Protein 4MRS (pdb70)

B-factor: mean 63.1, std 22.58, range [21.54, 165.78]

Solvent-accessible surface area: 54648 Å² total

Nearest PDB structures (foldseek):
  4mrn-assembly1_A  TM=1.000E+00  e=7.784E-87  Novosphingobium aromaticivorans DSM 12444
  6pam-assembly4_H  TM=9.337E-01  e=2.165E-77  Novosphingobium aromaticivorans DSM 12444
  7pru-assembly1_B  TM=9.356E-01  e=3.139E-46  Thermochaetoides thermophila DSM 1495
  7t56-assembly1_B  TM=8.284E-01  e=5.927E-31  Acetivibrio thermocellus
  6tej-assembly1_A  TM=6.895E-01  e=1.324E-29  Mycolicibacterium thermoresistibile

Radius of gyration: 38.89 Å; Cα contacts (8 Å, |Δi|>4): 1777; chains: 2; bounding box: 125×56×85 Å

CATH classification: 1.20.1560.10 (+1 more: 3.40.50.300)

Secondary structure (DSSP, 8-state):
--SSS--SHHHHHHHHHHHHS-SS-SHHHHHHHHHH--HHHHHHHHHHHHHHHHHHH---TTSS-SHHHHHHHHHHHHHHHHHHHHHHHHHHHHHHHHHHHHHHHHHHHHHHHHHHHS-GGG-----HHHHHHHHHHHHHHHH--HHIIIIIHHHHHHHHHHHHHHHHHS-SHHHHHHHHHHHHHHHHHHHHHHHHHHHHH--HHHHHHHHHHHHHHHTHHHHHHTT-HHHHHHHHHHHHHHHHHHHHHHHHHHHHHHHHHHHHHHH-----HHHHHHHTTSS-SHHHHHHHHHHHHHHTTT----HHHHHHHHH----HHHHS--SS-PPTTPPPP--SS--EEEEEEEE-SBTTB--EEEEEEEE-TT-EEEEE--TTS-GGGHHHHHTTSS--SEEEEEETTEEGGGS-HHHHHHTEEEEESS----SSBHHHHHHTTSTT--HHHHHHHHHHTT-HHHHHTSTTGGG-BBSTTSBPPPHHHHHHHHHHHHHHH--SEEEEESTTTTS-HHHHHHHHH---TTTTSEEEEE-SSGGGGTT-SEEEEEETTEEEEEE-HHHHHHHTSTTT--HHHHHHHHHHHH--/--SS--SHHHHHHHHHHHHS-SS-HHHHHHHHHHH--HHHHHHHHHHHHHHHHHHH----SSSSTHHHHHHHHHHHHHHHHHHHHHHHHHHHHHHHHHHHHHHHHHHHHHHHHHHHS-GGGT----HHHHHHHHHHHHHHHH--HIIIIIIHHHHHHHHHHHHHHHHHS-SHHHHHHHHHHHHHHHHHHH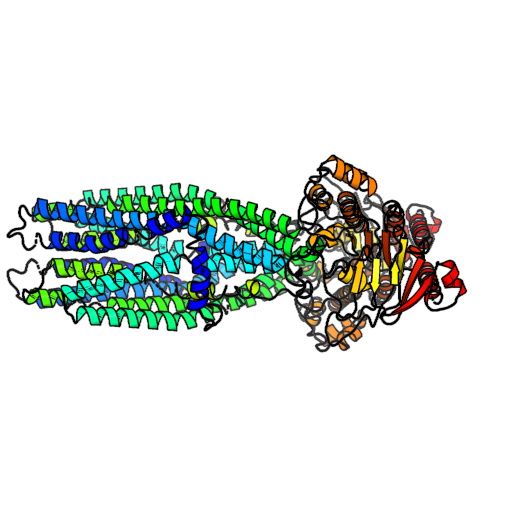HHHHHHHHHH--HHHHHHHHHHHHHHTTHHHHHHTT-HHHHHHHHHHHHHHHHHHHHHHHHHHHHHHHHHHHHHHH-----HHHHHHHTTSS-THHHHHHHHHHHHHHSTT----HHHHHHHHH----HHHHSPPSS-PPTTPPPP--SS--EEEEEEEE-SBTTB--EEEEEEEE-TT-EEEEE--TTS-GGGHHHHHTTSS--SEEEEEETTEEGGGS-HHHHHHTEEEEESS----SSBHHHHHHTTSTT--HHHHHHHHHHTT-HHHHHTSTTGGG-BBSTTSBPPPHHHHHHHHHHHHHHH--SEEEEESTTTTS-HHHHHHHHH--GGGTTSEEEEE-SSGGGGTTSSEEEEEETTEEEEEE-HHHHHHHTSTTT--HHHHHHHHHHHH-

InterPro domains:
  IPR003439 ABC transporter-like, ATP-binding domain [PF00005] (377-526)
  IPR003439 ABC transporter-like, ATP-binding domain [PS50893] (361-595)
  IPR003593 AAA+ ATPase domain [SM00382] (386-572)
  IPR011527 ABC transporter type 1, transmembrane domain [PF00664] (42-315)
  IPR011527 ABC transporter type 1, transmembrane domain [PS50929] (40-327)
  IPR017871 ABC transporter-like, conserved site [PS00211] (498-512)
  IPR027417 P-loop containing nucleoside triphosphate hydrolase [G3DSA:3.40.50.300] (351-608)
  IPR027417 P-loop containing nucleoside triphosphate hydrolase [SSF52540] (352-596)
  IPR036640 ABC transporter type 1, transmembrane domain superfamily [G3DSA:1.20.1560.10] (2-349)
  IPR036640 ABC transporter type 1, transmembrane domain superfamily [SSF90123] (21-344)
  IPR039421 Type 1 protein exporter [PTHR24221] (44-592)

Organism: Novosphingobium aromaticivorans (strain ATCC 700278 / DSM 12444 / CCUG 56034 / CIP 105152 / NBRC 16084 / F199) (NCBI:txid279238)

Sequence (1174 aa):
NPKDARHDGWQTLKRFLPYLWPADNAVLRRRVVGAILVLLGKATTLALPFAYKKAVDATLGGGAQPALTVALAFVLAYALGRFSGVLFDNLRNIVFERVGQDATRHLAENVFARLHKLSLRFHLARRTGEVTKVIERGTKSIDTLYFLLFNIAPTVIELTAVIVIFWLNFGLGLVTATILAVIAYVWTTRTITEWRTHLREKNRLDGQALARAVDSLLNYETVKYFGAESREEARYASAARAYADAAVKSENSLGLLNIAQALIVNLLAGAAWTVYGWSQGKLTVGDLVFVNTYLTQLFRPLDLGVYRTIRQGLIDAEFRLIDTHIEVADVPNAPALVVNRPSVTFDNVVFGYDRDREILHGLSFEVAAGSRVAIVGPSGAGKSTIARLLFRFYDPWEGRILIDGQDIAHVTQTSLRAALGIVPQDSVLFNDTIGYNIAYGRDGASRAEVDAAAKGAAIADFIARLPQGYDTEVGERGLKLSGGEKQRVAIARTLVKNPPILLFDEATSALDTRTEQDILSTRAVASHRTTISIAHRLSTIADSDTILVLDQGRLAEQGSHLDLLRRDGLYAEWARQAAESAEVSEAAPKDARHDGWQTLKRFLPYLWPADNAVLRRRVVGAILVLLGKATTLALPFAYKKAVDATLGGGAQPALTVALAFVLAYALGRFSGVLFDNLRNIVFERVGQDATRHLAENVFARLHKLSLRFHLARRTGEVTKVIERGTKSIDTLYFLLFNIAPTVIELTAVIVIFWLNFGLGLVTATILAVIAYVWTTRTITEWRTHLREKNRLDGQALARAVDSLLNYETVKYFGAESREEARYASAARAYADAAVKSENSLGLLNIAQALIVNLLAGAAWTVYGWSQGKLTVGDLVFVNTYLTQLFRPLDLGVYRTIRQGLIDAEFRLIDTHIEVADVPNAPALVVNRPSVTFDNVVFGYDRDREILHGLSFEVAAGSRVAIVGPSGAGKSTIARLLFRFYDPWEGRILIDGQDIAHVTQTSLRAALGIVPQDSVLFNDTIGYNIAYGRDGASRAEVDAAAKGAAIADFIARLPQGYDTEVGERGLKLSGGEKQRVAIARTLVKNPPILLFDEATSALDTRTEQDILSTRAVASHRTTISIAHRLSTIADSDTILVLDQGRLAEQGSHLDLLRRDGLYAEWARQAAESAEVSEA

Foldseek 3Di:
DLVPDDPDLVSLVVVLVCLLCVVVPVVSNVLLVLLVCLVQLLVLLLVLLVLLLQLQQCCCVPPVPPSVVSNVVSVVSNVVSVVVSVVSLVSSCVSNVVSLVRSVVVVVVLLVVLVVQAFCVVVPDDDPVVVVVVVVVLVVLLSLVCCVVRQVVSLVVLLVVCLVVCCVQHDPPLSVLVVVLVVQLQVLLVVLLVVLVVLVVLVVLVVVLVVLVVVCVVPVVVCVVVVCVVVSVVVSVVSVVSVVVSVVVNVVSVVVSLVSNCVSLVVSVVVVRQVVCVVVVNHDPSVVSSSVSSSCVSCVSVNPSSVVSSRVNSVSSCVVSSPDDRQAAADPPFAFDDAPFWKKWFAQFWDDPDPVDIQAGTATDIFGGQFAEEEEEDDRQCLLCVVCVQLPSDDTPDTAMDTPNHGPSHHHSVNSVLQEAEQAQFFAADQFFLLVLLLQLDDVDDPVLLCVLCVLLVVNVVQVPDPVRRRAGDGPVGDDDDLLNRSSSSSSSPSSSVHQEYEYHQNCVVDDDVSSVVSLVSVSSSRRHRYYYYHHQVVSCLPGQKYFYGDRNYTDDMGHNVVVCVVVDRSVCNVVNVVVVVVVVVPD/DVPDPPDLVVLVVVLVCLQVVVVDVLSVVLLVLLVCLVVLLVLLLVLLVLLLQLQLCVVPPDPPCSVVSNVVSVVSNVVSVVVSVVSLVVSCVSNVVSLVRSVVVVVVLLVVLVVLAFPVVVPDDDPVVVVVVVVVLVVLQSLVCCVVRQVPSLVVLLVVLLVVCCVQHDPPLSVLVVVLVVQLQVLLVVLLVVLVVLVVLVVLVVVLVVLVVVCVVPVVVCVVVVPVVVSVVVSVVSVVSVVVSVVVSVVSVVVSLVSNCVSLVVSVVNCVQVVCVVVVNHGPSVVSSSVSSSCVSCVSVNPSSVVRSNVNSVSSCVVSSPDDHQAAADPPFAFDDQPFFKKWFAQFWDDPDPVDIQAGTATDIFGFLFFEEEEEDDRFNLLCVVCVQLPSDDGPDGAMDTPRHGCSRHHSVNSVLQEAEQAQDFDADQFFLLVLLQLLDDPQDPVLLQVLCVLLVNQVVLVPDPVRRRFGDDPVGDDDDLLNRSSSSSSSNSSSVHQEYEYHQNCVVPDDVSLVVRLVSVSSSRRHRYYYYHHQVVSRQQGQKYFYGDRNYGDDMGHNVVVCVVVDDSVCNVVNVVVVVVVVVD

Structure (mmCIF, N/CA/C/O backbone):
data_4MRS
#
_entry.id   4MRS
#
_cell.length_a   322.173
_cell.length_b   95.401
_cell.length_c   79.398
_cell.angle_alpha   90.00
_cell.angle_beta   101.81
_cell.angle_gamma   90.00
#
_symmetry.space_group_name_H-M   'C 1 2 1'
#
loop_
_entity.id
_entity.type
_entity.pdbx_description
1 polymer 'ABC transporter related protein'
2 non-polymer 'LAURYL DIMETHYLAMINE-N-OXIDE'
3 non-polymer 'OXIDIZED GLUTATHIONE DISULFIDE'
4 non-polymer 'PHOSPHATE ION'
5 water water
#
loop_
_atom_site.group_PDB
_atom_site.id
_atom_site.type_symbol
_atom_site.label_atom_id
_atom_site.label_alt_id
_atom_site.label_comp_id
_atom_site.label_asym_id
_atom_site.label_entity_id
_atom_site.label_seq_id
_atom_site.pdbx_PDB_ins_code
_atom_site.Cartn_x
_atom_site.Cartn_y
_atom_site.Cartn_z
_atom_site.occupancy
_atom_site.B_iso_or_equiv
_atom_site.auth_seq_id
_atom_site.auth_comp_id
_atom_site.auth_asym_id
_atom_site.auth_atom_id
_atom_site.pdbx_PDB_model_num
ATOM 1 N N . ASN A 1 8 ? 35.785 6.256 107.448 1.00 86.77 8 ASN A N 1
ATOM 2 C CA . ASN A 1 8 ? 36.700 7.022 106.609 1.00 88.82 8 ASN A CA 1
ATOM 3 C C . ASN A 1 8 ? 36.112 7.151 105.208 1.00 92.52 8 ASN A C 1
ATOM 4 O O . ASN A 1 8 ? 35.740 6.147 104.593 1.00 94.30 8 ASN A O 1
ATOM 9 N N . PRO A 1 9 ? 35.982 8.393 104.718 1.00 92.75 9 PRO A N 1
ATOM 10 C CA . PRO A 1 9 ? 35.531 8.653 103.345 1.00 92.74 9 PRO A CA 1
ATOM 11 C C . PRO A 1 9 ? 36.553 8.175 102.310 1.00 92.83 9 PRO A C 1
ATOM 12 O O . PRO A 1 9 ? 36.150 7.726 101.231 1.00 91.53 9 PRO A O 1
ATOM 16 N N . LYS A 1 10 ? 37.844 8.243 102.653 1.00 90.38 10 LYS A N 1
ATOM 17 C CA . LYS A 1 10 ? 38.903 7.713 101.794 1.00 80.50 10 LYS A CA 1
ATOM 18 C C . LYS A 1 10 ? 38.790 6.198 101.621 1.00 80.72 10 LYS A C 1
ATOM 19 O O . LYS A 1 10 ? 39.199 5.655 100.597 1.00 78.57 10 LYS A O 1
ATOM 25 N N . ASP A 1 11 ? 38.204 5.520 102.603 1.00 84.17 11 ASP A N 1
ATOM 26 C CA . ASP A 1 11 ? 37.958 4.095 102.468 1.00 97.14 11 ASP A CA 1
ATOM 27 C C . ASP A 1 11 ? 36.665 3.886 101.687 1.00 97.06 11 ASP A C 1
ATOM 28 O O . ASP A 1 11 ? 35.636 3.503 102.250 1.00 99.44 11 ASP A O 1
ATOM 33 N N . ALA A 1 12 ? 36.726 4.122 100.382 1.00 93.78 12 ALA A N 1
ATOM 34 C CA . ALA A 1 12 ? 35.552 3.974 99.534 1.00 90.95 12 ALA A CA 1
ATOM 35 C C . ALA A 1 12 ? 35.958 3.762 98.084 1.00 88.29 12 ALA A C 1
ATOM 36 O O . ALA A 1 12 ? 37.140 3.867 97.736 1.00 89.82 12 ALA A O 1
ATOM 38 N N . ARG A 1 13 ? 34.967 3.501 97.238 1.00 83.88 13 ARG A N 1
ATOM 39 C CA . ARG A 1 13 ? 35.189 3.324 95.807 1.00 85.46 13 ARG A CA 1
ATOM 40 C C . ARG A 1 13 ? 35.683 4.656 95.224 1.00 85.49 13 ARG A C 1
ATOM 41 O O . ARG A 1 13 ? 35.169 5.727 95.582 1.00 74.44 13 ARG A O 1
ATOM 49 N N . HIS A 1 14 ? 36.688 4.596 94.349 1.00 90.88 14 HIS A N 1
ATOM 50 C CA . HIS A 1 14 ? 37.273 5.803 93.751 1.00 89.21 14 HIS A CA 1
ATOM 51 C C . HIS A 1 14 ? 36.435 6.297 92.561 1.00 83.23 14 HIS A C 1
ATOM 52 O O . HIS A 1 14 ? 36.763 6.035 91.403 1.00 85.24 14 HIS A O 1
ATOM 59 N N . ASP A 1 15 ? 35.355 7.013 92.841 1.00 74.64 15 ASP A N 1
ATOM 60 C CA . ASP A 1 15 ? 34.503 7.507 91.768 1.00 76.33 15 ASP A CA 1
ATOM 61 C C . ASP A 1 15 ? 34.170 8.983 91.935 1.00 64.32 15 ASP A C 1
ATOM 62 O O . ASP A 1 15 ? 34.723 9.662 92.803 1.00 57.96 15 ASP A O 1
ATOM 67 N N . GLY A 1 16 ? 33.299 9.482 91.066 1.00 64.82 16 GLY A N 1
ATOM 68 C CA . GLY A 1 16 ? 32.832 10.854 91.138 1.00 53.64 16 GLY A CA 1
ATOM 69 C C . GLY A 1 16 ? 32.181 11.220 92.459 1.00 67.62 16 GLY A C 1
ATOM 70 O O . GLY A 1 16 ? 32.370 12.344 92.947 1.00 68.81 16 GLY A O 1
ATOM 71 N N . TRP A 1 17 ? 31.409 10.284 93.027 1.00 64.25 17 TRP A N 1
ATOM 72 C CA . TRP A 1 17 ? 30.689 10.525 94.280 1.00 55.76 17 TRP A CA 1
ATOM 73 C C . TRP A 1 17 ? 31.656 10.796 95.406 1.00 63.05 17 TRP A C 1
ATOM 74 O O . TRP A 1 17 ? 31.472 11.724 96.195 1.00 65.88 17 TRP A O 1
ATOM 85 N N . GLN A 1 18 ? 32.708 9.992 95.469 1.00 62.29 18 GLN A N 1
ATOM 86 C CA . GLN A 1 18 ? 33.732 10.207 96.471 1.00 64.57 18 GLN A CA 1
ATOM 87 C C . GLN A 1 18 ? 34.406 11.560 96.302 1.00 60.02 18 GLN A C 1
ATOM 88 O O . GLN A 1 18 ? 34.655 12.257 97.291 1.00 63.92 18 GLN A O 1
ATOM 94 N N . THR A 1 19 ? 34.709 11.925 95.057 1.00 54.88 19 THR A N 1
ATOM 95 C CA . THR A 1 19 ? 35.394 13.192 94.796 1.00 49.28 19 THR A CA 1
ATOM 96 C C . THR A 1 19 ? 34.568 14.382 95.252 1.00 47.30 19 THR A C 1
ATOM 97 O O . THR A 1 19 ? 35.084 15.301 95.900 1.00 46.53 19 THR A O 1
ATOM 101 N N . LEU A 1 20 ? 33.281 14.348 94.907 1.00 49.32 20 LEU A N 1
ATOM 102 C CA . LEU A 1 20 ? 32.350 15.396 95.291 1.00 54.27 20 LEU A CA 1
ATOM 103 C C . LEU A 1 20 ? 32.206 15.463 96.798 1.00 54.65 20 LEU A C 1
ATOM 104 O O . LEU A 1 20 ? 32.165 16.555 97.374 1.00 53.02 20 LEU A O 1
ATOM 109 N N . LYS A 1 21 ? 32.137 14.292 97.427 1.00 49.70 21 LYS A N 1
ATOM 110 C CA . LYS A 1 21 ? 32.029 14.217 98.872 1.00 61.73 21 LYS A CA 1
ATOM 111 C C . LYS A 1 21 ? 33.250 14.866 99.505 1.00 60.45 21 LYS A C 1
ATOM 112 O O . LYS A 1 21 ? 33.121 15.556 100.515 1.00 68.07 21 LYS A O 1
ATOM 118 N N . ARG A 1 22 ? 34.431 14.665 98.912 1.00 54.12 22 ARG A N 1
ATOM 119 C CA . ARG A 1 22 ? 35.629 15.352 99.409 1.00 56.86 22 ARG A CA 1
ATOM 120 C C . ARG A 1 22 ? 35.554 16.847 99.202 1.00 53.82 22 ARG A C 1
ATOM 121 O O . ARG A 1 22 ? 36.061 17.614 100.015 1.00 58.64 22 ARG A O 1
ATOM 129 N N . PHE A 1 23 ? 34.936 17.266 98.105 1.00 47.77 23 PHE A N 1
ATOM 130 C CA . PHE A 1 23 ? 34.859 18.687 97.840 1.00 47.23 23 PHE A CA 1
ATOM 131 C C . PHE A 1 23 ? 33.836 19.406 98.724 1.00 51.10 23 PHE A C 1
ATOM 132 O O . PHE A 1 23 ? 33.909 20.633 98.884 1.00 49.65 23 PHE A O 1
ATOM 140 N N . LEU A 1 24 ? 32.889 18.659 99.294 1.00 55.64 24 LEU A N 1
ATOM 141 C CA . LEU A 1 24 ? 31.771 19.294 100.008 1.00 62.81 24 LEU A CA 1
ATOM 142 C C . LEU A 1 24 ? 32.177 20.207 101.183 1.00 64.54 24 LEU A C 1
ATOM 143 O O . LEU A 1 24 ? 31.664 21.329 101.294 1.00 64.74 24 LEU A O 1
ATOM 148 N N . PRO A 1 25 ? 33.128 19.764 102.024 1.00 62.23 25 PRO A N 1
ATOM 149 C CA . PRO A 1 25 ? 33.624 20.648 103.085 1.00 66.10 25 PRO A CA 1
ATOM 150 C C . PRO A 1 25 ? 34.164 22.003 102.599 1.00 65.00 25 PRO A C 1
ATOM 151 O O . PRO A 1 25 ? 34.136 22.951 103.386 1.00 71.02 25 PRO A O 1
ATOM 155 N N . TYR A 1 26 ? 34.676 22.086 101.369 1.00 52.23 26 TYR A N 1
ATOM 156 C CA . TYR A 1 26 ? 35.147 23.364 100.811 1.00 50.17 26 TYR A CA 1
ATOM 157 C C . TYR A 1 26 ? 33.981 24.308 100.565 1.00 51.72 26 TYR A C 1
ATOM 158 O O . TYR A 1 26 ? 34.097 25.507 100.777 1.00 56.84 26 TYR A O 1
ATOM 167 N N . LEU A 1 27 ? 32.859 23.748 100.124 1.00 57.56 27 LEU A N 1
ATOM 168 C CA . LEU A 1 27 ? 31.628 24.505 99.890 1.00 59.55 27 LEU A CA 1
ATOM 169 C C . LEU A 1 27 ? 30.881 24.874 101.169 1.00 59.74 27 LEU A C 1
ATOM 170 O O . LEU A 1 27 ? 30.123 25.838 101.193 1.00 61.18 27 LEU A O 1
ATOM 175 N N . TRP A 1 28 ? 31.079 24.098 102.223 1.00 66.30 28 TRP A N 1
ATOM 176 C CA . TRP A 1 28 ? 30.442 24.380 103.499 1.00 74.68 28 TRP A CA 1
ATOM 177 C C . TRP A 1 28 ? 31.552 24.486 104.534 1.00 84.63 28 TRP A C 1
ATOM 178 O O . TRP A 1 28 ? 31.779 23.546 105.302 1.00 90.64 28 TRP A O 1
ATOM 189 N N . PRO A 1 29 ? 32.231 25.642 104.577 1.00 87.03 29 PRO A N 1
ATOM 190 C CA . PRO A 1 29 ? 33.514 25.781 105.277 1.00 91.36 29 PRO A CA 1
ATOM 191 C C . PRO A 1 29 ? 33.487 25.377 106.744 1.00 105.82 29 PRO A C 1
ATOM 192 O O . PRO A 1 29 ? 34.377 24.634 107.162 1.00 117.28 29 PRO A O 1
ATOM 196 N N . ALA A 1 30 ? 32.513 25.868 107.507 1.00 107.75 30 ALA A N 1
ATOM 197 C CA . ALA A 1 30 ? 32.456 25.670 108.967 1.00 112.27 30 ALA A CA 1
ATOM 198 C C . ALA A 1 30 ? 33.637 26.350 109.662 1.00 105.35 30 ALA A C 1
ATOM 199 O O . ALA A 1 30 ? 33.870 26.170 110.849 1.00 98.19 30 ALA A O 1
ATOM 201 N N . ASP A 1 31 ? 34.355 27.150 108.884 1.00 108.61 31 ASP A N 1
ATOM 202 C CA . ASP A 1 31 ? 35.378 28.073 109.345 1.00 111.27 31 ASP A CA 1
ATOM 203 C C . ASP A 1 31 ? 34.874 29.512 109.231 1.00 109.12 31 ASP A C 1
ATOM 204 O O . ASP A 1 31 ? 35.264 30.380 110.014 1.00 107.44 31 ASP A O 1
ATOM 209 N N . ASN A 1 32 ? 33.998 29.751 108.252 1.00 105.97 32 ASN A N 1
ATOM 210 C CA . ASN A 1 32 ? 33.665 31.103 107.804 1.00 101.29 32 ASN A CA 1
ATOM 211 C C . ASN A 1 32 ? 32.348 31.693 108.320 1.00 110.02 32 ASN A C 1
ATOM 212 O O . ASN A 1 32 ? 32.359 32.756 108.954 1.00 120.26 32 ASN A O 1
ATOM 217 N N . ALA A 1 33 ? 31.231 31.031 108.033 1.00 105.27 33 ALA A N 1
ATOM 218 C CA . ALA A 1 33 ? 29.882 31.487 108.422 1.00 107.53 33 ALA A CA 1
ATOM 219 C C . ALA A 1 33 ? 29.334 32.704 107.664 1.00 108.01 33 ALA A C 1
ATOM 220 O O . ALA A 1 33 ? 28.141 32.997 107.738 1.00 111.60 33 ALA A O 1
ATOM 222 N N . VAL A 1 34 ? 30.182 33.400 106.921 1.00 101.81 34 VAL A N 1
ATOM 223 C CA . VAL A 1 34 ? 29.682 34.426 106.025 1.00 93.98 34 VAL A CA 1
ATOM 224 C C . VAL A 1 34 ? 29.367 33.696 104.736 1.00 88.32 34 VAL A C 1
ATOM 225 O O . VAL A 1 34 ? 28.394 33.995 104.050 1.00 91.02 34 VAL A O 1
ATOM 229 N N . LEU A 1 35 ? 30.231 32.746 104.403 1.00 80.85 35 LEU A N 1
ATOM 230 C CA . LEU A 1 35 ? 30.035 31.891 103.240 1.00 74.70 35 LEU A CA 1
ATOM 231 C C . LEU A 1 35 ? 28.909 30.863 103.384 1.00 73.09 35 LEU A C 1
ATOM 232 O O . LEU A 1 35 ? 28.229 30.539 102.403 1.00 77.55 35 LEU A O 1
ATOM 237 N N . ARG A 1 36 ? 28.723 30.336 104.592 1.00 74.00 36 ARG A N 1
ATOM 238 C CA . ARG A 1 36 ? 27.641 29.380 104.819 1.00 74.92 36 ARG A CA 1
ATOM 239 C C . ARG A 1 36 ? 26.291 30.070 104.593 1.00 70.34 36 ARG A C 1
ATOM 240 O O . ARG A 1 36 ? 25.401 29.510 103.938 1.00 72.51 36 ARG A O 1
ATOM 248 N N . ARG A 1 37 ? 26.172 31.305 105.080 1.00 69.37 37 ARG A N 1
ATOM 249 C CA . ARG A 1 37 ? 24.976 32.108 104.838 1.00 74.54 37 ARG A CA 1
ATOM 250 C C . ARG A 1 37 ? 24.732 32.270 103.344 1.00 73.08 37 ARG A C 1
ATOM 251 O O . ARG A 1 37 ? 23.604 32.125 102.875 1.00 78.78 37 ARG A O 1
ATOM 259 N N . ARG A 1 38 ? 25.794 32.537 102.594 1.00 66.19 38 ARG A N 1
ATOM 260 C CA . ARG A 1 38 ? 25.677 32.704 101.151 1.00 64.26 38 ARG A CA 1
ATOM 261 C C . ARG A 1 38 ? 25.163 31.427 100.511 1.00 63.99 38 ARG A C 1
ATOM 262 O O . ARG A 1 38 ? 24.379 31.473 99.565 1.00 71.29 38 ARG A O 1
ATOM 270 N N . VAL A 1 39 ? 25.620 30.284 101.012 1.00 59.51 39 VAL A N 1
ATOM 271 C CA . VAL A 1 39 ? 25.157 29.006 100.469 1.00 58.07 39 VAL A CA 1
ATOM 272 C C . VAL A 1 39 ? 23.643 28.809 100.741 1.00 70.66 39 VAL A C 1
ATOM 273 O O . VAL A 1 39 ? 22.875 28.415 99.847 1.00 68.18 39 VAL A O 1
ATOM 277 N N . VAL A 1 40 ? 23.205 29.110 101.962 1.00 64.99 40 VAL A N 1
ATOM 278 C CA . VAL A 1 40 ? 21.783 29.005 102.250 1.00 70.63 40 VAL A CA 1
ATOM 279 C C . VAL A 1 40 ? 20.973 29.947 101.351 1.00 71.02 40 VAL A C 1
ATOM 280 O O . VAL A 1 40 ? 19.985 29.535 100.738 1.00 68.59 40 VAL A O 1
ATOM 284 N N . GLY A 1 41 ? 21.430 31.191 101.232 1.00 65.86 41 GLY A N 1
ATOM 285 C CA . GLY A 1 41 ? 20.753 32.172 100.408 1.00 58.56 41 GLY A CA 1
ATOM 286 C C . GLY A 1 41 ? 20.640 31.696 98.979 1.00 61.87 41 GLY A C 1
ATOM 287 O O . GLY A 1 41 ? 19.596 31.859 98.336 1.00 72.46 41 GLY A O 1
ATOM 288 N N . ALA A 1 42 ? 21.705 31.073 98.491 1.00 54.01 42 ALA A N 1
ATOM 289 C CA . ALA A 1 42 ? 21.725 30.568 97.127 1.00 57.80 42 ALA A CA 1
ATOM 290 C C . ALA A 1 42 ? 20.697 29.448 96.940 1.00 57.94 42 ALA A C 1
ATOM 291 O O . ALA A 1 42 ? 19.958 29.420 95.940 1.00 61.53 42 ALA A O 1
ATOM 293 N N . ILE A 1 43 ? 20.635 28.549 97.920 1.00 52.64 43 ILE A N 1
ATOM 294 C CA . ILE A 1 43 ? 19.685 27.447 97.884 1.00 57.36 43 ILE A CA 1
ATOM 295 C C . ILE A 1 43 ? 18.234 27.982 97.869 1.00 69.29 43 ILE A C 1
ATOM 296 O O . ILE A 1 43 ? 17.382 27.502 97.096 1.00 66.58 43 ILE A O 1
ATOM 301 N N . LEU A 1 44 ? 17.979 28.998 98.697 1.00 69.15 44 LEU A N 1
ATOM 302 C CA . LEU A 1 44 ? 16.704 29.713 98.682 1.00 66.28 44 LEU A CA 1
ATOM 303 C C . LEU A 1 44 ? 16.381 30.359 97.342 1.00 67.73 44 LEU A C 1
ATOM 304 O O . LEU A 1 44 ? 15.225 30.402 96.944 1.00 78.55 44 LEU A O 1
ATOM 317 N N . VAL A 1 46 ? 17.347 29.161 94.512 1.00 57.27 46 VAL A N 1
ATOM 318 C CA . VAL A 1 46 ? 16.988 28.021 93.664 1.00 58.04 46 VAL A CA 1
ATOM 319 C C . VAL A 1 46 ? 15.524 27.649 93.893 1.00 69.25 46 VAL A C 1
ATOM 320 O O . VAL A 1 46 ? 14.750 27.432 92.950 1.00 71.81 46 VAL A O 1
ATOM 324 N N . LEU A 1 47 ? 15.139 27.606 95.158 1.00 69.98 47 LEU A N 1
ATOM 325 C CA . LEU A 1 47 ? 13.777 27.260 95.486 1.00 67.57 47 LEU A CA 1
ATOM 326 C C . LEU A 1 47 ? 12.775 28.300 94.964 1.00 73.46 47 LEU A C 1
ATOM 327 O O . LEU A 1 47 ? 11.765 27.934 94.358 1.00 73.66 47 LEU A O 1
ATOM 332 N N . LEU A 1 48 ? 13.060 29.585 95.178 1.00 77.64 48 LEU A N 1
ATOM 333 C CA . LEU A 1 48 ? 12.187 30.656 94.683 1.00 74.17 48 LEU A CA 1
ATOM 334 C C . LEU A 1 48 ? 12.048 30.636 93.178 1.00 73.01 48 LEU A C 1
ATOM 335 O O . LEU A 1 48 ? 10.948 30.802 92.650 1.00 81.12 48 LEU A O 1
ATOM 340 N N . GLY A 1 49 ? 13.173 30.444 92.501 1.00 66.86 49 GLY A N 1
ATOM 341 C CA . GLY A 1 49 ? 13.211 30.392 91.052 1.00 69.24 49 GLY A CA 1
ATOM 342 C C . GLY A 1 49 ? 12.405 29.237 90.497 1.00 72.03 49 GLY A C 1
ATOM 343 O O . GLY A 1 49 ? 11.708 29.390 89.489 1.00 75.08 49 GLY A O 1
ATOM 344 N N . LYS A 1 50 ? 12.505 28.078 91.144 1.00 71.43 50 LYS A N 1
ATOM 345 C CA . LYS A 1 50 ? 11.712 26.920 90.737 1.00 69.84 50 LYS A CA 1
ATOM 346 C C . LYS A 1 50 ? 10.226 27.111 90.994 1.00 75.17 50 LYS A C 1
ATOM 347 O O . LYS A 1 50 ? 9.393 26.777 90.146 1.00 78.18 50 LYS A O 1
ATOM 353 N N . ALA A 1 51 ? 9.898 27.651 92.164 1.00 71.22 51 ALA A N 1
ATOM 354 C CA . ALA A 1 51 ? 8.512 27.939 92.499 1.00 67.57 51 ALA A CA 1
ATOM 355 C C . ALA A 1 51 ? 7.945 28.871 91.435 1.00 69.79 51 ALA A C 1
ATOM 356 O O . ALA A 1 51 ? 6.848 28.671 90.933 1.00 71.30 51 ALA A O 1
ATOM 358 N N . THR A 1 52 ? 8.735 29.867 91.065 1.00 70.25 52 THR A N 1
ATOM 359 C CA . THR A 1 52 ? 8.327 30.836 90.069 1.00 69.53 52 THR A CA 1
ATOM 360 C C . THR A 1 52 ? 8.101 30.211 88.697 1.00 69.29 52 THR A C 1
ATOM 361 O O . THR A 1 52 ? 7.039 30.397 88.103 1.00 73.27 52 THR A O 1
ATOM 365 N N . THR A 1 53 ? 9.078 29.466 88.190 1.00 63.51 53 THR A N 1
ATOM 366 C CA . THR A 1 53 ? 8.923 28.910 86.847 1.00 61.75 53 THR A CA 1
ATOM 367 C C . THR A 1 53 ? 7.851 27.833 86.778 1.00 63.94 53 THR A C 1
ATOM 368 O O . THR A 1 53 ? 7.299 27.567 85.713 1.00 69.51 53 THR A O 1
ATOM 372 N N . LEU A 1 54 ? 7.572 27.198 87.909 1.00 63.82 54 LEU A N 1
ATOM 373 C CA . LEU A 1 54 ? 6.469 26.249 87.974 1.00 67.07 54 LEU A CA 1
ATOM 374 C C . LEU A 1 54 ? 5.100 26.960 88.034 1.00 70.37 54 LEU A C 1
ATOM 375 O O . LEU A 1 54 ? 4.096 26.463 87.511 1.00 67.42 54 LEU A O 1
ATOM 380 N N . ALA A 1 55 ? 5.075 28.100 88.716 1.00 67.51 55 ALA A N 1
ATOM 381 C CA . ALA A 1 55 ? 3.869 28.888 88.895 1.00 71.74 55 ALA A CA 1
ATOM 382 C C . ALA A 1 55 ? 3.446 29.592 87.612 1.00 76.96 55 ALA A C 1
ATOM 383 O O . ALA A 1 55 ? 2.255 29.690 87.320 1.00 81.27 55 ALA A O 1
ATOM 385 N N . LEU A 1 56 ? 4.411 30.096 86.853 1.00 69.83 56 LEU A N 1
ATOM 386 C CA . LEU A 1 56 ? 4.069 30.918 85.687 1.00 74.98 56 LEU A CA 1
ATOM 387 C C . LEU A 1 56 ? 3.202 30.242 84.599 1.00 77.07 56 LEU A C 1
ATOM 388 O O . LEU A 1 56 ? 2.350 30.899 84.004 1.00 82.13 56 LEU A O 1
ATOM 393 N N . PRO A 1 57 ? 3.398 28.936 84.337 1.00 72.58 57 PRO A N 1
ATOM 394 C CA . PRO A 1 57 ? 2.525 28.354 83.304 1.00 69.06 57 PRO A CA 1
ATOM 395 C C . PRO A 1 57 ? 1.055 28.196 83.744 1.00 74.51 57 PRO A C 1
ATOM 396 O O . PRO A 1 57 ? 0.145 28.153 82.903 1.00 56.66 57 PRO A O 1
ATOM 400 N N . PHE A 1 58 ? 0.832 28.093 85.051 1.00 70.70 58 PHE A N 1
ATOM 401 C CA . PHE A 1 58 ? -0.519 28.076 85.572 1.00 74.27 58 PHE A CA 1
ATOM 402 C C . PHE A 1 58 ? -1.172 29.430 85.274 1.00 73.58 58 PHE A C 1
ATOM 403 O O . PHE A 1 58 ? -2.366 29.493 84.977 1.00 72.55 58 PHE A O 1
ATOM 411 N N . ALA A 1 59 ? -0.391 30.510 85.348 1.00 66.65 59 ALA A N 1
ATOM 412 C CA . ALA A 1 59 ? -0.919 31.832 85.023 1.00 64.86 59 ALA A CA 1
ATOM 413 C C . ALA A 1 59 ? -1.318 31.915 83.553 1.00 71.08 59 ALA A C 1
ATOM 414 O O . ALA A 1 59 ? -2.385 32.440 83.206 1.00 82.55 59 ALA A O 1
ATOM 416 N N . TYR A 1 60 ? -0.476 31.358 82.696 1.00 59.44 60 TYR A N 1
ATOM 417 C CA . TYR A 1 60 ? -0.740 31.360 81.267 1.00 62.80 60 TYR A CA 1
ATOM 418 C C . TYR A 1 60 ? -1.972 30.501 80.982 1.00 66.79 60 TYR A C 1
ATOM 419 O O . TYR A 1 60 ? -2.826 30.871 80.177 1.00 69.42 60 TYR A O 1
ATOM 428 N N . LYS A 1 61 ? -2.066 29.369 81.674 1.00 63.54 61 LYS A N 1
ATOM 429 C CA . LYS A 1 61 ? -3.190 28.456 81.533 1.00 62.12 61 LYS A CA 1
ATOM 430 C C . LYS A 1 61 ? -4.531 29.106 81.908 1.00 70.63 61 LYS A C 1
ATOM 431 O O . LYS A 1 61 ? -5.504 28.968 81.181 1.00 66.23 61 LYS A O 1
ATOM 437 N N . LYS A 1 62 ? -4.549 29.826 83.028 1.00 64.65 62 LYS A N 1
ATOM 438 C CA . LYS A 1 62 ? -5.730 30.537 83.498 1.00 74.54 62 LYS A CA 1
ATOM 439 C C . LYS A 1 62 ? -6.162 31.616 82.510 1.00 75.49 62 LYS A C 1
ATOM 440 O O . LYS A 1 62 ? -7.352 31.839 82.310 1.00 85.50 62 LYS A O 1
ATOM 446 N N . ALA A 1 63 ? -5.191 32.288 81.904 1.00 75.50 63 ALA A N 1
ATOM 447 C CA . ALA A 1 63 ? -5.476 33.344 80.941 1.00 74.46 63 ALA A CA 1
ATOM 448 C C . ALA A 1 63 ? -6.218 32.798 79.726 1.00 76.28 63 ALA A C 1
ATOM 449 O O . ALA A 1 63 ? -7.164 33.412 79.239 1.00 81.07 63 ALA A O 1
ATOM 451 N N . VAL A 1 64 ? -5.785 31.635 79.245 1.00 71.79 64 VAL A N 1
ATOM 452 C CA . VAL A 1 64 ? -6.426 30.997 78.100 1.00 74.85 64 VAL A CA 1
ATOM 453 C C . VAL A 1 64 ? -7.813 30.480 78.503 1.00 83.15 64 VAL A C 1
ATOM 454 O O . VAL A 1 64 ? -8.767 30.545 77.726 1.00 86.34 64 VAL A O 1
ATOM 458 N N . ASP A 1 65 ? -7.902 29.970 79.728 1.00 70.47 65 ASP A N 1
ATOM 459 C CA . ASP A 1 65 ? -9.141 29.463 80.291 1.00 77.06 65 ASP A CA 1
ATOM 460 C C . ASP A 1 65 ? -10.196 30.563 80.406 1.00 80.32 65 ASP A C 1
ATOM 461 O O . ASP A 1 65 ? -11.345 30.370 80.035 1.00 77.88 65 ASP A O 1
ATOM 466 N N . ALA A 1 66 ? -9.762 31.727 80.885 1.00 81.25 66 ALA A N 1
ATOM 467 C CA . ALA A 1 66 ? -10.625 32.880 81.033 1.00 79.79 66 ALA A CA 1
ATOM 468 C C . ALA A 1 66 ? -11.180 33.299 79.680 1.00 81.30 66 ALA A C 1
ATOM 469 O O . ALA A 1 66 ? -12.317 33.767 79.577 1.00 91.95 66 ALA A O 1
ATOM 479 N N . THR A 1 68 ? -11.694 31.260 77.092 1.00 81.15 68 THR A N 1
ATOM 480 C CA . THR A 1 68 ? -12.504 30.242 76.425 1.00 89.89 68 THR A CA 1
ATOM 481 C C . THR A 1 68 ? -13.681 29.725 77.264 1.00 91.58 68 THR A C 1
ATOM 482 O O . THR A 1 68 ? -14.656 29.202 76.719 1.00 87.85 68 THR A O 1
ATOM 486 N N . LEU A 1 69 ? -13.547 29.835 78.585 1.00 98.14 69 LEU A N 1
ATOM 487 C CA . LEU A 1 69 ? -14.624 29.615 79.553 1.00 102.92 69 LEU A CA 1
ATOM 488 C C . LEU A 1 69 ? -14.906 30.929 80.277 1.00 106.31 69 LEU A C 1
ATOM 489 O O . LEU A 1 69 ? -14.639 31.048 81.471 1.00 104.70 69 LEU A O 1
ATOM 494 N N . GLY A 1 70 ? -15.370 31.936 79.548 1.00 110.69 70 GLY A N 1
ATOM 495 C CA . GLY A 1 70 ? -15.861 33.157 80.163 1.00 117.49 70 GLY A CA 1
ATOM 496 C C . GLY A 1 70 ? -17.091 33.100 81.046 1.00 126.18 70 GLY A C 1
ATOM 497 O O . GLY A 1 70 ? -17.651 34.142 81.373 1.00 134.78 70 GLY A O 1
ATOM 498 N N . GLY A 1 71 ? -17.507 31.901 81.442 1.00 124.57 71 GLY A N 1
ATOM 499 C CA . GLY A 1 71 ? -18.677 31.729 82.294 1.00 121.61 71 GLY A CA 1
ATOM 500 C C . GLY A 1 71 ? -18.652 32.310 83.699 1.00 118.80 71 GLY A C 1
ATOM 501 O O . GLY A 1 71 ? -19.595 32.996 84.113 1.00 120.69 71 GLY A O 1
ATOM 502 N N . GLY A 1 72 ? -17.557 32.102 84.417 1.00 117.06 72 GLY A N 1
ATOM 503 C CA . GLY A 1 72 ? -17.451 32.622 85.765 1.00 117.75 72 GLY A CA 1
ATOM 504 C C . GLY A 1 72 ? -16.145 33.350 85.964 1.00 110.22 72 GLY A C 1
ATOM 505 O O . GLY A 1 72 ? -15.793 33.717 87.082 1.00 111.90 72 GLY A O 1
ATOM 506 N N . ALA A 1 73 ? -15.404 33.516 84.876 1.00 104.00 73 ALA A N 1
ATOM 507 C CA . ALA A 1 73 ? -14.167 34.267 84.920 1.00 101.55 73 ALA A CA 1
ATOM 508 C C . ALA A 1 73 ? -14.328 35.701 84.397 1.00 106.98 73 ALA A C 1
ATOM 509 O O . ALA A 1 73 ? -13.472 36.185 83.641 1.00 108.87 73 ALA A O 1
ATOM 511 N N . GLN A 1 74 ? -15.382 36.392 84.832 1.00 111.58 74 GLN A N 1
ATOM 512 C CA . GLN A 1 74 ? -15.727 37.718 84.295 1.00 113.65 74 GLN A CA 1
ATOM 513 C C . GLN A 1 74 ? -15.304 38.878 85.223 1.00 94.23 74 GLN A C 1
ATOM 514 O O . GLN A 1 74 ? -15.148 38.684 86.429 1.00 104.75 74 GLN A O 1
ATOM 520 N N . PRO A 1 75 ? -15.051 40.072 84.657 1.00 94.02 75 PRO A N 1
ATOM 521 C CA . PRO A 1 75 ? -14.946 40.345 83.218 1.00 110.20 75 PRO A CA 1
ATOM 522 C C . PRO A 1 75 ? -13.741 39.583 82.674 1.00 105.26 75 PRO A C 1
ATOM 523 O O . PRO A 1 75 ? -12.678 39.565 83.310 1.00 101.37 75 PRO A O 1
ATOM 527 N N . ALA A 1 76 ? -13.906 38.963 81.509 1.00 102.74 76 ALA A N 1
ATOM 528 C CA . ALA A 1 76 ? -12.858 38.108 80.960 1.00 93.27 76 ALA A CA 1
ATOM 529 C C . ALA A 1 76 ? -11.628 38.921 80.579 1.00 86.18 76 ALA A C 1
ATOM 530 O O . ALA A 1 76 ? -10.510 38.451 80.722 1.00 82.66 76 ALA A O 1
ATOM 532 N N . LEU A 1 77 ? -11.851 40.139 80.104 1.00 87.33 77 LEU A N 1
ATOM 533 C CA . LEU A 1 77 ? -10.776 41.025 79.719 1.00 87.34 77 LEU A CA 1
ATOM 534 C C . LEU A 1 77 ? -9.848 41.278 80.913 1.00 87.08 77 LEU A C 1
ATOM 535 O O . LEU A 1 77 ? -8.634 41.119 80.802 1.00 89.22 77 LEU A O 1
ATOM 540 N N . THR A 1 78 ? -10.433 41.639 82.054 1.00 92.36 78 THR A N 1
ATOM 541 C CA . THR A 1 78 ? -9.680 41.941 83.276 1.00 92.10 78 THR A CA 1
ATOM 542 C C . THR A 1 78 ? -8.932 40.722 83.807 1.00 90.38 78 THR A C 1
ATOM 543 O O . THR A 1 78 ? -7.748 40.804 84.166 1.00 91.26 78 THR A O 1
ATOM 547 N N . VAL A 1 79 ? -9.620 39.585 83.829 1.00 86.83 79 VAL A N 1
ATOM 548 C CA . VAL A 1 79 ? -9.041 38.345 84.334 1.00 80.40 79 VAL A CA 1
ATOM 549 C C . VAL A 1 79 ? -7.856 37.874 83.463 1.00 73.90 79 VAL A C 1
ATOM 550 O O . VAL A 1 79 ? -6.786 37.531 83.975 1.00 76.60 79 VAL A O 1
ATOM 554 N N . ALA A 1 80 ? -8.066 37.878 82.150 1.00 83.52 80 ALA A N 1
ATOM 555 C CA . ALA A 1 80 ? -7.075 37.444 81.181 1.00 80.50 80 ALA A CA 1
ATOM 556 C C . ALA A 1 80 ? -5.856 38.368 81.196 1.00 81.60 80 ALA A C 1
ATOM 557 O O . ALA A 1 80 ? -4.710 37.898 81.178 1.00 79.27 80 ALA A O 1
ATOM 559 N N . LEU A 1 81 ? -6.110 39.678 81.245 1.00 83.58 81 LEU A N 1
ATOM 560 C CA . LEU A 1 81 ? -5.031 40.651 81.357 1.00 79.64 81 LEU A CA 1
ATOM 561 C C . LEU A 1 81 ? -4.218 40.371 82.600 1.00 76.64 81 LEU A C 1
ATOM 562 O O . LEU A 1 81 ? -2.989 40.248 82.533 1.00 76.01 81 LEU A O 1
ATOM 567 N N . ALA A 1 82 ? -4.910 40.219 83.725 1.00 79.00 82 ALA A N 1
ATOM 568 C CA . ALA A 1 82 ? -4.240 39.977 84.994 1.00 81.46 82 ALA A CA 1
ATOM 569 C C . ALA A 1 82 ? -3.318 38.762 84.889 1.00 77.60 82 ALA A C 1
ATOM 570 O O . ALA A 1 82 ? -2.152 38.828 85.278 1.00 81.78 82 ALA A O 1
ATOM 572 N N . PHE A 1 83 ? -3.821 37.663 84.332 1.00 74.00 83 PHE A N 1
ATOM 573 C CA . PHE A 1 83 ? -3.010 36.444 84.266 1.00 67.74 83 PHE A CA 1
ATOM 574 C C . PHE A 1 83 ? -1.829 36.539 83.300 1.00 68.68 83 PHE A C 1
ATOM 575 O O . PHE A 1 83 ? -0.749 35.991 83.569 1.00 61.11 83 PHE A O 1
ATOM 583 N N . VAL A 1 84 ? -2.035 37.241 82.188 1.00 70.52 84 VAL A N 1
ATOM 584 C CA . VAL A 1 84 ? -0.959 37.496 81.236 1.00 67.19 84 VAL A CA 1
ATOM 585 C C . VAL A 1 84 ? 0.185 38.326 81.876 1.00 69.74 84 VAL A C 1
ATOM 586 O O . VAL A 1 84 ? 1.379 38.009 81.698 1.00 60.47 84 VAL A O 1
ATOM 590 N N . LEU A 1 85 ? -0.174 39.357 82.648 1.00 74.43 85 LEU A N 1
ATOM 591 C CA . LEU A 1 85 ? 0.833 40.136 83.375 1.00 71.21 85 LEU A CA 1
ATOM 592 C C . LEU A 1 85 ? 1.514 39.286 84.435 1.00 75.62 85 LEU A C 1
ATOM 593 O O . LEU A 1 85 ? 2.711 39.431 84.673 1.00 75.90 85 LEU A O 1
ATOM 598 N N . ALA A 1 86 ? 0.752 38.404 85.078 1.00 77.63 86 ALA A N 1
ATOM 599 C CA . ALA A 1 86 ? 1.345 37.489 86.054 1.00 74.02 86 ALA A CA 1
ATOM 600 C C . ALA A 1 86 ? 2.382 36.572 85.406 1.00 63.60 86 ALA A C 1
ATOM 601 O O . ALA A 1 86 ? 3.406 36.256 86.001 1.00 61.70 86 ALA A O 1
ATOM 603 N N . TYR A 1 87 ? 2.076 36.119 84.197 1.00 62.44 87 TYR A N 1
ATOM 604 C CA . TYR A 1 87 ? 2.939 35.231 83.439 1.00 60.80 87 TYR A CA 1
ATOM 605 C C . TYR A 1 87 ? 4.252 35.935 83.039 1.00 68.03 87 TYR A C 1
ATOM 606 O O . TYR A 1 87 ? 5.352 35.411 83.255 1.00 62.49 87 TYR A O 1
ATOM 615 N N . ALA A 1 88 ? 4.121 37.130 82.462 1.00 70.95 88 ALA A N 1
ATOM 616 C CA . ALA A 1 88 ? 5.272 37.934 82.057 1.00 65.88 88 ALA A CA 1
ATOM 617 C C . ALA A 1 88 ? 6.161 38.303 83.265 1.00 67.92 88 ALA A C 1
ATOM 618 O O . ALA A 1 88 ? 7.412 38.190 83.225 1.00 60.90 88 ALA A O 1
ATOM 620 N N . LEU A 1 89 ? 5.511 38.726 84.347 1.00 66.22 89 LEU A N 1
ATOM 621 C CA . LEU A 1 89 ? 6.234 39.036 85.570 1.00 67.43 89 LEU A CA 1
ATOM 622 C C . LEU A 1 89 ? 6.924 37.784 86.107 1.00 72.44 89 LEU A C 1
ATOM 623 O O . LEU A 1 89 ? 8.012 37.861 86.675 1.00 68.98 89 LEU A O 1
ATOM 628 N N . GLY A 1 90 ? 6.278 36.634 85.925 1.00 72.50 90 GLY A N 1
ATOM 629 C CA . GLY A 1 90 ? 6.842 35.368 86.342 1.00 49.10 90 GLY A CA 1
ATOM 630 C C . GLY A 1 90 ? 8.107 35.034 85.575 1.00 56.36 90 GLY A C 1
ATOM 631 O O . GLY A 1 90 ? 9.095 34.592 86.169 1.00 55.20 90 GLY A O 1
ATOM 632 N N . ARG A 1 91 ? 8.095 35.245 84.260 1.00 50.20 91 ARG A N 1
ATOM 633 C CA . ARG A 1 91 ? 9.278 34.954 83.461 1.00 52.67 91 ARG A CA 1
ATOM 634 C C . ARG A 1 91 ? 10.452 35.819 83.927 1.00 60.40 91 ARG A C 1
ATOM 635 O O . ARG A 1 91 ? 11.578 35.311 84.238 1.00 64.57 91 ARG A O 1
ATOM 643 N N . PHE A 1 92 ? 10.181 37.119 84.027 1.00 52.69 92 PHE A N 1
ATOM 644 C CA . PHE A 1 92 ? 11.235 37.999 84.482 1.00 59.36 92 PHE A CA 1
ATOM 645 C C . PHE A 1 92 ? 11.747 37.575 85.864 1.00 66.75 92 PHE A C 1
ATOM 646 O O . PHE A 1 92 ? 12.963 37.587 86.118 1.00 73.24 92 PHE A O 1
ATOM 654 N N . SER A 1 93 ? 10.830 37.180 86.745 1.00 59.22 93 SER A N 1
ATOM 655 C CA . SER A 1 93 ? 11.207 36.817 88.111 1.00 60.50 93 SER A CA 1
ATOM 656 C C . SER A 1 93 ? 12.051 35.546 88.199 1.00 66.56 93 SER A C 1
ATOM 657 O O . SER A 1 93 ? 12.924 35.433 89.065 1.00 69.10 93 SER A O 1
ATOM 660 N N . GLY A 1 94 ? 11.776 34.592 87.314 1.00 54.55 94 GLY A N 1
ATOM 661 C CA . GLY A 1 94 ? 12.526 33.355 87.278 1.00 43.42 94 GLY A CA 1
ATOM 662 C C . GLY A 1 94 ? 13.969 33.672 86.911 1.00 52.92 94 GLY A C 1
ATOM 663 O O . GLY A 1 94 ? 14.930 33.171 87.538 1.00 49.51 94 GLY A O 1
ATOM 664 N N . VAL A 1 95 ? 14.122 34.515 85.890 1.00 50.34 95 VAL A N 1
ATOM 665 C CA . VAL A 1 95 ? 15.462 34.907 85.499 1.00 53.24 95 VAL A CA 1
ATOM 666 C C . VAL A 1 95 ? 16.180 35.641 86.644 1.00 54.65 95 VAL A C 1
ATOM 667 O O . VAL A 1 95 ? 17.372 35.380 86.929 1.00 55.14 95 VAL A O 1
ATOM 671 N N . LEU A 1 96 ? 15.446 36.519 87.327 1.00 53.45 96 LEU A N 1
ATOM 672 C CA . LEU A 1 96 ? 16.037 37.305 88.410 1.00 55.49 96 LEU A CA 1
ATOM 673 C C . LEU A 1 96 ? 16.538 36.425 89.540 1.00 62.10 96 LEU A C 1
ATOM 674 O O . LEU A 1 96 ? 17.672 36.577 90.024 1.00 64.64 96 LEU A O 1
ATOM 679 N N . PHE A 1 97 ? 15.713 35.462 89.924 1.00 60.35 97 PHE A N 1
ATOM 680 C CA . PHE A 1 97 ? 16.088 34.573 91.008 1.00 58.99 97 PHE A CA 1
ATOM 681 C C . PHE A 1 97 ? 17.293 33.718 90.626 1.00 54.83 97 PHE A C 1
ATOM 682 O O . PHE A 1 97 ? 18.176 33.504 91.455 1.00 49.80 97 PHE A O 1
ATOM 690 N N . ASP A 1 98 ? 17.324 33.237 89.382 1.00 52.72 98 ASP A N 1
ATOM 691 C CA . ASP A 1 98 ? 18.462 32.443 88.916 1.00 59.57 98 ASP A CA 1
ATOM 692 C C . ASP A 1 98 ? 19.794 33.210 88.950 1.00 59.62 98 ASP A C 1
ATOM 693 O O . ASP A 1 98 ? 20.836 32.723 89.448 1.00 53.56 98 ASP A O 1
ATOM 698 N N . ASN A 1 99 ? 19.766 34.419 88.416 1.00 55.04 99 ASN A N 1
ATOM 699 C CA . ASN A 1 99 ? 20.986 35.193 88.419 1.00 49.59 99 ASN A CA 1
ATOM 700 C C . ASN A 1 99 ? 21.396 35.625 89.817 1.00 53.34 99 ASN A C 1
ATOM 701 O O . ASN A 1 99 ? 22.577 35.660 90.135 1.00 64.09 99 ASN A O 1
ATOM 706 N N . LEU A 1 100 ? 20.421 35.886 90.675 1.00 52.86 100 LEU A N 1
ATOM 707 C CA . LEU A 1 100 ? 20.732 36.224 92.053 1.00 49.32 100 LEU A CA 1
ATOM 708 C C . LEU A 1 100 ? 21.353 35.025 92.763 1.00 51.79 100 LEU A C 1
ATOM 709 O O . LEU A 1 100 ? 22.236 35.220 93.599 1.00 57.32 100 LEU A O 1
ATOM 714 N N . ARG A 1 101 ? 20.938 33.794 92.433 1.00 44.45 101 ARG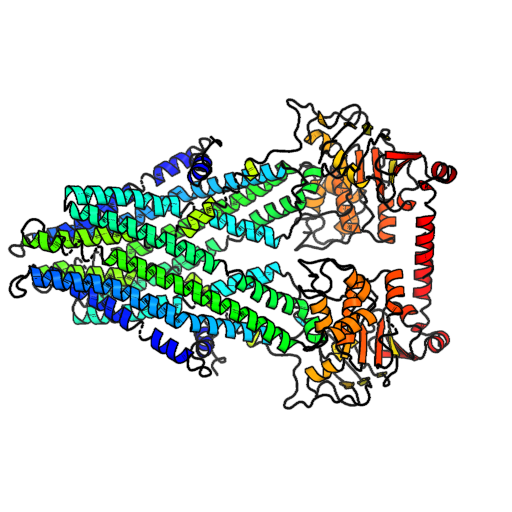 A N 1
ATOM 715 C CA . ARG A 1 101 ? 21.563 32.646 93.098 1.00 44.66 101 ARG A CA 1
ATOM 716 C C . ARG A 1 101 ? 23.011 32.578 92.619 1.00 46.39 101 ARG A C 1
ATOM 717 O O . ARG A 1 101 ? 23.905 32.352 93.428 1.00 58.57 101 ARG A O 1
ATOM 725 N N . ASN A 1 102 ? 23.245 32.796 91.321 1.00 43.70 102 ASN A N 1
ATOM 726 C CA . ASN A 1 102 ? 24.625 32.749 90.806 1.00 56.79 102 ASN A CA 1
ATOM 727 C C . ASN A 1 102 ? 25.532 33.789 91.472 1.00 52.61 102 ASN A C 1
ATOM 728 O O . ASN A 1 102 ? 26.593 33.467 91.989 1.00 54.77 102 ASN A O 1
ATOM 733 N N . ILE A 1 103 ? 25.044 35.019 91.515 1.00 49.53 103 ILE A N 1
ATOM 734 C CA . ILE A 1 103 ? 25.747 36.132 92.109 1.00 54.18 103 ILE A CA 1
ATOM 735 C C . ILE A 1 103 ? 26.047 35.889 93.589 1.00 56.99 103 ILE A C 1
ATOM 736 O O . ILE A 1 103 ? 27.162 36.128 94.049 1.00 60.10 103 ILE A O 1
ATOM 741 N N . VAL A 1 104 ? 25.063 35.385 94.324 1.00 59.17 104 VAL A N 1
ATOM 742 C CA . VAL A 1 104 ? 25.236 35.127 95.751 1.00 62.72 104 VAL A CA 1
ATOM 743 C C . VAL A 1 104 ? 26.234 34.006 95.984 1.00 66.55 104 VAL A C 1
ATOM 744 O O . VAL A 1 104 ? 27.022 34.061 96.928 1.00 74.65 104 VAL A O 1
ATOM 748 N N . PHE A 1 105 ? 26.203 32.995 95.119 1.00 59.84 105 PHE A N 1
ATOM 749 C CA . PHE A 1 105 ? 27.071 31.835 95.289 1.00 58.41 105 PHE A CA 1
ATOM 750 C C . PHE A 1 105 ? 28.532 32.013 94.836 1.00 58.37 105 PHE A C 1
ATOM 751 O O . PHE A 1 105 ? 29.437 31.322 95.337 1.00 61.37 105 PHE A O 1
ATOM 759 N N . GLU A 1 106 ? 28.756 32.932 93.898 1.00 57.49 106 GLU A N 1
ATOM 760 C CA . GLU A 1 106 ? 30.021 33.017 93.158 1.00 51.88 106 GLU A CA 1
ATOM 761 C C . GLU A 1 106 ? 31.240 33.078 94.070 1.00 51.63 106 GLU A C 1
ATOM 762 O O . GLU A 1 106 ? 32.243 32.382 93.855 1.00 51.27 106 GLU A O 1
ATOM 768 N N . ARG A 1 107 ? 31.127 33.899 95.106 1.00 52.74 107 ARG A N 1
ATOM 769 C CA . ARG A 1 107 ? 32.182 34.068 96.089 1.00 52.60 107 ARG A CA 1
ATOM 770 C C . ARG A 1 107 ? 32.500 32.733 96.766 1.00 56.49 107 ARG A C 1
ATOM 771 O O . ARG A 1 107 ? 33.659 32.412 97.014 1.00 67.35 107 ARG A O 1
ATOM 779 N N . VAL A 1 108 ? 31.466 31.952 97.044 1.00 55.18 108 VAL A N 1
ATOM 780 C CA . VAL A 1 108 ? 31.625 30.647 97.668 1.00 53.14 108 VAL A CA 1
ATOM 781 C C . VAL A 1 108 ? 32.411 29.720 96.756 1.00 46.15 108 VAL A C 1
ATOM 782 O O . VAL A 1 108 ? 33.327 29.006 97.208 1.00 48.35 108 VAL A O 1
ATOM 786 N N . GLY A 1 109 ? 32.024 29.692 95.482 1.00 42.75 109 GLY A N 1
ATOM 787 C CA . GLY A 1 109 ? 32.708 28.826 94.528 1.00 41.71 109 GLY A CA 1
ATOM 788 C C . GLY A 1 109 ? 34.197 29.175 94.383 1.00 42.33 109 GLY A C 1
ATOM 789 O O . GLY A 1 109 ? 35.086 28.319 94.486 1.00 48.35 109 GLY A O 1
ATOM 790 N N . GLN A 1 110 ? 34.456 30.460 94.195 1.00 41.57 110 GLN A N 1
ATOM 791 C CA . GLN A 1 110 ? 35.805 30.975 94.040 1.00 48.93 110 GLN A CA 1
ATOM 792 C C . GLN A 1 110 ? 36.638 30.689 95.282 1.00 51.75 110 GLN A C 1
ATOM 793 O O . GLN A 1 110 ? 37.825 30.354 95.180 1.00 53.61 110 GLN A O 1
ATOM 799 N N . ASP A 1 111 ? 36.028 30.803 96.458 1.00 44.56 111 ASP A N 1
ATOM 800 C CA . ASP A 1 111 ? 36.779 30.505 97.668 1.00 43.56 111 ASP A CA 1
ATOM 801 C C . ASP A 1 111 ? 37.086 29.011 97.794 1.00 46.84 111 ASP A C 1
ATOM 802 O O . ASP A 1 111 ? 38.191 28.628 98.203 1.00 46.48 111 ASP A O 1
ATOM 807 N N . ALA A 1 112 ? 36.127 28.167 97.422 1.00 42.71 112 ALA A N 1
ATOM 808 C CA . ALA A 1 112 ? 36.321 26.733 97.567 1.00 37.92 112 ALA A CA 1
ATOM 809 C C . ALA A 1 112 ? 37.451 26.289 96.656 1.00 45.28 112 ALA A C 1
ATOM 810 O O . ALA A 1 112 ? 38.345 25.534 97.079 1.00 39.77 112 ALA A O 1
ATOM 812 N N . THR A 1 113 ? 37.421 26.759 95.406 1.00 41.44 113 THR A N 1
ATOM 813 C CA . THR A 1 113 ? 38.458 26.344 94.468 1.00 44.36 113 THR A CA 1
ATOM 814 C C . THR A 1 113 ? 39.828 26.969 94.790 1.00 51.67 113 THR A C 1
ATOM 815 O O . THR A 1 113 ? 40.887 26.342 94.588 1.00 50.35 113 THR A O 1
ATOM 819 N N . ARG A 1 114 ? 39.807 28.173 95.355 1.00 52.14 114 ARG A N 1
ATOM 820 C CA . ARG A 1 114 ? 41.053 28.773 95.800 1.00 47.08 114 ARG A CA 1
ATOM 821 C C . ARG A 1 114 ? 41.664 27.919 96.922 1.00 52.41 114 ARG A C 1
ATOM 822 O O . ARG A 1 114 ? 42.862 27.615 96.898 1.00 58.38 114 ARG A O 1
ATOM 830 N N . HIS A 1 115 ? 40.847 27.507 97.888 1.00 44.98 115 HIS A N 1
ATOM 831 C CA . HIS A 1 115 ? 41.358 26.668 98.982 1.00 48.81 115 HIS A CA 1
ATOM 832 C C . HIS A 1 115 ? 41.835 25.274 98.532 1.00 51.24 115 HIS A C 1
ATOM 833 O O . HIS A 1 115 ? 42.813 24.720 99.080 1.00 50.81 115 HIS A O 1
ATOM 840 N N . LEU A 1 116 ? 41.157 24.708 97.535 1.00 39.41 116 LEU A N 1
ATOM 841 C CA . LEU A 1 116 ? 41.631 23.457 96.987 1.00 45.87 116 LEU A CA 1
ATOM 842 C C . LEU A 1 116 ? 43.050 23.638 96.391 1.00 41.22 116 LEU A C 1
ATOM 843 O O . LEU A 1 116 ? 43.997 22.897 96.738 1.00 45.30 116 LEU A O 1
ATOM 848 N N . ALA A 1 117 ? 43.193 24.671 95.563 1.00 39.31 117 ALA A N 1
ATOM 849 C CA . ALA A 1 117 ? 44.463 25.001 94.938 1.00 42.29 117 ALA A CA 1
ATOM 850 C C . ALA A 1 117 ? 45.573 25.270 95.970 1.00 44.38 117 ALA A C 1
ATOM 851 O O . ALA A 1 117 ? 46.699 24.771 95.838 1.00 46.74 117 ALA A O 1
ATOM 853 N N . GLU A 1 118 ? 45.254 26.032 97.010 1.00 41.25 118 GLU A N 1
ATOM 854 C CA . GLU A 1 118 ? 46.234 26.316 98.061 1.00 43.38 118 GLU A CA 1
ATOM 855 C C . GLU A 1 118 ? 46.673 25.044 98.802 1.00 44.11 118 GLU A C 1
ATOM 856 O O . GLU A 1 118 ? 47.858 24.866 99.096 1.00 52.04 118 GLU A O 1
ATOM 862 N N . ASN A 1 119 ? 45.727 24.152 99.093 1.00 44.27 119 ASN A N 1
ATOM 863 C CA . ASN A 1 119 ? 46.089 22.898 99.745 1.00 44.43 119 ASN A CA 1
ATOM 864 C C . ASN A 1 119 ? 47.025 22.066 98.865 1.00 48.64 119 ASN A C 1
ATOM 865 O O . ASN A 1 119 ? 47.990 21.455 99.360 1.00 50.07 119 ASN A O 1
ATOM 870 N N . VAL A 1 120 ? 46.737 22.035 97.565 1.00 47.97 120 VAL A N 1
ATOM 871 C CA . VAL A 1 120 ? 47.586 21.273 96.656 1.00 51.16 120 VAL A CA 1
ATOM 872 C C . VAL A 1 120 ? 48.997 21.873 96.594 1.00 54.23 120 VAL A C 1
ATOM 873 O O . VAL A 1 120 ? 49.988 21.144 96.683 1.00 46.67 120 VAL A O 1
ATOM 877 N N . PHE A 1 121 ? 49.065 23.203 96.491 1.00 47.03 121 PHE A N 1
ATOM 878 C CA . PHE A 1 121 ? 50.329 23.957 96.402 1.00 46.44 121 PHE A CA 1
ATOM 879 C C . PHE A 1 121 ? 51.220 23.710 97.624 1.00 49.04 121 PHE A C 1
ATOM 880 O O . PHE A 1 121 ? 52.426 23.370 97.498 1.00 50.99 121 PHE A O 1
ATOM 888 N N . ALA A 1 122 ? 50.614 23.815 98.806 1.00 50.25 122 ALA A N 1
ATOM 889 C CA . ALA A 1 122 ? 51.335 23.514 100.042 1.00 57.09 122 ALA A CA 1
ATOM 890 C C . ALA A 1 122 ? 51.835 22.071 100.026 1.00 61.33 122 ALA A C 1
ATOM 891 O O . ALA A 1 122 ? 53.011 21.803 100.339 1.00 66.87 122 ALA A O 1
ATOM 893 N N . ARG A 1 123 ? 50.966 21.139 99.640 1.00 49.01 123 ARG A N 1
ATOM 894 C CA . ARG A 1 123 ? 51.419 19.750 99.648 1.00 74.17 123 ARG A CA 1
ATOM 895 C C . ARG A 1 123 ? 52.579 19.534 98.638 1.00 57.87 123 ARG A C 1
ATOM 896 O O . ARG A 1 123 ? 53.550 18.836 98.951 1.00 60.79 123 ARG A O 1
ATOM 904 N N . LEU A 1 124 ? 52.509 20.175 97.470 1.00 50.17 124 LEU A N 1
ATOM 905 C CA . LEU A 1 124 ? 53.552 20.051 96.461 1.00 51.30 124 LEU A CA 1
ATOM 906 C C . LEU A 1 124 ? 54.898 20.521 96.984 1.00 54.63 124 LEU A C 1
ATOM 907 O O . LEU A 1 124 ? 55.939 19.966 96.621 1.00 54.45 124 LEU A O 1
ATOM 912 N N . HIS A 1 125 ? 54.880 21.565 97.807 1.00 62.03 125 HIS A N 1
ATOM 913 C CA . HIS A 1 125 ? 56.121 21.998 98.453 1.00 61.19 125 HIS A CA 1
ATOM 914 C C . HIS A 1 125 ? 56.572 21.038 99.549 1.00 67.20 125 HIS A C 1
ATOM 915 O O . HIS A 1 125 ? 57.767 20.914 99.799 1.00 70.59 125 HIS A O 1
ATOM 922 N N . LYS A 1 126 ? 55.635 20.347 100.200 1.00 65.37 126 LYS A N 1
ATOM 923 C CA . LYS A 1 126 ? 56.044 19.354 101.204 1.00 60.35 126 LYS A CA 1
ATOM 924 C C . LYS A 1 126 ? 56.611 18.048 100.632 1.00 65.47 126 LYS A C 1
ATOM 925 O O . LYS A 1 126 ? 57.387 17.369 101.307 1.00 60.10 126 LYS A O 1
ATOM 931 N N . LEU A 1 127 ? 56.250 17.708 99.394 1.00 57.35 127 LEU A N 1
ATOM 932 C CA . LEU A 1 127 ? 56.625 16.405 98.838 1.00 63.25 127 LEU A CA 1
ATOM 933 C C . LEU A 1 127 ? 58.127 16.345 98.465 1.00 72.63 127 LEU A C 1
ATOM 934 O O . LEU A 1 127 ? 58.803 17.375 98.420 1.00 77.40 127 LEU A O 1
ATOM 939 N N . SER A 1 128 ? 58.644 15.146 98.201 1.00 70.31 128 SER A N 1
ATOM 940 C CA . SER A 1 128 ? 60.088 14.947 98.046 1.00 65.64 128 SER A CA 1
ATOM 941 C C . SER A 1 128 ? 60.684 15.555 96.768 1.00 71.48 128 SER A C 1
ATOM 942 O O . SER A 1 128 ? 59.994 15.735 95.767 1.00 72.69 128 SER A O 1
ATOM 945 N N . LEU A 1 129 ? 61.982 15.836 96.812 1.00 75.01 129 LEU A N 1
ATOM 946 C CA . LEU A 1 129 ? 62.712 16.377 95.674 1.00 84.54 129 LEU A CA 1
ATOM 947 C C . LEU A 1 129 ? 62.764 15.415 94.487 1.00 96.38 129 LEU A C 1
ATOM 948 O O . LEU A 1 129 ? 62.919 15.840 93.336 1.00 97.93 129 LEU A O 1
ATOM 953 N N . ARG A 1 130 ? 62.572 14.127 94.748 1.00 99.97 130 ARG A N 1
ATOM 954 C CA . ARG A 1 130 ? 62.814 13.118 93.725 1.00 99.11 130 ARG A CA 1
ATOM 955 C C . ARG A 1 130 ? 61.745 13.058 92.664 1.00 94.25 130 ARG A C 1
ATOM 956 O O . ARG A 1 130 ? 61.864 12.309 91.691 1.00 94.01 130 ARG A O 1
ATOM 964 N N . PHE A 1 131 ? 60.716 13.869 92.831 1.00 94.39 131 PHE A N 1
ATOM 965 C CA . PHE A 1 131 ? 59.732 14.025 91.787 1.00 100.86 131 PHE A CA 1
ATOM 966 C C . PHE A 1 131 ? 60.235 15.073 90.801 1.00 105.94 131 PHE A C 1
ATOM 967 O O . PHE A 1 131 ? 59.634 15.276 89.741 1.00 106.97 131 PHE A O 1
ATOM 975 N N . HIS A 1 132 ? 61.364 15.698 91.149 1.00 103.96 132 HIS A N 1
ATOM 976 C CA . HIS A 1 132 ? 62.080 16.613 90.262 1.00 103.16 132 HIS A CA 1
ATOM 977 C C . HIS A 1 132 ? 61.229 17.659 89.559 1.00 112.43 132 HIS A C 1
ATOM 978 O O . HIS A 1 132 ? 61.266 17.759 88.332 1.00 117.84 132 HIS A O 1
ATOM 985 N N . LEU A 1 133 ? 60.482 18.443 90.339 1.00 114.62 133 LEU A N 1
ATOM 986 C CA . LEU A 1 133 ? 59.598 19.451 89.767 1.00 113.98 133 LEU A CA 1
ATOM 987 C C . LEU A 1 133 ? 60.498 20.557 89.242 1.00 125.77 133 LEU A C 1
ATOM 988 O O . LEU A 1 133 ? 60.812 21.534 89.926 1.00 130.22 133 LEU A O 1
ATOM 993 N N . ALA A 1 134 ? 60.916 20.355 88.001 1.00 131.00 134 ALA A N 1
ATOM 994 C CA . ALA A 1 134 ? 61.600 21.337 87.189 1.00 128.60 134 ALA A CA 1
ATOM 995 C C . ALA A 1 134 ? 61.431 20.727 85.811 1.00 133.17 134 ALA A C 1
ATOM 996 O O . ALA A 1 134 ? 62.088 19.753 85.435 1.00 132.33 134 ALA A O 1
ATOM 998 N N . ARG A 1 135 ? 60.535 21.350 85.065 1.00 139.25 135 ARG A N 1
ATOM 999 C CA . ARG A 1 135 ? 59.947 20.809 83.856 1.00 141.66 135 ARG A CA 1
ATOM 1000 C C . ARG A 1 135 ? 59.621 22.061 83.058 1.00 141.06 135 ARG A C 1
ATOM 1001 O O . ARG A 1 135 ? 60.087 23.146 83.409 1.00 140.08 135 ARG A O 1
ATOM 1009 N N . ARG A 1 136 ? 58.871 21.945 81.972 1.00 141.14 136 ARG A N 1
ATOM 1010 C CA . ARG A 1 136 ? 58.577 23.147 81.201 1.00 137.34 136 ARG A CA 1
ATOM 1011 C C . ARG A 1 136 ? 57.437 24.003 81.766 1.00 128.77 136 ARG A C 1
ATOM 1012 O O . ARG A 1 136 ? 56.388 23.492 82.166 1.00 118.44 136 ARG A O 1
ATOM 1020 N N . THR A 1 137 ? 57.682 25.314 81.798 1.00 130.75 137 THR A N 1
ATOM 1021 C CA . THR A 1 137 ? 56.747 26.312 82.324 1.00 124.85 137 THR A CA 1
ATOM 1022 C C . THR A 1 137 ? 55.448 26.377 81.522 1.00 117.89 137 THR A C 1
ATOM 1023 O O . THR A 1 137 ? 54.355 26.402 82.098 1.00 107.15 137 THR A O 1
ATOM 1027 N N . GLY A 1 138 ? 55.581 26.411 80.195 1.00 120.63 138 GLY A N 1
ATOM 1028 C CA . GLY A 1 138 ? 54.443 26.498 79.291 1.00 118.74 138 GLY A CA 1
ATOM 1029 C C . GLY A 1 138 ? 53.499 25.303 79.317 1.00 112.90 138 GLY A C 1
ATOM 1030 O O . GLY A 1 138 ? 52.272 25.463 79.218 1.00 106.22 138 GLY A O 1
ATOM 1031 N N . GLU A 1 139 ? 54.076 24.108 79.445 1.00 109.34 139 GLU A N 1
ATOM 1032 C CA . GLU A 1 139 ? 53.316 22.867 79.489 1.00 101.09 139 GLU A CA 1
ATOM 1033 C C . GLU A 1 139 ? 52.474 22.860 80.756 1.00 94.15 139 GLU A C 1
ATOM 1034 O O . GLU A 1 139 ? 51.239 22.687 80.720 1.00 90.39 139 GLU A O 1
ATOM 1040 N N . VAL A 1 140 ? 53.154 23.079 81.879 1.00 83.51 140 VAL A N 1
ATOM 1041 C CA . VAL A 1 140 ? 52.510 23.076 83.180 1.00 70.93 140 VAL A CA 1
ATOM 1042 C C . VAL A 1 140 ? 51.417 24.136 83.227 1.00 69.66 140 VAL A C 1
ATOM 1043 O O . VAL A 1 140 ? 50.297 23.848 83.618 1.00 64.07 140 VAL A O 1
ATOM 1047 N N . THR A 1 141 ? 51.731 25.330 82.734 1.00 76.06 141 THR A N 1
ATOM 1048 C CA . THR A 1 141 ? 50.792 26.445 82.727 1.00 73.17 141 THR A CA 1
ATOM 1049 C C . THR A 1 141 ? 49.560 26.128 81.889 1.00 72.82 141 THR A C 1
ATOM 1050 O O . THR A 1 141 ? 48.435 26.426 82.297 1.00 68.28 141 THR A O 1
ATOM 1054 N N . LYS A 1 142 ? 49.769 25.533 80.715 1.00 78.17 142 LYS A N 1
ATOM 1055 C CA . LYS A 1 142 ? 48.651 25.184 79.837 1.00 78.35 142 LYS A CA 1
ATOM 1056 C C . LYS A 1 142 ? 47.748 24.139 80.515 1.00 73.35 142 LYS A C 1
ATOM 1057 O O . LYS A 1 142 ? 46.515 24.270 80.517 1.00 74.53 142 LYS A O 1
ATOM 1063 N N . VAL A 1 143 ? 48.379 23.139 81.136 1.00 69.01 143 VAL A N 1
ATOM 1064 C CA . VAL A 1 143 ? 47.668 22.084 81.850 1.00 60.27 143 VAL A CA 1
ATOM 1065 C C . VAL A 1 143 ? 46.831 22.644 83.008 1.00 64.05 143 VAL A C 1
ATOM 1066 O O . VAL A 1 143 ? 45.649 22.325 83.134 1.00 64.84 143 VAL A O 1
ATOM 1070 N N . ILE A 1 144 ? 47.438 23.494 83.832 1.00 64.33 144 ILE A N 1
ATOM 1071 C CA . ILE A 1 144 ? 46.758 24.105 84.982 1.00 60.48 144 ILE A CA 1
ATOM 1072 C C . ILE A 1 144 ? 45.646 25.078 84.559 1.00 58.05 144 ILE A C 1
ATOM 1073 O O . ILE A 1 144 ? 44.589 25.150 85.191 1.00 54.72 144 ILE A O 1
ATOM 1078 N N . GLU A 1 145 ? 45.866 25.808 83.475 1.00 61.32 145 GLU A N 1
ATOM 1079 C CA . GLU A 1 145 ? 44.806 26.660 82.941 1.00 69.00 145 GLU A CA 1
ATOM 1080 C C . GLU A 1 145 ? 43.612 25.789 82.541 1.00 70.26 145 GLU A C 1
ATOM 1081 O O . GLU A 1 145 ? 42.440 26.087 82.871 1.00 68.12 145 GLU A O 1
ATOM 1087 N N . ARG A 1 146 ? 43.934 24.703 81.837 1.00 73.01 146 ARG A N 1
ATOM 1088 C CA . ARG A 1 146 ? 42.936 23.763 81.343 1.00 64.70 146 ARG A CA 1
ATOM 1089 C C . ARG A 1 146 ? 42.146 23.130 82.502 1.00 53.28 146 ARG A C 1
ATOM 1090 O O . ARG A 1 146 ? 40.913 23.104 82.487 1.00 53.38 146 ARG A O 1
ATOM 1098 N N . GLY A 1 147 ? 42.861 22.688 83.532 1.00 51.66 147 GLY A N 1
ATOM 1099 C CA . GLY A 1 147 ? 42.247 22.095 84.707 1.00 47.57 147 GLY A CA 1
ATOM 1100 C C . GLY A 1 147 ? 41.382 23.059 85.501 1.00 53.36 147 GLY A C 1
ATOM 1101 O O . GLY A 1 147 ? 40.332 22.680 86.027 1.00 58.49 147 GLY A O 1
ATOM 1102 N N . THR A 1 148 ? 41.842 24.300 85.625 1.00 57.58 148 THR A N 1
ATOM 1103 C CA . THR A 1 148 ? 41.106 25.332 86.360 1.00 64.15 148 THR A CA 1
ATOM 1104 C C . THR A 1 148 ? 39.767 25.631 85.698 1.00 57.74 148 THR A C 1
ATOM 1105 O O . THR A 1 148 ? 38.701 25.659 86.363 1.00 52.16 148 THR A O 1
ATOM 1109 N N . LYS A 1 149 ? 39.836 25.825 84.382 1.00 53.32 149 LYS A N 1
ATOM 1110 C CA . LYS A 1 149 ? 38.641 26.069 83.600 1.00 55.30 149 LYS A CA 1
ATOM 1111 C C . LYS A 1 149 ? 37.720 24.863 83.768 1.00 57.55 149 LYS A C 1
ATOM 1112 O O . LYS A 1 149 ? 36.517 25.004 83.991 1.00 59.38 149 LYS A O 1
ATOM 1118 N N . SER A 1 150 ? 38.319 23.673 83.714 1.00 59.61 150 SER A N 1
ATOM 1119 C CA . SER A 1 150 ? 37.580 22.424 83.832 1.00 52.33 150 SER A CA 1
ATOM 1120 C C . SER A 1 150 ? 36.798 22.263 85.130 1.00 47.85 150 SER A C 1
ATOM 1121 O O . SER A 1 150 ? 35.605 21.947 85.116 1.00 44.71 150 SER A O 1
ATOM 1124 N N . ILE A 1 151 ? 37.477 22.467 86.248 1.00 45.67 151 ILE A N 1
ATOM 1125 C CA . ILE A 1 151 ? 36.849 22.341 87.553 1.00 37.59 151 ILE A CA 1
ATOM 1126 C C . ILE A 1 151 ? 35.797 23.413 87.778 1.00 46.56 151 ILE A C 1
ATOM 1127 O O . ILE A 1 151 ? 34.741 23.131 88.354 1.00 49.66 151 ILE A O 1
ATOM 1132 N N . ASP A 1 152 ? 36.058 24.633 87.304 1.00 47.27 152 ASP A N 1
ATOM 1133 C CA . ASP A 1 152 ? 35.052 25.690 87.431 1.00 50.89 152 ASP A CA 1
ATOM 1134 C C . ASP A 1 152 ? 33.773 25.333 86.648 1.00 42.67 152 ASP A C 1
ATOM 1135 O O . ASP A 1 152 ? 32.662 25.393 87.188 1.00 44.74 152 ASP A O 1
ATOM 1140 N N . THR A 1 153 ? 33.931 24.956 85.379 1.00 40.64 153 THR A N 1
ATOM 1141 C CA . THR A 1 153 ? 32.782 24.588 84.567 1.00 46.19 153 THR A CA 1
ATOM 1142 C C . THR A 1 153 ? 32.035 23.419 85.190 1.00 52.29 153 THR A C 1
ATOM 1143 O O . THR A 1 153 ? 30.799 23.459 85.308 1.00 52.85 153 THR A O 1
ATOM 1155 N N . LEU A 1 155 ? 31.872 22.579 88.342 1.00 39.56 155 LEU A N 1
ATOM 1156 C CA . LEU A 1 155 ? 31.175 23.048 89.536 1.00 45.39 155 LEU A CA 1
ATOM 1157 C C . LEU A 1 155 ? 29.898 23.826 89.186 1.00 53.91 155 LEU A C 1
ATOM 1158 O O . LEU A 1 155 ? 28.821 23.593 89.772 1.00 49.63 155 LEU A O 1
ATOM 1163 N N . TYR A 1 156 ? 30.011 24.708 88.194 1.00 59.49 156 TYR A N 1
ATOM 1164 C CA . TYR A 1 156 ? 28.869 25.507 87.775 1.00 61.20 156 TYR A CA 1
ATOM 1165 C C . TYR A 1 156 ? 27.733 24.646 87.245 1.00 58.49 156 TYR A C 1
ATOM 1166 O O . TYR A 1 156 ? 26.578 24.859 87.587 1.00 57.55 156 TYR A O 1
ATOM 1175 N N . PHE A 1 157 ? 28.059 23.698 86.376 1.00 59.58 157 PHE A N 1
ATOM 1176 C CA . PHE A 1 157 ? 27.039 22.814 85.825 1.00 49.53 157 PHE A CA 1
ATOM 1177 C C . PHE A 1 157 ? 26.393 21.903 86.870 1.00 55.45 157 PHE A C 1
ATOM 1178 O O . PHE A 1 157 ? 25.174 21.693 86.842 1.00 62.12 157 PHE A O 1
ATOM 1186 N N . LEU A 1 158 ? 27.175 21.389 87.813 1.00 52.36 158 LEU A N 1
ATOM 1187 C CA . LEU A 1 158 ? 26.563 20.574 88.858 1.00 57.22 158 LEU A CA 1
ATOM 1188 C C . LEU A 1 158 ? 25.600 21.382 89.717 1.00 61.89 158 LEU A C 1
ATOM 1189 O O . LEU A 1 158 ? 24.465 20.971 89.954 1.00 63.82 158 LEU A O 1
ATOM 1194 N N . LEU A 1 159 ? 26.068 22.522 90.209 1.00 65.74 159 LEU A N 1
ATOM 1195 C CA . LEU A 1 159 ? 25.261 23.286 91.146 1.00 70.88 159 LEU A CA 1
ATOM 1196 C C . LEU A 1 159 ? 24.076 24.009 90.489 1.00 68.78 159 LEU A C 1
ATOM 1197 O O . LEU A 1 159 ? 22.993 24.111 91.066 1.00 59.64 159 LEU A O 1
ATOM 1202 N N . PHE A 1 160 ? 24.300 24.529 89.291 1.00 65.19 160 PHE A N 1
ATOM 1203 C CA . PHE A 1 160 ? 23.341 25.419 88.661 1.00 66.89 160 PHE A CA 1
ATOM 1204 C C . PHE A 1 160 ? 22.569 24.843 87.468 1.00 69.69 160 PHE A C 1
ATOM 1205 O O . PHE A 1 160 ? 21.549 25.411 87.078 1.00 82.49 160 PHE A O 1
ATOM 1213 N N . ASN A 1 161 ? 23.070 23.774 86.845 1.00 56.06 161 ASN A N 1
ATOM 1214 C CA . ASN A 1 161 ? 22.298 23.090 85.794 1.00 46.34 161 ASN A CA 1
ATOM 1215 C C . ASN A 1 161 ? 21.685 21.720 86.169 1.00 57.19 161 ASN A C 1
ATOM 1216 O O . ASN A 1 161 ? 20.487 21.499 85.994 1.00 63.96 161 ASN A O 1
ATOM 1221 N N . ILE A 1 162 ? 22.506 20.808 86.686 1.00 57.71 162 ILE A N 1
ATOM 1222 C CA . ILE A 1 162 ? 22.041 19.472 87.071 1.00 54.57 162 ILE A CA 1
ATOM 1223 C C . ILE A 1 162 ? 21.112 19.483 88.283 1.00 58.66 162 ILE A C 1
ATOM 1224 O O . ILE A 1 162 ? 20.067 18.827 88.261 1.00 61.34 162 ILE A O 1
ATOM 1229 N N . ALA A 1 163 ? 21.489 20.191 89.344 1.00 53.37 163 ALA A N 1
ATOM 1230 C CA . ALA A 1 163 ? 20.670 20.162 90.563 1.00 57.67 163 ALA A CA 1
ATOM 1231 C C . ALA A 1 163 ? 19.267 20.782 90.391 1.00 64.36 163 ALA A C 1
ATOM 1232 O O . ALA A 1 163 ? 18.271 20.158 90.776 1.00 64.22 163 ALA A O 1
ATOM 1234 N N . PRO A 1 164 ? 19.175 21.986 89.788 1.00 62.53 164 PRO A N 1
ATOM 1235 C CA . PRO A 1 164 ? 17.830 22.529 89.562 1.00 61.72 164 PRO A CA 1
ATOM 1236 C C . PRO A 1 164 ? 16.973 21.653 88.649 1.00 64.73 164 PRO A C 1
ATOM 1237 O O . PRO A 1 164 ? 15.779 21.504 88.914 1.00 65.39 164 PRO A O 1
ATOM 1241 N N . THR A 1 165 ? 17.576 21.063 87.620 1.00 58.40 165 THR A N 1
ATOM 1242 C CA . THR A 1 165 ? 16.849 20.188 86.702 1.00 54.48 165 THR A CA 1
ATOM 1243 C C . THR A 1 165 ? 16.292 18.953 87.424 1.00 57.19 165 THR A C 1
ATOM 1244 O O . THR A 1 165 ? 15.217 18.457 87.084 1.00 61.34 165 THR A O 1
ATOM 1248 N N . VAL A 1 166 ? 17.015 18.466 88.428 1.00 59.23 166 VAL A N 1
ATOM 1249 C CA . VAL A 1 166 ? 16.534 17.337 89.217 1.00 60.32 166 VAL A CA 1
ATOM 1250 C C . VAL A 1 166 ? 15.314 17.774 90.041 1.00 64.59 166 VAL A C 1
ATOM 1251 O O . VAL A 1 166 ? 14.310 17.064 90.114 1.00 71.11 166 VAL A O 1
ATOM 1255 N N . ILE A 1 167 ? 15.417 18.948 90.660 1.00 63.85 167 ILE A N 1
ATOM 1256 C CA . ILE A 1 167 ? 14.329 19.542 91.432 1.00 65.56 167 ILE A CA 1
ATOM 1257 C C . ILE A 1 167 ? 13.098 19.762 90.551 1.00 67.65 167 ILE A C 1
ATOM 1258 O O . ILE A 1 167 ? 11.993 19.329 90.884 1.00 72.80 167 ILE A O 1
ATOM 1263 N N . GLU A 1 168 ? 13.309 20.415 89.412 1.00 60.96 168 GLU A N 1
ATOM 1264 C CA . GLU A 1 168 ? 12.247 20.648 88.455 1.00 62.57 168 GLU A CA 1
ATOM 1265 C C . GLU A 1 168 ? 11.652 19.346 87.926 1.00 73.96 168 GLU A C 1
ATOM 1266 O O . GLU A 1 168 ? 10.426 19.228 87.798 1.00 78.85 168 GLU A O 1
ATOM 1272 N N . LEU A 1 169 ? 12.505 18.362 87.639 1.00 69.82 169 LEU A N 1
ATOM 1273 C CA . LEU A 1 169 ? 12.021 17.087 87.104 1.00 68.85 169 LEU A CA 1
ATOM 1274 C C . LEU A 1 169 ? 11.098 16.381 88.100 1.00 70.60 169 LEU A C 1
ATOM 1275 O O . LEU A 1 169 ? 10.071 15.831 87.701 1.00 76.66 169 LEU A O 1
ATOM 1280 N N . THR A 1 170 ? 11.476 16.367 89.382 1.00 69.45 170 THR A N 1
ATOM 1281 C CA . THR A 1 170 ? 10.629 15.750 90.413 1.00 76.13 170 THR A CA 1
ATOM 1282 C C . THR A 1 170 ? 9.319 16.519 90.581 1.00 77.87 170 THR A C 1
ATOM 1283 O O . THR A 1 170 ? 8.257 15.915 90.724 1.00 87.53 170 THR A O 1
ATOM 1287 N N . ALA A 1 171 ? 9.395 17.848 90.546 1.00 70.10 171 ALA A N 1
ATOM 1288 C CA . ALA A 1 171 ? 8.198 18.680 90.639 1.00 70.35 171 ALA A CA 1
ATOM 1289 C C . ALA A 1 171 ? 7.232 18.389 89.494 1.00 73.66 171 ALA A C 1
ATOM 1290 O O . ALA A 1 171 ? 6.027 18.171 89.716 1.00 75.64 171 ALA A O 1
ATOM 1292 N N . VAL A 1 172 ? 7.761 18.356 88.275 1.00 63.43 172 VAL A N 1
ATOM 1293 C CA . VAL A 1 172 ? 6.921 18.101 87.115 1.00 63.76 172 VAL A CA 1
ATOM 1294 C C . VAL A 1 172 ? 6.257 16.740 87.237 1.00 72.49 172 VAL A C 1
ATOM 1295 O O . VAL A 1 172 ? 5.075 16.581 86.927 1.00 77.57 172 VAL A O 1
ATOM 1299 N N . ILE A 1 173 ? 7.003 15.767 87.744 1.00 72.92 173 ILE A N 1
ATOM 1300 C CA . ILE A 1 173 ? 6.445 14.439 87.950 1.00 74.23 173 ILE A CA 1
ATOM 1301 C C . ILE A 1 173 ? 5.261 14.468 88.931 1.00 77.66 173 ILE A C 1
ATOM 1302 O O . ILE A 1 173 ? 4.227 13.870 88.662 1.00 75.35 173 ILE A O 1
ATOM 1307 N N . VAL A 1 174 ? 5.417 15.164 90.057 1.00 80.74 174 VAL A N 1
ATOM 1308 C CA . VAL A 1 174 ? 4.353 15.258 91.056 1.00 85.65 174 VAL A CA 1
ATOM 1309 C C . VAL A 1 174 ? 3.128 15.986 90.495 1.00 86.69 174 VAL A C 1
ATOM 1310 O O . VAL A 1 174 ? 1.999 15.519 90.635 1.00 75.22 174 VAL A O 1
ATOM 1314 N N . ILE A 1 175 ? 3.373 17.133 89.864 1.00 88.60 175 ILE A N 1
ATOM 1315 C CA . ILE A 1 175 ? 2.320 17.974 89.303 1.00 68.24 175 ILE A CA 1
ATOM 1316 C C . ILE A 1 175 ? 1.585 17.270 88.166 1.00 85.65 175 ILE A C 1
ATOM 1317 O O . ILE A 1 175 ? 0.347 17.296 88.108 1.00 90.03 175 ILE A O 1
ATOM 1322 N N . PHE A 1 176 ? 2.332 16.632 87.268 1.00 80.33 176 PHE A N 1
ATOM 1323 C CA . PHE A 1 176 ? 1.695 15.841 86.217 1.00 80.60 176 PHE A CA 1
ATOM 1324 C C . PHE A 1 176 ? 0.889 14.699 86.834 1.00 82.12 176 PHE A C 1
ATOM 1325 O O . PHE A 1 176 ? -0.163 14.338 86.332 1.00 88.50 176 PHE A O 1
ATOM 1333 N N . TRP A 1 177 ? 1.405 14.132 87.919 1.00 87.27 177 TRP A N 1
ATOM 1334 C CA . TRP A 1 177 ? 0.774 13.004 88.597 1.00 95.51 177 TRP A CA 1
ATOM 1335 C C . TRP A 1 177 ? -0.594 13.387 89.159 1.00 98.36 177 TRP A C 1
ATOM 1336 O O . TRP A 1 177 ? -1.594 12.718 88.911 1.00 87.65 177 TRP A O 1
ATOM 1347 N N . LEU A 1 178 ? -0.611 14.480 89.913 1.00 95.56 178 LEU A N 1
ATOM 1348 C CA . LEU A 1 178 ? -1.806 15.003 90.562 1.00 90.40 178 LEU A CA 1
ATOM 1349 C C . LEU A 1 178 ? -2.853 15.517 89.585 1.00 88.94 178 LEU A C 1
ATOM 1350 O O . LEU A 1 178 ? -4.024 15.601 89.933 1.00 96.08 178 LEU A O 1
ATOM 1355 N N . ASN A 1 179 ? -2.447 15.897 88.380 1.00 81.36 179 ASN A N 1
ATOM 1356 C CA . ASN A 1 179 ? -3.395 16.553 87.492 1.00 86.41 179 ASN A CA 1
ATOM 1357 C C . ASN A 1 179 ? -3.690 15.906 86.137 1.00 89.82 179 ASN A C 1
ATOM 1358 O O . ASN A 1 179 ? -4.619 16.330 85.445 1.00 86.71 179 ASN A O 1
ATOM 1363 N N . PHE A 1 180 ? -2.952 14.860 85.768 1.00 91.64 180 PHE A N 1
ATOM 1364 C CA . PHE A 1 180 ? -3.154 14.245 84.458 1.00 92.41 180 PHE A CA 1
ATOM 1365 C C . PHE A 1 180 ? -2.860 12.749 84.482 1.00 96.19 180 PHE A C 1
ATOM 1366 O O . PHE A 1 180 ? -2.499 12.185 85.517 1.00 94.99 180 PHE A O 1
ATOM 1374 N N . GLY A 1 181 ? -2.963 12.131 83.306 1.00 100.26 181 GLY A N 1
ATOM 1375 C CA . GLY A 1 181 ? -2.443 10.794 83.065 1.00 110.68 181 GLY A CA 1
ATOM 1376 C C . GLY A 1 181 ? -2.995 9.631 83.876 1.00 126.63 181 GLY A C 1
ATOM 1377 O O . GLY A 1 181 ? -4.218 9.436 83.927 1.00 132.84 181 GLY A O 1
ATOM 1378 N N . LEU A 1 182 ? -2.120 8.817 84.476 1.00 128.32 182 LEU A N 1
ATOM 1379 C CA . LEU A 1 182 ? -0.720 9.134 84.767 1.00 114.68 182 LEU A CA 1
ATOM 1380 C C . LEU A 1 182 ? 0.177 8.800 83.591 1.00 110.06 182 LEU A C 1
ATOM 1381 O O . LEU A 1 182 ? 1.401 8.838 83.715 1.00 112.02 182 LEU A O 1
ATOM 1386 N N . GLY A 1 183 ? -0.434 8.431 82.471 1.00 69.14 183 GLY A N 1
ATOM 1387 C CA . GLY A 1 183 ? 0.294 8.120 81.260 1.00 74.36 183 GLY A CA 1
ATOM 1388 C C . GLY A 1 183 ? 1.267 9.228 80.883 1.00 77.55 183 GLY A C 1
ATOM 1389 O O . GLY A 1 183 ? 2.324 8.968 80.306 1.00 76.18 183 GLY A O 1
ATOM 1390 N N . LEU A 1 184 ? 0.910 10.463 81.231 1.00 72.90 184 LEU A N 1
ATOM 1391 C CA . LEU A 1 184 ? 1.747 11.620 80.983 1.00 74.56 184 LEU A CA 1
ATOM 1392 C C . LEU A 1 184 ? 3.055 11.479 81.759 1.00 75.74 184 LEU A C 1
ATOM 1393 O O . LEU A 1 184 ? 4.141 11.659 81.204 1.00 75.36 184 LEU A O 1
ATOM 1398 N N . VAL A 1 185 ? 2.944 11.114 83.033 1.00 74.79 185 VAL A N 1
ATOM 1399 C CA . VAL A 1 185 ? 4.110 10.934 83.891 1.00 75.17 185 VAL A CA 1
ATOM 1400 C C . VAL A 1 185 ? 5.080 9.899 83.314 1.00 75.83 185 VAL A C 1
ATOM 1401 O O . VAL A 1 185 ? 6.293 10.167 83.212 1.00 75.33 185 VAL A O 1
ATOM 1405 N N . THR A 1 186 ? 4.555 8.734 82.924 1.00 63.45 186 THR A N 1
ATOM 1406 C CA . THR A 1 186 ? 5.408 7.693 82.347 1.00 72.86 186 THR A CA 1
ATOM 1407 C C . THR A 1 186 ? 5.985 8.094 80.997 1.00 73.72 186 THR A C 1
ATOM 1408 O O . THR A 1 186 ? 7.128 7.757 80.689 1.00 82.96 186 THR A O 1
ATOM 1412 N N . ALA A 1 187 ? 5.210 8.821 80.199 1.00 60.76 187 ALA A N 1
ATOM 1413 C CA . ALA A 1 187 ? 5.708 9.277 78.907 1.00 58.34 187 ALA A CA 1
ATOM 1414 C C . ALA A 1 187 ? 6.900 10.220 79.090 1.00 66.47 187 ALA A C 1
ATOM 1415 O O . ALA A 1 187 ? 7.922 10.063 78.429 1.00 70.55 187 ALA A O 1
ATOM 1417 N N . THR A 1 188 ? 6.779 11.189 79.995 1.00 66.87 188 THR A N 1
ATOM 1418 C CA . THR A 1 188 ? 7.869 12.132 80.198 1.00 66.62 188 THR A CA 1
ATOM 1419 C C . THR A 1 188 ? 9.078 11.490 80.879 1.00 72.15 188 THR A C 1
ATOM 1420 O O . THR A 1 188 ? 10.210 11.828 80.547 1.00 70.88 188 THR A O 1
ATOM 1424 N N . ILE A 1 189 ? 8.852 10.591 81.838 1.00 71.56 189 ILE A N 1
ATOM 1425 C CA . ILE A 1 189 ? 9.979 9.906 82.481 1.00 66.72 189 ILE A CA 1
ATOM 1426 C C . ILE A 1 189 ? 10.735 9.030 81.474 1.00 65.71 189 ILE A C 1
ATOM 1427 O O . ILE A 1 189 ? 11.976 9.055 81.418 1.00 61.28 189 ILE A O 1
ATOM 1432 N N . LEU A 1 190 ? 9.992 8.284 80.655 1.00 63.00 190 LEU A N 1
ATOM 1433 C CA . LEU A 1 190 ? 10.622 7.497 79.597 1.00 66.01 190 LEU A CA 1
ATOM 1434 C C . LEU A 1 190 ? 11.394 8.428 78.670 1.00 70.16 190 LEU A C 1
ATOM 1435 O O . LEU A 1 190 ? 12.491 8.099 78.218 1.00 69.10 190 LEU A O 1
ATOM 1440 N N . ALA A 1 191 ? 10.814 9.598 78.406 1.00 62.66 191 ALA A N 1
ATOM 1441 C CA . ALA A 1 191 ? 11.427 10.573 77.522 1.00 56.69 191 ALA A CA 1
ATOM 1442 C C . ALA A 1 191 ? 12.769 11.043 78.084 1.00 57.43 191 ALA A C 1
ATOM 1443 O O . ALA A 1 191 ? 13.753 11.113 77.360 1.00 56.65 191 ALA A O 1
ATOM 1445 N N . VAL A 1 192 ? 12.791 11.369 79.375 1.00 55.35 192 VAL A N 1
ATOM 1446 C CA . VAL A 1 192 ? 13.988 11.860 80.039 1.00 56.35 192 VAL A CA 1
ATOM 1447 C C . VAL A 1 192 ? 15.084 10.785 80.066 1.00 62.52 192 VAL A C 1
ATOM 1448 O O . VAL A 1 192 ? 16.265 11.080 79.855 1.00 61.29 192 VAL A O 1
ATOM 1452 N N . ILE A 1 193 ? 14.679 9.544 80.324 1.00 60.62 193 ILE A N 1
ATOM 1453 C CA . ILE A 1 193 ? 15.599 8.409 80.334 1.00 60.35 193 ILE A CA 1
ATOM 1454 C C . ILE A 1 193 ? 16.216 8.174 78.953 1.00 56.14 193 ILE A C 1
ATOM 1455 O O . ILE A 1 193 ? 17.440 7.992 78.822 1.00 56.84 193 ILE A O 1
ATOM 1460 N N . ALA A 1 194 ? 15.377 8.192 77.924 1.00 48.33 194 ALA A N 1
ATOM 1461 C CA . ALA A 1 194 ? 15.856 8.053 76.554 1.00 58.64 194 ALA A CA 1
ATOM 1462 C C . ALA A 1 194 ? 16.818 9.183 76.201 1.00 56.27 194 ALA A C 1
ATOM 1463 O O . ALA A 1 194 ? 17.843 8.958 75.562 1.00 55.63 194 ALA A O 1
ATOM 1465 N N . TYR A 1 195 ? 16.470 10.392 76.631 1.00 55.13 195 TYR A N 1
ATOM 1466 C CA . TYR A 1 195 ? 17.232 11.583 76.314 1.00 53.84 195 TYR A CA 1
ATOM 1467 C C . TYR A 1 195 ? 18.621 11.494 76.940 1.00 56.43 195 TYR A C 1
ATOM 1468 O O . TYR A 1 195 ? 19.643 11.721 76.274 1.00 53.41 195 TYR A O 1
ATOM 1477 N N . VAL A 1 196 ? 18.652 11.142 78.222 1.00 55.90 196 VAL A N 1
ATOM 1478 C CA . VAL A 1 196 ? 19.911 11.061 78.943 1.00 55.48 196 VAL A CA 1
ATOM 1479 C C . VAL A 1 196 ? 20.794 9.973 78.358 1.00 57.18 196 VAL A C 1
ATOM 1480 O O . VAL A 1 196 ? 21.975 10.220 78.073 1.00 59.39 196 VAL A O 1
ATOM 1484 N N . TRP A 1 197 ? 20.217 8.794 78.136 1.00 50.30 197 TRP A N 1
ATOM 1485 C CA . TRP A 1 197 ? 20.990 7.674 77.613 1.00 54.57 197 TRP A CA 1
ATOM 1486 C C . TRP A 1 197 ? 21.546 7.990 76.209 1.00 57.49 197 TRP A C 1
ATOM 1487 O O . TRP A 1 197 ? 22.737 7.778 75.939 1.00 51.68 197 TRP A O 1
ATOM 1498 N N . THR A 1 198 ? 20.696 8.531 75.338 1.00 54.33 198 THR A N 1
ATOM 1499 C CA . THR A 1 198 ? 21.108 8.897 73.985 1.00 56.88 198 THR A CA 1
ATOM 1500 C C . THR A 1 198 ? 22.247 9.909 74.012 1.00 60.33 198 THR A C 1
ATOM 1501 O O . THR A 1 198 ? 23.254 9.754 73.305 1.00 57.72 198 THR A O 1
ATOM 1505 N N . THR A 1 199 ? 22.085 10.937 74.849 1.00 62.68 199 THR A N 1
ATOM 1506 C CA . THR A 1 199 ? 23.062 12.014 74.950 1.00 56.28 199 THR A CA 1
ATOM 1507 C C . THR A 1 199 ? 24.394 11.481 75.435 1.00 59.63 199 THR A C 1
ATOM 1508 O O . THR A 1 199 ? 25.444 11.885 74.954 1.00 58.15 199 THR A O 1
ATOM 1512 N N . ARG A 1 200 ? 24.336 10.574 76.402 1.00 58.81 200 ARG A N 1
ATOM 1513 C CA . ARG A 1 200 ? 25.536 10.013 76.997 1.00 52.63 200 ARG A CA 1
ATOM 1514 C C . ARG A 1 200 ? 26.305 9.150 75.993 1.00 50.49 200 ARG A C 1
ATOM 1515 O O . ARG A 1 200 ? 27.529 9.301 75.826 1.00 54.50 200 ARG A O 1
ATOM 1523 N N . THR A 1 201 ? 25.593 8.255 75.313 1.00 47.35 201 THR A N 1
ATOM 1524 C CA . THR A 1 201 ? 26.283 7.368 74.394 1.00 55.36 201 THR A CA 1
ATOM 1525 C C . THR A 1 201 ? 26.860 8.155 73.225 1.00 56.07 201 THR A C 1
ATOM 1526 O O . THR A 1 201 ? 27.994 7.904 72.817 1.00 57.02 201 THR A O 1
ATOM 1530 N N . ILE A 1 202 ? 26.097 9.102 72.689 1.00 51.15 202 ILE A N 1
ATOM 1531 C CA . ILE A 1 202 ? 26.638 9.952 71.632 1.00 53.62 202 ILE A CA 1
ATOM 1532 C C . ILE A 1 202 ? 27.832 10.806 72.116 1.00 56.56 202 ILE A C 1
ATOM 1533 O O . ILE A 1 202 ? 28.815 10.995 71.394 1.00 55.42 202 ILE A O 1
ATOM 1538 N N . THR A 1 203 ? 27.757 11.293 73.352 1.00 54.54 203 THR A N 1
ATOM 1539 C CA . THR A 1 203 ? 28.804 12.153 73.900 1.00 51.61 203 THR A CA 1
ATOM 1540 C C . THR A 1 203 ? 30.142 11.413 74.076 1.00 50.71 203 THR A C 1
ATOM 1541 O O . THR A 1 203 ? 31.214 12.005 73.907 1.00 47.20 203 THR A O 1
ATOM 1545 N N . GLU A 1 204 ? 30.091 10.128 74.417 1.00 51.52 204 GLU A N 1
ATOM 1546 C CA . GLU A 1 204 ? 31.335 9.363 74.503 1.00 59.57 204 GLU A CA 1
ATOM 1547 C C . GLU A 1 204 ? 32.074 9.344 73.145 1.00 63.01 204 GLU A C 1
ATOM 1548 O O . GLU A 1 204 ? 33.292 9.625 73.047 1.00 66.43 204 GLU A O 1
ATOM 1554 N N . TRP A 1 205 ? 31.302 9.073 72.097 1.00 59.38 205 TRP A N 1
ATOM 1555 C CA . TRP A 1 205 ? 31.793 9.082 70.727 1.00 56.85 205 TRP A CA 1
ATOM 1556 C C . TRP A 1 205 ? 32.344 10.464 70.325 1.00 55.56 205 TRP A C 1
ATOM 1557 O O . TRP A 1 205 ? 33.455 10.595 69.782 1.00 59.87 205 TRP A O 1
ATOM 1568 N N . ARG A 1 206 ? 31.580 11.505 70.625 1.00 56.02 206 ARG A N 1
ATOM 1569 C CA . ARG A 1 206 ? 31.995 12.862 70.296 1.00 52.73 206 ARG A CA 1
ATOM 1570 C C . ARG A 1 206 ? 33.276 13.310 71.019 1.00 65.98 206 ARG A C 1
ATOM 1571 O O . ARG A 1 206 ? 34.075 14.102 70.484 1.00 62.79 206 ARG A O 1
ATOM 1579 N N . THR A 1 207 ? 33.437 12.848 72.254 1.00 66.49 207 THR A N 1
ATOM 1580 C CA . THR A 1 207 ? 34.598 13.205 73.055 1.00 62.70 207 THR A CA 1
ATOM 1581 C C . THR A 1 207 ? 35.855 12.539 72.480 1.00 68.78 207 THR A C 1
ATOM 1582 O O . THR A 1 207 ? 36.956 13.142 72.436 1.00 59.61 207 THR A O 1
ATOM 1586 N N . HIS A 1 208 ? 35.684 11.309 72.000 1.00 67.09 208 HIS A N 1
ATOM 1587 C CA . HIS A 1 208 ? 36.782 10.673 71.280 1.00 65.10 208 HIS A CA 1
ATOM 1588 C C . HIS A 1 208 ? 37.177 11.485 70.022 1.00 56.45 208 HIS A C 1
ATOM 1589 O O . HIS A 1 208 ? 38.368 11.814 69.805 1.00 56.48 208 HIS A O 1
ATOM 1596 N N . LEU A 1 209 ? 36.181 11.847 69.213 1.00 55.72 209 LEU A N 1
ATOM 1597 C CA . LEU A 1 209 ? 36.459 12.633 68.001 1.00 50.76 209 LEU A CA 1
ATOM 1598 C C . LEU A 1 209 ? 37.121 13.983 68.309 1.00 48.72 209 LEU A C 1
ATOM 1599 O O . LEU A 1 209 ? 37.951 14.487 67.544 1.00 47.88 209 LEU A O 1
ATOM 1604 N N . ARG A 1 210 ? 36.728 14.571 69.435 1.00 46.73 210 ARG A N 1
ATOM 1605 C CA . ARG A 1 210 ? 37.271 15.846 69.861 1.00 48.31 210 ARG A CA 1
ATOM 1606 C C . ARG A 1 210 ? 38.750 15.692 70.209 1.00 57.61 210 ARG A C 1
ATOM 1607 O O . ARG A 1 210 ? 39.568 16.553 69.874 1.00 58.24 210 ARG A O 1
ATOM 1615 N N . GLU A 1 211 ? 39.087 14.590 70.881 1.00 60.24 211 GLU A N 1
ATOM 1616 C CA . GLU A 1 211 ? 40.478 14.323 71.237 1.00 51.55 211 GLU A CA 1
ATOM 1617 C C . GLU A 1 211 ? 41.370 14.132 70.000 1.00 50.42 211 GLU A C 1
ATOM 1618 O O . GLU A 1 211 ? 42.487 14.686 69.922 1.00 49.05 211 GLU A O 1
ATOM 1624 N N . LYS A 1 212 ? 40.866 13.392 69.018 1.00 43.65 212 LYS A N 1
ATOM 1625 C CA . LYS A 1 212 ? 41.625 13.254 67.778 1.00 51.27 212 LYS A CA 1
ATOM 1626 C C . LYS A 1 212 ? 41.820 14.615 67.071 1.00 55.35 212 LYS A C 1
ATOM 1627 O O . LYS A 1 212 ? 42.934 14.952 66.604 1.00 51.85 212 LYS A O 1
ATOM 1641 N N . ASN A 1 214 ? 41.851 17.654 68.441 1.00 48.15 214 ASN A N 1
ATOM 1642 C CA . ASN A 1 214 ? 42.785 18.491 69.188 1.00 43.59 214 ASN A CA 1
ATOM 1643 C C . ASN A 1 214 ? 44.248 18.060 69.004 1.00 48.88 214 ASN A C 1
ATOM 1644 O O . ASN A 1 214 ? 45.148 18.891 68.840 1.00 53.44 214 ASN A O 1
ATOM 1649 N N . ARG A 1 215 ? 44.470 16.753 68.990 1.00 51.03 215 ARG A N 1
ATOM 1650 C CA . ARG A 1 215 ? 45.797 16.219 68.737 1.00 42.48 215 ARG A CA 1
ATOM 1651 C C . ARG A 1 215 ? 46.342 16.665 67.351 1.00 52.78 215 ARG A C 1
ATOM 1652 O O . ARG A 1 215 ? 47.524 17.097 67.222 1.00 56.62 215 ARG A O 1
ATOM 1660 N N . LEU A 1 216 ? 45.494 16.561 66.323 1.00 42.23 216 LEU A N 1
ATOM 1661 C CA . LEU A 1 216 ? 45.890 16.987 64.971 1.00 43.31 216 LEU A CA 1
ATOM 1662 C C . LEU A 1 216 ? 46.128 18.514 64.875 1.00 47.52 216 LEU A C 1
ATOM 1663 O O . LEU A 1 216 ? 47.051 18.995 64.191 1.00 49.74 216 LEU A O 1
ATOM 1668 N N . ASP A 1 217 ? 45.310 19.271 65.591 1.00 51.74 217 ASP A N 1
ATOM 1669 C CA . ASP A 1 217 ? 45.489 20.707 65.633 1.00 52.68 217 ASP A CA 1
ATOM 1670 C C . ASP A 1 217 ? 46.861 21.057 66.212 1.00 48.65 217 ASP A C 1
ATOM 1671 O O . ASP A 1 217 ? 47.578 21.909 65.671 1.00 43.58 217 ASP A O 1
ATOM 1676 N N . GLY A 1 218 ? 47.213 20.396 67.312 1.00 42.68 218 GLY A N 1
ATOM 1677 C CA . GLY A 1 218 ? 48.495 20.633 67.949 1.00 38.73 218 GLY A CA 1
ATOM 1678 C C . GLY A 1 218 ? 49.636 20.334 66.991 1.00 45.18 218 GLY A C 1
ATOM 1679 O O . GLY A 1 218 ? 50.587 21.106 66.889 1.00 48.69 218 GLY A O 1
ATOM 1680 N N . GLN A 1 219 ? 49.524 19.233 66.257 1.00 44.83 219 GLN A N 1
ATOM 1681 C CA . GLN A 1 219 ? 50.567 18.880 65.296 1.00 41.59 219 GLN A CA 1
ATOM 1682 C C . GLN A 1 219 ? 50.736 19.912 64.155 1.00 47.02 219 GLN A C 1
ATOM 1683 O O . GLN A 1 219 ? 51.884 20.239 63.763 1.00 49.81 219 GLN A O 1
ATOM 1689 N N . ALA A 1 220 ? 49.611 20.408 63.615 1.00 38.16 220 ALA A N 1
ATOM 1690 C CA . ALA A 1 220 ? 49.668 21.408 62.533 1.00 43.86 220 ALA A CA 1
ATOM 1691 C C . ALA A 1 220 ? 50.301 22.717 63.024 1.00 46.37 220 ALA A C 1
ATOM 1692 O O . ALA A 1 220 ? 51.168 23.327 62.361 1.00 55.52 220 ALA A O 1
ATOM 1694 N N . LEU A 1 221 ? 49.873 23.118 64.215 1.00 38.70 221 LEU A N 1
ATOM 1695 C CA . LEU A 1 221 ? 50.373 24.320 64.844 1.00 40.12 221 LEU A CA 1
ATOM 1696 C C . LEU A 1 221 ? 51.877 24.228 65.127 1.00 47.75 221 LEU A C 1
ATOM 1697 O O . LEU A 1 221 ? 52.607 25.193 64.930 1.00 47.70 221 LEU A O 1
ATOM 1702 N N . ALA A 1 222 ? 52.319 23.068 65.608 1.00 46.50 222 ALA A N 1
ATOM 1703 C CA . ALA A 1 222 ? 53.718 22.843 65.928 1.00 40.56 222 ALA A CA 1
ATOM 1704 C C . ALA A 1 222 ? 54.570 22.895 64.670 1.00 41.80 222 ALA A C 1
ATOM 1705 O O . ALA A 1 222 ? 55.651 23.456 64.684 1.00 48.35 222 ALA A O 1
ATOM 1707 N N . ARG A 1 223 ? 54.067 22.348 63.570 1.00 47.05 223 ARG A N 1
ATOM 1708 C CA . ARG A 1 223 ? 54.812 22.478 62.327 1.00 42.80 223 ARG A CA 1
ATOM 1709 C C . ARG A 1 223 ? 54.984 23.952 61.938 1.00 46.94 223 ARG A C 1
ATOM 1710 O O . ARG A 1 223 ? 56.114 24.404 61.651 1.00 46.71 223 ARG A O 1
ATOM 1718 N N . ALA A 1 224 ? 53.880 24.704 61.980 1.00 48.00 224 ALA A N 1
ATOM 1719 C CA . ALA A 1 224 ? 53.929 26.139 61.660 1.00 46.65 224 ALA A CA 1
ATOM 1720 C C . ALA A 1 224 ? 54.892 26.926 62.553 1.00 43.73 224 ALA A C 1
ATOM 1721 O O . ALA A 1 224 ? 55.667 27.765 62.082 1.00 37.83 224 ALA A O 1
ATOM 1723 N N . VAL A 1 225 ? 54.819 26.674 63.851 1.00 48.33 225 VAL A N 1
ATOM 1724 C CA . VAL A 1 225 ? 55.646 27.393 64.812 1.00 47.04 225 VAL A CA 1
ATOM 1725 C C . VAL A 1 225 ? 57.125 27.046 64.660 1.00 46.69 225 VAL A C 1
ATOM 1726 O O . VAL A 1 225 ? 57.986 27.914 64.800 1.00 48.27 225 VAL A O 1
ATOM 1730 N N . ASP A 1 226 ? 57.414 25.773 64.386 1.00 50.79 226 ASP A N 1
ATOM 1731 C CA . ASP A 1 226 ? 58.794 25.346 64.217 1.00 51.83 226 ASP A CA 1
ATOM 1732 C C . ASP A 1 226 ? 59.377 26.042 62.989 1.00 53.07 226 ASP A C 1
ATOM 1733 O O . ASP A 1 226 ? 60.489 26.590 63.024 1.00 54.20 226 ASP A O 1
ATOM 1738 N N . SER A 1 227 ? 58.566 26.124 61.944 1.00 56.12 227 SER A N 1
ATOM 1739 C CA . SER A 1 227 ? 58.974 26.835 60.739 1.00 54.45 227 SER A CA 1
ATOM 1740 C C . SER A 1 227 ? 59.228 28.352 60.953 1.00 50.49 227 SER A C 1
ATOM 1741 O O . SER A 1 227 ? 60.294 28.892 60.570 1.00 47.34 227 SER A O 1
ATOM 1744 N N . LEU A 1 228 ? 58.266 29.027 61.579 1.00 43.88 228 LEU A N 1
ATOM 1745 C CA . LEU A 1 228 ? 58.367 30.473 61.808 1.00 40.62 228 LEU A CA 1
ATOM 1746 C C . LEU A 1 228 ? 59.511 30.834 62.730 1.00 41.70 228 LEU A C 1
ATOM 1747 O O . LEU A 1 228 ? 60.188 31.824 62.502 1.00 50.45 228 LEU A O 1
ATOM 1752 N N . LEU A 1 229 ? 59.732 30.051 63.780 1.00 49.22 229 LEU A N 1
ATOM 1753 C CA . LEU A 1 229 ? 60.865 30.345 64.646 1.00 51.03 229 LEU A CA 1
ATOM 1754 C C . LEU A 1 229 ? 62.178 29.952 63.962 1.00 54.70 229 LEU A C 1
ATOM 1755 O O . LEU A 1 229 ? 63.243 30.386 64.376 1.00 60.51 229 LEU A O 1
ATOM 1760 N N . ASN A 1 230 ? 62.097 29.179 62.880 1.00 57.98 230 ASN A N 1
ATOM 1761 C CA . ASN A 1 230 ? 63.305 28.825 62.129 1.00 49.44 230 ASN A CA 1
ATOM 1762 C C . ASN A 1 230 ? 63.374 29.442 60.734 1.00 46.83 230 ASN A C 1
ATOM 1763 O O . ASN A 1 230 ? 63.891 28.845 59.767 1.00 46.92 230 ASN A O 1
ATOM 1768 N N . TYR A 1 231 ? 62.839 30.652 60.655 1.00 36.60 231 TYR A N 1
ATOM 1769 C CA . TYR A 1 231 ? 62.846 31.442 59.436 1.00 39.52 231 TYR A CA 1
ATOM 1770 C C . TYR A 1 231 ? 64.220 31.531 58.730 1.00 42.54 231 TYR A C 1
ATOM 1771 O O . TYR A 1 231 ? 64.296 31.346 57.510 1.00 46.61 231 TYR A O 1
ATOM 1780 N N . GLU A 1 232 ? 65.298 31.786 59.471 1.00 44.39 232 GLU A N 1
ATOM 1781 C CA . GLU A 1 232 ? 66.635 31.900 58.848 1.00 48.75 232 GLU A CA 1
ATOM 1782 C C . GLU A 1 232 ? 67.046 30.617 58.126 1.00 43.85 232 GLU A C 1
ATOM 1783 O O . GLU A 1 232 ? 67.503 30.637 56.986 1.00 40.73 232 GLU A O 1
ATOM 1789 N N . THR A 1 233 ? 66.897 29.502 58.823 1.00 39.48 233 THR A N 1
ATOM 1790 C CA . THR A 1 233 ? 67.264 28.201 58.300 1.00 37.47 233 THR A CA 1
ATOM 1791 C C . THR A 1 233 ? 66.411 27.856 57.097 1.00 40.83 233 THR A C 1
ATOM 1792 O O . THR A 1 233 ? 66.910 27.281 56.117 1.00 41.94 233 THR A O 1
ATOM 1796 N N . VAL A 1 234 ? 65.120 28.179 57.180 1.00 35.92 234 VAL A N 1
ATOM 1797 C CA . VAL A 1 234 ? 64.232 27.977 56.041 1.00 38.77 234 VAL A CA 1
ATOM 1798 C C . VAL A 1 234 ? 64.720 28.785 54.821 1.00 42.79 234 VAL A C 1
ATOM 1799 O O . VAL A 1 234 ? 64.748 28.265 53.699 1.00 44.66 234 VAL A O 1
ATOM 1803 N N . LYS A 1 235 ? 65.123 30.036 55.043 1.00 38.81 235 LYS A N 1
ATOM 1804 C CA . LYS A 1 235 ? 65.736 30.832 53.973 1.00 46.84 235 LYS A CA 1
ATOM 1805 C C . LYS A 1 235 ? 67.028 30.226 53.414 1.00 41.01 235 LYS A C 1
ATOM 1806 O O . LYS A 1 235 ? 67.166 30.072 52.202 1.00 38.10 235 LYS A O 1
ATOM 1812 N N . TYR A 1 236 ? 67.939 29.860 54.309 1.00 34.44 236 TYR A N 1
ATOM 1813 C CA . TYR A 1 236 ? 69.267 29.352 53.956 1.00 47.45 236 TYR A CA 1
ATOM 1814 C C . TYR A 1 236 ? 69.183 28.197 52.978 1.00 50.60 236 TYR A C 1
ATOM 1815 O O . TYR A 1 236 ? 70.048 28.033 52.124 1.00 51.74 236 TYR A O 1
ATOM 1824 N N . PHE A 1 237 ? 68.128 27.399 53.099 1.00 40.74 237 PHE A N 1
ATOM 1825 C CA . PHE A 1 237 ? 67.999 26.239 52.243 1.00 37.17 237 PHE A CA 1
ATOM 1826 C C . PHE A 1 237 ? 66.888 26.353 51.213 1.00 34.64 237 PHE A C 1
ATOM 1827 O O . PHE A 1 237 ? 66.576 25.388 50.528 1.00 44.75 237 PHE A O 1
ATOM 1835 N N . GLY A 1 238 ? 66.361 27.567 51.047 1.00 43.91 238 GLY A N 1
ATOM 1836 C CA . GLY A 1 238 ? 65.258 27.822 50.138 1.00 41.81 238 GLY A CA 1
ATOM 1837 C C . GLY A 1 238 ? 64.088 26.868 50.392 1.00 44.47 238 GLY A C 1
ATOM 1838 O O . GLY A 1 238 ? 63.476 26.335 49.464 1.00 39.36 238 GLY A O 1
ATOM 1839 N N . ALA A 1 239 ? 63.755 26.651 51.656 1.00 40.90 239 ALA A N 1
ATOM 1840 C CA . ALA A 1 239 ? 62.813 25.573 51.974 1.00 50.95 239 ALA A CA 1
ATOM 1841 C C . ALA A 1 239 ? 61.351 26.049 52.169 1.00 52.89 239 ALA A C 1
ATOM 1842 O O . ALA A 1 239 ? 60.538 25.330 52.763 1.00 44.84 239 ALA A O 1
ATOM 1844 N N . GLU A 1 240 ? 61.027 27.229 51.632 1.00 35.36 240 GLU A N 1
ATOM 1845 C CA . GLU A 1 240 ? 59.724 27.846 51.820 1.00 39.21 240 GLU A CA 1
ATOM 1846 C C . GLU A 1 240 ? 58.575 26.977 51.342 1.00 44.90 240 GLU A C 1
ATOM 1847 O O . GLU A 1 240 ? 57.652 26.685 52.109 1.00 43.09 240 GLU A O 1
ATOM 1853 N N . SER A 1 241 ? 58.655 26.546 50.088 1.00 46.91 241 SER A N 1
ATOM 1854 C CA . SER A 1 241 ? 57.640 25.680 49.502 1.00 43.12 241 SER A CA 1
ATOM 1855 C C . SER A 1 241 ? 57.525 24.378 50.264 1.00 48.24 241 SER A C 1
ATOM 1856 O O . SER A 1 241 ? 56.418 23.877 50.488 1.00 53.44 241 SER A O 1
ATOM 1859 N N . ARG A 1 242 ? 58.670 23.846 50.680 1.00 47.00 242 ARG A N 1
ATOM 1860 C CA . ARG A 1 242 ? 58.694 22.590 51.413 1.00 44.11 242 ARG A CA 1
ATOM 1861 C C . ARG A 1 242 ? 57.896 22.753 52.711 1.00 42.86 242 ARG A C 1
ATOM 1862 O O . ARG A 1 242 ? 57.091 21.889 53.063 1.00 34.86 242 ARG A O 1
ATOM 1870 N N . GLU A 1 243 ? 58.130 23.867 53.408 1.00 40.00 243 GLU A N 1
ATOM 1871 C CA . GLU A 1 243 ? 57.464 24.175 54.673 1.00 35.63 243 GLU A CA 1
ATOM 1872 C C . GLU A 1 243 ? 55.985 24.445 54.510 1.00 40.97 243 GLU A C 1
ATOM 1873 O O . GLU A 1 243 ? 55.182 24.071 55.362 1.00 40.09 243 GLU A O 1
ATOM 1879 N N . GLU A 1 244 ? 55.628 25.100 53.412 1.00 38.69 244 GLU A N 1
ATOM 1880 C CA . GLU A 1 244 ? 54.233 25.363 53.116 1.00 35.89 244 GLU A CA 1
ATOM 1881 C C . GLU A 1 244 ? 53.486 24.052 52.875 1.00 49.93 244 GLU A C 1
ATOM 1882 O O . GLU A 1 244 ? 52.406 23.842 53.407 1.00 36.03 244 GLU A O 1
ATOM 1888 N N . ALA A 1 245 ? 54.080 23.170 52.077 1.00 47.24 245 ALA A N 1
ATOM 1889 C CA . ALA A 1 245 ? 53.449 21.912 51.752 1.00 46.39 245 ALA A CA 1
ATOM 1890 C C . ALA A 1 245 ? 53.315 21.093 53.029 1.00 46.09 245 ALA A C 1
ATOM 1891 O O . ALA A 1 245 ? 52.276 20.450 53.305 1.00 38.70 245 ALA A O 1
ATOM 1893 N N . ARG A 1 246 ? 54.370 21.146 53.826 1.00 40.79 246 ARG A N 1
ATOM 1894 C CA . ARG A 1 246 ? 54.380 20.409 55.072 1.00 36.57 246 ARG A CA 1
ATOM 1895 C C . ARG A 1 246 ? 53.304 20.954 56.073 1.00 47.50 246 ARG A C 1
ATOM 1896 O O . ARG A 1 246 ? 52.648 20.178 56.764 1.00 46.62 246 ARG A O 1
ATOM 1904 N N . TYR A 1 247 ? 53.103 22.269 56.137 1.00 44.45 247 TYR A N 1
ATOM 1905 C CA . TYR A 1 247 ? 52.010 22.797 56.947 1.00 46.28 247 TYR A CA 1
ATOM 1906 C C . TYR A 1 247 ? 50.649 22.421 56.353 1.00 44.51 247 TYR A C 1
ATOM 1907 O O . TYR A 1 247 ? 49.720 22.074 57.060 1.00 41.96 247 TYR A O 1
ATOM 1916 N N . ALA A 1 248 ? 50.557 22.476 55.039 1.00 41.95 248 ALA A N 1
ATOM 1917 C CA . ALA A 1 248 ? 49.319 22.228 54.331 1.00 39.78 248 ALA A CA 1
ATOM 1918 C C . ALA A 1 248 ? 48.769 20.835 54.578 1.00 46.09 248 ALA A C 1
ATOM 1919 O O . ALA A 1 248 ? 47.561 20.670 54.784 1.00 53.36 248 ALA A O 1
ATOM 1921 N N . SER A 1 249 ? 49.632 19.828 54.562 1.00 45.67 249 SER A N 1
ATOM 1922 C CA . SER A 1 249 ? 49.129 18.465 54.767 1.00 51.80 249 SER A CA 1
ATOM 1923 C C . SER A 1 249 ? 48.586 18.267 56.189 1.00 40.61 249 SER A C 1
ATOM 1924 O O . SER A 1 249 ? 47.550 17.627 56.399 1.00 43.23 249 SER A O 1
ATOM 1927 N N . ALA A 1 250 ? 49.312 18.798 57.168 1.00 39.98 250 ALA A N 1
ATOM 1928 C CA . ALA A 1 250 ? 48.875 18.721 58.554 1.00 35.25 250 ALA A CA 1
ATOM 1929 C C . ALA A 1 250 ? 47.558 19.499 58.754 1.00 46.74 250 ALA A C 1
ATOM 1930 O O . ALA A 1 250 ? 46.649 19.058 59.470 1.00 46.87 250 ALA A O 1
ATOM 1932 N N . ALA A 1 251 ? 47.465 20.653 58.102 1.00 44.14 251 ALA A N 1
ATOM 1933 C CA . ALA A 1 251 ? 46.289 21.490 58.210 1.00 49.07 251 ALA A CA 1
ATOM 1934 C C . ALA A 1 251 ? 45.080 20.785 57.588 1.00 45.98 251 ALA A C 1
ATOM 1935 O O . ALA A 1 251 ? 43.949 20.919 58.069 1.00 48.76 251 ALA A O 1
ATOM 1937 N N . ARG A 1 252 ? 45.312 20.025 56.527 1.00 43.48 252 ARG A N 1
ATOM 1938 C CA . ARG A 1 252 ? 44.238 19.208 55.946 1.00 41.89 252 ARG A CA 1
ATOM 1939 C C . ARG A 1 252 ? 43.816 18.067 56.870 1.00 41.01 252 ARG A C 1
ATOM 1940 O O . ARG A 1 252 ? 42.631 17.771 56.984 1.00 47.34 252 ARG A O 1
ATOM 1948 N N . ALA A 1 253 ? 44.779 17.397 57.499 1.00 41.16 253 ALA A N 1
ATOM 1949 C CA . ALA A 1 253 ? 44.424 16.317 58.432 1.00 43.61 253 ALA A CA 1
ATOM 1950 C C . ALA A 1 253 ? 43.552 16.864 59.572 1.00 41.67 253 ALA A C 1
ATOM 1951 O O . ALA A 1 253 ? 42.549 16.244 59.986 1.00 46.62 253 ALA A O 1
ATOM 1953 N N . TYR A 1 254 ? 43.936 18.043 60.060 1.00 39.59 254 TYR A N 1
ATOM 1954 C CA . TYR A 1 254 ? 43.154 18.728 61.083 1.00 40.15 254 TYR A CA 1
ATOM 1955 C C . TYR A 1 254 ? 41.753 19.101 60.577 1.00 46.69 254 TYR A C 1
ATOM 1956 O O . TYR A 1 254 ? 40.756 18.858 61.264 1.00 44.35 254 TYR A O 1
ATOM 1965 N N . ALA A 1 255 ? 41.671 19.662 59.371 1.00 45.32 255 ALA A N 1
ATOM 1966 C CA . ALA A 1 255 ? 40.367 20.039 58.822 1.00 46.62 255 ALA A CA 1
ATOM 1967 C C . ALA A 1 255 ? 39.433 18.832 58.695 1.00 53.27 255 ALA A C 1
ATOM 1968 O O . ALA A 1 255 ? 38.226 18.948 58.954 1.00 57.19 255 ALA A O 1
ATOM 1970 N N . ASP A 1 256 ? 39.982 17.681 58.300 1.00 49.75 256 ASP A N 1
ATOM 1971 C CA . ASP A 1 256 ? 39.169 16.471 58.184 1.00 46.99 256 ASP A CA 1
ATOM 1972 C C . ASP A 1 256 ? 38.617 16.070 59.557 1.00 46.95 256 ASP A C 1
ATOM 1973 O O . ASP A 1 256 ? 37.386 15.865 59.740 1.00 58.73 256 ASP A O 1
ATOM 1978 N N . ALA A 1 257 ? 39.515 16.030 60.539 1.00 41.40 257 ALA A N 1
ATOM 1979 C CA . ALA A 1 257 ? 39.080 15.669 61.888 1.00 42.62 257 ALA A CA 1
ATOM 1980 C C . ALA A 1 257 ? 38.057 16.659 62.496 1.00 49.11 257 ALA A C 1
ATOM 1981 O O . ALA A 1 257 ? 37.136 16.250 63.209 1.00 53.13 257 ALA A O 1
ATOM 1983 N N . ALA A 1 258 ? 38.225 17.949 62.191 1.00 52.30 258 ALA A N 1
ATOM 1984 C CA . ALA A 1 258 ? 37.338 19.015 62.658 1.00 49.00 258 ALA A CA 1
ATOM 1985 C C . ALA A 1 258 ? 35.957 18.881 62.028 1.00 53.55 258 ALA A C 1
ATOM 1986 O O . ALA A 1 258 ? 34.941 19.130 62.678 1.00 55.10 258 ALA A O 1
ATOM 1988 N N . VAL A 1 259 ? 35.922 18.524 60.748 1.00 52.64 259 VAL A N 1
ATOM 1989 C CA . VAL A 1 259 ? 34.644 18.342 60.082 1.00 54.28 259 VAL A CA 1
ATOM 1990 C C . VAL A 1 259 ? 33.877 17.184 60.727 1.00 51.91 259 VAL A C 1
ATOM 1991 O O . VAL A 1 259 ? 32.685 17.324 61.021 1.00 55.69 259 VAL A O 1
ATOM 1995 N N . LYS A 1 260 ? 34.558 16.063 60.974 1.00 46.07 260 LYS A N 1
ATOM 1996 C CA . LYS A 1 260 ? 33.895 14.932 61.642 1.00 46.17 260 LYS A CA 1
ATOM 1997 C C . LYS A 1 260 ? 33.390 15.316 63.043 1.00 50.70 260 LYS A C 1
ATOM 1998 O O . LYS A 1 260 ? 32.239 14.990 63.432 1.00 48.96 260 LYS A O 1
ATOM 2004 N N . SER A 1 261 ? 34.246 16.014 63.794 1.00 44.85 261 SER A N 1
ATOM 2005 C CA . SER A 1 261 ? 33.884 16.412 65.148 1.00 47.08 261 SER A CA 1
ATOM 2006 C C . SER A 1 261 ? 32.655 17.339 65.177 1.00 55.38 261 SER A C 1
ATOM 2007 O O . SER A 1 261 ? 31.730 17.125 65.962 1.00 64.37 261 SER A O 1
ATOM 2010 N N . GLU A 1 262 ? 32.645 18.365 64.333 1.00 50.65 262 GLU A N 1
ATOM 2011 C CA . GLU A 1 262 ? 31.507 19.288 64.287 1.00 54.00 262 GLU A CA 1
ATOM 2012 C C . GLU A 1 262 ? 30.231 18.633 63.771 1.00 59.74 262 GLU A C 1
ATOM 2013 O O . GLU A 1 262 ? 29.133 18.936 64.252 1.00 68.48 262 GLU A O 1
ATOM 2019 N N . ASN A 1 263 ? 30.373 17.736 62.797 1.00 52.93 263 ASN A N 1
ATOM 2020 C CA . ASN A 1 263 ? 29.218 17.050 62.239 1.00 52.67 263 ASN A CA 1
ATOM 2021 C C . ASN A 1 263 ? 28.498 16.213 63.299 1.00 54.18 263 ASN A C 1
ATOM 2022 O O . ASN A 1 263 ? 27.245 16.198 63.386 1.00 59.12 263 ASN A O 1
ATOM 2027 N N . SER A 1 264 ? 29.293 15.544 64.132 1.00 53.30 264 SER A N 1
ATOM 2028 C CA . SER A 1 264 ? 28.720 14.703 65.177 1.00 55.17 264 SER A CA 1
ATOM 2029 C C . SER A 1 264 ? 27.832 15.497 66.161 1.00 58.15 264 SER A C 1
ATOM 2030 O O . SER A 1 264 ? 26.880 14.948 66.731 1.00 59.81 264 SER A O 1
ATOM 2033 N N . LEU A 1 265 ? 28.131 16.785 66.339 1.00 51.08 265 LEU A N 1
ATOM 2034 C CA . LEU A 1 265 ? 27.270 17.670 67.124 1.00 49.40 265 LEU A CA 1
ATOM 2035 C C . LEU A 1 265 ? 25.870 17.761 66.508 1.00 58.43 265 LEU A C 1
ATOM 2036 O O . LEU A 1 265 ? 24.858 17.767 67.226 1.00 68.08 265 LEU A O 1
ATOM 2041 N N . GLY A 1 266 ? 25.818 17.833 65.178 1.00 54.87 266 GLY A N 1
ATOM 2042 C CA . GLY A 1 266 ? 24.556 17.847 64.455 1.00 49.47 266 GLY A CA 1
ATOM 2043 C C . GLY A 1 266 ? 23.792 16.557 64.713 1.00 55.10 266 GLY A C 1
ATOM 2044 O O . GLY A 1 266 ? 22.585 16.575 64.971 1.00 54.01 266 GLY A O 1
ATOM 2045 N N . LEU A 1 267 ? 24.499 15.430 64.690 1.00 56.34 267 LEU A N 1
ATOM 2046 C CA . LEU A 1 267 ? 23.822 14.175 65.036 1.00 55.80 267 LEU A CA 1
ATOM 2047 C C . LEU A 1 267 ? 23.239 14.176 66.455 1.00 57.99 267 LEU A C 1
ATOM 2048 O O . LEU A 1 267 ? 22.113 13.708 66.670 1.00 60.54 267 LEU A O 1
ATOM 2053 N N . LEU A 1 268 ? 23.982 14.710 67.421 1.00 60.32 268 LEU A N 1
ATOM 2054 C CA . LEU A 1 268 ? 23.452 14.777 68.782 1.00 60.57 268 LEU A CA 1
ATOM 2055 C C . LEU A 1 268 ? 22.205 15.673 68.877 1.00 61.08 268 LEU A C 1
ATOM 2056 O O . LEU A 1 268 ? 21.216 15.301 69.525 1.00 59.07 268 LEU A O 1
ATOM 2061 N N . ASN A 1 269 ? 22.246 16.833 68.217 1.00 55.49 269 ASN A N 1
ATOM 2062 C CA . ASN A 1 269 ? 21.125 17.771 68.266 1.00 52.44 269 ASN A CA 1
ATOM 2063 C C . ASN A 1 269 ? 19.860 17.175 67.650 1.00 59.09 269 ASN A C 1
ATOM 2064 O O . ASN A 1 269 ? 18.740 17.340 68.178 1.00 55.80 269 ASN A O 1
ATOM 2069 N N . ILE A 1 270 ? 20.045 16.499 66.518 1.00 55.61 270 ILE A N 1
ATOM 2070 C CA . ILE A 1 270 ? 18.939 15.822 65.861 1.00 52.96 270 ILE A CA 1
ATOM 2071 C C . ILE A 1 270 ? 18.343 14.706 66.723 1.00 54.06 270 ILE A C 1
ATOM 2072 O O . ILE A 1 270 ? 17.111 14.614 66.856 1.00 57.19 270 ILE A O 1
ATOM 2077 N N . ALA A 1 271 ? 19.195 13.882 67.334 1.00 48.94 271 ALA A N 1
ATOM 2078 C CA . ALA A 1 271 ? 18.688 12.830 68.223 1.00 48.95 271 ALA A CA 1
ATOM 2079 C C . ALA A 1 271 ? 17.876 13.421 69.389 1.00 54.11 271 ALA A C 1
ATOM 2080 O O . ALA A 1 271 ? 16.758 12.964 69.705 1.00 63.83 271 ALA A O 1
ATOM 2082 N N . GLN A 1 272 ? 18.430 14.468 70.001 1.00 51.49 272 GLN A N 1
ATOM 2083 C CA . GLN A 1 272 ? 17.780 15.102 71.136 1.00 50.93 272 GLN A CA 1
ATOM 2084 C C . GLN A 1 272 ? 16.398 15.663 70.742 1.00 55.51 272 GLN A C 1
ATOM 2085 O O . GLN A 1 272 ? 15.397 15.501 71.472 1.00 51.12 272 GLN A O 1
ATOM 2091 N N . ALA A 1 273 ? 16.349 16.295 69.573 1.00 52.93 273 ALA A N 1
ATOM 2092 C CA . ALA A 1 273 ? 15.132 16.924 69.101 1.00 51.24 273 ALA A CA 1
ATOM 2093 C C . ALA A 1 273 ? 14.073 15.885 68.741 1.00 59.56 273 ALA A C 1
ATOM 2094 O O . ALA A 1 273 ? 12.868 16.128 68.888 1.00 62.58 273 ALA A O 1
ATOM 2096 N N . LEU A 1 274 ? 14.528 14.738 68.245 1.00 61.81 274 LEU A N 1
ATOM 2097 C CA . LEU A 1 274 ? 13.630 13.640 67.929 1.00 56.38 274 LEU A CA 1
ATOM 2098 C C . LEU A 1 274 ? 12.938 13.158 69.196 1.00 63.93 274 LEU A C 1
ATOM 2099 O O . LEU A 1 274 ? 11.702 13.030 69.235 1.00 65.85 274 LEU A O 1
ATOM 2104 N N . ILE A 1 275 ? 13.725 12.906 70.244 1.00 62.14 275 ILE A N 1
ATOM 2105 C CA . ILE A 1 275 ? 13.116 12.437 71.494 1.00 58.35 275 ILE A CA 1
ATOM 2106 C C . ILE A 1 275 ? 12.137 13.473 72.081 1.00 61.20 275 ILE A C 1
ATOM 2107 O O . ILE A 1 275 ? 10.951 13.163 72.364 1.00 56.24 275 ILE A O 1
ATOM 2112 N N . VAL A 1 276 ? 12.630 14.704 72.222 1.00 58.48 276 VAL A N 1
ATOM 2113 C CA . VAL A 1 276 ? 11.838 15.783 72.792 1.00 56.12 276 VAL A CA 1
ATOM 2114 C C . VAL A 1 276 ? 10.514 15.958 72.037 1.00 64.59 276 VAL A C 1
ATOM 2115 O O . VAL A 1 276 ? 9.444 16.013 72.637 1.00 57.20 276 VAL A O 1
ATOM 2119 N N . ASN A 1 277 ? 10.589 16.020 70.715 1.00 66.09 277 ASN A N 1
ATOM 2120 C CA . ASN A 1 277 ? 9.401 16.277 69.918 1.00 57.92 277 ASN A CA 1
ATOM 2121 C C . ASN A 1 277 ? 8.431 15.108 69.784 1.00 60.96 277 ASN A C 1
ATOM 2122 O O . ASN A 1 277 ? 7.230 15.320 69.595 1.00 59.63 277 ASN A O 1
ATOM 2127 N N . LEU A 1 278 ? 8.931 13.882 69.905 1.00 66.45 278 LEU A N 1
ATOM 2128 C CA . LEU A 1 278 ? 8.018 12.759 70.053 1.00 65.15 278 LEU A CA 1
ATOM 2129 C C . LEU A 1 278 ? 7.211 12.951 71.336 1.00 61.46 278 LEU A C 1
ATOM 2130 O O . LEU A 1 278 ? 5.973 12.853 71.319 1.00 65.32 278 LEU A O 1
ATOM 2135 N N . LEU A 1 279 ? 7.903 13.256 72.439 1.00 58.41 279 LEU A N 1
ATOM 2136 C CA . LEU A 1 279 ? 7.191 13.474 73.699 1.00 57.10 279 LEU A CA 1
ATOM 2137 C C . LEU A 1 279 ? 6.182 14.630 73.599 1.00 62.26 279 LEU A C 1
ATOM 2138 O O . LEU A 1 279 ? 5.044 14.522 74.078 1.00 62.63 279 LEU A O 1
ATOM 2151 N N . ALA A 1 281 ? 4.612 15.760 70.858 1.00 70.22 281 ALA A N 1
ATOM 2152 C CA . ALA A 1 281 ? 3.492 15.312 70.045 1.00 66.87 281 ALA A CA 1
ATOM 2153 C C . ALA A 1 281 ? 2.527 14.473 70.877 1.00 67.63 281 ALA A C 1
ATOM 2154 O O . ALA A 1 281 ? 1.320 14.716 70.881 1.00 64.02 281 ALA A O 1
ATOM 2156 N N . GLY A 1 282 ? 3.072 13.501 71.603 1.00 73.79 282 GLY A N 1
ATOM 2157 C CA . GLY A 1 282 ? 2.242 12.619 72.402 1.00 67.77 282 GLY A CA 1
ATOM 2158 C C . GLY A 1 282 ? 1.485 13.344 73.497 1.00 67.27 282 GLY A C 1
ATOM 2159 O O . GLY A 1 282 ? 0.273 13.190 73.613 1.00 65.04 282 GLY A O 1
ATOM 2160 N N . ALA A 1 283 ? 2.189 14.170 74.266 1.00 67.35 283 ALA A N 1
ATOM 2161 C CA . ALA A 1 283 ? 1.586 14.867 75.404 1.00 67.97 283 ALA A CA 1
ATOM 2162 C C . ALA A 1 283 ? 0.505 15.838 74.962 1.00 73.58 283 ALA A C 1
ATOM 2163 O O . ALA A 1 283 ? -0.563 15.915 75.581 1.00 73.64 283 ALA A O 1
ATOM 2173 N N . ALA A 1 285 ? -1.207 15.782 72.039 1.00 72.14 285 ALA A N 1
ATOM 2174 C CA . ALA A 1 285 ? -2.320 14.994 71.506 1.00 73.82 285 ALA A CA 1
ATOM 2175 C C . ALA A 1 285 ? -3.187 14.455 72.654 1.00 71.95 285 ALA A C 1
ATOM 2176 O O . ALA A 1 285 ? -4.412 14.552 72.635 1.00 71.20 285 ALA A O 1
ATOM 2178 N N . TRP A 1 286 ? -2.526 13.925 73.674 1.00 74.61 286 TRP A N 1
ATOM 2179 C CA . TRP A 1 286 ? -3.205 13.372 74.831 1.00 72.94 286 TRP A CA 1
ATOM 2180 C C . TRP A 1 286 ? -4.005 14.434 75.582 1.00 73.57 286 TRP A C 1
ATOM 2181 O O . TRP A 1 286 ? -5.106 14.170 76.071 1.00 78.19 286 TRP A O 1
ATOM 2192 N N . THR A 1 287 ? -3.449 15.635 75.663 1.00 74.52 287 THR A N 1
ATOM 2193 C CA . THR A 1 287 ? -4.106 16.738 76.355 1.00 75.23 287 THR A CA 1
ATOM 2194 C C . THR A 1 287 ? -5.358 17.231 75.624 1.00 76.38 287 THR A C 1
ATOM 2195 O O . THR A 1 287 ? -6.387 17.489 76.253 1.00 77.37 287 THR A O 1
ATOM 2199 N N . VAL A 1 288 ? -5.270 17.369 74.302 1.00 73.78 288 VAL A N 1
ATOM 2200 C CA . VAL A 1 288 ? -6.431 17.787 73.524 1.00 71.15 288 VAL A CA 1
ATOM 2201 C C . VAL A 1 288 ? -7.503 16.700 73.537 1.00 77.93 288 VAL A C 1
ATOM 2202 O O . VAL A 1 288 ? -8.707 16.987 73.589 1.00 80.14 288 VAL A O 1
ATOM 2206 N N . TYR A 1 289 ? -7.066 15.447 73.496 1.00 79.77 289 TYR A N 1
ATOM 2207 C CA . TYR A 1 289 ? -8.012 14.344 73.577 1.00 77.66 289 TYR A CA 1
ATOM 2208 C C . TYR A 1 289 ? -8.736 14.399 74.923 1.00 80.47 289 TYR A C 1
ATOM 2209 O O . TYR A 1 289 ? -9.950 14.195 74.988 1.00 86.49 289 TYR A O 1
ATOM 2218 N N . GLY A 1 290 ? -7.991 14.701 75.986 1.00 78.42 290 GLY A N 1
ATOM 2219 C CA . GLY A 1 290 ? -8.569 14.880 77.310 1.00 75.11 290 GLY A CA 1
ATOM 2220 C C . GLY A 1 290 ? -9.529 16.055 77.354 1.00 81.95 290 GLY A C 1
ATOM 2221 O O . GLY A 1 290 ? -10.526 16.049 78.091 1.00 84.68 290 GLY A O 1
ATOM 2222 N N . TRP A 1 291 ? -9.249 17.066 76.542 1.00 79.30 291 TRP A N 1
ATOM 2223 C CA . TRP A 1 291 ? -10.156 18.196 76.432 1.00 71.74 291 TRP A CA 1
ATOM 2224 C C . TRP A 1 291 ? -11.469 17.756 75.771 1.00 78.10 291 TRP A C 1
ATOM 2225 O O . TRP A 1 291 ? -12.558 18.212 76.153 1.00 80.52 291 TRP A O 1
ATOM 2236 N N . SER A 1 292 ? -11.354 16.870 74.782 1.00 78.14 292 SER A N 1
ATOM 2237 C CA . SER A 1 292 ? -12.505 16.407 74.000 1.00 78.08 292 SER A CA 1
ATOM 2238 C C . SER A 1 292 ? -13.565 15.746 74.856 1.00 77.91 292 SER A C 1
ATOM 2239 O O . SER A 1 292 ? -14.741 15.795 74.545 1.00 76.11 292 SER A O 1
ATOM 2242 N N . GLN A 1 293 ? -13.131 15.135 75.944 1.00 83.66 293 GLN A N 1
ATOM 2243 C CA . GLN A 1 293 ? -14.016 14.392 76.813 1.00 85.08 293 GLN A CA 1
ATOM 2244 C C . GLN A 1 293 ? -14.494 15.223 78.004 1.00 86.13 293 GLN A C 1
ATOM 2245 O O . GLN A 1 293 ? -15.171 14.715 78.902 1.00 89.03 293 GLN A O 1
ATOM 2251 N N . GLY A 1 294 ? -14.160 16.509 77.989 1.00 81.49 294 GLY A N 1
ATOM 2252 C CA . GLY A 1 294 ? -14.579 17.414 79.038 1.00 79.99 294 GLY A CA 1
ATOM 2253 C C . GLY A 1 294 ? -13.752 17.317 80.297 1.00 88.60 294 GLY A C 1
ATOM 2254 O O . GLY A 1 294 ? -14.042 17.985 81.271 1.00 94.71 294 GLY A O 1
ATOM 2255 N N . LYS A 1 295 ? -12.725 16.476 80.280 1.00 92.74 295 LYS A N 1
ATOM 2256 C CA . LYS A 1 295 ? -11.807 16.337 81.407 1.00 86.12 295 LYS A CA 1
ATOM 2257 C C . LYS A 1 295 ? -10.828 17.504 81.578 1.00 77.64 295 LYS A C 1
ATOM 2258 O O . LYS A 1 295 ? -10.441 17.852 82.695 1.00 71.64 295 LYS A O 1
ATOM 2264 N N . LEU A 1 296 ? -10.384 18.073 80.465 1.00 78.10 296 LEU A N 1
ATOM 2265 C CA . LEU A 1 296 ? -9.333 19.091 80.514 1.00 73.74 296 LEU A CA 1
ATOM 2266 C C . LEU A 1 296 ? -9.707 20.392 79.817 1.00 72.78 296 LEU A C 1
ATOM 2267 O O . LEU A 1 296 ? -10.515 20.400 78.886 1.00 70.86 296 LEU A O 1
ATOM 2272 N N . THR A 1 297 ? -9.150 21.501 80.299 1.00 72.55 297 THR A N 1
ATOM 2273 C CA . THR A 1 297 ? -9.378 22.790 79.653 1.00 75.19 297 THR A CA 1
ATOM 2274 C C . THR A 1 297 ? -8.413 23.021 78.481 1.00 71.26 297 THR A C 1
ATOM 2275 O O . THR A 1 297 ? -7.420 22.305 78.331 1.00 80.39 297 THR A O 1
ATOM 2279 N N . VAL A 1 298 ? -8.707 24.015 77.649 1.00 69.11 298 VAL A N 1
ATOM 2280 C CA . VAL A 1 298 ? -7.815 24.384 76.553 1.00 77.03 298 VAL A CA 1
ATOM 2281 C C . VAL A 1 298 ? -6.534 25.022 77.102 1.00 75.89 298 VAL A C 1
ATOM 2282 O O . VAL A 1 298 ? -5.482 24.933 76.487 1.00 66.86 298 VAL A O 1
ATOM 2286 N N . GLY A 1 299 ? -6.643 25.662 78.264 1.00 78.73 299 GLY A N 1
ATOM 2287 C CA . GLY A 1 299 ? -5.503 26.247 78.942 1.00 68.64 299 GLY A CA 1
ATOM 2288 C C . GLY A 1 299 ? -4.505 25.172 79.331 1.00 73.45 299 GLY A C 1
ATOM 2289 O O . GLY A 1 299 ? -3.295 25.414 79.435 1.00 74.79 299 GLY A O 1
ATOM 2290 N N . ASP A 1 300 ? -5.029 23.973 79.550 1.00 72.03 300 ASP A N 1
ATOM 2291 C CA . ASP A 1 300 ? -4.217 22.824 79.915 1.00 72.90 300 ASP A CA 1
ATOM 2292 C C . ASP A 1 300 ? -3.235 22.447 78.815 1.00 70.50 300 ASP A C 1
ATOM 2293 O O . ASP A 1 300 ? -2.165 21.922 79.098 1.00 68.44 300 ASP A O 1
ATOM 2298 N N . LEU A 1 301 ? -3.601 22.703 77.563 1.00 60.68 301 LEU A N 1
ATOM 2299 C CA . LEU A 1 301 ? -2.714 22.422 76.435 1.00 70.68 301 LEU A CA 1
ATOM 2300 C C . LEU A 1 301 ? -1.451 23.291 76.528 1.00 69.21 301 LEU A C 1
ATOM 2301 O O . LEU A 1 301 ? -0.316 22.800 76.472 1.00 71.24 301 LEU A O 1
ATOM 2306 N N . VAL A 1 302 ? -1.686 24.585 76.712 1.00 68.74 302 VAL A N 1
ATOM 2307 C CA . VAL A 1 302 ? -0.635 25.572 76.894 1.00 73.50 302 VAL A CA 1
ATOM 2308 C C . VAL A 1 302 ? 0.206 25.256 78.135 1.00 74.10 302 VAL A C 1
ATOM 2309 O O . VAL A 1 302 ? 1.438 25.398 78.126 1.00 75.49 302 VAL A O 1
ATOM 2313 N N . PHE A 1 303 ? -0.462 24.798 79.188 1.00 58.04 303 PHE A N 1
ATOM 2314 C CA . PHE A 1 303 ? 0.202 24.425 80.421 1.00 57.43 303 PHE A CA 1
ATOM 2315 C C . PHE A 1 303 ? 1.170 23.259 80.183 1.00 66.70 303 PHE A C 1
ATOM 2316 O O . PHE A 1 303 ? 2.347 23.326 80.558 1.00 62.94 303 PHE A O 1
ATOM 2324 N N . VAL A 1 304 ? 0.679 22.192 79.555 1.00 63.99 304 VAL A N 1
ATOM 2325 C CA . VAL A 1 304 ? 1.522 21.022 79.329 1.00 59.96 304 VAL A CA 1
ATOM 2326 C C . VAL A 1 304 ? 2.708 21.332 78.404 1.00 57.18 304 VAL A C 1
ATOM 2327 O O . VAL A 1 304 ? 3.834 20.938 78.693 1.00 57.02 304 VAL A O 1
ATOM 2331 N N . ASN A 1 305 ? 2.439 22.051 77.314 1.00 58.92 305 ASN A N 1
ATOM 2332 C CA . ASN A 1 305 ? 3.471 22.428 76.365 1.00 59.96 305 ASN A CA 1
ATOM 2333 C C . ASN A 1 305 ? 4.565 23.267 77.046 1.00 67.86 305 ASN A C 1
ATOM 2334 O O . ASN A 1 305 ? 5.781 23.003 76.906 1.00 67.38 305 ASN A O 1
ATOM 2339 N N . THR A 1 306 ? 4.122 24.251 77.820 1.00 64.13 306 THR A N 1
ATOM 2340 C CA . THR A 1 306 ? 5.052 25.098 78.546 1.00 61.72 306 THR A CA 1
ATOM 2341 C C . THR A 1 306 ? 5.889 24.308 79.559 1.00 57.82 306 THR A C 1
ATOM 2342 O O . THR A 1 306 ? 7.115 24.481 79.619 1.00 57.98 306 THR A O 1
ATOM 2346 N N . TYR A 1 307 ? 5.249 23.430 80.330 1.00 58.08 307 TYR A N 1
ATOM 2347 C CA . TYR A 1 307 ? 5.982 22.637 81.317 1.00 60.43 307 TYR A CA 1
ATOM 2348 C C . TYR A 1 307 ? 7.070 21.795 80.641 1.00 65.05 307 TYR A C 1
ATOM 2349 O O . TYR A 1 307 ? 8.229 21.746 81.102 1.00 59.08 307 TYR A O 1
ATOM 2358 N N . LEU A 1 308 ? 6.709 21.178 79.518 1.00 64.51 308 LEU A N 1
ATOM 2359 C CA . LEU A 1 308 ? 7.660 20.337 78.807 1.00 58.15 308 LEU A CA 1
ATOM 2360 C C . LEU A 1 308 ? 8.860 21.117 78.224 1.00 61.51 308 LEU A C 1
ATOM 2361 O O . LEU A 1 308 ? 10.014 20.661 78.333 1.00 56.18 308 LEU A O 1
ATOM 2366 N N . THR A 1 309 ? 8.607 22.286 77.627 1.00 61.49 309 THR A N 1
ATOM 2367 C CA . THR A 1 309 ? 9.714 23.067 77.060 1.00 57.70 309 THR A CA 1
ATOM 2368 C C . THR A 1 309 ? 10.614 23.669 78.142 1.00 59.85 309 THR A C 1
ATOM 2369 O O . THR A 1 309 ? 11.842 23.759 77.973 1.00 60.65 309 THR A O 1
ATOM 2373 N N . GLN A 1 310 ? 10.013 24.077 79.257 1.00 59.80 310 GLN A N 1
ATOM 2374 C CA . GLN A 1 310 ? 10.825 24.526 80.383 1.00 58.25 310 GLN A CA 1
ATOM 2375 C C . GLN A 1 310 ? 11.700 23.399 80.926 1.00 57.06 310 GLN A C 1
ATOM 2376 O O . GLN A 1 310 ? 12.865 23.626 81.289 1.00 54.47 310 GLN A O 1
ATOM 2382 N N . LEU A 1 311 ? 11.141 22.191 80.980 1.00 52.90 311 LEU A N 1
ATOM 2383 C CA . LEU A 1 311 ? 11.876 21.036 81.486 1.00 52.27 311 LEU A CA 1
ATOM 2384 C C . LEU A 1 311 ? 13.063 20.694 80.588 1.00 61.94 311 LEU A C 1
ATOM 2385 O O . LEU A 1 311 ? 14.158 20.398 81.073 1.00 61.38 311 LEU A O 1
ATOM 2390 N N . PHE A 1 312 ? 12.852 20.736 79.276 1.00 61.87 312 PHE A N 1
ATOM 2391 C CA . PHE A 1 312 ? 13.909 20.301 78.384 1.00 54.09 312 PHE A CA 1
ATOM 2392 C C . PHE A 1 312 ? 14.872 21.426 77.998 1.00 60.36 312 PHE A C 1
ATOM 2393 O O . PHE A 1 312 ? 15.866 21.165 77.310 1.00 60.35 312 PHE A O 1
ATOM 2401 N N . ARG A 1 313 ? 14.621 22.656 78.464 1.00 58.17 313 ARG A N 1
ATOM 2402 C CA . ARG A 1 313 ? 15.566 23.736 78.141 1.00 62.26 313 ARG A CA 1
ATOM 2403 C C . ARG A 1 313 ? 16.996 23.563 78.697 1.00 60.88 313 ARG A C 1
ATOM 2404 O O . ARG A 1 313 ? 17.936 23.595 77.922 1.00 50.80 313 ARG A O 1
ATOM 2412 N N . PRO A 1 314 ? 17.161 23.347 80.021 1.00 63.09 314 PRO A N 1
ATOM 2413 C CA . PRO A 1 314 ? 18.539 23.124 80.494 1.00 55.92 314 PRO A CA 1
ATOM 2414 C C . PRO A 1 314 ? 19.156 21.834 79.941 1.00 56.96 314 PRO A C 1
ATOM 2415 O O . PRO A 1 314 ? 20.383 21.747 79.812 1.00 63.21 314 PRO A O 1
ATOM 2419 N N . LEU A 1 315 ? 18.319 20.853 79.614 1.00 58.33 315 LEU A N 1
ATOM 2420 C CA . LEU A 1 315 ? 18.805 19.597 79.053 1.00 58.95 315 LEU A CA 1
ATOM 2421 C C . LEU A 1 315 ? 19.296 19.753 77.612 1.00 58.65 315 LEU A C 1
ATOM 2422 O O . LEU A 1 315 ? 19.811 18.809 77.025 1.00 56.51 315 LEU A O 1
ATOM 2427 N N . ASP A 1 316 ? 19.132 20.934 77.029 1.00 45.18 316 ASP A N 1
ATOM 2428 C CA . ASP A 1 316 ? 19.629 21.130 75.682 1.00 61.47 316 ASP A CA 1
ATOM 2429 C C . ASP A 1 316 ? 21.161 21.186 75.659 1.00 60.80 316 ASP A C 1
ATOM 2430 O O . ASP A 1 316 ? 21.785 21.083 74.600 1.00 53.00 316 ASP A O 1
ATOM 2443 N N . LEU A 1 318 ? 22.962 19.125 77.645 1.00 48.65 318 LEU A N 1
ATOM 2444 C CA . LEU A 1 318 ? 23.357 17.963 78.429 1.00 50.47 318 LEU A CA 1
ATOM 2445 C C . LEU A 1 318 ? 24.655 17.310 77.930 1.00 51.59 318 LEU A C 1
ATOM 2446 O O . LEU A 1 318 ? 25.421 16.753 78.720 1.00 46.04 318 LEU A O 1
ATOM 2451 N N . GLY A 1 319 ? 24.897 17.390 76.623 1.00 47.40 319 GLY A N 1
ATOM 2452 C CA . GLY A 1 319 ? 26.091 16.816 76.036 1.00 44.87 319 GLY A CA 1
ATOM 2453 C C . GLY A 1 319 ? 27.324 17.479 76.612 1.00 47.65 319 GLY A C 1
ATOM 2454 O O . GLY A 1 319 ? 28.202 16.825 77.171 1.00 46.55 319 GLY A O 1
ATOM 2463 N N . VAL A 1 321 ? 27.450 19.558 79.174 1.00 40.63 321 VAL A N 1
ATOM 2464 C CA . VAL A 1 321 ? 27.409 19.386 80.620 1.00 49.96 321 VAL A CA 1
ATOM 2465 C C . VAL A 1 321 ? 28.040 18.051 81.023 1.00 49.23 321 VAL A C 1
ATOM 2466 O O . VAL A 1 321 ? 28.885 17.998 81.921 1.00 53.08 321 VAL A O 1
ATOM 2470 N N . TYR A 1 322 ? 27.656 16.986 80.326 1.00 44.99 322 TYR A N 1
ATOM 2471 C CA . TYR A 1 322 ? 28.167 15.660 80.627 1.00 40.91 322 TYR A CA 1
ATOM 2472 C C . TYR A 1 322 ? 29.692 15.630 80.416 1.00 48.48 322 TYR A C 1
ATOM 2473 O O . TYR A 1 322 ? 30.443 15.230 81.305 1.00 43.51 322 TYR A O 1
ATOM 2482 N N . ARG A 1 323 ? 30.154 16.127 79.274 1.00 49.82 323 ARG A N 1
ATOM 2483 C CA . ARG A 1 323 ? 31.580 16.101 78.981 1.00 44.51 323 ARG A CA 1
ATOM 2484 C C . ARG A 1 323 ? 32.375 16.868 80.022 1.00 46.42 323 ARG A C 1
ATOM 2485 O O . ARG A 1 323 ? 33.447 16.435 80.438 1.00 46.24 323 ARG A O 1
ATOM 2493 N N . THR A 1 324 ? 31.869 18.025 80.420 1.00 46.94 324 THR A N 1
ATOM 2494 C CA . THR A 1 324 ? 32.635 18.878 81.308 1.00 41.76 324 THR A CA 1
ATOM 2495 C C . THR A 1 324 ? 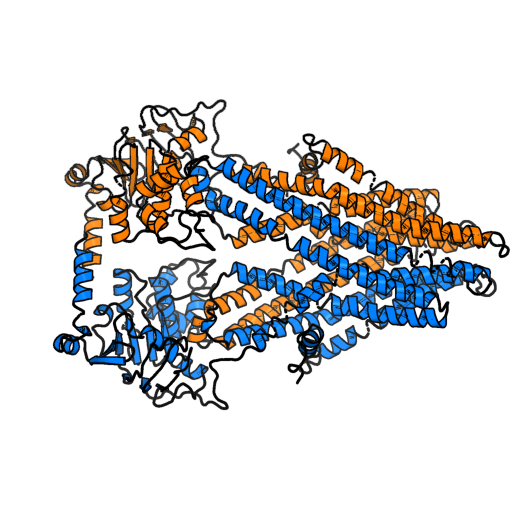32.618 18.394 82.759 1.00 42.78 324 THR A C 1
ATOM 2496 O O . THR A 1 324 ? 33.640 18.442 83.444 1.00 45.96 324 THR A O 1
ATOM 2500 N N . ILE A 1 325 ? 31.465 17.944 83.238 1.00 50.43 325 ILE A N 1
ATOM 2501 C CA . ILE A 1 325 ? 31.396 17.442 84.608 1.00 53.71 325 ILE A CA 1
ATOM 2502 C C . ILE A 1 325 ? 32.314 16.225 84.774 1.00 50.70 325 ILE A C 1
ATOM 2503 O O . ILE A 1 325 ? 32.963 16.051 85.807 1.00 51.59 325 ILE A O 1
ATOM 2508 N N . ARG A 1 326 ? 32.373 15.405 83.734 1.00 41.11 326 ARG A N 1
ATOM 2509 C CA . ARG A 1 326 ? 33.202 14.227 83.751 1.00 45.05 326 ARG A CA 1
ATOM 2510 C C . ARG A 1 326 ? 34.691 14.597 83.824 1.00 48.11 326 ARG A C 1
ATOM 2511 O O . ARG A 1 326 ? 35.415 14.102 84.686 1.00 43.04 326 ARG A O 1
ATOM 2519 N N . GLN A 1 327 ? 35.127 15.493 82.939 1.00 50.28 327 GLN A N 1
ATOM 2520 C CA . GLN A 1 327 ? 36.520 15.917 82.894 1.00 40.87 327 GLN A CA 1
ATOM 2521 C C . GLN A 1 327 ? 36.864 16.657 84.164 1.00 43.45 327 GLN A C 1
ATOM 2522 O O . GLN A 1 327 ? 37.984 16.554 84.675 1.00 49.54 327 GLN A O 1
ATOM 2528 N N . GLY A 1 328 ? 35.894 17.405 84.669 1.00 41.29 328 GLY A N 1
ATOM 2529 C CA . GLY A 1 328 ? 36.084 18.149 85.888 1.00 36.59 328 GLY A CA 1
ATOM 2530 C C . GLY A 1 328 ? 36.335 17.225 87.052 1.00 44.67 328 GLY A C 1
ATOM 2531 O O . GLY A 1 328 ? 37.224 17.482 87.856 1.00 41.58 328 GLY A O 1
ATOM 2532 N N . LEU A 1 329 ? 35.562 16.142 87.142 1.00 45.26 329 LEU A N 1
ATOM 2533 C CA . LEU A 1 329 ? 35.731 15.164 88.234 1.00 45.76 329 LEU A CA 1
ATOM 2534 C C . LEU A 1 329 ? 37.056 14.427 88.170 1.00 48.56 329 LEU A C 1
ATOM 2535 O O . LEU A 1 329 ? 37.668 14.123 89.195 1.00 56.40 329 LEU A O 1
ATOM 2540 N N . ILE A 1 330 ? 37.484 14.127 86.954 1.00 45.08 330 ILE A N 1
ATOM 2541 C CA . ILE A 1 330 ? 38.765 13.516 86.750 1.00 45.25 330 ILE A CA 1
ATOM 2542 C C . ILE A 1 330 ? 39.862 14.476 87.220 1.00 52.42 330 ILE A C 1
ATOM 2543 O O . ILE A 1 330 ? 40.741 14.072 87.981 1.00 49.54 330 ILE A O 1
ATOM 2548 N N . ASP A 1 331 ? 39.800 15.742 86.786 1.00 52.39 331 ASP A N 1
ATOM 2549 C CA . ASP A 1 331 ? 40.847 16.712 87.132 1.00 42.95 331 ASP A CA 1
ATOM 2550 C C . ASP A 1 331 ? 40.930 16.950 88.628 1.00 45.20 331 ASP A C 1
ATOM 2551 O O . ASP A 1 331 ? 42.031 17.151 89.170 1.00 40.12 331 ASP A O 1
ATOM 2564 N N . ALA A 1 333 ? 39.941 14.770 91.022 1.00 50.15 333 ALA A N 1
ATOM 2565 C CA . ALA A 1 333 ? 40.419 13.559 91.692 1.00 52.45 333 ALA A CA 1
ATOM 2566 C C . ALA A 1 333 ? 41.954 13.523 91.674 1.00 51.57 333 ALA A C 1
ATOM 2567 O O . ALA A 1 333 ? 42.591 13.057 92.616 1.00 46.70 333 ALA A O 1
ATOM 2569 N N . GLU A 1 334 ? 42.528 14.038 90.593 1.00 48.55 334 GLU A N 1
ATOM 2570 C CA . GLU A 1 334 ? 43.971 14.211 90.467 1.00 43.16 334 GLU A CA 1
ATOM 2571 C C . GLU A 1 334 ? 44.519 15.182 91.544 1.00 48.02 334 GLU A C 1
ATOM 2572 O O . GLU A 1 334 ? 45.554 14.916 92.146 1.00 52.65 334 GLU A O 1
ATOM 2586 N N . PHE A 1 336 ? 43.230 15.595 94.474 1.00 48.22 336 PHE A N 1
ATOM 2587 C CA . PHE A 1 336 ? 43.101 14.911 95.762 1.00 45.95 336 PHE A CA 1
ATOM 2588 C C . PHE A 1 336 ? 44.124 13.793 95.899 1.00 42.17 336 PHE A C 1
ATOM 2589 O O . PHE A 1 336 ? 44.556 13.479 97.009 1.00 40.58 336 PHE A O 1
ATOM 2597 N N . ARG A 1 337 ? 44.494 13.186 94.774 1.00 36.36 337 ARG A N 1
ATOM 2598 C CA . ARG A 1 337 ? 45.572 12.206 94.767 1.00 42.10 337 ARG A CA 1
ATOM 2599 C C . ARG A 1 337 ? 46.904 12.877 95.223 1.00 57.32 337 ARG A C 1
ATOM 2600 O O . ARG A 1 337 ? 47.633 12.293 96.016 1.00 61.38 337 ARG A O 1
ATOM 2608 N N . LEU A 1 338 ? 47.196 14.105 94.771 1.00 43.18 338 LEU A N 1
ATOM 2609 C CA . LEU A 1 338 ? 48.406 14.807 95.223 1.00 39.44 338 LEU A CA 1
ATOM 2610 C C . LEU A 1 338 ? 48.371 15.128 96.714 1.00 45.16 338 LEU A C 1
ATOM 2611 O O . LEU A 1 338 ? 49.351 14.941 97.432 1.00 50.40 338 LEU A O 1
ATOM 2616 N N . ILE A 1 339 ? 47.240 15.636 97.173 1.00 44.95 339 ILE A N 1
ATOM 2617 C CA . ILE A 1 339 ? 47.070 15.978 98.574 1.00 49.87 339 ILE A CA 1
ATOM 2618 C C . ILE A 1 339 ? 47.222 14.716 99.434 1.00 60.18 339 ILE A C 1
ATOM 2619 O O . ILE A 1 339 ? 47.666 14.768 100.584 1.00 67.47 339 ILE A O 1
ATOM 2624 N N . ASP A 1 340 ? 46.852 13.573 98.871 1.00 56.72 340 ASP A N 1
ATOM 2625 C CA . ASP A 1 340 ? 46.946 12.332 99.621 1.00 54.62 340 ASP A CA 1
ATOM 2626 C C . ASP A 1 340 ? 48.331 11.721 99.640 1.00 56.87 340 ASP A C 1
ATOM 2627 O O . ASP A 1 340 ? 48.648 10.979 100.567 1.00 60.63 340 ASP A O 1
ATOM 2632 N N . THR A 1 341 ? 49.134 12.007 98.613 1.00 49.59 341 THR A N 1
ATOM 2633 C CA . THR A 1 341 ? 50.466 11.430 98.489 1.00 44.04 341 THR A CA 1
ATOM 2634 C C . THR A 1 341 ? 51.267 11.685 99.756 1.00 46.36 341 THR A C 1
ATOM 2635 O O . THR A 1 341 ? 51.244 12.792 100.294 1.00 40.05 341 THR A O 1
ATOM 2639 N N . HIS A 1 342 ? 51.940 10.658 100.256 1.00 32.79 342 HIS A N 1
ATOM 2640 C CA . HIS A 1 342 ? 52.565 10.776 101.568 1.00 39.34 342 HIS A CA 1
ATOM 2641 C C . HIS A 1 342 ? 53.928 11.452 101.505 1.00 36.04 342 HIS A C 1
ATOM 2642 O O . HIS A 1 342 ? 54.593 11.457 100.455 1.00 35.87 342 HIS A O 1
ATOM 2649 N N . ILE A 1 343 ? 54.291 12.081 102.621 1.00 41.29 343 ILE A N 1
ATOM 2650 C CA . ILE A 1 343 ? 55.483 12.932 102.729 1.00 38.48 343 ILE A CA 1
ATOM 2651 C C . ILE A 1 343 ? 56.692 12.115 103.190 1.00 37.11 343 ILE A C 1
ATOM 2652 O O . ILE A 1 343 ? 56.745 11.641 104.321 1.00 35.23 343 ILE A O 1
ATOM 2657 N N . GLU A 1 344 ? 57.682 11.979 102.322 1.00 36.27 344 GLU A N 1
ATOM 2658 C CA . GLU A 1 344 ? 58.860 11.212 102.674 1.00 34.07 344 GLU A CA 1
ATOM 2659 C C . GLU A 1 344 ? 59.609 11.785 103.908 1.00 37.52 344 GLU A C 1
ATOM 2660 O O . GLU A 1 344 ? 59.978 11.050 104.829 1.00 38.66 344 GLU A O 1
ATOM 2666 N N . VAL A 1 345 ? 59.814 13.094 103.933 1.00 39.36 345 VAL A N 1
ATOM 2667 C CA . VAL A 1 345 ? 60.592 13.712 105.004 1.00 37.81 345 VAL A CA 1
ATOM 2668 C C . VAL A 1 345 ? 59.748 14.633 105.855 1.00 37.36 345 VAL A C 1
ATOM 2669 O O . VAL A 1 345 ? 59.417 15.729 105.427 1.00 40.62 345 VAL A O 1
ATOM 2673 N N . ALA A 1 346 ? 59.455 14.231 107.083 1.00 39.22 346 ALA A N 1
ATOM 2674 C CA . ALA A 1 346 ? 58.606 15.050 107.945 1.00 40.22 346 ALA A CA 1
ATOM 2675 C C . ALA A 1 346 ? 59.280 15.336 109.267 1.00 44.29 346 ALA A C 1
ATOM 2676 O O . ALA A 1 346 ? 60.171 14.584 109.706 1.00 32.57 346 ALA A O 1
ATOM 2678 N N . ASP A 1 347 ? 58.824 16.406 109.918 1.00 40.27 347 ASP A N 1
ATOM 2679 C CA . ASP A 1 347 ? 59.227 16.644 111.290 1.00 42.18 347 ASP A CA 1
ATOM 2680 C C . ASP A 1 347 ? 58.626 15.524 112.103 1.00 42.36 347 ASP A C 1
ATOM 2681 O O . ASP A 1 347 ? 57.539 15.051 111.797 1.00 45.86 347 ASP A O 1
ATOM 2686 N N . VAL A 1 348 ? 59.337 15.074 113.121 1.00 39.59 348 VAL A N 1
ATOM 2687 C CA . VAL A 1 348 ? 58.742 14.148 114.071 1.00 43.90 348 VAL A CA 1
ATOM 2688 C C . VAL A 1 348 ? 57.664 14.916 114.877 1.00 51.06 348 VAL A C 1
ATOM 2689 O O . VAL A 1 348 ? 57.665 16.153 114.907 1.00 49.81 348 VAL A O 1
ATOM 2693 N N . PRO A 1 349 ? 56.734 14.194 115.515 1.00 46.61 349 PRO A N 1
ATOM 2694 C CA . PRO A 1 349 ? 55.749 14.903 116.349 1.00 46.94 349 PRO A CA 1
ATOM 2695 C C . PRO A 1 349 ? 56.439 15.743 117.448 1.00 45.01 349 PRO A C 1
ATOM 2696 O O . PRO A 1 349 ? 57.368 15.253 118.083 1.00 49.94 349 PRO A O 1
ATOM 2700 N N . ASN A 1 350 ? 56.000 16.987 117.639 1.00 47.69 350 ASN A N 1
ATOM 2701 C CA . ASN A 1 350 ? 56.514 17.872 118.688 1.00 49.02 350 ASN A CA 1
ATOM 2702 C C . ASN A 1 350 ? 58.029 18.136 118.594 1.00 55.63 350 ASN A C 1
ATOM 2703 O O . ASN A 1 350 ? 58.728 18.222 119.615 1.00 51.84 350 ASN A O 1
ATOM 2708 N N . ALA A 1 351 ? 58.528 18.252 117.365 1.00 49.17 351 ALA A N 1
ATOM 2709 C CA . ALA A 1 351 ? 59.954 18.407 117.135 1.00 46.03 351 ALA A CA 1
ATOM 2710 C C . ALA A 1 351 ? 60.453 19.723 117.705 1.00 48.83 351 ALA A C 1
ATOM 2711 O O . ALA A 1 351 ? 59.884 20.784 117.429 1.00 51.78 351 ALA A O 1
ATOM 2713 N N . PRO A 1 352 ? 61.529 19.660 118.495 1.00 38.76 352 PRO A N 1
ATOM 2714 C CA . PRO A 1 352 ? 62.125 20.901 118.987 1.00 44.66 352 PRO A CA 1
ATOM 2715 C C . PRO A 1 352 ? 62.857 21.615 117.851 1.00 44.76 352 PRO A C 1
ATOM 2716 O O . PRO A 1 352 ? 63.223 20.998 116.836 1.00 38.85 352 PRO A O 1
ATOM 2720 N N . ALA A 1 353 ? 63.097 22.906 118.050 1.00 37.26 353 ALA A N 1
ATOM 2721 C CA . ALA A 1 353 ? 63.921 23.665 117.128 1.00 42.81 353 ALA A CA 1
ATOM 2722 C C . ALA A 1 353 ? 65.348 23.198 117.315 1.00 41.18 353 ALA A C 1
ATOM 2723 O O . ALA A 1 353 ? 65.760 22.888 118.436 1.00 45.93 353 ALA A O 1
ATOM 2725 N N . LEU A 1 354 ? 66.105 23.157 116.222 1.00 40.01 354 LEU A N 1
ATOM 2726 C CA . LEU A 1 354 ? 67.553 22.951 116.313 1.00 40.21 354 LEU A CA 1
ATOM 2727 C C . LEU A 1 354 ? 68.147 24.188 117.001 1.00 44.52 354 LEU A C 1
ATOM 2728 O O . LEU A 1 354 ? 67.769 25.315 116.677 1.00 43.51 354 LEU A O 1
ATOM 2733 N N . VAL A 1 355 ? 69.018 23.984 117.986 1.00 39.68 355 VAL A N 1
ATOM 2734 C CA . VAL A 1 355 ? 69.663 25.102 118.653 1.00 35.80 355 VAL A CA 1
ATOM 2735 C C . VAL A 1 355 ? 71.187 25.142 118.466 1.00 38.28 355 VAL A C 1
ATOM 2736 O O . VAL A 1 355 ? 71.932 24.457 119.159 1.00 45.30 355 VAL A O 1
ATOM 2740 N N . VAL A 1 356 ? 71.641 26.023 117.581 1.00 41.93 356 VAL A N 1
ATOM 2741 C CA . VAL A 1 356 ? 73.050 26.104 117.216 1.00 45.60 356 VAL A CA 1
ATOM 2742 C C . VAL A 1 356 ? 73.824 27.121 118.052 1.00 54.37 356 VAL A C 1
ATOM 2743 O O . VAL A 1 356 ? 73.774 28.309 117.786 1.00 49.83 356 VAL A O 1
ATOM 2747 N N . ASN A 1 357 ? 74.516 26.650 119.081 1.00 58.85 357 ASN A N 1
ATOM 2748 C CA . ASN A 1 357 ? 75.397 27.508 119.852 1.00 58.64 357 ASN A CA 1
ATOM 2749 C C . ASN A 1 357 ? 76.857 27.392 119.390 1.00 61.38 357 ASN A C 1
ATOM 2750 O O . ASN A 1 357 ? 77.595 28.383 119.335 1.00 68.26 357 ASN A O 1
ATOM 2755 N N . ARG A 1 358 ? 77.259 26.175 119.043 1.00 52.38 358 ARG A N 1
ATOM 2756 C CA . ARG A 1 358 ? 78.561 25.936 118.440 1.00 55.77 358 ARG A CA 1
ATOM 2757 C C . ARG A 1 358 ? 78.361 25.109 117.156 1.00 52.67 358 ARG A C 1
ATOM 2758 O O . ARG A 1 358 ? 78.042 23.915 117.204 1.00 55.92 358 ARG A O 1
ATOM 2766 N N . PRO A 1 359 ? 78.546 25.750 115.991 1.00 48.81 359 PRO A N 1
ATOM 2767 C CA . PRO A 1 359 ? 78.083 25.157 114.727 1.00 45.58 359 PRO A CA 1
ATOM 2768 C C . PRO A 1 359 ? 78.973 24.046 114.167 1.00 49.08 359 PRO A C 1
ATOM 2769 O O . PRO A 1 359 ? 79.519 24.190 113.071 1.00 44.57 359 PRO A O 1
ATOM 2773 N N . SER A 1 360 ? 79.070 22.933 114.888 1.00 42.38 360 SER A N 1
ATOM 2774 C CA . SER A 1 360 ? 79.769 21.770 114.369 1.00 43.98 360 SER A CA 1
ATOM 2775 C C . SER A 1 360 ? 78.839 20.917 113.520 1.00 45.00 360 SER A C 1
ATOM 2776 O O . SER A 1 360 ? 77.620 20.974 113.680 1.00 49.10 360 SER A O 1
ATOM 2779 N N . VAL A 1 361 ? 79.423 20.143 112.609 1.00 38.17 361 VAL A N 1
ATOM 2780 C CA . VAL A 1 361 ? 78.686 19.218 111.756 1.00 37.91 361 VAL A CA 1
ATOM 2781 C C . VAL A 1 361 ? 79.274 17.794 111.824 1.00 46.11 361 VAL A C 1
ATOM 2782 O O . VAL A 1 361 ? 80.467 17.593 111.589 1.00 50.30 361 VAL A O 1
ATOM 2786 N N . THR A 1 362 ? 78.439 16.810 112.134 1.00 45.77 362 THR A N 1
ATOM 2787 C CA . THR A 1 362 ? 78.886 15.422 112.251 1.00 45.67 362 THR A CA 1
ATOM 2788 C C . THR A 1 362 ? 78.124 14.498 111.332 1.00 41.45 362 THR A C 1
ATOM 2789 O O . THR A 1 362 ? 76.907 14.459 111.385 1.00 40.31 362 THR A O 1
ATOM 2793 N N . PHE A 1 363 ? 78.840 13.744 110.509 1.00 34.63 363 PHE A N 1
ATOM 2794 C CA . PHE A 1 363 ? 78.264 12.608 109.824 1.00 34.83 363 PHE A CA 1
ATOM 2795 C C . PHE A 1 363 ? 78.633 11.378 110.652 1.00 41.31 363 PHE A C 1
ATOM 2796 O O . PHE A 1 363 ? 79.807 11.060 110.851 1.00 54.44 363 PHE A O 1
ATOM 2804 N N . ASP A 1 364 ? 77.615 10.717 111.165 1.00 37.72 364 ASP A N 1
ATOM 2805 C CA . ASP A 1 364 ? 77.797 9.559 112.007 1.00 39.80 364 ASP A CA 1
ATOM 2806 C C . ASP A 1 364 ? 77.319 8.289 111.269 1.00 42.44 364 ASP A C 1
ATOM 2807 O O . ASP A 1 364 ? 76.133 7.942 111.249 1.00 44.25 364 ASP A O 1
ATOM 2812 N N . ASN A 1 365 ? 78.279 7.625 110.645 1.00 39.44 365 ASN A N 1
ATOM 2813 C CA . ASN A 1 365 ? 78.097 6.330 109.991 1.00 42.75 365 ASN A CA 1
ATOM 2814 C C . ASN A 1 365 ? 76.958 6.279 108.960 1.00 40.93 365 ASN A C 1
ATOM 2815 O O . ASN A 1 365 ? 76.094 5.399 108.991 1.00 39.12 365 ASN A O 1
ATOM 2820 N N . VAL A 1 366 ? 76.990 7.213 108.022 1.00 39.80 366 VAL A N 1
ATOM 2821 C CA . VAL A 1 366 ? 75.852 7.430 107.145 1.00 32.89 366 VAL A CA 1
ATOM 2822 C C . VAL A 1 366 ? 75.822 6.478 105.950 1.00 37.94 366 VAL A C 1
ATOM 2823 O O . VAL A 1 366 ? 76.786 6.406 105.157 1.00 35.13 366 VAL A O 1
ATOM 2827 N N . VAL A 1 367 ? 74.704 5.749 105.844 1.00 33.32 367 VAL A N 1
ATOM 2828 C CA . VAL A 1 367 ? 74.419 4.890 104.696 1.00 35.63 367 VAL A CA 1
ATOM 2829 C C . VAL A 1 367 ? 73.259 5.517 103.942 1.00 36.94 367 VAL A C 1
ATOM 2830 O O . VAL A 1 367 ? 72.218 5.805 104.524 1.00 42.46 367 VAL A O 1
ATOM 2834 N N . PHE A 1 368 ? 73.436 5.739 102.648 1.00 34.85 368 PHE A N 1
ATOM 2835 C CA . PHE A 1 368 ? 72.408 6.426 101.899 1.00 30.54 368 PHE A CA 1
ATOM 2836 C C . PHE A 1 368 ? 72.492 6.158 100.401 1.00 38.27 368 PHE A C 1
ATOM 2837 O O . PHE A 1 368 ? 73.568 5.904 99.877 1.00 36.91 368 PHE A O 1
ATOM 2845 N N . GLY A 1 369 ? 71.352 6.242 99.723 1.00 33.44 369 GLY A N 1
ATOM 2846 C CA . GLY A 1 369 ? 71.312 6.259 98.270 1.00 33.17 369 GLY A CA 1
ATOM 2847 C C . GLY A 1 369 ? 70.009 6.927 97.839 1.00 40.39 369 GLY A C 1
ATOM 2848 O O . GLY A 1 369 ? 69.070 7.007 98.635 1.00 39.66 369 GLY A O 1
ATOM 2849 N N . TYR A 1 370 ? 69.941 7.432 96.609 1.00 39.30 370 TYR A N 1
ATOM 2850 C CA . TYR A 1 370 ? 68.685 7.995 96.133 1.00 37.48 370 TYR A CA 1
ATOM 2851 C C . TYR A 1 370 ? 67.657 6.911 95.974 1.00 44.87 370 TYR A C 1
ATOM 2852 O O . TYR A 1 370 ? 66.493 7.128 96.276 1.00 47.26 370 TYR A O 1
ATOM 2861 N N . ASP A 1 371 ? 68.091 5.744 95.511 1.00 49.47 371 ASP A N 1
ATOM 2862 C CA . ASP A 1 371 ? 67.192 4.609 95.339 1.00 48.71 371 ASP A CA 1
ATOM 2863 C C . ASP A 1 371 ? 67.718 3.370 96.035 1.00 46.91 371 ASP A C 1
ATOM 2864 O O . ASP A 1 371 ? 68.934 3.160 96.094 1.00 41.92 371 ASP A O 1
ATOM 2869 N N . ARG A 1 372 ? 66.807 2.568 96.588 1.00 44.57 372 ARG A N 1
ATOM 2870 C CA . ARG A 1 372 ? 67.201 1.423 97.418 1.00 45.86 372 ARG A CA 1
ATOM 2871 C C . ARG A 1 372 ? 68.013 0.350 96.728 1.00 42.44 372 ARG A C 1
ATOM 2872 O O . ARG A 1 372 ? 68.627 -0.465 97.402 1.00 41.24 372 ARG A O 1
ATOM 2880 N N . ASP A 1 373 ? 68.042 0.356 95.403 1.00 30.66 373 ASP A N 1
ATOM 2881 C CA . ASP A 1 373 ? 68.894 -0.591 94.684 1.00 42.00 373 ASP A CA 1
ATOM 2882 C C . ASP A 1 373 ? 70.307 -0.048 94.357 1.00 46.91 373 ASP A C 1
ATOM 2883 O O . ASP A 1 373 ? 71.077 -0.700 93.664 1.00 57.79 373 ASP A O 1
ATOM 2888 N N . ARG A 1 374 ? 70.629 1.150 94.826 1.00 44.72 374 ARG A N 1
ATOM 2889 C CA . ARG A 1 374 ? 71.941 1.726 94.569 1.00 42.62 374 ARG A CA 1
ATOM 2890 C C . ARG A 1 374 ? 72.457 2.584 95.741 1.00 42.87 374 ARG A C 1
ATOM 2891 O O . ARG A 1 374 ? 72.236 3.801 95.818 1.00 41.22 374 ARG A O 1
ATOM 2899 N N . GLU A 1 375 ? 73.153 1.927 96.652 1.00 30.23 375 GLU A N 1
ATOM 2900 C CA . GLU A 1 375 ? 73.721 2.576 97.805 1.00 30.28 375 GLU A CA 1
ATOM 2901 C C . GLU A 1 375 ? 74.927 3.382 97.350 1.00 39.18 375 GLU A C 1
ATOM 2902 O O . GLU A 1 375 ? 75.752 2.861 96.623 1.00 42.09 375 GLU A O 1
ATOM 2908 N N . ILE A 1 376 ? 75.007 4.646 97.774 1.00 35.78 376 ILE A N 1
ATOM 2909 C CA . ILE A 1 376 ? 76.097 5.554 97.438 1.00 32.56 376 ILE A CA 1
ATOM 2910 C C . ILE A 1 376 ? 77.072 5.767 98.597 1.00 37.28 376 ILE A C 1
ATOM 2911 O O . ILE A 1 376 ? 78.275 5.568 98.448 1.00 34.67 376 ILE A O 1
ATOM 2916 N N . LEU A 1 377 ? 76.554 6.154 99.754 1.00 35.42 377 LEU A N 1
ATOM 2917 C CA . LEU A 1 377 ? 77.373 6.244 100.959 1.00 39.34 377 LEU A CA 1
ATOM 2918 C C . LEU A 1 377 ? 77.288 4.923 101.716 1.00 44.80 377 LEU A C 1
ATOM 2919 O O . LEU A 1 377 ? 76.204 4.380 101.927 1.00 45.97 377 LEU A O 1
ATOM 2924 N N . HIS A 1 378 ? 78.442 4.400 102.102 1.00 46.98 378 HIS A N 1
ATOM 2925 C CA . HIS A 1 378 ? 78.499 3.073 102.674 1.00 42.09 378 HIS A CA 1
ATOM 2926 C C . HIS A 1 378 ? 78.842 3.067 104.163 1.00 38.01 378 HIS A C 1
ATOM 2927 O O . HIS A 1 378 ? 79.314 2.068 104.688 1.00 66.31 378 HIS A O 1
ATOM 2934 N N . GLY A 1 379 ? 78.610 4.175 104.845 1.00 37.83 379 GLY A N 1
ATOM 2935 C CA . GLY A 1 379 ? 79.013 4.306 106.237 1.00 39.43 379 GLY A CA 1
ATOM 2936 C C . GLY A 1 379 ? 79.997 5.458 106.396 1.00 48.57 379 GLY A C 1
ATOM 2937 O O . GLY A 1 379 ? 81.108 5.283 106.914 1.00 48.93 379 GLY A O 1
ATOM 2938 N N . LEU A 1 380 ? 79.590 6.632 105.919 1.00 42.67 380 LEU A N 1
ATOM 2939 C CA . LEU A 1 380 ? 80.435 7.817 105.919 1.00 37.55 380 LEU A CA 1
ATOM 2940 C C . LEU A 1 380 ? 80.415 8.501 107.273 1.00 35.43 380 LEU A C 1
ATOM 2941 O O . LEU A 1 380 ? 79.359 8.882 107.779 1.00 43.62 380 LEU A O 1
ATOM 2946 N N . SER A 1 381 ? 81.585 8.636 107.873 1.00 43.07 381 SER A N 1
ATOM 2947 C CA . SER A 1 381 ? 81.699 9.336 109.142 1.00 43.88 381 SER A CA 1
ATOM 2948 C C . SER A 1 381 ? 82.744 10.426 109.029 1.00 44.63 381 SER A C 1
ATOM 2949 O O . SER A 1 381 ? 83.849 10.175 108.533 1.00 43.11 381 SER A O 1
ATOM 2952 N N . PHE A 1 382 ? 82.387 11.630 109.477 1.00 43.18 382 PHE A N 1
ATOM 2953 C CA . PHE A 1 382 ? 83.367 12.713 109.603 1.00 43.64 382 PHE A CA 1
ATOM 2954 C C . PHE A 1 382 ? 82.884 13.817 110.533 1.00 42.78 382 PHE A C 1
ATOM 2955 O O . PHE A 1 382 ? 81.691 13.996 110.740 1.00 51.53 382 PHE A O 1
ATOM 2963 N N . GLU A 1 383 ? 83.830 14.579 111.052 1.00 42.84 383 GLU A N 1
ATOM 2964 C CA . GLU A 1 383 ? 83.545 15.648 111.988 1.00 50.18 383 GLU A CA 1
ATOM 2965 C C . GLU A 1 383 ? 84.063 16.985 111.451 1.00 49.09 383 GLU A C 1
ATOM 2966 O O . GLU A 1 383 ? 85.250 17.138 111.170 1.00 56.01 383 GLU A O 1
ATOM 2972 N N . VAL A 1 384 ? 83.176 17.960 111.333 1.00 48.69 384 VAL A N 1
ATOM 2973 C CA . VAL A 1 384 ? 83.583 19.299 110.915 1.00 48.65 384 VAL A CA 1
ATOM 2974 C C . VAL A 1 384 ? 83.581 20.234 112.126 1.00 47.05 384 VAL A C 1
ATOM 2975 O O . VAL A 1 384 ? 82.564 20.434 112.774 1.00 46.24 384 VAL A O 1
ATOM 2979 N N . ALA A 1 385 ? 84.740 20.784 112.441 1.00 46.17 385 ALA A N 1
ATOM 2980 C CA . ALA A 1 385 ? 84.891 21.640 113.617 1.00 46.61 385 ALA A CA 1
ATOM 2981 C C . ALA A 1 385 ? 84.167 22.967 113.444 1.00 52.40 385 ALA A C 1
ATOM 2982 O O . ALA A 1 385 ? 84.047 23.489 112.334 1.00 57.66 385 ALA A O 1
ATOM 2984 N N . ALA A 1 386 ? 83.679 23.504 114.553 1.00 53.60 386 ALA A N 1
ATOM 2985 C CA . ALA A 1 386 ? 82.982 24.774 114.512 1.00 56.44 386 ALA A CA 1
ATOM 2986 C C . ALA A 1 386 ? 83.955 25.882 114.101 1.00 57.10 386 ALA A C 1
ATOM 2987 O O . ALA A 1 386 ? 84.991 26.081 114.722 1.00 58.93 386 ALA A O 1
ATOM 2989 N N . GLY A 1 387 ? 83.596 26.593 113.041 1.00 61.07 387 GLY A N 1
ATOM 2990 C CA . GLY A 1 387 ? 84.360 27.720 112.568 1.00 58.58 387 GLY A CA 1
ATOM 2991 C C . GLY A 1 387 ? 85.488 27.381 111.618 1.00 63.32 387 GLY A C 1
ATOM 2992 O O . GLY A 1 387 ? 86.162 28.291 111.125 1.00 65.21 387 GLY A O 1
ATOM 2993 N N . SER A 1 388 ? 85.710 26.096 111.350 1.00 60.08 388 SER A N 1
ATOM 2994 C CA . SER A 1 388 ? 86.768 25.734 110.410 1.00 58.77 388 SER A CA 1
ATOM 2995 C C . SER A 1 388 ? 86.255 25.791 108.977 1.00 55.07 388 SER A C 1
ATOM 2996 O O . SER A 1 388 ? 85.049 25.698 108.730 1.00 56.18 388 SER A O 1
ATOM 2999 N N . ARG A 1 389 ? 87.182 25.955 108.042 1.00 62.36 389 ARG A N 1
ATOM 3000 C CA . ARG A 1 389 ? 86.880 25.869 106.624 1.00 59.64 389 ARG A CA 1
ATOM 3001 C C . ARG A 1 389 ? 87.372 24.524 106.118 1.00 58.91 389 ARG A C 1
ATOM 3002 O O . ARG A 1 389 ? 88.580 24.259 106.128 1.00 65.69 389 ARG A O 1
ATOM 3010 N N . VAL A 1 390 ? 86.455 23.660 105.709 1.00 51.75 390 VAL A N 1
ATOM 3011 C CA . VAL A 1 390 ? 86.839 22.326 105.281 1.00 56.10 390 VAL A CA 1
ATOM 3012 C C . VAL A 1 390 ? 86.357 22.067 103.869 1.00 53.65 390 VAL A C 1
ATOM 3013 O O . VAL A 1 390 ? 85.385 22.667 103.416 1.00 48.67 390 VAL A O 1
ATOM 3017 N N . ALA A 1 391 ? 87.069 21.212 103.148 1.00 53.71 391 ALA A N 1
ATOM 3018 C CA . ALA A 1 391 ? 86.624 20.819 101.816 1.00 43.28 391 ALA A CA 1
ATOM 3019 C C . ALA A 1 391 ? 86.353 19.334 101.734 1.00 44.43 391 ALA A C 1
ATOM 3020 O O . ALA A 1 391 ? 86.931 18.531 102.473 1.00 54.36 391 ALA A O 1
ATOM 3022 N N . ILE A 1 392 ? 85.451 18.969 100.837 1.00 40.06 392 ILE A N 1
ATOM 3023 C CA . ILE A 1 392 ? 85.156 17.583 100.594 1.00 39.16 392 ILE A CA 1
ATOM 3024 C C . ILE A 1 392 ? 85.379 17.308 99.126 1.00 54.28 392 ILE A C 1
ATOM 3025 O O . ILE A 1 392 ? 84.769 17.934 98.267 1.00 46.73 392 ILE A O 1
ATOM 3030 N N . VAL A 1 393 ? 86.281 16.370 98.850 1.00 41.31 393 VAL A N 1
ATOM 3031 C CA . VAL A 1 393 ? 86.661 16.040 97.488 1.00 42.58 393 VAL A CA 1
ATOM 3032 C C . VAL A 1 393 ? 86.721 14.531 97.347 1.00 49.09 393 VAL A C 1
ATOM 3033 O O . VAL A 1 393 ? 86.810 13.813 98.347 1.00 45.94 393 VAL A O 1
ATOM 3037 N N . GLY A 1 394 ? 86.604 14.050 96.116 1.00 47.17 394 GLY A N 1
ATOM 3038 C CA . GLY A 1 394 ? 86.801 12.643 95.848 1.00 51.32 394 GLY A CA 1
ATOM 3039 C C . GLY A 1 394 ? 86.687 12.357 94.370 1.00 51.61 394 GLY A C 1
ATOM 3040 O O . GLY A 1 394 ? 86.255 13.225 93.612 1.00 48.59 394 GLY A O 1
ATOM 3041 N N . PRO A 1 395 ? 87.007 11.121 93.959 1.00 47.02 395 PRO A N 1
ATOM 3042 C CA . PRO A 1 395 ? 86.783 10.791 92.547 1.00 51.90 395 PRO A CA 1
ATOM 3043 C C . PRO A 1 395 ? 85.323 10.410 92.250 1.00 49.17 395 PRO A C 1
ATOM 3044 O O . PRO A 1 395 ? 84.465 10.564 93.115 1.00 49.31 395 PRO A O 1
ATOM 3048 N N . SER A 1 396 ? 85.063 9.921 91.044 1.00 63.55 396 SER A N 1
ATOM 3049 C CA . SER A 1 396 ? 83.714 9.823 90.477 1.00 72.01 396 SER A CA 1
ATOM 3050 C C . SER A 1 396 ? 82.628 9.091 91.279 1.00 80.36 396 SER A C 1
ATOM 3051 O O . SER A 1 396 ? 81.451 9.444 91.182 1.00 83.70 396 SER A O 1
ATOM 3054 N N . GLY A 1 397 ? 82.991 8.074 92.055 1.00 77.32 397 GLY A N 1
ATOM 3055 C CA . GLY A 1 397 ? 81.974 7.341 92.801 1.00 64.80 397 GLY A CA 1
ATOM 3056 C C . GLY A 1 397 ? 81.894 7.628 94.292 1.00 59.65 397 GLY A C 1
ATOM 3057 O O . GLY A 1 397 ? 81.296 6.871 95.050 1.00 63.84 397 GLY A O 1
ATOM 3058 N N . ALA A 1 398 ? 82.518 8.716 94.720 1.00 41.89 398 ALA A N 1
ATOM 3059 C CA . ALA A 1 398 ? 82.728 8.983 96.138 1.00 46.17 398 ALA A CA 1
ATOM 3060 C C . ALA A 1 398 ? 81.432 9.310 96.899 1.00 49.17 398 ALA A C 1
ATOM 3061 O O . ALA A 1 398 ? 81.340 9.085 98.101 1.00 54.89 398 ALA A O 1
ATOM 3063 N N . GLY A 1 399 ? 80.454 9.878 96.198 1.00 37.89 399 GLY A N 1
ATOM 3064 C CA . GLY A 1 399 ? 79.210 10.297 96.813 1.00 47.35 399 GLY A CA 1
ATOM 3065 C C . GLY A 1 399 ? 79.183 11.700 97.411 1.00 50.99 399 GLY A C 1
ATOM 3066 O O . GLY A 1 399 ? 78.243 12.027 98.149 1.00 36.31 399 GLY A O 1
ATOM 3067 N N . LYS A 1 400 ? 80.171 12.541 97.093 1.00 51.86 400 LYS A N 1
ATOM 3068 C CA . LYS A 1 400 ? 80.206 13.882 97.685 1.00 52.08 400 LYS A CA 1
ATOM 3069 C C . LYS A 1 400 ? 78.990 14.742 97.294 1.00 37.75 400 LYS A C 1
ATOM 3070 O O . LYS A 1 400 ? 78.534 15.586 98.057 1.00 38.48 400 LYS A O 1
ATOM 3076 N N . SER A 1 401 ? 78.441 14.480 96.118 1.00 34.81 401 SER A N 1
ATOM 3077 C CA . SER A 1 401 ? 77.271 15.202 95.647 1.00 36.17 401 SER A CA 1
ATOM 3078 C C . SER A 1 401 ? 75.988 14.969 96.477 1.00 45.26 401 SER A C 1
ATOM 3079 O O . SER A 1 401 ? 74.957 15.559 96.179 1.00 54.50 401 SER A O 1
ATOM 3082 N N . THR A 1 402 ? 76.043 14.081 97.472 1.00 35.94 402 THR A N 1
ATOM 3083 C CA . THR A 1 402 ? 74.906 13.817 98.345 1.00 37.67 402 THR A CA 1
ATOM 3084 C C . THR A 1 402 ? 74.969 14.680 99.587 1.00 40.68 402 THR A C 1
ATOM 3085 O O . THR A 1 402 ? 73.925 14.937 100.223 1.00 38.57 402 THR A O 1
ATOM 3089 N N . ILE A 1 403 ? 76.172 15.161 99.916 1.00 33.52 403 ILE A N 1
ATOM 3090 C CA . ILE A 1 403 ? 76.375 15.793 101.232 1.00 33.36 403 ILE A CA 1
ATOM 3091 C C . ILE A 1 403 ? 75.383 16.936 101.524 1.00 43.91 403 ILE A C 1
ATOM 3092 O O . ILE A 1 403 ? 74.632 16.891 102.511 1.00 45.43 403 ILE A O 1
ATOM 3097 N N . ALA A 1 404 ? 75.330 17.907 100.618 1.00 42.47 404 ALA A N 1
ATOM 3098 C CA . ALA A 1 404 ? 74.465 19.061 100.774 1.00 36.59 404 ALA A CA 1
ATOM 3099 C C . ALA A 1 404 ? 72.990 18.627 100.915 1.00 43.41 404 ALA A C 1
ATOM 3100 O O . ALA A 1 404 ? 72.279 19.082 101.822 1.00 40.02 404 ALA A O 1
ATOM 3102 N N . ARG A 1 405 ? 72.565 17.693 100.061 1.00 40.96 405 ARG A N 1
ATOM 3103 C CA . ARG A 1 405 ? 71.165 17.279 100.033 1.00 42.91 405 ARG A CA 1
ATOM 3104 C C . ARG A 1 405 ? 70.817 16.569 101.325 1.00 43.15 405 ARG A C 1
ATOM 3105 O O . ARG A 1 405 ? 69.695 16.687 101.810 1.00 38.01 405 ARG A O 1
ATOM 3113 N N . LEU A 1 406 ? 71.785 15.866 101.910 1.00 42.05 406 LEU A N 1
ATOM 3114 C CA . LEU A 1 406 ? 71.501 15.211 103.170 1.00 38.59 406 LEU A CA 1
ATOM 3115 C C . LEU A 1 406 ? 71.428 16.257 104.265 1.00 36.03 406 LEU A C 1
ATOM 3116 O O . LEU A 1 406 ? 70.556 16.208 105.131 1.00 39.35 406 LEU A O 1
ATOM 3121 N N . LEU A 1 407 ? 72.313 17.233 104.181 1.00 29.38 407 LEU A N 1
ATOM 3122 C CA . LEU A 1 407 ? 72.491 18.205 105.256 1.00 34.89 407 LEU A CA 1
ATOM 3123 C C . LEU A 1 407 ? 71.263 19.129 105.401 1.00 37.14 407 LEU A C 1
ATOM 3124 O O . LEU A 1 407 ? 70.878 19.510 106.499 1.00 41.03 407 LEU A O 1
ATOM 3129 N N . PHE A 1 408 ? 70.641 19.442 104.274 1.00 33.10 408 PHE A N 1
ATOM 3130 C CA . PHE A 1 408 ? 69.447 20.256 104.212 1.00 33.60 408 PHE A CA 1
ATOM 3131 C C . PHE A 1 408 ? 68.216 19.364 104.399 1.00 43.38 408 PHE A C 1
ATOM 3132 O O . PHE A 1 408 ? 67.069 19.814 104.296 1.00 34.08 408 PHE A O 1
ATOM 3140 N N . ARG A 1 409 ? 68.487 18.081 104.612 1.00 43.54 409 ARG A N 1
ATOM 3141 C CA . ARG A 1 409 ? 67.465 17.070 104.799 1.00 39.10 409 ARG A CA 1
ATOM 3142 C C . ARG A 1 409 ? 66.443 17.032 103.656 1.00 36.45 409 ARG A C 1
ATOM 3143 O O . ARG A 1 409 ? 65.245 16.948 103.879 1.00 41.92 409 ARG A O 1
ATOM 3151 N N . PHE A 1 410 ? 66.929 17.123 102.426 1.00 36.95 410 PHE A N 1
ATOM 3152 C CA . PHE A 1 410 ? 66.125 16.778 101.264 1.00 35.85 410 PHE A CA 1
ATOM 3153 C C . PHE A 1 410 ? 65.845 15.269 101.336 1.00 36.36 410 PHE A C 1
ATOM 3154 O O . PHE A 1 410 ? 64.874 14.784 100.778 1.00 33.40 410 PHE A O 1
ATOM 3162 N N . TYR A 1 411 ? 66.742 14.519 101.969 1.00 41.13 411 TYR A N 1
ATOM 3163 C CA . TYR A 1 411 ? 66.532 13.086 102.175 1.00 38.31 411 TYR A CA 1
ATOM 3164 C C . TYR A 1 411 ? 67.051 12.722 103.538 1.00 39.55 411 TYR A C 1
ATOM 3165 O O . TYR A 1 411 ? 67.855 13.470 104.123 1.00 41.23 411 TYR A O 1
ATOM 3174 N N . ASP A 1 412 ? 66.612 11.570 104.036 1.00 32.65 412 ASP A N 1
ATOM 3175 C CA . ASP A 1 412 ? 67.164 11.032 105.278 1.00 38.86 412 ASP A CA 1
ATOM 3176 C C . ASP A 1 412 ? 68.135 9.884 104.992 1.00 38.13 412 ASP A C 1
ATOM 3177 O O . ASP A 1 412 ? 67.949 9.116 104.031 1.00 35.97 412 ASP A O 1
ATOM 3182 N N . PRO A 1 413 ? 69.145 9.715 105.856 1.00 34.69 413 PRO A N 1
ATOM 3183 C CA . PRO A 1 413 ? 69.970 8.500 105.751 1.00 31.06 413 PRO A CA 1
ATOM 3184 C C . PRO A 1 413 ? 69.127 7.235 105.903 1.00 40.16 413 PRO A C 1
ATOM 3185 O O . PRO A 1 413 ? 68.113 7.250 106.616 1.00 35.43 413 PRO A O 1
ATOM 3189 N N . TRP A 1 414 ? 69.507 6.187 105.167 1.00 38.71 414 TRP A N 1
ATOM 3190 C CA . TRP A 1 414 ? 68.984 4.845 105.371 1.00 34.00 414 TRP A CA 1
ATOM 3191 C C . TRP A 1 414 ? 69.472 4.351 106.727 1.00 34.41 414 TRP A C 1
ATOM 3192 O O . TRP A 1 414 ? 68.771 3.665 107.433 1.00 44.50 414 TRP A O 1
ATOM 3203 N N . GLU A 1 415 ? 70.718 4.658 107.053 1.00 37.05 415 GLU A N 1
ATOM 3204 C CA . GLU A 1 415 ? 71.298 4.273 108.329 1.00 40.89 415 GLU A CA 1
ATOM 3205 C C . GLU A 1 415 ? 72.218 5.369 108.795 1.00 38.98 415 GLU A C 1
ATOM 3206 O O . GLU A 1 415 ? 72.719 6.141 107.977 1.00 41.81 415 GLU A O 1
ATOM 3212 N N . GLY A 1 416 ? 72.440 5.449 110.101 1.00 37.84 416 GLY A N 1
ATOM 3213 C CA . GLY A 1 416 ? 73.311 6.478 110.637 1.00 35.32 416 GLY A CA 1
ATOM 3214 C C . GLY A 1 416 ? 72.588 7.812 110.782 1.00 39.19 416 GLY A C 1
ATOM 3215 O O . GLY A 1 416 ? 71.375 7.909 110.644 1.00 35.84 416 GLY A O 1
ATOM 3216 N N . ARG A 1 417 ? 73.336 8.866 111.065 1.00 42.40 417 ARG A N 1
ATOM 3217 C CA . ARG A 1 417 ? 72.704 10.143 111.290 1.00 42.51 417 ARG A CA 1
ATOM 3218 C C . ARG A 1 417 ? 73.652 11.298 111.068 1.00 38.95 417 ARG A C 1
ATOM 3219 O O . ARG A 1 417 ? 74.874 11.133 111.022 1.00 40.56 417 ARG A O 1
ATOM 3227 N N . ILE A 1 418 ? 73.055 12.470 110.925 1.00 39.05 418 ILE A N 1
ATOM 3228 C CA . ILE A 1 418 ? 73.778 13.713 110.798 1.00 34.71 418 ILE A CA 1
ATOM 3229 C C . ILE A 1 418 ? 73.422 14.607 111.990 1.00 36.11 418 ILE A C 1
ATOM 3230 O O . ILE A 1 418 ? 72.245 14.799 112.329 1.00 42.27 418 ILE A O 1
ATOM 3235 N N . LEU A 1 419 ? 74.440 15.165 112.625 1.00 37.28 419 LEU A N 1
ATOM 3236 C CA . LEU A 1 419 ? 74.232 16.059 113.756 1.00 41.68 419 LEU A CA 1
ATOM 3237 C C . LEU A 1 419 ? 74.738 17.466 113.450 1.00 43.41 419 LEU A C 1
ATOM 3238 O O . LEU A 1 419 ? 75.780 17.645 112.829 1.00 45.69 419 LEU A O 1
ATOM 3243 N N . ILE A 1 420 ? 74.006 18.470 113.908 1.00 43.03 420 ILE A N 1
ATOM 3244 C CA . ILE A 1 420 ? 74.562 19.816 113.954 1.00 41.47 420 ILE A CA 1
ATOM 3245 C C . ILE A 1 420 ? 74.540 20.259 115.414 1.00 43.57 420 ILE A C 1
ATOM 3246 O O . ILE A 1 420 ? 73.508 20.150 116.076 1.00 49.31 420 ILE A O 1
ATOM 3251 N N . ASP A 1 421 ? 75.675 20.735 115.918 1.00 45.48 421 ASP A N 1
ATOM 3252 C CA . ASP A 1 421 ? 75.822 21.015 117.352 1.00 40.56 421 ASP A CA 1
ATOM 3253 C C . ASP A 1 421 ? 75.328 19.867 118.247 1.00 44.50 421 ASP A C 1
ATOM 3254 O O . ASP A 1 421 ? 74.574 20.102 119.197 1.00 43.77 421 ASP A O 1
ATOM 3259 N N . GLY A 1 422 ? 75.718 18.636 117.926 1.00 40.25 422 GLY A N 1
ATOM 3260 C CA . GLY A 1 422 ? 75.355 17.488 118.739 1.00 40.86 422 GLY A CA 1
ATOM 3261 C C . GLY A 1 422 ? 73.882 17.095 118.685 1.00 54.40 422 GLY A C 1
ATOM 3262 O O . GLY A 1 422 ? 73.410 16.312 119.511 1.00 51.82 422 GLY A O 1
ATOM 3263 N N . GLN A 1 423 ? 73.140 17.678 117.746 1.00 44.40 423 GLN A N 1
ATOM 3264 C CA . GLN A 1 423 ? 71.716 17.434 117.644 1.00 37.99 423 GLN A CA 1
ATOM 3265 C C . GLN A 1 423 ? 71.414 16.754 116.332 1.00 36.10 423 GLN A C 1
ATOM 3266 O O . GLN A 1 423 ? 71.789 17.268 115.277 1.00 41.32 423 GLN A O 1
ATOM 3272 N N . ASP A 1 424 ? 70.722 15.615 116.399 1.00 44.45 424 ASP A N 1
ATOM 3273 C CA . ASP A 1 424 ? 70.356 14.830 115.215 1.00 35.85 424 ASP A CA 1
ATOM 3274 C C . ASP A 1 424 ? 69.406 15.636 114.346 1.00 33.67 424 ASP A C 1
ATOM 3275 O O . ASP A 1 424 ? 68.318 15.988 114.779 1.00 38.08 424 ASP A O 1
ATOM 3280 N N . ILE A 1 425 ? 69.795 15.924 113.113 1.00 37.55 425 ILE A N 1
ATOM 3281 C CA . ILE A 1 425 ? 68.967 16.823 112.307 1.00 42.10 425 ILE A CA 1
ATOM 3282 C C . ILE A 1 425 ? 67.647 16.197 111.899 1.00 42.63 425 ILE A C 1
ATOM 3283 O O . ILE A 1 425 ? 66.767 16.897 111.420 1.00 44.46 425 ILE A O 1
ATOM 3288 N N . ALA A 1 426 ? 67.527 14.881 112.050 1.00 45.04 426 ALA A N 1
ATOM 3289 C CA . ALA A 1 426 ? 66.275 14.186 111.737 1.00 39.27 426 ALA A CA 1
ATOM 3290 C C . ALA A 1 426 ? 65.200 14.386 112.789 1.00 43.95 426 ALA A C 1
ATOM 3291 O O . ALA A 1 426 ? 64.033 14.101 112.535 1.00 43.00 426 ALA A O 1
ATOM 3293 N N . HIS A 1 427 ? 65.597 14.862 113.968 1.00 47.09 427 HIS A N 1
ATOM 3294 C CA . HIS A 1 427 ? 64.671 15.001 115.101 1.00 44.92 427 HIS A CA 1
ATOM 3295 C C . HIS A 1 427 ? 64.298 16.457 115.402 1.00 44.18 427 HIS A C 1
ATOM 3296 O O . HIS A 1 427 ? 63.681 16.744 116.423 1.00 49.22 427 HIS A O 1
ATOM 3303 N N . VAL A 1 428 ? 64.700 17.378 114.539 1.00 41.97 428 VAL A N 1
ATOM 3304 C CA . VAL A 1 428 ? 64.368 18.789 114.739 1.00 42.22 428 VAL A CA 1
ATOM 3305 C C . VAL A 1 428 ? 63.411 19.301 113.672 1.00 38.42 428 VAL A C 1
ATOM 3306 O O . VAL A 1 428 ? 63.150 18.631 112.672 1.00 39.36 428 VAL A O 1
ATOM 3310 N N . THR A 1 429 ? 62.883 20.493 113.876 1.00 36.19 429 THR A N 1
ATOM 3311 C CA . THR A 1 429 ? 62.077 21.083 112.827 1.00 40.51 429 THR A CA 1
ATOM 3312 C C . THR A 1 429 ? 62.948 21.388 111.629 1.00 40.55 429 THR A C 1
ATOM 3313 O O . THR A 1 429 ? 64.069 21.897 111.751 1.00 45.28 429 THR A O 1
ATOM 3317 N N . GLN A 1 430 ? 62.399 21.100 110.464 1.00 36.27 430 GLN A N 1
ATOM 3318 C CA . GLN A 1 430 ? 63.072 21.361 109.221 1.00 37.82 430 GLN A CA 1
ATOM 3319 C C . GLN A 1 430 ? 63.375 22.860 109.045 1.00 41.38 430 GLN A C 1
ATOM 3320 O O . GLN A 1 430 ? 64.447 23.214 108.539 1.00 46.82 430 GLN A O 1
ATOM 3326 N N . THR A 1 431 ? 62.472 23.747 109.481 1.00 38.89 431 THR A N 1
ATOM 3327 C CA . THR A 1 431 ? 62.719 25.168 109.266 1.00 41.76 431 THR A CA 1
ATOM 3328 C C . THR A 1 431 ? 63.922 25.724 110.037 1.00 43.85 431 THR A C 1
ATOM 3329 O O . THR A 1 431 ? 64.615 26.623 109.543 1.00 42.87 431 THR A O 1
ATOM 3333 N N . SER A 1 432 ? 64.121 25.257 111.265 1.00 35.39 432 SER A N 1
ATOM 3334 C CA . SER A 1 432 ? 65.255 25.722 112.051 1.00 35.94 432 SER A CA 1
ATOM 3335 C C . SER A 1 432 ? 66.574 25.151 111.492 1.00 44.02 432 SER A C 1
ATOM 3336 O O . SER A 1 432 ? 67.603 25.851 111.396 1.00 43.87 432 SER A O 1
ATOM 3339 N N . LEU A 1 433 ? 66.514 23.879 111.105 1.00 38.44 433 LEU A N 1
ATOM 3340 C CA . LEU A 1 433 ? 67.641 23.220 110.488 1.00 40.26 433 LEU A CA 1
ATOM 3341 C C . LEU A 1 433 ? 68.083 24.043 109.299 1.00 40.83 433 LEU A C 1
ATOM 3342 O O . LEU A 1 433 ? 69.252 24.382 109.189 1.00 41.76 433 LEU A O 1
ATOM 3347 N N . ARG A 1 434 ? 67.145 24.401 108.432 1.00 33.77 434 ARG A N 1
ATOM 3348 C CA . ARG A 1 434 ? 67.531 25.127 107.237 1.00 34.84 434 ARG A CA 1
ATOM 3349 C C . ARG A 1 434 ? 67.915 26.570 107.546 1.00 43.77 434 ARG A C 1
ATOM 3350 O O . ARG A 1 434 ? 68.759 27.146 106.849 1.00 39.43 434 ARG A O 1
ATOM 3358 N N . ALA A 1 435 ? 67.362 27.126 108.627 1.00 33.81 435 ALA A N 1
ATOM 3359 C CA . ALA A 1 435 ? 67.798 28.447 109.064 1.00 35.14 435 ALA A CA 1
ATOM 3360 C C . ALA A 1 435 ? 69.278 28.428 109.393 1.00 41.45 435 ALA A C 1
ATOM 3361 O O . ALA A 1 435 ? 69.948 29.454 109.268 1.00 49.14 435 ALA A O 1
ATOM 3363 N N . ALA A 1 436 ? 69.799 27.274 109.814 1.00 38.52 436 ALA A N 1
ATOM 3364 C CA . ALA A 1 436 ? 71.215 27.225 110.189 1.00 35.13 436 ALA A CA 1
ATOM 3365 C C . ALA A 1 436 ? 72.183 27.093 108.996 1.00 49.29 436 ALA A C 1
ATOM 3366 O O . ALA A 1 436 ? 73.389 27.259 109.152 1.00 42.33 436 ALA A O 1
ATOM 3368 N N . LEU A 1 437 ? 71.645 26.866 107.802 1.00 33.35 437 LEU A N 1
ATOM 3369 C CA . LEU A 1 437 ? 72.465 26.537 106.661 1.00 35.42 437 LEU A CA 1
ATOM 3370 C C . LEU A 1 437 ? 72.407 27.498 105.477 1.00 42.38 437 LEU A C 1
ATOM 3371 O O . LEU A 1 437 ? 71.334 27.826 104.944 1.00 41.23 437 LEU A O 1
ATOM 3376 N N . GLY A 1 438 ? 73.587 27.865 105.003 1.00 36.46 438 GLY A N 1
ATOM 3377 C CA . GLY A 1 438 ? 73.680 28.617 103.773 1.00 41.48 438 GLY A CA 1
ATOM 3378 C C . GLY A 1 438 ? 74.192 27.705 102.680 1.00 42.66 438 GLY A C 1
ATOM 3379 O O . GLY A 1 438 ? 74.860 26.712 102.955 1.00 45.68 438 GLY A O 1
ATOM 3380 N N . ILE A 1 439 ? 73.837 28.010 101.442 1.00 42.29 439 ILE A N 1
ATOM 3381 C CA . ILE A 1 439 ? 74.364 27.263 100.324 1.00 44.47 439 ILE A CA 1
ATOM 3382 C C . ILE A 1 439 ? 74.560 28.144 99.089 1.00 44.86 439 ILE A C 1
ATOM 3383 O O . ILE A 1 439 ? 73.740 29.000 98.779 1.00 36.72 439 ILE A O 1
ATOM 3388 N N . VAL A 1 440 ? 75.686 27.947 98.418 1.00 46.43 440 VAL A N 1
ATOM 3389 C CA . VAL A 1 440 ? 75.878 28.432 97.068 1.00 40.87 440 VAL A CA 1
ATOM 3390 C C . VAL A 1 440 ? 76.022 27.187 96.201 1.00 46.83 440 VAL A C 1
ATOM 3391 O O . VAL A 1 440 ? 77.063 26.511 96.226 1.00 44.79 440 VAL A O 1
ATOM 3395 N N . PRO A 1 441 ? 74.951 26.837 95.482 1.00 45.32 441 PRO A N 1
ATOM 3396 C CA . PRO A 1 441 ? 74.963 25.646 94.619 1.00 40.33 441 PRO A CA 1
ATOM 3397 C C . PRO A 1 441 ? 75.654 25.904 93.293 1.00 40.45 441 PRO A C 1
ATOM 3398 O O . PRO A 1 441 ? 75.951 27.046 92.952 1.00 49.46 441 PRO A O 1
ATOM 3402 N N . GLN A 1 442 ? 75.863 24.845 92.527 1.00 48.06 442 GLN A N 1
ATOM 3403 C CA . GLN A 1 442 ? 76.506 24.971 91.228 1.00 58.79 442 GLN A CA 1
ATOM 3404 C C . GLN A 1 442 ? 75.698 25.839 90.249 1.00 58.02 442 GLN A C 1
ATOM 3405 O O . GLN A 1 442 ? 76.253 26.730 89.609 1.00 60.80 442 GLN A O 1
ATOM 3411 N N . ASP A 1 443 ? 74.410 25.540 90.099 1.00 53.11 443 ASP A N 1
ATOM 3412 C CA . ASP A 1 443 ? 73.551 26.286 89.183 1.00 60.48 443 ASP A CA 1
ATOM 3413 C C . ASP A 1 443 ? 72.577 27.125 89.977 1.00 59.41 443 ASP A C 1
ATOM 3414 O O . ASP A 1 443 ? 71.626 26.599 90.542 1.00 68.88 443 ASP A O 1
ATOM 3419 N N . SER A 1 444 ? 72.769 28.427 90.032 1.00 62.76 444 SER A N 1
ATOM 3420 C CA . SER A 1 444 ? 71.822 29.178 90.822 1.00 63.73 444 SER A CA 1
ATOM 3421 C C . SER A 1 444 ? 70.670 29.624 89.937 1.00 61.08 444 SER A C 1
ATOM 3422 O O . SER A 1 444 ? 70.852 29.992 88.776 1.00 60.13 444 SER A O 1
ATOM 3425 N N . VAL A 1 445 ? 69.474 29.566 90.500 1.00 61.08 445 VAL A N 1
ATOM 3426 C CA . VAL A 1 445 ? 68.276 29.880 89.754 1.00 64.18 445 VAL A CA 1
ATOM 3427 C C . VAL A 1 445 ? 67.687 31.130 90.357 1.00 60.26 445 VAL A C 1
ATOM 3428 O O . VAL A 1 445 ? 67.660 31.279 91.583 1.00 60.21 445 VAL A O 1
ATOM 3432 N N . LEU A 1 446 ? 67.210 32.018 89.491 1.00 53.19 446 LEU A N 1
ATOM 3433 C CA . LEU A 1 446 ? 66.592 33.258 89.930 1.00 52.25 446 LEU A CA 1
ATOM 3434 C C . LEU A 1 446 ? 65.074 33.194 89.763 1.00 51.06 446 LEU A C 1
ATOM 3435 O O . LEU A 1 446 ? 64.549 32.607 88.805 1.00 45.31 446 LEU A O 1
ATOM 3440 N N . PHE A 1 447 ? 64.350 33.777 90.706 1.00 51.99 447 PHE A N 1
ATOM 3441 C CA . PHE A 1 447 ? 62.921 33.943 90.486 1.00 45.35 447 PHE A CA 1
ATOM 3442 C C . PHE A 1 447 ? 62.677 34.953 89.375 1.00 57.09 447 PHE A C 1
ATOM 3443 O O . PHE A 1 447 ? 63.516 35.814 89.102 1.00 48.55 447 PHE A O 1
ATOM 3451 N N . ASN A 1 448 ? 61.514 34.856 88.747 1.00 49.09 448 ASN A N 1
ATOM 3452 C CA . ASN A 1 448 ? 61.122 35.836 87.751 1.00 63.09 448 ASN A CA 1
ATOM 3453 C C . ASN A 1 448 ? 60.604 37.085 88.442 1.00 60.25 448 ASN A C 1
ATOM 3454 O O . ASN A 1 448 ? 59.408 37.293 88.558 1.00 55.16 448 ASN A O 1
ATOM 3459 N N . ASP A 1 449 ? 61.542 37.871 88.956 1.00 63.02 449 ASP A N 1
ATOM 3460 C CA . ASP A 1 449 ? 61.253 39.067 89.725 1.00 61.78 449 ASP A CA 1
ATOM 3461 C C . ASP A 1 449 ? 62.485 39.952 89.660 1.00 59.35 449 ASP A C 1
ATOM 3462 O O . ASP A 1 449 ? 63.434 39.641 88.939 1.00 59.65 449 ASP A O 1
ATOM 3467 N N . THR A 1 450 ? 62.490 41.037 90.421 1.00 56.79 450 THR A N 1
ATOM 3468 C CA . THR A 1 450 ? 63.600 41.975 90.345 1.00 63.61 450 THR A CA 1
ATOM 3469 C C . THR A 1 450 ? 64.836 41.347 90.980 1.00 67.43 450 THR A C 1
ATOM 3470 O O . THR A 1 450 ? 64.727 40.399 91.780 1.00 51.32 450 THR A O 1
ATOM 3474 N N . ILE A 1 451 ? 66.003 41.891 90.637 1.00 60.49 451 ILE A N 1
ATOM 3475 C CA . ILE A 1 451 ? 67.256 41.438 91.231 1.00 52.93 451 ILE A CA 1
ATOM 3476 C C . ILE A 1 451 ? 67.248 41.691 92.746 1.00 52.94 451 ILE A C 1
ATOM 3477 O O . ILE A 1 451 ? 67.707 40.844 93.527 1.00 52.08 451 ILE A O 1
ATOM 3482 N N . GLY A 1 452 ? 66.675 42.824 93.162 1.00 53.77 452 GLY A N 1
ATOM 3483 C CA . GLY A 1 452 ? 66.542 43.121 94.576 1.00 53.45 452 GLY A CA 1
ATOM 3484 C C . GLY A 1 452 ? 65.672 42.092 95.297 1.00 64.08 452 GLY A C 1
ATOM 3485 O O . GLY A 1 452 ? 65.991 41.640 96.396 1.00 50.19 452 GLY A O 1
ATOM 3486 N N . TYR A 1 453 ? 64.570 41.697 94.676 1.00 51.39 453 TYR A N 1
ATOM 3487 C CA . TYR A 1 453 ? 63.721 40.685 95.283 1.00 58.69 453 TYR A CA 1
ATOM 3488 C C . TYR A 1 453 ? 64.530 39.401 95.492 1.00 54.35 453 TYR A C 1
ATOM 3489 O O . TYR A 1 453 ? 64.461 38.748 96.543 1.00 48.79 453 TYR A O 1
ATOM 3498 N N . ASN A 1 454 ? 65.315 39.062 94.478 1.00 53.48 454 ASN A N 1
ATOM 3499 C CA . ASN A 1 454 ? 66.152 37.871 94.509 1.00 45.40 454 ASN A CA 1
ATOM 3500 C C . ASN A 1 454 ? 67.216 37.891 95.600 1.00 48.27 454 ASN A C 1
ATOM 3501 O O . ASN A 1 454 ? 67.527 36.857 96.190 1.00 47.86 454 ASN A O 1
ATOM 3506 N N . ILE A 1 455 ? 67.807 39.051 95.857 1.00 46.18 455 ILE A N 1
ATOM 3507 C CA . ILE A 1 455 ? 68.757 39.132 96.962 1.00 49.30 455 ILE A CA 1
ATOM 3508 C C . ILE A 1 455 ? 68.041 39.125 98.327 1.00 45.46 455 ILE A C 1
ATOM 3509 O O . ILE A 1 455 ? 68.476 38.450 99.250 1.00 44.30 455 ILE A O 1
ATOM 3514 N N . ALA A 1 456 ? 66.921 39.840 98.436 1.00 49.05 456 ALA A N 1
ATOM 3515 C CA . ALA A 1 456 ? 66.176 39.922 99.695 1.00 51.34 456 ALA A CA 1
ATOM 3516 C C . ALA A 1 456 ? 65.629 38.557 100.087 1.00 54.94 456 ALA A C 1
ATOM 3517 O O . ALA A 1 456 ? 65.466 38.268 101.270 1.00 44.24 456 ALA A O 1
ATOM 3519 N N . TYR A 1 457 ? 65.451 37.690 99.092 1.00 43.53 457 TYR A N 1
ATOM 3520 C CA . TYR A 1 457 ? 64.918 36.357 99.317 1.00 41.83 457 TYR A CA 1
ATOM 3521 C C . TYR A 1 457 ? 65.652 35.560 100.402 1.00 49.52 457 TYR A C 1
ATOM 3522 O O . TYR A 1 457 ? 65.075 34.655 101.007 1.00 41.72 457 TYR A O 1
ATOM 3531 N N . GLY A 1 458 ? 66.904 35.919 100.675 1.00 50.44 458 GLY A N 1
ATOM 3532 C CA . GLY A 1 458 ? 67.682 35.260 101.712 1.00 41.75 458 GLY A CA 1
ATOM 3533 C C . GLY A 1 458 ? 67.064 35.368 103.099 1.00 44.45 458 GLY A C 1
ATOM 3534 O O . GLY A 1 458 ? 67.337 34.543 103.960 1.00 57.71 458 GLY A O 1
ATOM 3535 N N . ARG A 1 459 ? 66.262 36.404 103.342 1.00 44.57 459 ARG A N 1
ATOM 3536 C CA . ARG A 1 459 ? 65.607 36.542 104.640 1.00 53.15 459 ARG A CA 1
ATOM 3537 C C . ARG A 1 459 ? 64.260 37.247 104.478 1.00 64.81 459 ARG A C 1
ATOM 3538 O O . ARG A 1 459 ? 64.161 38.265 103.794 1.00 75.65 459 ARG A O 1
ATOM 3546 N N . ASP A 1 460 ? 63.245 36.738 105.165 1.00 64.57 460 ASP A N 1
ATOM 3547 C CA . ASP A 1 460 ? 61.860 37.140 104.955 1.00 72.43 460 ASP A CA 1
ATOM 3548 C C . ASP A 1 460 ? 61.625 38.652 105.100 1.00 72.19 460 ASP A C 1
ATOM 3549 O O . ASP A 1 460 ? 61.004 39.280 104.234 1.00 82.60 460 ASP A O 1
ATOM 3554 N N . GLY A 1 461 ? 62.115 39.256 106.174 1.00 56.53 461 GLY A N 1
ATOM 3555 C CA . GLY A 1 461 ? 61.880 40.684 106.343 1.00 51.05 461 GLY A CA 1
ATOM 3556 C C . GLY A 1 461 ? 63.000 41.618 105.906 1.00 61.33 461 GLY A C 1
ATOM 3557 O O . GLY A 1 461 ? 63.123 42.710 106.453 1.00 65.01 461 GLY A O 1
ATOM 3558 N N . ALA A 1 462 ? 63.807 41.204 104.924 1.00 61.09 462 ALA A N 1
ATOM 3559 C CA . ALA A 1 462 ? 65.041 41.921 104.567 1.00 51.11 462 ALA A CA 1
ATOM 3560 C C . ALA A 1 462 ? 64.818 43.353 104.119 1.00 53.61 462 ALA A C 1
ATOM 3561 O O . ALA A 1 462 ? 64.068 43.610 103.183 1.00 57.25 462 ALA A O 1
ATOM 3563 N N . SER A 1 463 ? 65.517 44.272 104.779 1.00 55.55 463 SER A N 1
ATOM 3564 C CA . SER A 1 463 ? 65.452 45.690 104.490 1.00 58.29 463 SER A CA 1
ATOM 3565 C C . SER A 1 463 ? 66.368 46.078 103.332 1.00 70.45 463 SER A C 1
ATOM 3566 O O . SER A 1 463 ? 67.198 45.283 102.887 1.00 65.15 463 SER A O 1
ATOM 3569 N N . ARG A 1 464 ? 66.217 47.313 102.859 1.00 60.98 464 ARG A N 1
ATOM 3570 C CA . ARG A 1 464 ? 67.055 47.853 101.793 1.00 71.93 464 ARG A CA 1
ATOM 3571 C C . ARG A 1 464 ? 68.533 47.897 102.175 1.00 73.76 464 ARG A C 1
ATOM 3572 O O . ARG A 1 464 ? 69.399 47.616 101.342 1.00 70.93 464 ARG A O 1
ATOM 3580 N N . ALA A 1 465 ? 68.812 48.224 103.436 1.00 63.37 465 ALA A N 1
ATOM 3581 C CA . ALA A 1 465 ? 70.184 48.277 103.931 1.00 69.91 465 ALA A CA 1
ATOM 3582 C C . ALA A 1 465 ? 70.861 46.900 103.923 1.00 68.03 465 ALA A C 1
ATOM 3583 O O . ALA A 1 465 ? 72.028 46.790 103.561 1.00 74.16 465 ALA A O 1
ATOM 3585 N N . GLU A 1 466 ? 70.126 45.866 104.324 1.00 58.88 466 GLU A N 1
ATOM 3586 C CA . GLU A 1 466 ? 70.638 44.495 104.341 1.00 59.39 466 GLU A CA 1
ATOM 3587 C C . GLU A 1 466 ? 70.973 43.999 102.930 1.00 56.52 466 GLU A C 1
ATOM 3588 O O . GLU A 1 466 ? 72.017 43.377 102.698 1.00 53.86 466 GLU A O 1
ATOM 3594 N N . VAL A 1 467 ? 70.071 44.291 101.998 1.00 55.52 467 VAL A N 1
ATOM 3595 C CA . VAL A 1 467 ? 70.236 43.959 100.586 1.00 59.29 467 VAL A CA 1
ATOM 3596 C C . VAL A 1 467 ? 71.431 44.691 99.979 1.00 64.01 467 VAL A C 1
ATOM 3597 O O . VAL A 1 467 ? 72.221 44.105 99.239 1.00 62.50 467 VAL A O 1
ATOM 3601 N N . ASP A 1 468 ? 71.548 45.981 100.298 1.00 63.77 468 ASP A N 1
ATOM 3602 C CA . ASP A 1 468 ? 72.651 46.804 99.816 1.00 60.68 468 ASP A CA 1
ATOM 3603 C C . ASP A 1 468 ? 73.982 46.258 100.343 1.00 65.23 468 ASP A C 1
ATOM 3604 O O . ASP A 1 468 ? 74.957 46.125 99.598 1.00 63.84 468 ASP A O 1
ATOM 3609 N N . ALA A 1 469 ? 73.994 45.928 101.633 1.00 61.06 469 ALA A N 1
ATOM 3610 C CA . ALA A 1 469 ? 75.161 45.384 102.317 1.00 61.81 469 ALA A CA 1
ATOM 3611 C C . ALA A 1 469 ? 75.595 44.040 101.739 1.00 66.12 469 ALA A C 1
ATOM 3612 O O . ALA A 1 469 ? 76.786 43.779 101.556 1.00 75.77 469 ALA A O 1
ATOM 3614 N N . ALA A 1 470 ? 74.634 43.173 101.478 1.00 59.11 470 ALA A N 1
ATOM 3615 C CA . ALA A 1 470 ? 74.958 41.889 100.868 1.00 63.94 470 ALA A CA 1
ATOM 3616 C C . ALA A 1 470 ? 75.449 42.049 99.433 1.00 52.94 470 ALA A C 1
ATOM 3617 O O . ALA A 1 470 ? 76.405 41.397 99.027 1.00 52.52 470 ALA A O 1
ATOM 3619 N N . ALA A 1 471 ? 74.789 42.915 98.667 1.00 54.39 471 ALA A N 1
ATOM 3620 C CA . ALA A 1 471 ? 75.189 43.142 97.288 1.00 55.07 471 ALA A CA 1
ATOM 3621 C C . ALA A 1 471 ? 76.635 43.631 97.266 1.00 64.60 471 ALA A C 1
ATOM 3622 O O . ALA A 1 471 ? 77.424 43.208 96.425 1.00 63.37 471 ALA A O 1
ATOM 3624 N N . LYS A 1 472 ? 76.979 44.475 98.238 1.00 66.51 472 LYS A N 1
ATOM 3625 C CA . LYS A 1 472 ? 78.342 44.986 98.408 1.00 69.60 472 LYS A CA 1
ATOM 3626 C C . LYS A 1 472 ? 79.314 43.853 98.772 1.00 71.36 472 LYS A C 1
ATOM 3627 O O . LYS A 1 472 ? 80.387 43.738 98.186 1.00 61.00 472 LYS A O 1
ATOM 3633 N N . GLY A 1 473 ? 78.922 43.015 99.730 1.00 66.74 473 GLY A N 1
ATOM 3634 C CA . GLY A 1 473 ? 79.742 41.893 100.161 1.00 56.61 473 GLY A CA 1
ATOM 3635 C C . GLY A 1 473 ? 79.970 40.860 99.073 1.00 62.47 473 GLY A C 1
ATOM 3636 O O . GLY A 1 473 ? 80.966 40.139 99.065 1.00 66.83 473 GLY A O 1
ATOM 3637 N N . ALA A 1 474 ? 79.024 40.777 98.153 1.00 57.30 474 ALA A N 1
ATOM 3638 C CA . ALA A 1 474 ? 79.103 39.825 97.064 1.00 57.15 474 ALA A CA 1
ATOM 3639 C C . ALA A 1 474 ? 79.735 40.498 95.858 1.00 69.23 474 ALA A C 1
ATOM 3640 O O . ALA A 1 474 ? 79.955 39.854 94.829 1.00 54.55 474 ALA A O 1
ATOM 3642 N N . ALA A 1 475 ? 80.009 41.798 95.996 1.00 57.44 475 ALA A N 1
ATOM 3643 C CA . ALA A 1 475 ? 80.634 42.579 94.933 1.00 68.71 475 ALA A CA 1
ATOM 3644 C C . ALA A 1 475 ? 79.811 42.568 93.658 1.00 70.32 475 ALA A C 1
ATOM 3645 O O . ALA A 1 475 ? 80.341 42.390 92.562 1.00 74.66 475 ALA A O 1
ATOM 3647 N N . ILE A 1 476 ? 78.505 42.725 93.818 1.00 70.22 476 ILE A N 1
ATOM 3648 C CA . ILE A 1 476 ? 77.621 42.886 92.677 1.00 66.15 476 ILE A CA 1
ATOM 3649 C C . ILE A 1 476 ? 76.949 44.270 92.714 1.00 63.42 476 ILE A C 1
ATOM 3650 O O . ILE A 1 476 ? 76.208 44.643 91.806 1.00 64.35 476 ILE A O 1
ATOM 3655 N N . ALA A 1 477 ? 77.270 45.047 93.748 1.00 62.41 477 ALA A N 1
ATOM 3656 C CA . ALA A 1 477 ? 76.652 46.352 93.983 1.00 63.80 477 ALA A CA 1
ATOM 3657 C C . ALA A 1 477 ? 76.918 47.337 92.851 1.00 66.75 477 ALA A C 1
ATOM 3658 O O . ALA A 1 477 ? 76.030 48.107 92.459 1.00 67.89 477 ALA A O 1
ATOM 3660 N N . ASP A 1 478 ? 78.141 47.314 92.333 1.00 72.36 478 ASP A N 1
ATOM 3661 C CA . ASP A 1 478 ? 78.501 48.181 91.217 1.00 79.37 478 ASP A CA 1
ATOM 3662 C C . ASP A 1 478 ? 77.805 47.757 89.928 1.00 74.69 478 ASP A C 1
ATOM 3663 O O . ASP A 1 478 ? 77.379 48.600 89.138 1.00 72.79 478 ASP A O 1
ATOM 3668 N N . PHE A 1 479 ? 77.699 46.448 89.719 1.00 69.07 479 PHE A N 1
ATOM 3669 C CA . PHE A 1 479 ? 77.034 45.931 88.531 1.00 72.83 479 PHE A CA 1
ATOM 3670 C C . PHE A 1 479 ? 75.574 46.362 88.534 1.00 71.30 479 PHE A C 1
ATOM 3671 O O . PHE A 1 479 ? 75.036 46.757 87.499 1.00 73.52 479 PHE A O 1
ATOM 3679 N N . ILE A 1 480 ? 74.948 46.292 89.704 1.00 65.45 480 ILE A N 1
ATOM 3680 C CA . ILE A 1 480 ? 73.564 46.737 89.868 1.00 75.89 480 ILE A CA 1
ATOM 3681 C C . ILE A 1 480 ? 73.408 48.256 89.680 1.00 75.02 480 ILE A C 1
ATOM 3682 O O . ILE A 1 480 ? 72.437 48.713 89.064 1.00 72.91 480 ILE A O 1
ATOM 3687 N N . ALA A 1 481 ? 74.360 49.028 90.207 1.00 74.01 481 ALA A N 1
ATOM 3688 C CA . ALA A 1 481 ? 74.301 50.492 90.104 1.00 84.21 481 ALA A CA 1
ATOM 3689 C C . ALA A 1 481 ? 74.303 50.940 88.643 1.00 90.08 481 ALA A C 1
ATOM 3690 O O . ALA A 1 481 ? 73.678 51.944 88.293 1.00 94.91 481 ALA A O 1
ATOM 3692 N N . ARG A 1 482 ? 75.027 50.199 87.804 1.00 84.62 482 ARG A N 1
ATOM 3693 C CA . ARG A 1 482 ? 75.071 50.455 86.362 1.00 85.33 482 ARG A CA 1
ATOM 3694 C C . ARG A 1 482 ? 73.843 49.956 85.576 1.00 82.84 482 ARG A C 1
ATOM 3695 O O . ARG A 1 482 ? 73.727 50.208 84.376 1.00 79.08 482 ARG A O 1
ATOM 3703 N N . LEU A 1 483 ? 72.927 49.252 86.234 1.00 79.65 483 LEU A N 1
ATOM 3704 C CA . LEU A 1 483 ? 71.685 48.880 85.568 1.00 78.99 483 LEU A CA 1
ATOM 3705 C C . LEU A 1 483 ? 70.747 50.082 85.572 1.00 84.79 483 LEU A C 1
ATOM 3706 O O . LEU A 1 483 ? 70.669 50.804 86.568 1.00 83.97 483 LEU A O 1
ATOM 3711 N N . PRO A 1 484 ? 70.054 50.318 84.445 1.00 94.88 484 PRO A N 1
ATOM 3712 C CA . PRO A 1 484 ? 69.138 51.457 84.312 1.00 97.61 484 PRO A CA 1
ATOM 3713 C C . PRO A 1 484 ? 68.078 51.474 85.406 1.00 95.55 484 PRO A C 1
ATOM 3714 O O . PRO A 1 484 ? 67.822 52.521 86.003 1.00 103.98 484 PRO A O 1
ATOM 3718 N N . GLN A 1 485 ? 67.469 50.326 85.667 1.00 80.86 485 GLN A N 1
ATOM 3719 C CA . GLN A 1 485 ? 66.452 50.245 86.704 1.00 76.39 485 GLN A CA 1
ATOM 3720 C C . GLN A 1 485 ? 66.964 49.741 88.059 1.00 71.52 485 GLN A C 1
ATOM 3721 O O . GLN A 1 485 ? 66.172 49.477 88.963 1.00 70.06 485 GLN A O 1
ATOM 3727 N N . GLY A 1 486 ? 68.280 49.593 88.182 1.00 71.13 486 GLY A N 1
ATOM 3728 C CA . GLY A 1 486 ? 68.898 49.213 89.441 1.00 69.15 486 GLY A CA 1
ATOM 3729 C C . GLY A 1 486 ? 68.360 47.948 90.084 1.00 65.83 486 GLY A C 1
ATOM 3730 O O . GLY A 1 486 ? 68.295 46.888 89.460 1.00 64.26 486 GLY A O 1
ATOM 3731 N N . TYR A 1 487 ? 67.971 48.058 91.347 1.00 64.97 487 TYR A N 1
ATOM 3732 C CA . TYR A 1 487 ? 67.426 46.916 92.063 1.00 62.09 487 TYR A CA 1
ATOM 3733 C C . TYR A 1 487 ? 66.076 46.415 91.549 1.00 68.34 487 TYR A C 1
ATOM 3734 O O . TYR A 1 487 ? 65.711 45.271 91.795 1.00 59.24 487 TYR A O 1
ATOM 3743 N N . ASP A 1 488 ? 65.358 47.260 90.815 1.00 69.81 488 ASP A N 1
ATOM 3744 C CA . ASP A 1 488 ? 64.056 46.888 90.268 1.00 71.95 488 ASP A CA 1
ATOM 3745 C C . ASP A 1 488 ? 64.177 46.290 88.867 1.00 73.03 488 ASP A C 1
ATOM 3746 O O . ASP A 1 488 ? 63.175 46.097 88.171 1.00 72.88 488 ASP A O 1
ATOM 3751 N N . THR A 1 489 ? 65.407 46.019 88.449 1.00 63.79 489 THR A N 1
ATOM 3752 C CA . THR A 1 489 ? 65.643 45.337 87.187 1.00 63.94 489 THR A CA 1
ATOM 3753 C C . THR A 1 489 ? 65.124 43.902 87.251 1.00 61.48 489 THR A C 1
ATOM 3754 O O . THR A 1 489 ? 65.524 43.115 88.116 1.00 59.04 489 THR A O 1
ATOM 3758 N N . GLU A 1 490 ? 64.236 43.565 86.323 1.00 71.12 490 GLU A N 1
ATOM 3759 C CA . GLU A 1 490 ? 63.655 42.235 86.305 1.00 66.72 490 GLU A CA 1
ATOM 3760 C C . GLU A 1 490 ? 64.719 41.316 85.756 1.00 59.49 490 GLU A C 1
ATOM 3761 O O . GLU A 1 490 ? 65.366 41.647 84.763 1.00 64.81 490 GLU A O 1
ATOM 3767 N N . VAL A 1 491 ? 64.896 40.172 86.406 1.00 56.89 491 VAL A N 1
ATOM 3768 C CA . VAL A 1 491 ? 65.848 39.168 85.967 1.00 65.33 491 VAL A CA 1
ATOM 3769 C C . VAL A 1 491 ? 65.197 37.794 85.862 1.00 74.98 491 VAL A C 1
ATOM 3770 O O . VAL A 1 491 ? 64.021 37.622 86.188 1.00 73.96 491 VAL A O 1
ATOM 3774 N N . GLY A 1 492 ? 65.985 36.824 85.404 1.00 87.07 492 GLY A N 1
ATOM 3775 C CA . GLY A 1 492 ? 65.519 35.477 85.115 1.00 89.27 492 GLY A CA 1
ATOM 3776 C C . GLY A 1 492 ? 64.964 35.343 83.708 1.00 94.52 492 GLY A C 1
ATOM 3777 O O . GLY A 1 492 ? 65.281 36.146 82.827 1.00 98.08 492 GLY A O 1
ATOM 3778 N N . GLU A 1 493 ? 64.128 34.330 83.498 1.00 99.17 493 GLU A N 1
ATOM 3779 C CA . GLU A 1 493 ? 63.352 34.219 82.271 1.00 107.35 493 GLU A CA 1
ATOM 3780 C C . GLU A 1 493 ? 62.464 35.435 82.196 1.00 112.36 493 GLU A C 1
ATOM 3781 O O . GLU A 1 493 ? 62.082 35.986 83.227 1.00 116.01 493 GLU A O 1
ATOM 3787 N N . ARG A 1 494 ? 62.185 35.886 80.980 1.00 115.03 494 ARG A N 1
ATOM 3788 C CA . ARG A 1 494 ? 61.257 36.986 80.756 1.00 116.84 494 ARG A CA 1
ATOM 3789 C C . ARG A 1 494 ? 61.914 38.257 81.275 1.00 107.99 494 ARG A C 1
ATOM 3790 O O . ARG A 1 494 ? 61.264 39.295 81.414 1.00 108.94 494 ARG A O 1
ATOM 3798 N N . GLY A 1 495 ? 63.217 38.172 81.530 1.00 100.10 495 GLY A N 1
ATOM 3799 C CA . GLY A 1 495 ? 63.966 39.271 82.105 1.00 95.41 495 GLY A CA 1
ATOM 3800 C C . GLY A 1 495 ? 65.402 39.322 81.623 1.00 92.40 495 GLY A C 1
ATOM 3801 O O . GLY A 1 495 ? 65.820 38.520 80.789 1.00 95.30 495 GLY A O 1
ATOM 3802 N N . LEU A 1 496 ? 66.151 40.284 82.154 1.00 88.40 496 LEU A N 1
ATOM 3803 C CA . LEU A 1 496 ? 67.550 40.489 81.802 1.00 80.01 496 LEU A CA 1
ATOM 3804 C C . LEU A 1 496 ? 68.335 39.209 82.076 1.00 76.06 496 LEU A C 1
ATOM 3805 O O . LEU A 1 496 ? 68.074 38.503 83.060 1.00 63.95 496 LEU A O 1
ATOM 3810 N N . LYS A 1 497 ? 69.264 38.885 81.179 1.00 86.10 497 LYS A N 1
ATOM 3811 C CA . LYS A 1 497 ? 70.073 37.684 81.337 1.00 85.06 497 LYS A CA 1
ATOM 3812 C C . LYS A 1 497 ? 71.363 38.011 82.073 1.00 82.72 497 LYS A C 1
ATOM 3813 O O . LYS A 1 497 ? 72.121 38.903 81.668 1.00 87.85 497 LYS A O 1
ATOM 3819 N N . LEU A 1 498 ? 71.606 37.281 83.157 1.00 72.74 498 LEU A N 1
ATOM 3820 C CA . LEU A 1 498 ? 72.829 37.449 83.921 1.00 68.75 498 LEU A CA 1
ATOM 3821 C C . LEU A 1 498 ? 73.849 36.395 83.518 1.00 73.22 498 LEU A C 1
ATOM 3822 O O . LEU A 1 498 ? 73.491 35.251 83.213 1.00 72.51 498 LEU A O 1
ATOM 3827 N N . SER A 1 499 ? 75.125 36.771 83.564 1.00 71.33 499 SER A N 1
ATOM 3828 C CA . SER A 1 499 ? 76.201 35.817 83.339 1.00 68.39 499 SER A CA 1
ATOM 3829 C C . SER A 1 499 ? 76.227 34.827 84.502 1.00 72.02 499 SER A C 1
ATOM 3830 O O . SER A 1 499 ? 75.497 35.003 85.500 1.00 67.35 499 SER A O 1
ATOM 3833 N N . GLY A 1 500 ? 77.036 33.775 84.362 1.00 68.80 500 GLY A N 1
ATOM 3834 C CA . GLY A 1 500 ? 77.157 32.763 85.401 1.00 59.16 500 GLY A CA 1
ATOM 3835 C C . GLY A 1 500 ? 77.722 33.372 86.672 1.00 60.56 500 GLY A C 1
ATOM 3836 O O . GLY A 1 500 ? 77.221 33.118 87.780 1.00 61.76 500 GLY A O 1
ATOM 3837 N N . GLY A 1 501 ? 78.757 34.201 86.503 1.00 60.32 501 GLY A N 1
ATOM 3838 C CA . GLY A 1 501 ? 79.373 34.885 87.624 1.00 56.40 501 GLY A CA 1
ATOM 3839 C C . GLY A 1 501 ? 78.387 35.779 88.358 1.00 59.24 501 GLY A C 1
ATOM 3840 O O . GLY A 1 501 ? 78.297 35.714 89.582 1.00 55.69 501 GLY A O 1
ATOM 3841 N N . GLU A 1 502 ? 77.622 36.570 87.609 1.00 53.95 502 GLU A N 1
ATOM 3842 C CA . GLU A 1 502 ? 76.606 37.460 88.180 1.00 74.09 502 GLU A CA 1
ATOM 3843 C C . GLU A 1 502 ? 75.503 36.714 88.975 1.00 60.36 502 GLU A C 1
ATOM 3844 O O . GLU A 1 502 ? 75.108 37.147 90.068 1.00 55.15 502 GLU A O 1
ATOM 3850 N N . LYS A 1 503 ? 75.012 35.603 88.434 1.00 49.86 503 LYS A N 1
ATOM 3851 C CA . LYS A 1 503 ? 74.046 34.775 89.161 1.00 53.87 503 LYS A CA 1
ATOM 3852 C C . LYS A 1 503 ? 74.635 34.225 90.451 1.00 50.36 503 LYS A C 1
ATOM 3853 O O . LYS A 1 503 ? 73.950 34.189 91.496 1.00 44.36 503 LYS A O 1
ATOM 3859 N N . GLN A 1 504 ? 75.894 33.773 90.378 1.00 47.48 504 GLN A N 1
ATOM 3860 C CA . GLN A 1 504 ? 76.529 33.177 91.561 1.00 52.00 504 GLN A CA 1
ATOM 3861 C C . GLN A 1 504 ? 76.770 34.239 92.633 1.00 53.46 504 GLN A C 1
ATOM 3862 O O . GLN A 1 504 ? 76.735 33.953 93.842 1.00 53.53 504 GLN A O 1
ATOM 3868 N N . ARG A 1 505 ? 77.013 35.464 92.178 1.00 47.22 505 ARG A N 1
ATOM 3869 C CA . ARG A 1 505 ? 77.151 36.596 93.082 1.00 49.24 505 ARG A CA 1
ATOM 3870 C C . ARG A 1 505 ? 75.813 36.980 93.731 1.00 51.49 505 ARG A C 1
ATOM 3871 O O . ARG A 1 505 ? 75.774 37.332 94.909 1.00 48.90 505 ARG A O 1
ATOM 3879 N N . VAL A 1 506 ? 74.720 36.885 92.974 1.00 52.83 506 VAL A N 1
ATOM 3880 C CA . VAL A 1 506 ? 73.395 37.073 93.563 1.00 50.62 506 VAL A CA 1
ATOM 3881 C C . VAL A 1 506 ? 73.160 36.013 94.658 1.00 56.31 506 VAL A C 1
ATOM 3882 O O . VAL A 1 506 ? 72.652 36.348 95.739 1.00 51.04 506 VAL A O 1
ATOM 3886 N N . ALA A 1 507 ? 73.552 34.755 94.391 1.00 51.22 507 ALA A N 1
ATOM 3887 C CA . ALA A 1 507 ? 73.453 33.663 95.395 1.00 49.39 507 ALA A CA 1
ATOM 3888 C C . ALA A 1 507 ? 74.273 33.903 96.677 1.00 55.82 507 ALA A C 1
ATOM 3889 O O . ALA A 1 507 ? 73.795 33.698 97.820 1.00 57.96 507 ALA A O 1
ATOM 3891 N N . ILE A 1 508 ? 75.517 34.331 96.479 1.00 51.13 508 ILE A N 1
ATOM 3892 C CA . ILE A 1 508 ? 76.348 34.724 97.597 1.00 44.52 508 ILE A CA 1
ATOM 3893 C C . ILE A 1 508 ? 75.633 35.832 98.381 1.00 47.05 508 ILE A C 1
ATOM 3894 O O . ILE A 1 508 ? 75.585 35.798 99.611 1.00 47.52 508 ILE A O 1
ATOM 3899 N N . ALA A 1 509 ? 75.075 36.808 97.666 1.00 44.50 509 ALA A N 1
ATOM 3900 C CA . ALA A 1 509 ? 74.386 37.928 98.319 1.00 51.72 509 ALA A CA 1
ATOM 3901 C C . ALA A 1 509 ? 73.170 37.439 99.128 1.00 53.40 509 ALA A C 1
ATOM 3902 O O . ALA A 1 509 ? 72.905 37.958 100.220 1.00 44.58 509 ALA A O 1
ATOM 3904 N N . ARG A 1 510 ? 72.438 36.456 98.589 1.00 42.42 510 ARG A N 1
ATOM 3905 C CA . ARG A 1 510 ? 71.311 35.839 99.314 1.00 47.98 510 ARG A CA 1
ATOM 3906 C C . ARG A 1 510 ? 71.749 35.264 100.639 1.00 51.22 510 ARG A C 1
ATOM 3907 O O . ARG A 1 510 ? 71.095 35.472 101.670 1.00 53.89 510 ARG A O 1
ATOM 3915 N N . THR A 1 511 ? 72.827 34.483 100.604 1.00 53.12 511 THR A N 1
ATOM 3916 C CA . THR A 1 511 ? 73.287 33.877 101.844 1.00 52.59 511 THR A CA 1
ATOM 3917 C C . THR A 1 511 ? 73.810 34.943 102.806 1.00 53.02 511 THR A C 1
ATOM 3918 O O . THR A 1 511 ? 73.665 34.810 104.018 1.00 59.37 511 THR A O 1
ATOM 3922 N N . LEU A 1 512 ? 74.394 36.010 102.271 1.00 48.11 512 LEU A N 1
ATOM 3923 C CA . LEU A 1 512 ? 74.805 37.125 103.112 1.00 50.89 512 LEU A CA 1
ATOM 3924 C C . LEU A 1 512 ? 73.612 37.766 103.805 1.00 55.56 512 LEU A C 1
ATOM 3925 O O . LEU A 1 512 ? 73.711 38.211 104.950 1.00 61.30 512 LEU A O 1
ATOM 3930 N N . VAL A 1 513 ? 72.495 37.844 103.102 1.00 50.72 513 VAL A N 1
ATOM 3931 C CA . VAL A 1 513 ? 71.279 38.351 103.717 1.00 58.31 513 VAL A CA 1
ATOM 3932 C C . VAL A 1 513 ? 70.779 37.421 104.827 1.00 57.38 513 VAL A C 1
ATOM 3933 O O . VAL A 1 513 ? 70.413 37.869 105.918 1.00 59.52 513 VAL A O 1
ATOM 3937 N N . LYS A 1 514 ? 70.797 36.124 104.549 1.00 45.21 514 LYS A N 1
ATOM 3938 C CA . LYS A 1 514 ? 70.400 35.118 105.534 1.00 45.22 514 LYS A CA 1
ATOM 3939 C C . LYS A 1 514 ? 71.306 35.097 106.770 1.00 52.36 514 LYS A C 1
ATOM 3940 O O . LYS A 1 514 ? 70.849 34.850 107.884 1.00 51.83 514 LYS A O 1
ATOM 3946 N N . ASN A 1 515 ? 72.594 35.349 106.553 1.00 51.94 515 ASN A N 1
ATOM 3947 C CA . ASN A 1 515 ? 73.602 35.261 107.603 1.00 56.96 515 ASN A CA 1
ATOM 3948 C C . ASN A 1 515 ? 73.618 33.949 108.435 1.00 53.55 515 ASN A C 1
ATOM 3949 O O . ASN A 1 515 ? 73.578 33.982 109.667 1.00 54.48 515 ASN A O 1
ATOM 3954 N N . PRO A 1 516 ? 73.735 32.795 107.764 1.00 40.13 516 PRO A N 1
ATOM 3955 C CA . PRO A 1 516 ? 73.766 31.505 108.466 1.00 47.73 516 PRO A CA 1
ATOM 3956 C C . PRO A 1 516 ? 75.110 31.231 109.149 1.00 57.75 516 PRO A C 1
ATOM 3957 O O . PRO A 1 516 ? 76.150 31.720 108.687 1.00 40.89 516 PRO A O 1
ATOM 3961 N N . PRO A 1 517 ? 75.090 30.460 110.252 1.00 55.99 517 PRO A N 1
ATOM 3962 C CA . PRO A 1 517 ? 76.325 30.055 110.940 1.00 40.92 517 PRO A CA 1
ATOM 3963 C C . PRO A 1 517 ? 77.157 29.000 110.165 1.00 47.68 517 PRO A C 1
ATOM 3964 O O . PRO A 1 517 ? 78.379 28.930 110.338 1.00 51.46 517 PRO A O 1
ATOM 3968 N N . ILE A 1 518 ? 76.506 28.193 109.339 1.00 45.64 518 ILE A N 1
ATOM 3969 C CA . ILE A 1 518 ? 77.186 27.168 108.536 1.00 42.04 518 ILE A CA 1
ATOM 3970 C C . ILE A 1 518 ? 76.900 27.415 107.059 1.00 48.21 518 ILE A C 1
ATOM 3971 O O . ILE A 1 518 ? 75.737 27.591 106.653 1.00 51.21 518 ILE A O 1
ATOM 3976 N N . LEU A 1 519 ? 77.951 27.419 106.250 1.00 40.59 519 LEU A N 1
ATOM 3977 C CA . LEU A 1 519 ? 77.815 27.772 104.842 1.00 40.71 519 LEU A CA 1
ATOM 3978 C C . LEU A 1 519 ? 78.356 26.662 103.945 1.00 40.39 519 LEU A C 1
ATOM 3979 O O . LEU A 1 519 ? 79.416 26.103 104.203 1.00 40.52 519 LEU A O 1
ATOM 3984 N N . LEU A 1 520 ? 77.610 26.320 102.907 1.00 35.41 520 LEU A N 1
ATOM 3985 C CA . LEU A 1 520 ? 78.029 25.256 102.006 1.00 37.41 520 LEU A CA 1
ATOM 3986 C C . LEU A 1 520 ? 78.271 25.779 100.611 1.00 43.46 520 LEU A C 1
ATOM 3987 O O . LEU A 1 520 ? 77.356 26.310 99.976 1.00 46.60 520 LEU A O 1
ATOM 3992 N N . PHE A 1 521 ? 79.474 25.567 100.100 1.00 39.77 521 PHE A N 1
ATOM 3993 C CA . PHE A 1 521 ? 79.716 25.832 98.700 1.00 38.89 521 PHE A CA 1
ATOM 3994 C C . PHE A 1 521 ? 79.639 24.471 98.003 1.00 40.11 521 PHE A C 1
ATOM 3995 O O . PHE A 1 521 ? 80.444 23.576 98.246 1.00 41.93 521 PHE A O 1
ATOM 4003 N N . ASP A 1 522 ? 78.609 24.296 97.194 1.00 39.77 522 ASP A N 1
ATOM 4004 C CA . ASP A 1 522 ? 78.342 23.011 96.574 1.00 42.89 522 ASP A CA 1
ATOM 4005 C C . ASP A 1 522 ? 78.666 23.031 95.078 1.00 46.12 522 ASP A C 1
ATOM 4006 O O . ASP A 1 522 ? 77.787 23.282 94.249 1.00 43.23 522 ASP A O 1
ATOM 4011 N N . GLU A 1 523 ? 79.929 22.756 94.744 1.00 51.83 523 GLU A N 1
ATOM 4012 C CA . GLU A 1 523 ? 80.425 22.904 93.377 1.00 49.22 523 GLU A CA 1
ATOM 4013 C C . GLU A 1 523 ? 80.131 24.323 92.876 1.00 48.52 523 GLU A C 1
ATOM 4014 O O . GLU A 1 523 ? 79.768 24.529 91.720 1.00 47.82 523 GLU A O 1
ATOM 4020 N N . ALA A 1 524 ? 80.320 25.302 93.750 1.00 39.72 524 ALA A N 1
ATOM 4021 C CA . ALA A 1 524 ? 79.906 26.672 93.454 1.00 47.17 524 ALA A CA 1
ATOM 4022 C C . ALA A 1 524 ? 80.579 27.259 92.206 1.00 50.09 524 ALA A C 1
ATOM 4023 O O . ALA A 1 524 ? 79.978 28.040 91.472 1.00 46.18 524 ALA A O 1
ATOM 4025 N N . THR A 1 525 ? 81.812 26.869 91.923 1.00 50.46 525 THR A N 1
ATOM 4026 C CA . THR A 1 525 ? 82.491 27.520 90.819 1.00 57.91 525 THR A CA 1
ATOM 4027 C C . THR A 1 525 ? 82.599 26.648 89.575 1.00 64.08 525 THR A C 1
ATOM 4028 O O . THR A 1 525 ? 83.222 27.034 88.581 1.00 69.08 525 THR A O 1
ATOM 4032 N N . SER A 1 526 ? 81.987 25.473 89.634 1.00 57.78 526 SER A N 1
ATOM 4033 C CA . SER A 1 526 ? 82.196 24.466 88.606 1.00 56.14 526 SER A CA 1
ATOM 4034 C C . SER A 1 526 ? 81.598 24.788 87.242 1.00 60.59 526 SER A C 1
ATOM 4035 O O . SER A 1 526 ? 82.025 24.229 86.233 1.00 67.75 526 SER A O 1
ATOM 4038 N N . ALA A 1 527 ? 80.604 25.671 87.206 1.00 60.05 527 ALA A N 1
ATOM 4039 C CA . ALA A 1 527 ? 79.995 26.056 85.932 1.00 60.54 527 ALA A CA 1
ATOM 4040 C C . ALA A 1 527 ? 80.613 27.312 85.328 1.00 66.92 527 ALA A C 1
ATOM 4041 O O . ALA A 1 527 ? 80.214 27.736 84.252 1.00 76.70 527 ALA A O 1
ATOM 4043 N N . LEU A 1 528 ? 81.593 27.890 86.019 1.00 62.76 528 LEU A N 1
ATOM 4044 C CA . LEU A 1 528 ? 82.219 29.143 85.607 1.00 58.07 528 LEU A CA 1
ATOM 4045 C C . LEU A 1 528 ? 83.498 28.944 84.788 1.00 64.90 528 LEU A C 1
ATOM 4046 O O . LEU A 1 528 ? 84.168 27.922 84.913 1.00 70.09 528 LEU A O 1
ATOM 4051 N N . ASP A 1 529 ? 83.845 29.936 83.971 1.00 64.48 529 ASP A N 1
ATOM 4052 C CA . ASP A 1 529 ? 85.133 29.944 83.291 1.00 73.02 529 ASP A CA 1
ATOM 4053 C C . ASP A 1 529 ? 86.248 30.230 84.297 1.00 75.41 529 ASP A C 1
ATOM 4054 O O . ASP A 1 529 ? 85.994 30.682 85.413 1.00 74.82 529 ASP A O 1
ATOM 4059 N N . THR A 1 530 ? 87.486 30.012 83.871 1.00 80.01 530 THR A N 1
ATOM 4060 C CA . THR A 1 530 ? 88.648 30.114 84.749 1.00 84.62 530 THR A CA 1
ATOM 4061 C C . THR A 1 530 ? 88.806 31.464 85.450 1.00 82.07 530 THR A C 1
ATOM 4062 O O . THR A 1 530 ? 88.916 31.514 86.681 1.00 82.09 530 THR A O 1
ATOM 4066 N N . ARG A 1 531 ? 88.792 32.554 84.686 1.00 84.19 531 ARG A N 1
ATOM 4067 C CA . ARG A 1 531 ? 88.963 33.879 85.283 1.00 85.54 531 ARG A CA 1
ATOM 4068 C C . ARG A 1 531 ? 87.805 34.249 86.220 1.00 79.02 531 ARG A C 1
ATOM 4069 O O . ARG A 1 531 ? 88.026 34.826 87.287 1.00 73.08 531 ARG A O 1
ATOM 4077 N N . THR A 1 532 ? 86.576 33.937 85.809 1.00 73.34 532 THR A N 1
ATOM 4078 C CA . THR A 1 532 ? 85.408 34.186 86.650 1.00 70.12 532 THR A CA 1
ATOM 4079 C C . THR A 1 532 ? 85.545 33.414 87.957 1.00 67.27 532 THR A C 1
ATOM 4080 O O . THR A 1 532 ? 85.212 33.929 89.031 1.00 64.27 532 THR A O 1
ATOM 4084 N N . GLU A 1 533 ? 86.048 32.184 87.854 1.00 63.30 533 GLU A N 1
ATOM 4085 C CA . GLU A 1 533 ? 86.207 31.306 89.005 1.00 67.34 533 GLU A CA 1
ATOM 4086 C C . GLU A 1 533 ? 87.188 31.924 89.985 1.00 69.78 533 GLU A C 1
ATOM 4087 O O . GLU A 1 533 ? 86.915 31.999 91.194 1.00 63.33 533 GLU A O 1
ATOM 4093 N N . GLN A 1 534 ? 88.325 32.378 89.451 1.00 76.07 534 GLN A N 1
ATOM 4094 C CA . GLN A 1 534 ? 89.362 33.004 90.266 1.00 78.13 534 GLN A CA 1
ATOM 4095 C C . GLN A 1 534 ? 88.876 34.307 90.899 1.00 77.75 534 GLN A C 1
ATOM 4096 O O . GLN A 1 534 ? 89.172 34.589 92.060 1.00 82.32 534 GLN A O 1
ATOM 4102 N N . ASP A 1 535 ? 88.103 35.085 90.149 1.00 73.42 535 ASP A N 1
ATOM 4103 C CA . ASP A 1 535 ? 87.539 36.316 90.682 1.00 78.10 535 ASP A CA 1
ATOM 4104 C C . ASP A 1 535 ? 86.623 36.010 91.857 1.00 79.21 535 ASP A C 1
ATOM 4105 O O . ASP A 1 535 ? 86.770 36.579 92.942 1.00 86.40 535 ASP A O 1
ATOM 4110 N N . ILE A 1 536 ? 85.689 35.092 91.642 1.00 64.32 536 ILE A N 1
ATOM 4111 C CA . ILE A 1 536 ? 84.677 34.799 92.645 1.00 62.89 536 ILE A CA 1
ATOM 4112 C C . ILE A 1 536 ? 85.253 34.104 93.888 1.00 64.76 536 ILE A C 1
ATOM 4113 O O . ILE A 1 536 ? 84.691 34.205 94.978 1.00 52.41 536 ILE A O 1
ATOM 4118 N N . LEU A 1 537 ? 86.397 33.438 93.743 1.00 71.65 537 LEU A N 1
ATOM 4119 C CA . LEU A 1 537 ? 86.990 32.769 94.904 1.00 68.37 537 LEU A CA 1
ATOM 4120 C C . LEU A 1 537 ? 87.418 33.706 96.057 1.00 65.03 537 LEU A C 1
ATOM 4121 O O . LEU A 1 537 ? 87.288 33.341 97.227 1.00 70.01 537 LEU A O 1
ATOM 4126 N N . SER A 1 538 ? 87.881 34.914 95.747 1.00 65.18 538 SER A N 1
ATOM 4127 C CA . SER A 1 538 ? 88.219 35.882 96.807 1.00 69.57 538 SER A CA 1
ATOM 4128 C C . SER A 1 538 ? 86.976 36.350 97.590 1.00 68.28 538 SER A C 1
ATOM 4129 O O . SER A 1 538 ? 87.001 36.481 98.827 1.00 66.88 538 SER A O 1
ATOM 4132 N N . THR A 1 539 ? 85.893 36.585 96.853 1.00 63.90 539 THR A N 1
ATOM 4133 C CA . THR A 1 539 ? 84.598 36.904 97.433 1.00 62.77 539 THR A CA 1
ATOM 4134 C C . THR A 1 539 ? 84.137 35.767 98.348 1.00 61.98 539 THR A C 1
ATOM 4135 O O . THR A 1 539 ? 83.790 35.988 99.519 1.00 58.80 539 THR A O 1
ATOM 4147 N N . ARG A 1 541 ? 85.855 33.432 99.753 1.00 66.13 541 ARG A N 1
ATOM 4148 C CA . ARG A 1 541 ? 86.729 33.351 100.915 1.00 70.68 541 ARG A CA 1
ATOM 4149 C C . ARG A 1 541 ? 86.395 34.408 101.961 1.00 70.72 541 ARG A C 1
ATOM 4150 O O . ARG A 1 541 ? 86.368 34.107 103.157 1.00 71.53 541 ARG A O 1
ATOM 4158 N N . ALA A 1 542 ? 86.131 35.636 101.521 1.00 69.42 542 ALA A N 1
ATOM 4159 C CA . ALA A 1 542 ? 85.725 36.683 102.465 1.00 72.56 542 ALA A CA 1
ATOM 4160 C C . ALA A 1 542 ? 84.383 36.366 103.178 1.00 74.33 542 ALA A C 1
ATOM 4161 O O . ALA A 1 542 ? 84.243 36.607 104.379 1.00 71.24 542 ALA A O 1
ATOM 4163 N N . VAL A 1 543 ? 83.404 35.828 102.453 1.00 71.40 543 VAL A N 1
ATOM 4164 C CA . VAL A 1 543 ? 82.108 35.536 103.084 1.00 79.01 543 VAL A CA 1
ATOM 4165 C C . VAL A 1 543 ? 82.149 34.309 104.019 1.00 81.78 543 VAL A C 1
ATOM 4166 O O . VAL A 1 543 ? 81.254 34.109 104.843 1.00 76.80 543 VAL A O 1
ATOM 4170 N N . ALA A 1 544 ? 83.196 33.499 103.887 1.00 81.37 544 ALA A N 1
ATOM 4171 C CA . ALA A 1 544 ? 83.384 32.311 104.721 1.00 75.96 544 ALA A CA 1
ATOM 4172 C C . ALA A 1 544 ? 84.058 32.649 106.052 1.00 82.67 544 ALA A C 1
ATOM 4173 O O . ALA A 1 544 ? 84.499 31.751 106.772 1.00 82.89 544 ALA A O 1
ATOM 4175 N N . SER A 1 545 ? 84.114 33.941 106.368 1.00 88.45 545 SER A N 1
ATOM 4176 C CA . SER A 1 545 ? 85.011 34.485 107.388 1.00 97.95 545 SER A CA 1
ATOM 4177 C C . SER A 1 545 ? 84.934 33.853 108.777 1.00 95.65 545 SER A C 1
ATOM 4178 O O . SER A 1 545 ? 85.899 33.243 109.242 1.00 101.05 545 SER A O 1
ATOM 4181 N N . HIS A 1 546 ? 83.785 33.974 109.427 1.00 86.33 546 HIS A N 1
ATOM 4182 C CA . HIS A 1 546 ? 83.642 33.481 110.790 1.00 84.65 546 HIS A CA 1
ATOM 4183 C C . HIS A 1 546 ? 82.552 32.428 110.850 1.00 79.02 546 HIS A C 1
ATOM 4184 O O . HIS A 1 546 ? 81.901 32.250 111.876 1.00 94.85 546 HIS A O 1
ATOM 4191 N N . ARG A 1 547 ? 82.386 31.708 109.749 1.00 51.31 547 ARG A N 1
ATOM 4192 C CA . ARG A 1 547 ? 81.409 30.643 109.671 1.00 54.77 547 ARG A CA 1
ATOM 4193 C C . ARG A 1 547 ? 82.081 29.280 109.560 1.00 58.86 547 ARG A C 1
ATOM 4194 O O . ARG A 1 547 ? 83.262 29.168 109.208 1.00 59.32 547 ARG A O 1
ATOM 4202 N N . THR A 1 548 ? 81.312 28.248 109.883 1.00 47.01 548 THR A N 1
ATOM 4203 C CA . THR A 1 548 ? 81.681 26.908 109.514 1.00 46.97 548 THR A CA 1
ATOM 4204 C C . THR A 1 548 ? 81.404 26.813 108.033 1.00 48.95 548 THR A C 1
ATOM 4205 O O . THR A 1 548 ? 80.277 27.039 107.594 1.00 44.75 548 THR A O 1
ATOM 4209 N N . THR A 1 549 ? 82.452 26.524 107.267 1.00 46.86 549 THR A N 1
ATOM 4210 C CA . THR A 1 549 ? 82.352 26.474 105.819 1.00 51.34 549 THR A CA 1
ATOM 4211 C C . THR A 1 549 ? 82.725 25.093 105.323 1.00 55.30 549 THR A C 1
ATOM 4212 O O . THR A 1 549 ? 83.726 24.516 105.753 1.00 62.84 549 THR A O 1
ATOM 4216 N N . ILE A 1 550 ? 81.897 24.554 104.442 1.00 47.32 550 ILE A N 1
ATOM 4217 C CA . ILE A 1 550 ? 82.155 23.261 103.840 1.00 45.78 550 ILE A CA 1
ATOM 4218 C C . ILE A 1 550 ? 82.044 23.442 102.340 1.00 47.07 550 ILE A C 1
ATOM 4219 O O . ILE A 1 550 ? 80.949 23.715 101.826 1.00 40.37 550 ILE A O 1
ATOM 4224 N N . SER A 1 551 ? 83.156 23.242 101.637 1.00 46.75 551 SER A N 1
ATOM 4225 C CA . SER A 1 551 ? 83.199 23.437 100.192 1.00 49.41 551 SER A CA 1
ATOM 4226 C C . SER A 1 551 ? 83.355 22.076 99.506 1.00 44.48 551 SER A C 1
ATOM 4227 O O . SER A 1 551 ? 84.290 21.355 99.784 1.00 51.69 551 SER A O 1
ATOM 4230 N N . ILE A 1 552 ? 82.421 21.734 98.630 1.00 41.22 552 ILE A N 1
ATOM 4231 C CA . ILE A 1 552 ? 82.464 20.508 97.848 1.00 39.91 552 ILE A CA 1
ATOM 4232 C C . ILE A 1 552 ? 82.849 20.876 96.417 1.00 40.38 552 ILE A C 1
ATOM 4233 O O . ILE A 1 552 ? 82.105 21.566 95.732 1.00 54.76 552 ILE A O 1
ATOM 4238 N N . ALA A 1 553 ? 84.016 20.430 95.966 1.00 40.34 553 ALA A N 1
ATOM 4239 C CA . ALA A 1 553 ? 84.562 20.868 94.678 1.00 45.48 553 ALA A CA 1
ATOM 4240 C C . ALA A 1 553 ? 85.228 19.740 93.880 1.00 48.86 553 ALA A C 1
ATOM 4241 O O . ALA A 1 553 ? 85.795 18.811 94.458 1.00 44.76 553 ALA A O 1
ATOM 4243 N N . HIS A 1 554 ? 85.138 19.842 92.553 1.00 44.62 554 HIS A N 1
ATOM 4244 C CA . HIS A 1 554 ? 85.801 18.951 91.621 1.00 46.43 554 HIS A CA 1
ATOM 4245 C C . HIS A 1 554 ? 87.278 19.326 91.433 1.00 52.14 554 HIS A C 1
ATOM 4246 O O . HIS A 1 554 ? 88.150 18.458 91.418 1.00 56.29 554 HIS A O 1
ATOM 4253 N N . ARG A 1 555 ? 87.556 20.620 91.289 1.00 51.60 555 ARG A N 1
ATOM 4254 C CA . ARG A 1 555 ? 88.913 21.069 91.015 1.00 60.27 555 ARG A CA 1
ATOM 4255 C C . ARG A 1 555 ? 89.645 21.378 92.329 1.00 56.50 555 ARG A C 1
ATOM 4256 O O . ARG A 1 555 ? 89.295 22.315 93.054 1.00 51.48 555 ARG A O 1
ATOM 4264 N N . LEU A 1 556 ? 90.671 20.584 92.614 1.00 56.21 556 LEU A N 1
ATOM 4265 C CA . LEU A 1 556 ? 91.334 20.605 93.909 1.00 57.11 556 LEU A CA 1
ATOM 4266 C C . LEU A 1 556 ? 92.045 21.927 94.221 1.00 62.89 556 LEU A C 1
ATOM 4267 O O . LEU A 1 556 ? 92.077 22.350 95.380 1.00 60.14 556 LEU A O 1
ATOM 4272 N N . SER A 1 557 ? 92.610 22.582 93.205 1.00 57.94 557 SER A N 1
ATOM 4273 C CA . SER A 1 557 ? 93.362 23.816 93.452 1.00 70.10 557 SER A CA 1
ATOM 4274 C C . SER A 1 557 ? 92.478 24.896 94.067 1.00 66.00 557 SER A C 1
ATOM 4275 O O . SER A 1 557 ? 92.947 25.703 94.864 1.00 65.57 557 SER A O 1
ATOM 4278 N N . THR A 1 558 ? 91.190 24.878 93.741 1.00 62.75 558 THR A N 1
ATOM 4279 C CA . THR A 1 558 ? 90.276 25.865 94.297 1.00 54.22 558 THR A CA 1
ATOM 4280 C C . THR A 1 558 ? 90.040 25.675 95.803 1.00 60.26 558 THR A C 1
ATOM 4281 O O . THR A 1 558 ? 89.455 26.540 96.457 1.00 51.78 558 THR A O 1
ATOM 4285 N N . ILE A 1 559 ? 90.465 24.542 96.361 1.00 57.04 559 ILE A N 1
ATOM 4286 C CA . ILE A 1 559 ? 90.194 24.305 97.778 1.00 50.98 559 ILE A CA 1
ATOM 4287 C C . ILE A 1 559 ? 91.441 24.037 98.605 1.00 58.31 559 ILE A C 1
ATOM 4288 O O . ILE A 1 559 ? 91.350 23.716 99.790 1.00 58.00 559 ILE A O 1
ATOM 4293 N N . ALA A 1 560 ? 92.600 24.215 97.979 1.00 61.41 560 ALA A N 1
ATOM 4294 C CA . ALA A 1 560 ? 93.884 23.874 98.581 1.00 62.62 560 ALA A CA 1
ATOM 4295 C C . ALA A 1 560 ? 94.195 24.667 99.843 1.00 65.80 560 ALA A C 1
ATOM 4296 O O . ALA A 1 560 ? 95.032 24.255 100.647 1.00 63.55 560 ALA A O 1
ATOM 4298 N N . ASP A 1 561 ? 93.529 25.803 100.017 1.00 63.92 561 ASP A N 1
ATOM 4299 C CA . ASP A 1 561 ? 93.785 26.656 101.175 1.00 64.48 561 ASP A CA 1
ATOM 4300 C C . ASP A 1 561 ? 92.924 26.317 102.403 1.00 66.27 561 ASP A C 1
ATOM 4301 O O . ASP A 1 561 ? 92.965 27.034 103.403 1.00 69.14 561 ASP A O 1
ATOM 4306 N N . SER A 1 562 ? 92.169 25.221 102.329 1.00 60.84 562 SER A N 1
ATOM 4307 C CA . SER A 1 562 ? 91.280 24.812 103.412 1.00 52.65 562 SER A CA 1
ATOM 4308 C C . SER A 1 562 ? 92.024 24.480 104.700 1.00 58.48 562 SER A C 1
ATOM 4309 O O . SER A 1 562 ? 93.198 24.167 104.664 1.00 66.20 562 SER A O 1
ATOM 4312 N N . ASP A 1 563 ? 91.343 24.582 105.837 1.00 60.73 563 ASP A N 1
ATOM 4313 C CA . ASP A 1 563 ? 91.904 24.184 107.126 1.00 60.99 563 ASP A CA 1
ATOM 4314 C C . ASP A 1 563 ? 92.175 22.690 107.090 1.00 60.92 563 ASP A C 1
ATOM 4315 O O . ASP A 1 563 ? 93.199 22.212 107.576 1.00 63.68 563 ASP A O 1
ATOM 4320 N N . THR A 1 564 ? 91.224 21.952 106.526 1.00 53.34 564 THR A N 1
ATOM 4321 C CA . THR A 1 564 ? 91.375 20.523 106.361 1.00 56.93 564 THR A CA 1
ATOM 4322 C C . THR A 1 564 ? 90.558 20.042 105.169 1.00 51.09 564 THR A C 1
ATOM 4323 O O . THR A 1 564 ? 89.586 20.663 104.782 1.00 50.84 564 THR A O 1
ATOM 4327 N N . ILE A 1 565 ? 90.995 18.943 104.574 1.00 56.21 565 ILE A N 1
ATOM 4328 C CA . ILE A 1 565 ? 90.360 18.393 103.391 1.00 47.53 565 ILE A CA 1
ATOM 4329 C C . ILE A 1 565 ? 89.959 16.966 103.708 1.00 57.91 565 ILE A C 1
ATOM 4330 O O . ILE A 1 565 ? 90.767 16.193 104.232 1.00 61.01 565 ILE A O 1
ATOM 4335 N N . LEU A 1 566 ? 88.700 16.637 103.429 1.00 55.09 566 LEU A N 1
ATOM 4336 C CA . LEU A 1 566 ? 88.191 15.284 103.588 1.00 49.16 566 LEU A CA 1
ATOM 4337 C C . LEU A 1 566 ? 88.087 14.650 102.209 1.00 44.83 566 LEU A C 1
ATOM 4338 O O . LEU A 1 566 ? 87.349 15.138 101.333 1.00 44.65 566 LEU A O 1
ATOM 4343 N N . VAL A 1 567 ? 88.792 13.543 102.031 1.00 47.83 567 VAL A N 1
ATOM 4344 C CA . VAL A 1 567 ? 88.796 12.839 100.764 1.00 53.24 567 VAL A CA 1
ATOM 4345 C C . VAL A 1 567 ? 87.881 11.623 100.828 1.00 54.76 567 VAL A C 1
ATOM 4346 O O . VAL A 1 567 ? 88.108 10.695 101.603 1.00 52.62 567 VAL A O 1
ATOM 4350 N N . LEU A 1 568 ? 86.851 11.627 99.993 1.00 50.16 568 LEU A N 1
ATOM 4351 C CA . LEU A 1 568 ? 85.927 10.508 99.942 1.00 49.82 568 LEU A CA 1
ATOM 4352 C C . LEU A 1 568 ? 86.361 9.579 98.826 1.00 52.86 568 LEU A C 1
ATOM 4353 O O . LEU A 1 568 ? 86.794 10.017 97.757 1.00 55.16 568 LEU A O 1
ATOM 4358 N N . ASP A 1 569 ? 86.266 8.288 99.100 1.00 54.75 569 ASP A N 1
ATOM 4359 C CA . ASP A 1 569 ? 86.385 7.276 98.074 1.00 56.26 569 ASP A CA 1
ATOM 4360 C C . ASP A 1 569 ? 85.366 6.181 98.371 1.00 52.01 569 ASP A C 1
ATOM 4361 O O . ASP A 1 569 ? 85.243 5.757 99.518 1.00 47.66 569 ASP A O 1
ATOM 4366 N N . GLN A 1 570 ? 84.630 5.763 97.343 1.00 53.06 570 GLN A N 1
ATOM 4367 C CA . GLN A 1 570 ? 83.600 4.729 97.466 1.00 57.26 570 GLN A CA 1
ATOM 4368 C C . GLN A 1 570 ? 82.642 4.965 98.655 1.00 52.39 570 GLN A C 1
ATOM 4369 O O . GLN A 1 570 ? 82.378 4.069 99.453 1.00 52.77 570 GLN A O 1
ATOM 4375 N N . GLY A 1 571 ? 82.169 6.191 98.799 1.00 45.74 571 GLY A N 1
ATOM 4376 C CA . GLY A 1 571 ? 81.186 6.477 99.821 1.00 49.52 571 GLY A CA 1
ATOM 4377 C C . GLY A 1 571 ? 81.694 6.286 101.235 1.00 45.67 571 GLY A C 1
ATOM 4378 O O . GLY A 1 571 ? 80.894 6.108 102.168 1.00 38.98 571 GLY A O 1
ATOM 4379 N N . ARG A 1 572 ? 83.013 6.330 101.397 1.00 46.48 572 ARG A N 1
ATOM 4380 C CA . ARG A 1 572 ? 83.610 6.391 102.731 1.00 45.45 572 ARG A CA 1
ATOM 4381 C C . ARG A 1 572 ? 84.735 7.411 102.797 1.00 46.34 572 ARG A C 1
ATOM 4382 O O . ARG A 1 572 ? 85.249 7.859 101.767 1.00 44.66 572 ARG A O 1
ATOM 4390 N N . LEU A 1 573 ? 85.135 7.759 104.013 1.00 46.67 573 LEU A N 1
ATOM 4391 C CA . LEU A 1 573 ? 86.236 8.690 104.202 1.00 45.84 573 LEU A CA 1
ATOM 4392 C C . LEU A 1 573 ? 87.575 7.944 104.070 1.00 47.61 573 LEU A C 1
ATOM 4393 O O . LEU A 1 573 ? 87.945 7.144 104.923 1.00 54.12 573 LEU A O 1
ATOM 4398 N N . ALA A 1 574 ? 88.286 8.207 102.983 1.00 47.77 574 ALA A N 1
ATOM 4399 C CA . ALA A 1 574 ? 89.568 7.566 102.703 1.00 54.26 574 ALA A CA 1
ATOM 4400 C C . ALA A 1 574 ? 90.743 8.313 103.319 1.00 65.04 574 ALA A C 1
ATOM 4401 O O . ALA A 1 574 ? 91.645 7.699 103.892 1.00 69.86 574 ALA A O 1
ATOM 4403 N N . GLU A 1 575 ? 90.744 9.637 103.160 1.00 65.85 575 GLU A N 1
ATOM 4404 C CA . GLU A 1 575 ? 91.857 10.469 103.604 1.00 58.32 575 GLU A CA 1
ATOM 4405 C C . GLU A 1 575 ? 91.408 11.776 104.259 1.00 56.61 575 GLU A C 1
ATOM 4406 O O . GLU A 1 575 ? 90.361 12.322 103.931 1.00 55.26 575 GLU A O 1
ATOM 4412 N N . GLN A 1 576 ? 92.229 12.287 105.168 1.00 62.66 576 GLN A N 1
ATOM 4413 C CA . GLN A 1 576 ? 91.942 13.546 105.847 1.00 60.10 576 GLN A CA 1
ATOM 4414 C C . GLN A 1 576 ? 93.201 14.346 106.156 1.00 61.76 576 GLN A C 1
ATOM 4415 O O . GLN A 1 576 ? 94.183 13.809 106.638 1.00 67.45 576 GLN A O 1
ATOM 4421 N N . GLY A 1 577 ? 93.176 15.639 105.890 1.00 66.10 577 GLY A N 1
ATOM 4422 C CA . GLY A 1 577 ? 94.262 16.473 106.354 1.00 55.60 577 GLY A CA 1
ATOM 4423 C C . GLY A 1 577 ? 94.444 17.701 105.505 1.00 56.09 577 GLY A C 1
ATOM 4424 O O . GLY A 1 577 ? 93.672 17.931 104.582 1.00 59.20 577 GLY A O 1
ATOM 4425 N N . SER A 1 578 ? 95.488 18.471 105.798 1.00 58.84 578 SER A N 1
ATOM 4426 C CA . SER A 1 578 ? 95.757 19.695 105.067 1.00 69.09 578 SER A CA 1
ATOM 4427 C C . SER A 1 578 ? 96.259 19.322 103.691 1.00 68.12 578 SER A C 1
ATOM 4428 O O . SER A 1 578 ? 96.655 18.180 103.473 1.00 61.16 578 SER A O 1
ATOM 4431 N N . HIS A 1 579 ? 96.249 20.283 102.771 1.00 67.20 579 HIS A N 1
ATOM 4432 C CA . HIS A 1 579 ? 96.720 20.048 101.404 1.00 72.00 579 HIS A CA 1
ATOM 4433 C C . HIS A 1 579 ? 98.161 19.502 101.354 1.00 73.97 579 HIS A C 1
ATOM 4434 O O . HIS A 1 579 ? 98.465 18.590 100.573 1.00 77.11 579 HIS A O 1
ATOM 4441 N N . LEU A 1 580 ? 99.037 20.049 102.195 1.00 77.12 580 LEU A N 1
ATOM 4442 C CA . LEU A 1 580 ? 100.430 19.598 102.245 1.00 77.89 580 LEU A CA 1
ATOM 4443 C C . LEU A 1 580 ? 100.574 18.186 102.827 1.00 82.34 580 LEU A C 1
ATOM 4444 O O . LEU A 1 580 ? 101.353 17.376 102.313 1.00 91.45 580 LEU A O 1
ATOM 4449 N N . ASP A 1 581 ? 99.841 17.896 103.903 1.00 80.10 581 ASP A N 1
ATOM 4450 C CA . ASP A 1 581 ? 99.823 16.547 104.492 1.00 83.99 581 ASP A CA 1
ATOM 4451 C C . ASP A 1 581 ? 99.342 15.498 103.485 1.00 70.09 581 ASP A C 1
ATOM 4452 O O . ASP A 1 581 ? 99.807 14.355 103.459 1.00 70.82 581 ASP A O 1
ATOM 4457 N N . LEU A 1 582 ? 98.355 15.885 102.695 1.00 64.92 582 LEU A N 1
ATOM 4458 C CA . LEU A 1 582 ? 97.836 15.012 101.662 1.00 70.26 582 LEU A CA 1
ATOM 4459 C C . LEU A 1 582 ? 98.836 14.819 100.514 1.00 71.62 582 LEU A C 1
ATOM 4460 O O . LEU A 1 582 ? 98.922 13.739 99.951 1.00 66.83 582 LEU A O 1
ATOM 4465 N N . LEU A 1 583 ? 99.571 15.860 100.142 1.00 68.59 583 LEU A N 1
ATOM 4466 C CA . LEU A 1 583 ? 100.581 15.655 99.113 1.00 72.25 583 LEU A CA 1
ATOM 4467 C C . LEU A 1 583 ? 101.701 14.743 99.632 1.00 79.76 583 LEU A C 1
ATOM 4468 O O . LEU A 1 583 ? 102.236 13.914 98.890 1.00 79.51 583 LEU A O 1
ATOM 4473 N N . ARG A 1 584 ? 102.036 14.892 100.912 1.00 82.69 584 ARG A N 1
ATOM 4474 C CA . ARG A 1 584 ? 103.075 14.070 101.523 1.00 88.98 584 ARG A CA 1
ATOM 4475 C C . ARG A 1 584 ? 102.686 12.597 101.640 1.00 83.50 584 ARG A C 1
ATOM 4476 O O . ARG A 1 584 ? 103.518 11.729 101.415 1.00 86.38 584 ARG A O 1
ATOM 4484 N N . ARG A 1 585 ? 101.432 12.315 101.993 1.00 81.72 585 ARG A N 1
ATOM 4485 C CA . ARG A 1 585 ? 100.975 10.923 102.132 1.00 80.90 585 ARG A CA 1
ATOM 4486 C C . ARG A 1 585 ? 101.027 10.125 100.825 1.00 78.73 585 ARG A C 1
ATOM 4487 O O . ARG A 1 585 ? 101.055 8.889 100.838 1.00 75.77 585 ARG A O 1
ATOM 4495 N N . ASP A 1 586 ? 101.036 10.845 99.705 1.00 81.57 586 ASP A N 1
ATOM 4496 C CA . ASP A 1 586 ? 101.171 10.255 98.372 1.00 83.79 586 ASP A CA 1
ATOM 4497 C C . ASP A 1 586 ? 100.076 9.237 98.069 1.00 85.83 586 ASP A C 1
ATOM 4498 O O . ASP A 1 586 ? 100.316 8.236 97.392 1.00 86.45 586 ASP A O 1
ATOM 4503 N N . GLY A 1 587 ? 98.875 9.501 98.592 1.00 91.30 587 GLY A N 1
ATOM 4504 C CA . GLY A 1 587 ? 97.724 8.644 98.388 1.00 65.75 587 GLY A CA 1
ATOM 4505 C C . GLY A 1 587 ? 96.765 9.159 97.331 1.00 95.72 587 GLY A C 1
ATOM 4506 O O . GLY A 1 587 ? 97.187 9.667 96.301 1.00 65.41 587 GLY A O 1
ATOM 4507 N N . LEU A 1 588 ? 95.464 8.994 97.574 1.00 60.77 588 LEU A N 1
ATOM 4508 C CA . LEU A 1 588 ? 94.452 9.313 96.571 1.00 65.37 588 LEU A CA 1
ATOM 4509 C C . LEU A 1 588 ? 94.423 10.801 96.157 1.00 65.74 588 LEU A C 1
ATOM 4510 O O . LEU A 1 588 ? 94.330 11.145 94.969 1.00 66.77 588 LEU A O 1
ATOM 4515 N N . TYR A 1 589 ? 94.511 11.676 97.148 1.00 60.71 589 TYR A N 1
ATOM 4516 C CA . TYR A 1 589 ? 94.525 13.106 96.905 1.00 57.82 589 TYR A CA 1
ATOM 4517 C C . TYR A 1 589 ? 95.749 13.516 96.072 1.00 70.92 589 TYR A C 1
ATOM 4518 O O . TYR A 1 589 ? 95.631 14.337 95.166 1.00 61.45 589 TYR A O 1
ATOM 4527 N N . ALA A 1 590 ? 96.915 12.953 96.384 1.00 63.74 590 ALA A N 1
ATOM 4528 C CA . ALA A 1 590 ? 98.135 13.275 95.637 1.00 67.27 590 ALA A CA 1
ATOM 4529 C C . ALA A 1 590 ? 98.001 12.895 94.164 1.00 73.76 590 ALA A C 1
ATOM 4530 O O . ALA A 1 590 ? 98.416 13.649 93.279 1.00 70.04 590 ALA A O 1
ATOM 4532 N N . GLU A 1 591 ? 97.374 11.746 93.917 1.00 67.21 591 GLU A N 1
ATOM 4533 C CA . GLU A 1 591 ? 97.168 11.235 92.568 1.00 82.37 591 GLU A CA 1
ATOM 4534 C C . GLU A 1 591 ? 96.217 12.129 91.790 1.00 76.39 591 GLU A C 1
ATOM 4535 O O . GLU A 1 591 ? 96.466 12.454 90.622 1.00 79.53 591 GLU A O 1
ATOM 4549 N N . TRP A 1 593 ? 95.496 15.321 92.486 1.00 63.58 593 TRP A N 1
ATOM 4550 C CA . TRP A 1 593 ? 96.189 16.588 92.302 1.00 68.03 593 TRP A CA 1
ATOM 4551 C C . TRP A 1 593 ? 97.137 16.545 91.097 1.00 71.27 593 TRP A C 1
ATOM 4552 O O . TRP A 1 593 ? 97.094 17.422 90.227 1.00 76.09 593 TRP A O 1
ATOM 4563 N N . ALA A 1 594 ? 97.978 15.513 91.044 1.00 71.20 594 ALA A N 1
ATOM 4564 C CA . ALA A 1 594 ? 98.920 15.356 89.939 1.00 75.02 594 ALA A CA 1
ATOM 4565 C C . ALA A 1 594 ? 98.182 15.264 88.599 1.00 82.68 594 ALA A C 1
ATOM 4566 O O . ALA A 1 594 ? 98.545 15.932 87.619 1.00 77.29 594 ALA A O 1
ATOM 4568 N N . ARG A 1 595 ? 97.120 14.464 88.568 1.00 72.46 595 ARG A N 1
ATOM 4569 C CA . ARG A 1 595 ? 96.344 14.306 87.341 1.00 90.74 595 ARG A CA 1
ATOM 4570 C C . ARG A 1 595 ? 95.695 15.610 86.859 1.00 85.29 595 ARG A C 1
ATOM 4571 O O . ARG A 1 595 ? 95.767 15.955 85.672 1.00 81.79 595 ARG A O 1
ATOM 4579 N N . GLN A 1 596 ? 95.087 16.342 87.783 1.00 68.64 596 GLN A N 1
ATOM 4580 C CA . GLN A 1 596 ? 94.443 17.597 87.436 1.00 68.63 596 GLN A CA 1
ATOM 4581 C C . GLN A 1 596 ? 95.469 18.640 86.975 1.00 75.90 596 GLN A C 1
ATOM 4582 O O . GLN A 1 596 ? 95.231 19.363 86.002 1.00 82.81 596 GLN A O 1
ATOM 4588 N N . ALA A 1 597 ? 96.618 18.699 87.643 1.00 76.88 597 ALA A N 1
ATOM 4589 C CA . ALA A 1 597 ? 97.669 19.630 87.228 1.00 79.87 597 ALA A CA 1
ATOM 4590 C C . ALA A 1 597 ? 98.166 19.315 85.821 1.00 85.49 597 ALA A C 1
ATOM 4591 O O . ALA A 1 597 ? 98.378 20.231 85.013 1.00 85.65 597 ALA A O 1
ATOM 4593 N N . ALA A 1 598 ? 98.341 18.023 85.531 1.00 84.97 598 ALA A N 1
ATOM 4594 C CA . ALA A 1 598 ? 98.742 17.592 84.190 1.00 83.52 598 ALA A CA 1
ATOM 4595 C C . ALA A 1 598 ? 97.677 17.953 83.157 1.00 86.26 598 ALA A C 1
ATOM 4596 O O . ALA A 1 598 ? 97.993 18.379 82.048 1.00 89.71 598 ALA A O 1
ATOM 4598 N N . GLU A 1 599 ? 96.411 17.783 83.520 1.00 87.30 599 GLU A N 1
ATOM 4599 C CA . GLU A 1 599 ? 95.335 18.133 82.610 1.00 95.51 599 GLU A CA 1
ATOM 4600 C C . GLU A 1 599 ? 95.396 19.625 82.261 1.00 99.28 599 GLU A C 1
ATOM 4601 O O . GLU A 1 599 ? 95.432 19.988 81.079 1.00 100.49 599 GLU A O 1
ATOM 4607 N N . SER A 1 600 ? 95.458 20.484 83.282 1.00 100.64 600 SER A N 1
ATOM 4608 C CA . SER A 1 600 ? 95.504 21.932 83.038 1.00 102.58 600 SER A CA 1
ATOM 4609 C C . SER A 1 600 ? 96.764 22.367 82.281 1.00 109.17 600 SER A C 1
ATOM 4610 O O . SER A 1 600 ? 96.721 23.306 81.488 1.00 112.29 600 SER A O 1
ATOM 4613 N N . ALA A 1 601 ? 97.877 21.678 82.519 1.00 112.75 601 ALA A N 1
ATOM 4614 C CA . ALA A 1 601 ? 99.101 21.925 81.752 1.00 121.27 601 ALA A CA 1
ATOM 4615 C C . ALA A 1 601 ? 98.925 21.594 80.264 1.00 128.92 601 ALA A C 1
ATOM 4616 O O . ALA A 1 601 ? 99.376 22.347 79.389 1.00 133.99 601 ALA A O 1
ATOM 4618 N N . GLU A 1 602 ? 98.293 20.455 79.981 1.00 129.15 602 GLU A N 1
ATOM 4619 C CA . GLU A 1 602 ? 98.031 20.057 78.597 1.00 130.14 602 GLU A CA 1
ATOM 4620 C C . GLU A 1 602 ? 97.088 21.028 77.884 1.00 120.16 602 GLU A C 1
ATOM 4621 O O . GLU A 1 602 ? 97.342 21.425 76.741 1.00 118.53 602 GLU A O 1
ATOM 4627 N N . VAL A 1 603 ? 96.011 21.414 78.567 1.00 113.37 603 VAL A N 1
ATOM 4628 C CA . VAL A 1 603 ? 95.057 22.377 78.014 1.00 110.46 603 VAL A CA 1
ATOM 4629 C C . VAL A 1 603 ? 95.779 23.697 77.741 1.00 118.68 603 VAL A C 1
ATOM 4630 O O . VAL A 1 603 ? 95.566 24.356 76.714 1.00 119.00 603 VAL A O 1
ATOM 4634 N N . SER A 1 604 ? 96.662 24.053 78.667 1.00 120.50 604 SER A N 1
ATOM 4635 C CA . SER A 1 604 ? 97.464 25.258 78.558 1.00 121.82 604 SER A CA 1
ATOM 4636 C C . SER A 1 604 ? 98.428 25.191 77.370 1.00 131.52 604 SER A C 1
ATOM 4637 O O . SER A 1 604 ? 98.767 26.222 76.785 1.00 136.01 604 SER A O 1
ATOM 4640 N N . GLU A 1 605 ? 98.861 23.982 77.009 1.00 134.52 605 GLU A N 1
ATOM 4641 C CA . GLU A 1 605 ? 99.768 23.806 75.869 1.00 140.16 605 GLU A CA 1
ATOM 4642 C C . GLU A 1 605 ? 99.115 24.201 74.540 1.00 142.37 605 GLU A C 1
ATOM 4643 O O . GLU A 1 605 ? 99.780 24.721 73.639 1.00 149.51 605 GLU A O 1
ATOM 4649 N N . ALA A 1 606 ? 97.811 23.966 74.432 1.00 134.78 606 ALA A N 1
ATOM 4650 C CA . ALA A 1 606 ? 97.067 24.294 73.220 1.00 133.66 606 ALA A CA 1
ATOM 4651 C C . ALA A 1 606 ? 96.723 25.788 73.157 1.00 131.84 606 ALA A C 1
ATOM 4652 O O . ALA A 1 606 ? 95.565 26.187 73.320 1.00 126.18 606 ALA A O 1
ATOM 4654 N N . ALA A 1 607 ? 97.744 26.608 72.924 1.00 135.44 607 ALA A N 1
ATOM 4655 C CA . ALA A 1 607 ? 97.560 28.041 72.733 1.00 132.87 607 ALA A CA 1
ATOM 4656 C C . ALA A 1 607 ? 97.935 28.397 71.305 1.00 136.80 607 ALA A C 1
ATOM 4657 O O . ALA A 1 607 ? 98.702 27.677 70.664 1.00 139.48 607 ALA A O 1
ATOM 4659 N N . PRO B 1 9 ? 38.819 49.033 46.821 1.00 95.15 9 PRO B N 1
ATOM 4660 C CA . PRO B 1 9 ? 38.971 47.672 47.366 1.00 97.96 9 PRO B CA 1
ATOM 4661 C C . PRO B 1 9 ? 39.477 47.711 48.814 1.00 99.34 9 PRO B C 1
ATOM 4662 O O . PRO B 1 9 ? 38.670 47.708 49.757 1.00 91.65 9 PRO B O 1
ATOM 4666 N N . LYS B 1 10 ? 40.808 47.729 48.957 1.00 100.00 10 LYS B N 1
ATOM 4667 C CA . LYS B 1 10 ? 41.512 47.996 50.213 1.00 92.61 10 LYS B CA 1
ATOM 4668 C C . LYS B 1 10 ? 41.269 49.463 50.602 1.00 95.37 10 LYS B C 1
ATOM 4669 O O . LYS B 1 10 ? 41.364 49.850 51.774 1.00 91.03 10 LYS B O 1
ATOM 4675 N N . ASP B 1 11 ? 40.942 50.267 49.592 1.00 96.51 11 ASP B N 1
ATOM 4676 C CA . ASP B 1 11 ? 40.621 51.668 49.774 1.00 105.96 11 ASP B CA 1
ATOM 4677 C C . ASP B 1 11 ? 39.194 51.786 50.306 1.00 106.04 11 ASP B C 1
ATOM 4678 O O . ASP B 1 11 ? 38.266 52.144 49.571 1.00 101.10 11 ASP B O 1
ATOM 4683 N N . ALA B 1 12 ? 39.043 51.533 51.605 1.00 108.55 12 ALA B N 1
ATOM 4684 C CA . ALA B 1 12 ? 37.742 51.556 52.268 1.00 105.18 12 ALA B CA 1
ATOM 4685 C C . ALA B 1 12 ? 37.906 51.905 53.747 1.00 102.25 12 ALA B C 1
ATOM 4686 O O . ALA B 1 12 ? 39.020 52.009 54.252 1.00 99.26 12 ALA B O 1
ATOM 4688 N N . ARG B 1 13 ? 36.784 52.023 54.448 1.00 109.05 13 ARG B N 1
ATOM 4689 C CA . ARG B 1 13 ? 36.747 52.470 55.846 1.00 115.43 13 ARG B CA 1
ATOM 4690 C C . ARG B 1 13 ? 37.500 51.578 56.859 1.00 121.13 13 ARG B C 1
ATOM 4691 O O . ARG B 1 13 ? 37.573 51.907 58.040 1.00 126.66 13 ARG B O 1
ATOM 4699 N N . HIS B 1 14 ? 38.096 50.487 56.387 1.00 118.41 14 HIS B N 1
ATOM 4700 C CA . HIS B 1 14 ? 38.760 49.499 57.249 1.00 116.37 14 HIS B CA 1
ATOM 4701 C C . HIS B 1 14 ? 37.940 49.225 58.522 1.00 112.95 14 HIS B C 1
ATOM 4702 O O . HIS B 1 14 ? 38.302 49.624 59.631 1.00 115.68 14 HIS B O 1
ATOM 4709 N N . ASP B 1 15 ? 36.850 48.500 58.347 1.00 102.58 15 ASP B N 1
ATOM 4710 C CA . ASP B 1 15 ? 35.985 48.146 59.450 1.00 97.53 15 ASP B CA 1
ATOM 4711 C C . ASP B 1 15 ? 35.675 46.668 59.335 1.00 81.42 15 ASP B C 1
ATOM 4712 O O . ASP B 1 15 ? 36.296 45.969 58.525 1.00 79.32 15 ASP B O 1
ATOM 4717 N N . GLY B 1 16 ? 34.766 46.184 60.171 1.00 67.75 16 GLY B N 1
ATOM 4718 C CA . GLY B 1 16 ? 34.367 44.792 60.103 1.00 61.90 16 GLY B CA 1
ATOM 4719 C C . GLY B 1 16 ? 33.924 44.480 58.689 1.00 63.06 16 GLY B C 1
ATOM 4720 O O . GLY B 1 16 ? 34.253 43.411 58.158 1.00 59.51 16 GLY B O 1
ATOM 4721 N N . TRP B 1 17 ? 33.244 45.444 58.059 1.00 61.07 17 TRP B N 1
ATOM 4722 C CA . TRP B 1 17 ? 32.705 45.243 56.720 1.00 65.96 17 TRP B CA 1
ATOM 4723 C C . TRP B 1 17 ? 33.792 44.951 55.702 1.00 63.29 17 TRP B C 1
ATOM 4724 O O . TRP B 1 17 ? 33.675 44.015 54.914 1.00 66.22 17 TRP B O 1
ATOM 4735 N N . GLN B 1 18 ? 34.873 45.711 55.744 1.00 59.93 18 GLN B N 1
ATOM 4736 C CA . GLN B 1 18 ? 35.952 45.457 54.813 1.00 63.60 18 GLN B CA 1
ATOM 4737 C C . GLN B 1 18 ? 36.598 44.090 55.015 1.00 57.93 18 GLN B C 1
ATOM 4738 O O . GLN B 1 18 ? 36.902 43.392 54.045 1.00 57.18 18 GLN B O 1
ATOM 4744 N N . THR B 1 19 ? 36.824 43.720 56.273 1.00 54.41 19 THR B N 1
ATOM 4745 C CA . THR B 1 19 ? 37.441 42.428 56.587 1.00 51.30 19 THR B CA 1
ATOM 4746 C C . THR B 1 19 ? 36.578 41.285 56.064 1.00 57.47 19 THR B C 1
ATOM 4747 O O . THR B 1 19 ? 37.090 40.339 55.451 1.00 62.95 19 THR B O 1
ATOM 4751 N N . LEU B 1 20 ? 35.267 41.385 56.312 1.00 51.42 20 LEU B N 1
ATOM 4752 C CA . LEU B 1 20 ? 34.310 40.380 55.870 1.00 46.11 20 LEU B CA 1
ATOM 4753 C C . LEU B 1 20 ? 34.251 40.298 54.348 1.00 51.70 20 LEU B C 1
ATOM 4754 O O . LEU B 1 20 ? 34.231 39.199 53.763 1.00 55.21 20 LEU B O 1
ATOM 4759 N N . LYS B 1 21 ? 34.252 41.462 53.713 1.00 55.01 21 LYS B N 1
ATOM 4760 C CA . LYS B 1 21 ? 34.245 41.530 52.261 1.00 68.63 21 LYS B CA 1
ATOM 4761 C C . LYS B 1 21 ? 35.495 40.871 51.691 1.00 66.08 21 LYS B C 1
ATOM 4762 O O . LYS B 1 21 ? 35.428 40.212 50.655 1.00 72.69 21 LYS B O 1
ATOM 4768 N N . ARG B 1 22 ? 36.630 41.044 52.369 1.00 58.99 22 ARG B N 1
ATOM 4769 C CA . ARG B 1 22 ? 37.865 40.357 51.969 1.00 64.49 22 ARG B CA 1
ATOM 4770 C C . ARG B 1 22 ? 37.765 38.866 52.165 1.00 66.67 22 ARG B C 1
ATOM 4771 O O . ARG B 1 22 ? 38.350 38.096 51.408 1.00 69.37 22 ARG B O 1
ATOM 4779 N N . PHE B 1 23 ? 37.052 38.457 53.208 1.00 62.66 23 PHE B N 1
ATOM 4780 C CA . PHE B 1 23 ? 36.960 37.040 53.496 1.00 55.01 23 PHE B CA 1
ATOM 4781 C C . PHE B 1 23 ? 36.027 36.296 52.556 1.00 60.99 23 PHE B C 1
ATOM 4782 O O . PHE B 1 23 ? 36.136 35.069 52.425 1.00 56.52 23 PHE B O 1
ATOM 4790 N N . LEU B 1 24 ? 35.125 37.026 51.896 1.00 65.44 24 LEU B N 1
ATOM 4791 C CA . LEU B 1 24 ? 34.089 36.362 51.092 1.00 69.13 24 LEU B CA 1
ATOM 4792 C C . LEU B 1 24 ? 34.582 35.428 49.977 1.00 68.21 24 LEU B C 1
ATOM 4793 O O . LEU B 1 24 ? 33.994 34.356 49.790 1.00 62.90 24 LEU B O 1
ATOM 4798 N N . PRO B 1 25 ? 35.634 35.829 49.226 1.00 67.88 25 PRO B N 1
ATOM 4799 C CA . PRO B 1 25 ? 36.171 34.918 48.205 1.00 68.22 25 PRO B CA 1
ATOM 4800 C C . PRO B 1 25 ? 36.597 33.557 48.757 1.00 63.16 25 PRO B C 1
ATOM 4801 O O . PRO B 1 25 ? 36.574 32.577 48.018 1.00 66.39 25 PRO B O 1
ATOM 4805 N N . TYR B 1 26 ? 36.990 33.505 50.026 1.00 58.91 26 TYR B N 1
ATOM 4806 C CA . TYR B 1 26 ? 37.359 32.244 50.662 1.00 53.54 26 TYR B CA 1
ATOM 4807 C C . TYR B 1 26 ? 36.153 31.321 50.844 1.00 55.90 26 TYR B C 1
ATOM 4808 O O . TYR B 1 26 ? 36.296 30.104 50.768 1.00 60.97 26 TYR B O 1
ATOM 4817 N N . LEU B 1 27 ? 34.988 31.896 51.149 1.00 56.01 27 LEU B N 1
ATOM 4818 C CA . LEU B 1 27 ? 33.744 31.124 51.286 1.00 54.31 27 LEU B CA 1
ATOM 4819 C C . LEU B 1 27 ? 33.124 30.753 49.943 1.00 61.31 27 LEU B C 1
ATOM 4820 O O . LEU B 1 27 ? 32.425 29.746 49.831 1.00 66.75 27 LEU B O 1
ATOM 4825 N N . TRP B 1 28 ? 33.377 31.571 48.930 1.00 61.31 28 TRP B N 1
ATOM 4826 C CA . TRP B 1 28 ? 32.848 31.313 47.603 1.00 67.80 28 TRP B CA 1
ATOM 4827 C C . TRP B 1 28 ? 34.045 31.278 46.672 1.00 82.58 28 TRP B C 1
ATOM 4828 O O . TRP B 1 28 ? 34.276 32.222 45.916 1.00 88.01 28 TRP B O 1
ATOM 4839 N N . PRO B 1 29 ? 34.783 30.161 46.693 1.00 86.57 29 PRO B N 1
ATOM 4840 C CA . PRO B 1 29 ? 36.136 30.052 46.135 1.00 93.05 29 PRO B CA 1
ATOM 4841 C C . PRO B 1 29 ? 36.298 30.455 44.671 1.00 102.38 29 PRO B C 1
ATOM 4842 O O . PRO B 1 29 ? 37.238 31.195 44.359 1.00 112.34 29 PRO B O 1
ATOM 4846 N N . ALA B 1 30 ? 35.410 29.972 43.806 1.00 96.64 30 ALA B N 1
ATOM 4847 C CA . ALA B 1 30 ? 35.533 30.099 42.343 1.00 97.11 30 ALA B CA 1
ATOM 4848 C C . ALA B 1 30 ? 36.711 29.298 41.796 1.00 90.54 30 ALA B C 1
ATOM 4849 O O . ALA B 1 30 ? 36.984 29.327 40.604 1.00 92.47 30 ALA B O 1
ATOM 4851 N N . ASP B 1 31 ? 37.334 28.511 42.665 1.00 93.38 31 ASP B N 1
ATOM 4852 C CA . ASP B 1 31 ? 38.305 27.506 42.276 1.00 99.47 31 ASP B CA 1
ATOM 4853 C C . ASP B 1 31 ? 37.606 26.162 42.444 1.00 97.44 31 ASP B C 1
ATOM 4854 O O . ASP B 1 31 ? 37.778 25.241 41.645 1.00 95.99 31 ASP B O 1
ATOM 4859 N N . ASN B 1 32 ? 36.815 26.078 43.511 1.00 95.13 32 ASN B N 1
ATOM 4860 C CA . ASN B 1 32 ? 36.167 24.851 43.949 1.00 93.00 32 ASN B CA 1
ATOM 4861 C C . ASN B 1 32 ? 34.657 24.953 43.736 1.00 101.17 32 ASN B C 1
ATOM 4862 O O . ASN B 1 32 ? 34.021 25.862 44.274 1.00 103.22 32 ASN B O 1
ATOM 4867 N N . ALA B 1 33 ? 34.065 24.036 42.979 1.00 105.01 33 ALA B N 1
ATOM 4868 C CA . ALA B 1 33 ? 32.636 24.142 42.688 1.00 106.39 33 ALA B CA 1
ATOM 4869 C C . ALA B 1 33 ? 31.784 23.254 43.591 1.00 105.65 33 ALA B C 1
ATOM 4870 O O . ALA B 1 33 ? 30.556 23.431 43.698 1.00 106.61 33 ALA B O 1
ATOM 4872 N N . VAL B 1 34 ? 32.451 22.393 44.346 1.00 101.06 34 VAL B N 1
ATOM 4873 C CA . VAL B 1 34 ? 31.748 21.528 45.279 1.00 95.00 34 VAL B CA 1
ATOM 4874 C C . VAL B 1 34 ? 31.445 22.328 46.523 1.00 83.53 34 VAL B C 1
ATOM 4875 O O . VAL B 1 34 ? 30.375 22.202 47.109 1.00 84.42 34 VAL B O 1
ATOM 4879 N N . LEU B 1 35 ? 32.385 23.180 46.902 1.00 80.40 35 LEU B N 1
ATOM 4880 C CA . LEU B 1 35 ? 32.183 24.051 48.042 1.00 78.52 35 LEU B CA 1
ATOM 4881 C C . LEU B 1 35 ? 31.100 25.078 47.737 1.00 74.98 35 LEU B C 1
ATOM 4882 O O . LEU B 1 35 ? 30.314 25.429 48.619 1.00 76.91 35 LEU B O 1
ATOM 4887 N N . ARG B 1 36 ? 31.054 25.554 46.495 1.00 69.93 36 ARG B N 1
ATOM 4888 C CA . ARG B 1 36 ? 30.010 26.493 46.095 1.00 71.98 36 ARG B CA 1
ATOM 4889 C C . ARG B 1 36 ? 28.643 25.797 46.168 1.00 73.02 36 ARG B C 1
ATOM 4890 O O . ARG B 1 36 ? 27.660 26.366 46.679 1.00 66.98 36 ARG B O 1
ATOM 4898 N N . ARG B 1 37 ? 28.601 24.548 45.704 1.00 73.15 37 ARG B N 1
ATOM 4899 C CA . ARG B 1 37 ? 27.385 23.756 45.833 1.00 72.35 37 ARG B CA 1
ATOM 4900 C C . ARG B 1 37 ? 26.980 23.649 47.304 1.00 73.30 37 ARG B C 1
ATOM 4901 O O . ARG B 1 37 ? 25.792 23.779 47.650 1.00 73.25 37 ARG B O 1
ATOM 4909 N N . ARG B 1 38 ? 27.973 23.428 48.165 1.00 70.37 38 ARG B N 1
ATOM 4910 C CA . ARG B 1 38 ? 27.737 23.309 49.606 1.00 70.96 38 ARG B CA 1
ATOM 4911 C C . ARG B 1 38 ? 27.166 24.583 50.218 1.00 70.22 38 ARG B C 1
ATOM 4912 O O . ARG B 1 38 ? 26.281 24.529 51.081 1.00 70.47 38 ARG B O 1
ATOM 4920 N N . VAL B 1 39 ? 27.668 25.725 49.757 1.00 64.28 39 VAL B N 1
ATOM 4921 C CA . VAL B 1 39 ? 27.190 27.016 50.227 1.00 58.81 39 VAL B CA 1
ATOM 4922 C C . VAL B 1 39 ? 25.726 27.202 49.833 1.00 59.60 39 VAL B C 1
ATOM 4923 O O . VAL B 1 39 ? 24.891 27.616 50.658 1.00 61.15 39 VAL B O 1
ATOM 4927 N N . VAL B 1 40 ? 25.406 26.862 48.586 1.00 54.77 40 VAL B N 1
ATOM 4928 C CA . VAL B 1 40 ? 24.025 26.969 48.139 1.00 67.89 40 VAL B CA 1
ATOM 4929 C C . VAL B 1 40 ? 23.119 26.073 48.986 1.00 73.43 40 VAL B C 1
ATOM 4930 O O . VAL B 1 40 ? 22.067 26.518 49.459 1.00 70.72 40 VAL B O 1
ATOM 4934 N N . GLY B 1 41 ? 23.555 24.834 49.216 1.00 72.92 41 GLY B N 1
ATOM 4935 C CA . GLY B 1 41 ? 22.799 23.904 50.041 1.00 70.72 41 GLY B CA 1
ATOM 4936 C C . GLY B 1 41 ? 22.557 24.422 51.453 1.00 66.33 41 GLY B C 1
ATOM 4937 O O . GLY B 1 41 ? 21.462 24.271 52.017 1.00 73.39 41 GLY B O 1
ATOM 4938 N N . ALA B 1 42 ? 23.573 25.054 52.025 1.00 60.90 42 ALA B N 1
ATOM 4939 C CA . ALA B 1 42 ? 23.449 25.605 53.365 1.00 63.99 42 ALA B CA 1
ATOM 4940 C C . ALA B 1 42 ? 22.423 26.730 53.379 1.00 68.77 42 ALA B C 1
ATOM 4941 O O . ALA B 1 42 ? 21.616 26.835 54.305 1.00 72.43 42 ALA B O 1
ATOM 4943 N N . ILE B 1 43 ? 22.460 27.576 52.355 1.00 68.98 43 ILE B N 1
ATOM 4944 C CA . ILE B 1 43 ? 21.496 28.667 52.268 1.00 67.15 43 ILE B CA 1
ATOM 4945 C C . ILE B 1 43 ? 20.051 28.148 52.154 1.00 72.90 43 ILE B C 1
ATOM 4946 O O . ILE B 1 43 ? 19.140 28.628 52.846 1.00 72.97 43 ILE B O 1
ATOM 4951 N N . LEU B 1 44 ? 19.866 27.126 51.323 1.00 72.11 44 LEU B N 1
ATOM 4952 C CA . LEU B 1 44 ? 18.575 26.463 51.184 1.00 66.79 44 LEU B CA 1
ATOM 4953 C C . LEU B 1 44 ? 18.104 25.917 52.528 1.00 71.92 44 LEU B C 1
ATOM 4954 O O . LEU B 1 44 ? 16.911 25.938 52.827 1.00 79.10 44 LEU B O 1
ATOM 4967 N N . VAL B 1 46 ? 18.934 27.189 55.432 1.00 66.11 46 VAL B N 1
ATOM 4968 C CA . VAL B 1 46 ? 18.596 28.359 56.246 1.00 67.60 46 VAL B CA 1
ATOM 4969 C C . VAL B 1 46 ? 17.159 28.800 55.942 1.00 73.40 46 VAL B C 1
ATOM 4970 O O . VAL B 1 46 ? 16.353 29.047 56.845 1.00 77.54 46 VAL B O 1
ATOM 4974 N N . LEU B 1 47 ? 16.839 28.869 54.657 1.00 73.16 47 LEU B N 1
ATOM 4975 C CA . LEU B 1 47 ? 15.513 29.272 54.231 1.00 73.40 47 LEU B CA 1
ATOM 4976 C C . LEU B 1 47 ? 14.423 28.250 54.618 1.00 80.10 47 LEU B C 1
ATOM 4977 O O . LEU B 1 47 ? 13.366 28.632 55.126 1.00 82.07 47 LEU B O 1
ATOM 4982 N N . LEU B 1 48 ? 14.678 26.962 54.391 1.00 79.84 48 LEU B N 1
ATOM 4983 C CA . LEU B 1 48 ? 13.729 25.919 54.786 1.00 77.80 48 LEU B CA 1
ATOM 4984 C C . 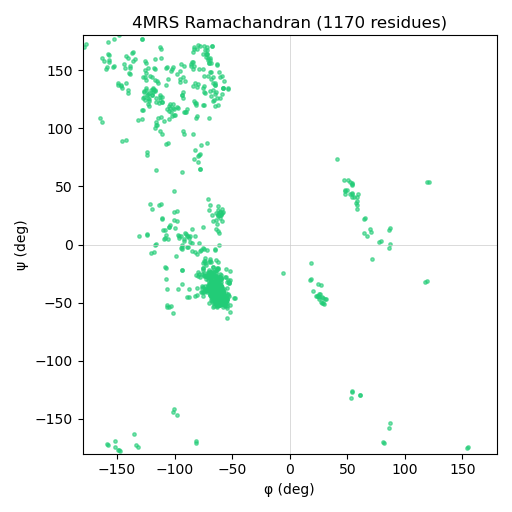LEU B 1 48 ? 13.502 25.945 56.289 1.00 77.34 48 LEU B C 1
ATOM 4985 O O . LEU B 1 48 ? 12.372 25.826 56.762 1.00 87.33 48 LEU B O 1
ATOM 4990 N N . GLY B 1 49 ? 14.588 26.092 57.036 1.00 69.26 49 GLY B N 1
ATOM 4991 C CA . GLY B 1 49 ? 14.515 26.131 58.482 1.00 73.17 49 GLY B CA 1
ATOM 4992 C C . GLY B 1 49 ? 13.702 27.305 58.987 1.00 77.53 49 GLY B C 1
ATOM 4993 O O . GLY B 1 49 ? 12.901 27.157 59.924 1.00 80.45 49 GLY B O 1
ATOM 4994 N N . LYS B 1 50 ? 13.896 28.471 58.367 1.00 76.40 50 LYS B N 1
ATOM 4995 C CA . LYS B 1 50 ? 13.107 29.647 58.737 1.00 74.56 50 LYS B CA 1
ATOM 4996 C C . LYS B 1 50 ? 11.639 29.529 58.371 1.00 71.36 50 LYS B C 1
ATOM 4997 O O . LYS B 1 50 ? 10.779 29.883 59.167 1.00 74.41 50 LYS B O 1
ATOM 5003 N N . ALA B 1 51 ? 11.359 29.027 57.174 1.00 67.47 51 ALA B N 1
ATOM 5004 C CA . ALA B 1 51 ? 9.982 28.819 56.754 1.00 70.60 51 ALA B CA 1
ATOM 5005 C C . ALA B 1 51 ? 9.323 27.918 57.776 1.00 73.01 51 ALA B C 1
ATOM 5006 O O . ALA B 1 51 ? 8.203 28.169 58.209 1.00 80.20 51 ALA B O 1
ATOM 5008 N N . THR B 1 52 ? 10.050 26.890 58.191 1.00 70.03 52 THR B N 1
ATOM 5009 C CA . THR B 1 52 ? 9.529 25.942 59.165 1.00 72.20 52 THR B CA 1
ATOM 5010 C C . THR B 1 52 ? 9.222 26.578 60.533 1.00 71.53 52 THR B C 1
ATOM 5011 O O . THR B 1 52 ? 8.118 26.410 61.070 1.00 72.43 52 THR B O 1
ATOM 5015 N N . THR B 1 53 ? 10.183 27.300 61.102 1.00 66.05 53 THR B N 1
ATOM 5016 C CA . THR B 1 53 ? 9.947 27.909 62.413 1.00 66.64 53 THR B CA 1
ATOM 5017 C C . THR B 1 53 ? 8.921 29.054 62.387 1.00 66.25 53 THR B C 1
ATOM 5018 O O . THR B 1 53 ? 8.335 29.394 63.415 1.00 66.43 53 THR B O 1
ATOM 5022 N N . LEU B 1 54 ? 8.745 29.677 61.230 1.00 57.56 54 LEU B N 1
ATOM 5023 C CA . LEU B 1 54 ? 7.715 30.684 61.081 1.00 64.78 54 LEU B CA 1
ATOM 5024 C C . LEU B 1 54 ? 6.333 30.028 60.958 1.00 71.61 54 LEU B C 1
ATOM 5025 O O . LEU B 1 54 ? 5.352 30.527 61.509 1.00 66.62 54 LEU B O 1
ATOM 5030 N N . ALA B 1 55 ? 6.284 28.892 60.262 1.00 73.78 55 ALA B N 1
ATOM 5031 C CA . ALA B 1 55 ? 5.048 28.141 60.035 1.00 68.46 55 ALA B CA 1
ATOM 5032 C C . ALA B 1 55 ? 4.514 27.434 61.275 1.00 67.82 55 ALA B C 1
ATOM 5033 O O . ALA B 1 55 ? 3.308 27.430 61.504 1.00 76.81 55 ALA B O 1
ATOM 5035 N N . LEU B 1 56 ? 5.394 26.849 62.082 1.00 61.66 56 LEU B N 1
ATOM 5036 C CA . LEU B 1 56 ? 4.925 26.021 63.205 1.00 68.32 56 LEU B CA 1
ATOM 5037 C C . LEU B 1 56 ? 4.006 26.710 64.253 1.00 86.91 56 LEU B C 1
ATOM 5038 O O . LEU B 1 56 ? 3.085 26.076 64.767 1.00 84.26 56 LEU B O 1
ATOM 5043 N N . PRO B 1 57 ? 4.243 27.997 64.572 1.00 82.91 57 PRO B N 1
ATOM 5044 C CA . PRO B 1 57 ? 3.319 28.644 65.517 1.00 78.62 57 PRO B CA 1
ATOM 5045 C C . PRO B 1 57 ? 1.929 28.921 64.931 1.00 75.62 57 PRO B C 1
ATOM 5046 O O . PRO B 1 57 ? 0.959 29.087 65.686 1.00 67.70 57 PRO B O 1
ATOM 5050 N N . PHE B 1 58 ? 1.839 29.016 63.608 1.00 72.61 58 PHE B N 1
ATOM 5051 C CA . PHE B 1 58 ? 0.538 29.115 62.973 1.00 73.63 58 PHE B CA 1
ATOM 5052 C C . PHE B 1 58 ? -0.238 27.822 63.208 1.00 73.78 58 PHE B C 1
ATOM 5053 O O . PHE B 1 58 ? -1.455 27.844 63.410 1.00 75.48 58 PHE B O 1
ATOM 5061 N N . ALA B 1 59 ? 0.477 26.698 63.173 1.00 70.61 59 ALA B N 1
ATOM 5062 C CA . ALA B 1 59 ? -0.117 25.395 63.432 1.00 63.00 59 ALA B CA 1
ATOM 5063 C C . ALA B 1 59 ? -0.624 25.315 64.861 1.00 65.79 59 ALA B C 1
ATOM 5064 O O . ALA B 1 59 ? -1.717 24.801 65.118 1.00 72.76 59 ALA B O 1
ATOM 5066 N N . TYR B 1 60 ? 0.159 25.845 65.788 1.00 57.98 60 TYR B N 1
ATOM 5067 C CA . TYR B 1 60 ? -0.236 25.836 67.187 1.00 67.95 60 TYR B CA 1
ATOM 5068 C C . TYR B 1 60 ? -1.476 26.722 67.396 1.00 65.56 60 TYR B C 1
ATOM 5069 O O . TYR B 1 60 ? -2.398 26.350 68.123 1.00 65.52 60 TYR B O 1
ATOM 5078 N N . LYS B 1 61 ? -1.501 27.869 66.724 1.00 66.98 61 LYS B N 1
ATOM 5079 C CA . LYS B 1 61 ? -2.624 28.802 66.789 1.00 72.60 61 LYS B CA 1
ATOM 5080 C C . LYS B 1 61 ? -3.940 28.172 66.303 1.00 76.10 61 LYS B C 1
ATOM 5081 O O . LYS B 1 61 ? -4.998 28.355 66.911 1.00 75.89 61 LYS B O 1
ATOM 5087 N N . LYS B 1 62 ? -3.861 27.435 65.201 1.00 73.84 62 LYS B N 1
ATOM 5088 C CA . LYS B 1 62 ? -5.020 26.765 64.645 1.00 74.78 62 LYS B CA 1
ATOM 5089 C C . LYS B 1 62 ? -5.605 25.706 65.589 1.00 81.28 62 LYS B C 1
ATOM 5090 O O . LYS B 1 62 ? -6.832 25.562 65.688 1.00 86.15 62 LYS B O 1
ATOM 5096 N N . ALA B 1 63 ? -4.731 24.980 66.282 1.00 75.48 63 ALA B N 1
ATOM 5097 C CA . ALA B 1 63 ? -5.154 23.927 67.203 1.00 76.99 63 ALA B CA 1
ATOM 5098 C C . ALA B 1 63 ? -6.009 24.515 68.314 1.00 79.66 63 ALA B C 1
ATOM 5099 O O . ALA B 1 63 ? -7.008 23.920 68.738 1.00 72.72 63 ALA B O 1
ATOM 5101 N N . VAL B 1 64 ? -5.584 25.682 68.788 1.00 77.40 64 VAL B N 1
ATOM 5102 C CA . VAL B 1 64 ? -6.284 26.415 69.827 1.00 76.13 64 VAL B CA 1
ATOM 5103 C C . VAL B 1 64 ? -7.584 27.008 69.270 1.00 79.25 64 VAL B C 1
ATOM 5104 O O . VAL B 1 64 ? -8.621 27.002 69.940 1.00 81.97 64 VAL B O 1
ATOM 5108 N N . ASP B 1 65 ? -7.529 27.501 68.035 1.00 76.30 65 ASP B N 1
ATOM 5109 C CA . ASP B 1 65 ? -8.704 28.081 67.384 1.00 77.39 65 ASP B CA 1
ATOM 5110 C C . ASP B 1 65 ? -9.775 27.002 67.206 1.00 84.60 65 ASP B C 1
ATOM 5111 O O . ASP B 1 65 ? -10.971 27.237 67.421 1.00 93.70 65 ASP B O 1
ATOM 5116 N N . ALA B 1 66 ? -9.337 25.818 66.795 1.00 81.26 66 ALA B N 1
ATOM 5117 C CA . ALA B 1 66 ? -10.236 24.688 66.612 1.00 79.62 66 ALA B CA 1
ATOM 5118 C C . ALA B 1 66 ? -10.917 24.277 67.912 1.00 80.46 66 ALA B C 1
ATOM 5119 O O . ALA B 1 66 ? -12.068 23.884 67.900 1.00 83.60 66 ALA B O 1
ATOM 5129 N N . THR B 1 68 ? -11.728 26.270 70.224 1.00 88.29 68 THR B N 1
ATOM 5130 C CA . THR B 1 68 ? -12.410 27.449 70.775 1.00 103.32 68 THR B CA 1
ATOM 5131 C C . THR B 1 68 ? -13.550 27.983 69.906 1.00 115.48 68 THR B C 1
ATOM 5132 O O . THR B 1 68 ? -14.392 28.748 70.371 1.00 112.56 68 THR B O 1
ATOM 5136 N N . LEU B 1 69 ? -13.571 27.556 68.647 1.00 125.53 69 LEU B N 1
ATOM 5137 C CA . LEU B 1 69 ? -14.682 27.833 67.755 1.00 127.49 69 LEU B CA 1
ATOM 5138 C C . LEU B 1 69 ? -15.417 26.514 67.716 1.00 133.52 69 LEU B C 1
ATOM 5139 O O . LEU B 1 69 ? -16.259 26.257 66.841 1.00 144.15 69 LEU B O 1
ATOM 5144 N N . GLY B 1 70 ? -15.087 25.683 68.703 1.00 130.82 70 GLY B N 1
ATOM 5145 C CA . GLY B 1 70 ? -15.906 24.548 69.054 1.00 140.57 70 GLY B CA 1
ATOM 5146 C C . GLY B 1 70 ? -17.190 25.061 69.699 1.00 150.04 70 GLY B C 1
ATOM 5147 O O . GLY B 1 70 ? -17.163 25.602 70.810 1.00 152.85 70 GLY B O 1
ATOM 5148 N N . GLY B 1 71 ? -18.315 24.947 69.000 1.00 152.38 71 GLY B N 1
ATOM 5149 C CA . GLY B 1 71 ? -19.607 25.199 69.617 1.00 150.39 71 GLY B CA 1
ATOM 5150 C C . GLY B 1 71 ? -19.717 24.049 70.599 1.00 149.32 71 GLY B C 1
ATOM 5151 O O . GLY B 1 71 ? -19.983 24.248 71.781 1.00 149.58 71 GLY B O 1
ATOM 5152 N N . GLY B 1 72 ? -19.418 22.848 70.105 1.00 150.26 72 GLY B N 1
ATOM 5153 C CA . GLY B 1 72 ? -19.391 21.637 70.906 1.00 154.10 72 GLY B CA 1
ATOM 5154 C C . GLY B 1 72 ? -18.141 20.843 70.561 1.00 160.59 72 GLY B C 1
ATOM 5155 O O . GLY B 1 72 ? -17.203 21.375 69.966 1.00 162.57 72 GLY B O 1
ATOM 5156 N N . ALA B 1 73 ? -18.127 19.562 70.923 1.00 164.94 73 ALA B N 1
ATOM 5157 C CA . ALA B 1 73 ? -16.983 18.699 70.620 1.00 164.80 73 ALA B CA 1
ATOM 5158 C C . ALA B 1 73 ? -17.194 17.948 69.304 1.00 164.53 73 ALA B C 1
ATOM 5159 O O . ALA B 1 73 ? -17.233 16.716 69.273 1.00 165.78 73 ALA B O 1
ATOM 5161 N N . GLN B 1 74 ? -17.307 18.731 68.226 1.00 159.30 74 GLN B N 1
ATOM 5162 C CA . GLN B 1 74 ? -17.637 18.254 66.886 1.00 153.37 74 GLN B CA 1
ATOM 5163 C C . GLN B 1 74 ? -16.255 18.129 66.174 1.00 146.06 74 GLN B C 1
ATOM 5164 O O . GLN B 1 74 ? -15.292 17.817 66.880 1.00 139.09 74 GLN B O 1
ATOM 5170 N N . PRO B 1 75 ? -16.106 18.365 64.836 1.00 147.89 75 PRO B N 1
ATOM 5171 C CA . PRO B 1 75 ? -14.813 17.885 64.308 1.00 141.88 75 PRO B CA 1
ATOM 5172 C C . PRO B 1 75 ? -13.578 18.669 64.761 1.00 134.32 75 PRO B C 1
ATOM 5173 O O . PRO B 1 75 ? -12.577 18.741 64.036 1.00 133.65 75 PRO B O 1
ATOM 5177 N N . ALA B 1 76 ? -13.654 19.244 65.953 1.00 124.89 76 ALA B N 1
ATOM 5178 C CA . ALA B 1 76 ? -12.562 20.010 66.517 1.00 107.89 76 ALA B CA 1
ATOM 5179 C C . ALA B 1 76 ? -11.438 19.059 66.911 1.00 103.73 76 ALA B C 1
ATOM 5180 O O . ALA B 1 76 ? -10.265 19.396 66.774 1.00 108.56 76 ALA B O 1
ATOM 5182 N N . LEU B 1 77 ? -11.806 17.871 67.389 1.00 100.38 77 LEU B N 1
ATOM 5183 C CA . LEU B 1 77 ? -10.831 16.876 67.828 1.00 100.55 77 LEU B CA 1
ATOM 5184 C C . LEU B 1 77 ? -9.870 16.486 66.709 1.00 102.24 77 LEU B C 1
ATOM 5185 O O . LEU B 1 77 ? -8.652 16.498 66.899 1.00 100.49 77 LEU B O 1
ATOM 5190 N N . THR B 1 78 ? -10.412 16.155 65.543 1.00 91.93 78 THR B N 1
ATOM 5191 C CA . THR B 1 78 ? -9.574 15.746 64.420 1.00 94.51 78 THR B CA 1
ATOM 5192 C C . THR B 1 78 ? -8.663 16.897 63.969 1.00 95.62 78 THR B C 1
ATOM 5193 O O . THR B 1 78 ? -7.459 16.714 63.741 1.00 96.36 78 THR B O 1
ATOM 5197 N N . VAL B 1 79 ? -9.242 18.088 63.877 1.00 87.70 79 VAL B N 1
ATOM 5198 C CA . VAL B 1 79 ? -8.515 19.280 63.466 1.00 84.66 79 VAL B CA 1
ATOM 5199 C C . VAL B 1 79 ? -7.430 19.678 64.483 1.00 88.38 79 VAL B C 1
ATOM 5200 O O . VAL B 1 79 ? -6.284 19.976 64.107 1.00 82.24 79 VAL B O 1
ATOM 5204 N N . ALA B 1 80 ? -7.794 19.672 65.766 1.00 87.86 80 ALA B N 1
ATOM 5205 C CA . ALA B 1 80 ? -6.853 20.035 66.822 1.00 84.75 80 ALA B CA 1
ATOM 5206 C C . ALA B 1 80 ? -5.689 19.045 66.874 1.00 81.07 80 ALA B C 1
ATOM 5207 O O . ALA B 1 80 ? -4.532 19.455 66.990 1.00 74.37 80 ALA B O 1
ATOM 5209 N N . LEU B 1 81 ? -6.003 17.752 66.768 1.00 84.23 81 LEU B N 1
ATOM 5210 C CA . LEU B 1 81 ? -4.990 16.702 66.731 1.00 79.90 81 LEU B CA 1
ATOM 5211 C C . LEU B 1 81 ? -4.027 16.918 65.567 1.00 79.97 81 LEU B C 1
ATOM 5212 O O . LEU B 1 81 ? -2.788 16.898 65.737 1.00 81.18 81 LEU B O 1
ATOM 5217 N N . ALA B 1 82 ? -4.600 17.145 64.387 1.00 82.35 82 ALA B N 1
ATOM 5218 C CA . ALA B 1 82 ? -3.790 17.355 63.194 1.00 80.93 82 ALA B CA 1
ATOM 5219 C C . ALA B 1 82 ? -2.827 18.508 63.426 1.00 79.59 82 ALA B C 1
ATOM 5220 O O . ALA B 1 82 ? -1.630 18.399 63.143 1.00 82.51 82 ALA B O 1
ATOM 5222 N N . PHE B 1 83 ? -3.348 19.609 63.959 1.00 81.50 83 PHE B N 1
ATOM 5223 C CA . PHE B 1 83 ? -2.525 20.800 64.140 1.00 80.99 83 PHE B CA 1
ATOM 5224 C C . PHE B 1 83 ? -1.448 20.701 65.233 1.00 78.86 83 PHE B C 1
ATOM 5225 O O . PHE B 1 83 ? -0.342 21.222 65.046 1.00 77.78 83 PHE B O 1
ATOM 5233 N N . VAL B 1 84 ? -1.736 20.042 66.357 1.00 76.62 84 VAL B N 1
ATOM 5234 C CA . VAL B 1 84 ? -0.667 19.838 67.343 1.00 77.96 84 VAL B CA 1
ATOM 5235 C C . VAL B 1 84 ? 0.438 18.948 66.761 1.00 76.63 84 VAL B C 1
ATOM 5236 O O . VAL B 1 84 ? 1.635 19.208 66.965 1.00 72.51 84 VAL B O 1
ATOM 5240 N N . LEU B 1 85 ? 0.037 17.918 66.016 1.00 76.36 85 LEU B N 1
ATOM 5241 C CA . LEU B 1 85 ? 1.027 17.062 65.381 1.00 70.46 85 LEU B CA 1
ATOM 5242 C C . LEU B 1 85 ? 1.865 17.836 64.363 1.00 74.19 85 LEU B C 1
ATOM 5243 O O . LEU B 1 85 ? 3.085 17.634 64.263 1.00 79.97 85 LEU B O 1
ATOM 5248 N N . ALA B 1 86 ? 1.223 18.747 63.639 1.00 74.16 86 ALA B N 1
ATOM 5249 C CA . ALA B 1 86 ? 1.950 19.600 62.707 1.00 74.07 86 ALA B CA 1
ATOM 5250 C C . ALA B 1 86 ? 2.962 20.457 63.467 1.00 72.22 86 ALA B C 1
ATOM 5251 O O . ALA B 1 86 ? 4.083 20.660 63.003 1.00 69.04 86 ALA B O 1
ATOM 5253 N N . TYR B 1 87 ? 2.565 20.939 64.645 1.00 68.99 87 TYR B N 1
ATOM 5254 C CA . TYR B 1 87 ? 3.432 21.781 65.469 1.00 64.85 87 TYR B CA 1
ATOM 5255 C C . TYR B 1 87 ? 4.683 21.034 65.969 1.00 64.64 87 TYR B C 1
ATOM 5256 O O . TYR B 1 87 ? 5.816 21.514 65.818 1.00 58.06 87 TYR B O 1
ATOM 5265 N N . ALA B 1 88 ? 4.481 19.857 66.554 1.00 72.03 88 ALA B N 1
ATOM 5266 C CA . ALA B 1 88 ? 5.611 19.059 67.032 1.00 72.15 88 ALA B CA 1
ATOM 5267 C C . ALA B 1 88 ? 6.550 18.668 65.883 1.00 69.98 88 ALA B C 1
ATOM 5268 O O . ALA B 1 88 ? 7.783 18.788 65.998 1.00 73.18 88 ALA B O 1
ATOM 5270 N N . LEU B 1 89 ? 5.965 18.224 64.769 1.00 69.01 89 LEU B N 1
ATOM 5271 C CA . LEU B 1 89 ? 6.774 17.872 63.606 1.00 72.23 89 LEU B CA 1
ATOM 5272 C C . LEU B 1 89 ? 7.532 19.090 63.064 1.00 77.47 89 LEU B C 1
ATOM 5273 O O . LEU B 1 89 ? 8.667 18.977 62.580 1.00 73.92 89 LEU B O 1
ATOM 5278 N N . GLY B 1 90 ? 6.903 20.257 63.165 1.00 78.79 90 GLY B N 1
ATOM 5279 C CA . GLY B 1 90 ? 7.520 21.494 62.732 1.00 76.13 90 GLY B CA 1
ATOM 5280 C C . GLY B 1 90 ? 8.751 21.803 63.562 1.00 70.24 90 GLY B C 1
ATOM 5281 O O . GLY B 1 90 ? 9.793 22.193 63.028 1.00 67.64 90 GLY B O 1
ATOM 5282 N N . ARG B 1 91 ? 8.637 21.612 64.872 1.00 62.04 91 ARG B N 1
ATOM 5283 C CA . ARG B 1 91 ? 9.769 21.833 65.751 1.00 59.68 91 ARG B CA 1
ATOM 5284 C C . ARG B 1 91 ? 10.944 20.917 65.389 1.00 62.65 91 ARG B C 1
ATOM 5285 O O . ARG B 1 91 ? 12.105 21.380 65.178 1.00 63.60 91 ARG B O 1
ATOM 5293 N N . PHE B 1 92 ? 10.642 19.625 65.291 1.00 57.58 92 PHE B N 1
ATOM 5294 C CA . PHE B 1 92 ? 11.699 18.693 64.969 1.00 58.11 92 PHE B CA 1
ATOM 5295 C C . PHE B 1 92 ? 12.351 19.045 63.637 1.00 63.82 92 PHE B C 1
ATOM 5296 O O . PHE B 1 92 ? 13.577 18.984 63.505 1.00 67.80 92 PHE B O 1
ATOM 5304 N N . SER B 1 93 ? 11.534 19.437 62.662 1.00 63.34 93 SER B N 1
ATOM 5305 C CA . SER B 1 93 ? 12.034 19.748 61.327 1.00 60.17 93 SER B CA 1
ATOM 5306 C C . SER B 1 93 ? 12.920 20.996 61.320 1.00 62.11 93 SER B C 1
ATOM 5307 O O . SER B 1 93 ? 13.873 21.089 60.536 1.00 60.84 93 SER B O 1
ATOM 5310 N N . GLY B 1 94 ? 12.598 21.957 62.185 1.00 55.66 94 GLY B N 1
ATOM 5311 C CA . GLY B 1 94 ? 13.394 23.160 62.275 1.00 50.75 94 GLY B CA 1
ATOM 5312 C C . GLY B 1 94 ? 14.791 22.794 62.750 1.00 61.59 94 GLY B C 1
ATOM 5313 O O . GLY B 1 94 ? 15.802 23.189 62.140 1.00 61.63 94 GLY B O 1
ATOM 5314 N N . VAL B 1 95 ? 14.847 21.989 63.812 1.00 62.11 95 VAL B N 1
ATOM 5315 C CA . VAL B 1 95 ? 16.140 21.564 64.337 1.00 54.07 95 VAL B CA 1
ATOM 5316 C C . VAL B 1 95 ? 16.919 20.760 63.288 1.00 59.60 95 VAL B C 1
ATOM 5317 O O . VAL B 1 95 ? 18.130 20.941 63.110 1.00 64.96 95 VAL B O 1
ATOM 5321 N N . LEU B 1 96 ? 16.212 19.895 62.573 1.00 58.97 96 LEU B N 1
ATOM 5322 C CA . LEU B 1 96 ? 16.838 19.077 61.542 1.00 60.42 96 LEU B CA 1
ATOM 5323 C C . LEU B 1 96 ? 17.449 19.933 60.439 1.00 61.27 96 LEU B C 1
ATOM 5324 O O . LEU B 1 96 ? 18.545 19.645 59.948 1.00 62.02 96 LEU B O 1
ATOM 5329 N N . PHE B 1 97 ? 16.721 20.971 60.036 1.00 61.01 97 PHE B N 1
ATOM 5330 C CA . PHE B 1 97 ? 17.187 21.859 58.978 1.00 59.56 97 PHE B CA 1
ATOM 5331 C C . PHE B 1 97 ? 18.408 22.662 59.399 1.00 58.45 97 PHE B C 1
ATOM 5332 O O . PHE B 1 97 ? 19.366 22.810 58.629 1.00 59.44 97 PHE B O 1
ATOM 5340 N N . ASP B 1 98 ? 18.376 23.148 60.638 1.00 54.42 98 ASP B N 1
ATOM 5341 C CA . ASP B 1 98 ? 19.482 23.900 61.194 1.00 58.76 98 ASP B CA 1
ATOM 5342 C C . ASP B 1 98 ? 20.757 23.047 61.262 1.00 63.33 98 ASP B C 1
ATOM 5343 O O . ASP B 1 98 ? 21.858 23.457 60.837 1.00 62.41 98 ASP B O 1
ATOM 5348 N N . ASN B 1 99 ? 20.610 21.847 61.805 1.00 57.61 99 ASN B N 1
ATOM 5349 C CA . ASN B 1 99 ? 21.770 20.998 61.943 1.00 49.38 99 ASN B CA 1
ATOM 5350 C C . ASN B 1 99 ? 22.295 20.502 60.604 1.00 54.53 99 ASN B C 1
ATOM 5351 O O . ASN B 1 99 ? 23.510 20.376 60.420 1.00 54.17 99 ASN B O 1
ATOM 5356 N N . LEU B 1 100 ? 21.398 20.270 59.652 1.00 54.44 100 LEU B N 1
ATOM 5357 C CA . LEU B 1 100 ? 21.851 19.891 58.321 1.00 56.03 100 LEU B CA 1
ATOM 5358 C C . LEU B 1 100 ? 22.565 21.060 57.621 1.00 59.08 100 LEU B C 1
ATOM 5359 O O . LEU B 1 100 ? 23.484 20.822 56.830 1.00 54.38 100 LEU B O 1
ATOM 5364 N N . ARG B 1 101 ? 22.160 22.308 57.898 1.00 54.61 101 ARG B N 1
ATOM 5365 C CA . ARG B 1 101 ? 22.857 23.433 57.272 1.00 55.21 101 ARG B CA 1
ATOM 5366 C C . ARG B 1 101 ? 24.270 23.480 57.842 1.00 55.27 101 ARG B C 1
ATOM 5367 O O . ARG B 1 101 ? 25.234 23.661 57.085 1.00 58.38 101 ARG B O 1
ATOM 5375 N N . ASN B 1 102 ? 24.403 23.284 59.158 1.00 51.26 102 ASN B N 1
ATOM 5376 C CA . ASN B 1 102 ? 25.731 23.324 59.769 1.00 54.13 102 ASN B CA 1
ATOM 5377 C C . ASN B 1 102 ? 26.626 22.239 59.185 1.00 55.29 102 ASN B C 1
ATOM 5378 O O . ASN B 1 102 ? 27.779 22.486 58.798 1.00 55.71 102 ASN B O 1
ATOM 5383 N N . ILE B 1 103 ? 26.064 21.036 59.111 1.00 55.18 103 ILE B N 1
ATOM 5384 C CA . ILE B 1 103 ? 26.765 19.887 58.566 1.00 52.76 103 ILE B CA 1
ATOM 5385 C C . ILE B 1 103 ? 27.194 20.103 57.107 1.00 56.19 103 ILE B C 1
ATOM 5386 O O . ILE B 1 103 ? 28.309 19.756 56.743 1.00 62.07 103 ILE B O 1
ATOM 5391 N N . VAL B 1 104 ? 26.321 20.681 56.283 1.00 54.63 104 VAL B N 1
ATOM 5392 C CA . VAL B 1 104 ? 26.647 20.948 54.879 1.00 60.38 104 VAL B CA 1
ATOM 5393 C C . VAL B 1 104 ? 27.748 21.997 54.732 1.00 62.17 104 VAL B C 1
ATOM 5394 O O . VAL B 1 104 ? 28.637 21.878 53.872 1.00 61.95 104 VAL B O 1
ATOM 5398 N N . PHE B 1 105 ? 27.693 23.013 55.587 1.00 56.90 105 PHE B N 1
ATOM 5399 C CA . PHE B 1 105 ? 28.622 24.129 55.500 1.00 50.13 105 PHE B CA 1
ATOM 5400 C C . PHE B 1 105 ? 30.020 23.887 56.089 1.00 56.30 105 PHE B C 1
ATOM 5401 O O . PHE B 1 105 ? 30.987 24.587 55.724 1.00 63.77 105 PHE B O 1
ATOM 5409 N N . GLU B 1 106 ? 30.119 22.942 57.023 1.00 53.77 106 GLU B N 1
ATOM 5410 C CA . GLU B 1 106 ? 31.324 22.806 57.840 1.00 52.02 106 GLU B CA 1
ATOM 5411 C C . GLU B 1 106 ? 32.615 22.676 57.003 1.00 52.00 106 GLU B C 1
ATOM 5412 O O . GLU B 1 106 ? 33.623 23.323 57.287 1.00 44.40 106 GLU B O 1
ATOM 5418 N N . ARG B 1 107 ? 32.561 21.866 55.956 1.00 53.13 107 ARG B N 1
ATOM 5419 C CA . ARG B 1 107 ? 33.701 21.701 55.074 1.00 54.71 107 ARG B CA 1
ATOM 5420 C C . ARG B 1 107 ? 34.104 23.044 54.452 1.00 52.58 107 ARG B C 1
ATOM 5421 O O . ARG B 1 107 ? 35.290 23.352 54.321 1.00 60.46 107 ARG B O 1
ATOM 5429 N N . VAL B 1 108 ? 33.117 23.847 54.079 1.00 54.10 108 VAL B N 1
ATOM 5430 C CA . VAL B 1 108 ? 33.395 25.150 53.492 1.00 55.95 108 VAL B CA 1
ATOM 5431 C C . VAL B 1 108 ? 34.113 26.027 54.509 1.00 50.31 108 VAL B C 1
ATOM 5432 O O . VAL B 1 108 ? 35.143 26.628 54.202 1.00 51.59 108 VAL B O 1
ATOM 5436 N N . GLY B 1 109 ? 33.586 26.079 55.728 1.00 46.04 109 GLY B N 1
ATOM 5437 C CA . GLY B 1 109 ? 34.206 26.907 56.750 1.00 41.37 109 GLY B CA 1
ATOM 5438 C C . GLY B 1 109 ? 35.653 26.505 57.031 1.00 44.27 109 GLY B C 1
ATOM 5439 O O . GLY B 1 109 ? 36.562 27.361 57.089 1.00 47.14 109 GLY B O 1
ATOM 5440 N N . GLN B 1 110 ? 35.869 25.201 57.202 1.00 39.41 110 GLN B N 1
ATOM 5441 C CA . GLN B 1 110 ? 37.204 24.678 57.468 1.00 46.99 110 GLN B CA 1
ATOM 5442 C C . GLN B 1 110 ? 38.196 24.963 56.328 1.00 48.89 110 GLN B C 1
ATOM 5443 O O . GLN B 1 110 ? 39.356 25.329 56.592 1.00 53.83 110 GLN B O 1
ATOM 5449 N N . ASP B 1 111 ? 37.745 24.816 55.075 1.00 42.09 111 ASP B N 1
ATOM 5450 C CA . ASP B 1 111 ? 38.625 25.073 53.936 1.00 49.89 111 ASP B CA 1
ATOM 5451 C C . ASP B 1 111 ? 38.951 26.554 53.831 1.00 49.23 111 ASP B C 1
ATOM 5452 O O . ASP B 1 111 ? 40.085 26.926 53.503 1.00 49.59 111 ASP B O 1
ATOM 5457 N N . ALA B 1 112 ? 37.964 27.397 54.121 1.00 45.25 112 ALA B N 1
ATOM 5458 C CA . ALA B 1 112 ? 38.179 28.839 54.026 1.00 47.06 112 ALA B CA 1
ATOM 5459 C C . ALA B 1 112 ? 39.214 29.300 55.050 1.00 45.15 112 ALA B C 1
ATOM 5460 O O . ALA B 1 112 ? 40.149 30.047 54.715 1.00 50.64 112 ALA B O 1
ATOM 5462 N N . THR B 1 113 ? 39.065 28.859 56.296 1.00 44.30 113 THR B N 1
ATOM 5463 C CA . THR B 1 113 ? 40.041 29.299 57.301 1.00 49.18 113 THR B CA 1
ATOM 5464 C C . THR B 1 113 ? 41.425 28.665 57.098 1.00 45.00 113 THR B C 1
ATOM 5465 O O . THR B 1 113 ? 42.448 29.265 57.455 1.00 43.42 113 THR B O 1
ATOM 5469 N N . ARG B 1 114 ? 41.457 27.462 56.528 1.00 42.23 114 ARG B N 1
ATOM 5470 C CA . ARG B 1 114 ? 42.740 26.860 56.175 1.00 49.31 114 ARG B CA 1
ATOM 5471 C C . ARG B 1 114 ? 43.478 27.664 55.095 1.00 52.52 114 ARG B C 1
ATOM 5472 O O . ARG B 1 114 ? 44.673 27.938 55.219 1.00 47.62 114 ARG B O 1
ATOM 5480 N N . HIS B 1 115 ? 42.760 28.056 54.047 1.00 51.24 115 HIS B N 1
ATOM 5481 C CA . HIS B 1 115 ? 43.363 28.828 52.969 1.00 47.29 115 HIS B CA 1
ATOM 5482 C C . HIS B 1 115 ? 43.812 30.209 53.435 1.00 46.87 115 HIS B C 1
ATOM 5483 O O . HIS B 1 115 ? 44.854 30.737 52.978 1.00 46.46 115 HIS B O 1
ATOM 5490 N N . LEU B 1 116 ? 43.044 30.791 54.355 1.00 45.94 116 LEU B N 1
ATOM 5491 C CA . LEU B 1 116 ? 43.485 32.046 54.975 1.00 44.83 116 LEU B CA 1
ATOM 5492 C C . LEU B 1 116 ? 44.817 31.821 55.729 1.00 42.00 116 LEU B C 1
ATOM 5493 O O . LEU B 1 116 ? 45.788 32.572 55.546 1.00 49.11 116 LEU B O 1
ATOM 5498 N N . ALA B 1 117 ? 44.865 30.764 56.543 1.00 39.58 117 ALA B N 1
ATOM 5499 C CA . ALA B 1 117 ? 46.078 30.439 57.298 1.00 43.01 117 ALA B CA 1
ATOM 5500 C C . ALA B 1 117 ? 47.303 30.197 56.408 1.00 46.93 117 ALA B C 1
ATOM 5501 O O . ALA B 1 117 ? 48.388 30.712 56.679 1.00 48.72 117 ALA B O 1
ATOM 5503 N N . GLU B 1 118 ? 47.111 29.421 55.346 1.00 48.79 118 GLU B N 1
ATOM 5504 C CA . GLU B 1 118 ? 48.172 29.116 54.391 1.00 45.62 118 GLU B CA 1
ATOM 5505 C C . GLU B 1 118 ? 48.671 30.376 53.676 1.00 47.90 118 GLU B C 1
ATOM 5506 O O . GLU B 1 118 ? 49.881 30.545 53.499 1.00 50.17 118 GLU B O 1
ATOM 5512 N N . ASN B 1 119 ? 47.756 31.267 53.289 1.00 47.72 119 ASN B N 1
ATOM 5513 C CA . ASN B 1 119 ? 48.174 32.541 52.689 1.00 48.78 119 ASN B CA 1
ATOM 5514 C C . ASN B 1 119 ? 49.005 33.379 53.655 1.00 46.78 119 ASN B C 1
ATOM 5515 O O . ASN B 1 119 ? 50.019 33.996 53.253 1.00 50.95 119 ASN B O 1
ATOM 5520 N N . VAL B 1 120 ? 48.593 33.405 54.927 1.00 42.06 120 VAL B N 1
ATOM 5521 C CA . VAL B 1 120 ? 49.365 34.169 55.917 1.00 45.63 120 VAL B CA 1
ATOM 5522 C C . VAL B 1 120 ? 50.752 33.557 56.094 1.00 44.59 120 VAL B C 1
ATOM 5523 O O . VAL B 1 120 ? 51.753 34.263 56.105 1.00 48.81 120 VAL B O 1
ATOM 5527 N N . PHE B 1 121 ? 50.796 32.227 56.184 1.00 50.85 121 PHE B N 1
ATOM 5528 C CA . PHE B 1 121 ? 52.033 31.469 56.390 1.00 42.84 121 PHE B CA 1
ATOM 5529 C C . PHE B 1 121 ? 53.029 31.741 55.247 1.00 44.29 121 PHE B C 1
ATOM 5530 O O . PHE B 1 121 ? 54.214 32.044 55.474 1.00 44.09 121 PHE B O 1
ATOM 5538 N N . ALA B 1 122 ? 52.519 31.665 54.020 1.00 50.72 122 ALA B N 1
ATOM 5539 C CA . ALA B 1 122 ? 53.315 31.943 52.832 1.00 53.58 122 ALA B CA 1
ATOM 5540 C C . ALA B 1 122 ? 53.853 33.365 52.847 1.00 50.86 122 ALA B C 1
ATOM 5541 O O . ALA B 1 122 ? 55.058 33.597 52.603 1.00 53.68 122 ALA B O 1
ATOM 5543 N N . ARG B 1 123 ? 52.984 34.325 53.152 1.00 44.67 123 ARG B N 1
ATOM 5544 C CA . ARG B 1 123 ? 53.474 35.698 53.151 1.00 49.49 123 ARG B CA 1
ATOM 5545 C C . ARG B 1 123 ? 54.538 35.922 54.246 1.00 48.45 123 ARG B C 1
ATOM 5546 O O . ARG B 1 123 ? 55.543 36.613 54.003 1.00 47.37 123 ARG B O 1
ATOM 5554 N N . LEU B 1 124 ? 54.342 35.311 55.421 1.00 45.60 124 LEU B N 1
ATOM 5555 C CA . LEU B 1 124 ? 55.302 35.462 56.521 1.00 46.03 124 LEU B CA 1
ATOM 5556 C C . LEU B 1 124 ? 56.655 34.958 56.052 1.00 48.80 124 LEU B C 1
ATOM 5557 O O . LEU B 1 124 ? 57.686 35.553 56.368 1.00 54.67 124 LEU B O 1
ATOM 5562 N N . HIS B 1 125 ? 56.660 33.890 55.254 1.00 57.38 125 HIS B N 1
ATOM 5563 C CA . HIS B 1 125 ? 57.942 33.432 54.718 1.00 58.61 125 HIS B CA 1
ATOM 5564 C C . HIS B 1 125 ? 58.525 34.405 53.690 1.00 60.47 125 HIS B C 1
ATOM 5565 O O . HIS B 1 125 ? 59.739 34.498 53.544 1.00 60.81 125 HIS B O 1
ATOM 5572 N N . LYS B 1 126 ? 57.674 35.136 52.977 1.00 55.05 126 LYS B N 1
ATOM 5573 C CA . LYS B 1 126 ? 58.206 36.167 52.085 1.00 56.44 126 LYS B CA 1
ATOM 5574 C C . LYS B 1 126 ? 58.722 37.455 52.769 1.00 58.55 126 LYS B C 1
ATOM 5575 O O . LYS B 1 126 ? 59.512 38.187 52.184 1.00 65.54 126 LYS B O 1
ATOM 5581 N N . LEU B 1 127 ? 58.267 37.742 53.985 1.00 61.08 127 LEU B N 1
ATOM 5582 C CA . LEU B 1 127 ? 58.579 39.018 54.648 1.00 57.70 127 LEU B CA 1
ATOM 5583 C C . LEU B 1 127 ? 60.007 39.105 55.178 1.00 66.98 127 LEU B C 1
ATOM 5584 O O . LEU B 1 127 ? 60.741 38.116 55.167 1.00 68.32 127 LEU B O 1
ATOM 5589 N N . SER B 1 128 ? 60.411 40.297 55.615 1.00 65.13 128 SER B N 1
ATOM 5590 C CA . SER B 1 128 ? 61.808 40.523 55.953 1.00 64.36 128 SER B CA 1
ATOM 5591 C C . SER B 1 128 ? 62.245 39.795 57.222 1.00 76.68 128 SER B C 1
ATOM 5592 O O . SER B 1 128 ? 61.428 39.467 58.083 1.00 80.30 128 SER B O 1
ATOM 5595 N N . LEU B 1 129 ? 63.553 39.553 57.318 1.00 82.55 129 LEU B N 1
ATOM 5596 C CA . LEU B 1 129 ? 64.146 38.922 58.483 1.00 80.08 129 LEU B CA 1
ATOM 5597 C C . LEU B 1 129 ? 64.027 39.819 59.708 1.00 86.23 129 LEU B C 1
ATOM 5598 O O . LEU B 1 129 ? 64.014 39.344 60.842 1.00 89.41 129 LEU B O 1
ATOM 5603 N N . ARG B 1 130 ? 63.885 41.119 59.470 1.00 91.23 130 ARG B N 1
ATOM 5604 C CA . ARG B 1 130 ? 63.980 42.101 60.542 1.00 89.30 130 ARG B CA 1
ATOM 5605 C C . ARG B 1 130 ? 62.691 42.153 61.338 1.00 90.02 130 ARG B C 1
ATOM 5606 O O . ARG B 1 130 ? 62.596 42.898 62.304 1.00 98.36 130 ARG B O 1
ATOM 5614 N N . PHE B 1 131 ? 61.726 41.316 60.982 1.00 94.74 131 PHE B N 1
ATOM 5615 C CA . PHE B 1 131 ? 60.503 41.207 61.773 1.00 109.49 131 PHE B CA 1
ATOM 5616 C C . PHE B 1 131 ? 60.721 40.435 63.068 1.00 126.74 131 PHE B C 1
ATOM 5617 O O . PHE B 1 131 ? 59.775 39.980 63.716 1.00 131.26 131 PHE B O 1
ATOM 5625 N N . HIS B 1 132 ? 62.005 40.291 63.391 1.00 134.08 132 HIS B N 1
ATOM 5626 C CA . HIS B 1 132 ? 62.495 39.849 64.680 1.00 139.28 132 HIS B CA 1
ATOM 5627 C C . HIS B 1 132 ? 61.836 38.527 65.019 1.00 140.30 132 HIS B C 1
ATOM 5628 O O . HIS B 1 132 ? 61.254 38.373 66.091 1.00 143.94 132 HIS B O 1
ATOM 5635 N N . LEU B 1 133 ? 61.919 37.577 64.093 1.00 139.53 133 LEU B N 1
ATOM 5636 C CA . LEU B 1 133 ? 61.301 36.280 64.306 1.00 142.57 133 LEU B CA 1
ATOM 5637 C C . LEU B 1 133 ? 62.193 35.482 65.263 1.00 150.39 133 LEU B C 1
ATOM 5638 O O . LEU B 1 133 ? 63.039 34.683 64.837 1.00 151.05 133 LEU B O 1
ATOM 5643 N N . ALA B 1 134 ? 61.967 35.700 66.559 1.00 153.24 134 ALA B N 1
ATOM 5644 C CA . ALA B 1 134 ? 62.586 34.928 67.632 1.00 153.02 134 ALA B CA 1
ATOM 5645 C C . ALA B 1 134 ? 61.833 35.184 68.934 1.00 151.34 134 ALA B C 1
ATOM 5646 O O . ALA B 1 134 ? 61.927 36.264 69.519 1.00 154.27 134 ALA B O 1
ATOM 5648 N N . ARG B 1 135 ? 61.102 34.175 69.394 1.00 145.90 135 ARG B N 1
ATOM 5649 C CA . ARG B 1 135 ? 60.142 34.345 70.476 1.00 141.95 135 ARG B CA 1
ATOM 5650 C C . ARG B 1 135 ? 60.006 33.030 71.234 1.00 137.50 135 ARG B C 1
ATOM 5651 O O . ARG B 1 135 ? 60.747 32.077 70.988 1.00 137.73 135 ARG B O 1
ATOM 5659 N N . ARG B 1 136 ? 59.077 32.998 72.181 1.00 132.48 136 ARG B N 1
ATOM 5660 C CA . ARG B 1 136 ? 58.781 31.784 72.930 1.00 129.41 136 ARG B CA 1
ATOM 5661 C C . ARG B 1 136 ? 57.793 30.921 72.149 1.00 117.15 136 ARG B C 1
ATOM 5662 O O . ARG B 1 136 ? 56.808 31.428 71.609 1.00 113.82 136 ARG B O 1
ATOM 5670 N N . THR B 1 137 ? 58.059 29.619 72.107 1.00 110.25 137 THR B N 1
ATOM 5671 C CA . THR B 1 137 ? 57.236 28.670 71.365 1.00 97.41 137 THR B CA 1
ATOM 5672 C C . THR B 1 137 ? 55.827 28.668 71.948 1.00 92.26 137 THR B C 1
ATOM 5673 O O . THR B 1 137 ? 54.825 28.741 71.212 1.00 79.13 137 THR B O 1
ATOM 5677 N N . GLY B 1 138 ? 55.763 28.618 73.278 1.00 98.08 138 GLY B N 1
ATOM 5678 C CA . GLY B 1 138 ? 54.500 28.601 73.997 1.00 99.26 138 GLY B CA 1
ATOM 5679 C C . GLY B 1 138 ? 53.656 29.856 73.815 1.00 95.78 138 GLY B C 1
ATOM 5680 O O . GLY B 1 138 ? 52.428 29.757 73.731 1.00 89.59 138 GLY B O 1
ATOM 5681 N N . GLU B 1 139 ? 54.307 31.025 73.766 1.00 96.68 139 GLU B N 1
ATOM 5682 C CA . GLU B 1 139 ? 53.612 32.302 73.584 1.00 92.97 139 GLU B CA 1
ATOM 5683 C C . GLU B 1 139 ? 52.967 32.426 72.207 1.00 83.15 139 GLU B C 1
ATOM 5684 O O . GLU B 1 139 ? 51.755 32.687 72.102 1.00 84.03 139 GLU B O 1
ATOM 5690 N N . VAL B 1 140 ? 53.763 32.230 71.155 1.00 71.45 140 VAL B N 1
ATOM 5691 C CA . VAL B 1 140 ? 53.218 32.295 69.797 1.00 68.61 140 VAL B CA 1
ATOM 5692 C C . VAL B 1 140 ? 52.135 31.237 69.638 1.00 64.40 140 VAL B C 1
ATOM 5693 O O . VAL B 1 140 ? 51.105 31.503 69.034 1.00 67.25 140 VAL B O 1
ATOM 5697 N N . THR B 1 141 ? 52.361 30.043 70.187 1.00 62.20 141 THR B N 1
ATOM 5698 C CA . THR B 1 141 ? 51.374 28.974 70.091 1.00 62.07 141 THR B CA 1
ATOM 5699 C C . THR B 1 141 ? 50.058 29.355 70.781 1.00 65.72 141 THR B C 1
ATOM 5700 O O . THR B 1 141 ? 48.973 29.126 70.221 1.00 59.83 141 THR B O 1
ATOM 5704 N N . LYS B 1 142 ? 50.155 29.955 71.972 1.00 63.00 142 LYS B N 1
ATOM 5705 C CA . LYS B 1 142 ? 48.974 30.392 72.725 1.00 60.26 142 LYS B CA 1
ATOM 5706 C C . LYS B 1 142 ? 48.204 31.454 71.926 1.00 59.26 142 LYS B C 1
ATOM 5707 O O . LYS B 1 142 ? 46.972 31.407 71.813 1.00 58.58 142 LYS B O 1
ATOM 5713 N N . VAL B 1 143 ? 48.949 32.396 71.351 1.00 60.71 143 VAL B N 1
ATOM 5714 C CA . VAL B 1 143 ? 48.365 33.452 70.525 1.00 59.90 143 VAL B CA 1
ATOM 5715 C C . VAL B 1 143 ? 47.649 32.900 69.297 1.00 60.43 143 VAL B C 1
ATOM 5716 O O . VAL B 1 143 ? 46.521 33.301 68.986 1.00 63.15 143 VAL B O 1
ATOM 5720 N N . ILE B 1 144 ? 48.300 31.978 68.598 1.00 58.26 144 ILE B N 1
ATOM 5721 C CA . ILE B 1 144 ? 47.698 31.364 67.417 1.00 59.00 144 ILE B CA 1
ATOM 5722 C C . ILE B 1 144 ? 46.484 30.473 67.774 1.00 50.13 144 ILE B C 1
ATOM 5723 O O . ILE B 1 144 ? 45.490 30.421 67.049 1.00 44.05 144 ILE B O 1
ATOM 5728 N N . GLU B 1 145 ? 46.557 29.789 68.904 1.00 52.41 145 GLU B N 1
ATOM 5729 C CA . GLU B 1 145 ? 45.429 28.990 69.344 1.00 61.51 145 GLU B CA 1
ATOM 5730 C C . GLU B 1 145 ? 44.226 29.878 69.607 1.00 59.04 145 GLU B C 1
ATOM 5731 O O . GLU B 1 145 ? 43.117 29.633 69.084 1.00 57.28 145 GLU B O 1
ATOM 5737 N N . ARG B 1 146 ? 44.471 30.945 70.370 1.00 64.06 146 ARG B N 1
ATOM 5738 C CA . ARG B 1 146 ? 43.413 31.874 70.745 1.00 60.04 146 ARG B CA 1
ATOM 5739 C C . ARG B 1 146 ? 42.821 32.484 69.478 1.00 53.26 146 ARG B C 1
ATOM 5740 O O . ARG B 1 146 ? 41.609 32.515 69.295 1.00 46.78 146 ARG B O 1
ATOM 5748 N N . GLY B 1 147 ? 43.688 32.912 68.569 1.00 55.32 147 GLY B N 1
ATOM 5749 C CA . GLY B 1 147 ? 43.229 33.528 67.338 1.00 50.62 147 GLY B CA 1
ATOM 5750 C C . GLY B 1 147 ? 42.429 32.627 66.420 1.00 51.94 147 GLY B C 1
ATOM 5751 O O . GLY B 1 147 ? 41.418 33.068 65.862 1.00 60.42 147 GLY B O 1
ATOM 5752 N N . THR B 1 148 ? 42.854 31.374 66.244 1.00 58.53 148 THR B N 1
ATOM 5753 C CA . THR B 1 148 ? 42.082 30.456 65.393 1.00 56.89 148 THR B CA 1
ATOM 5754 C C . THR B 1 148 ? 40.708 30.226 66.005 1.00 51.29 148 THR B C 1
ATOM 5755 O O . THR B 1 148 ? 39.690 30.257 65.291 1.00 46.15 148 THR B O 1
ATOM 5759 N N . LYS B 1 149 ? 40.691 29.999 67.325 1.00 50.78 149 LYS B N 1
ATOM 5760 C CA . LYS B 1 149 ? 39.431 29.807 68.030 1.00 60.36 149 LYS B CA 1
ATOM 5761 C C . LYS B 1 149 ? 38.514 31.024 67.817 1.00 58.04 149 LYS B C 1
ATOM 5762 O O . LYS B 1 149 ? 37.327 30.893 67.500 1.00 58.15 149 LYS B O 1
ATOM 5768 N N . SER B 1 150 ? 39.104 32.206 67.914 1.00 57.12 150 SER B N 1
ATOM 5769 C CA . SER B 1 150 ? 38.395 33.462 67.735 1.00 47.13 150 SER B CA 1
ATOM 5770 C C . SER B 1 150 ? 37.760 33.592 66.356 1.00 46.75 150 SER B C 1
ATOM 5771 O O . SER B 1 150 ? 36.576 33.917 66.222 1.00 48.79 150 SER B O 1
ATOM 5774 N N . ILE B 1 151 ? 38.544 33.339 65.321 1.00 43.41 151 ILE B N 1
ATOM 5775 C CA . ILE B 1 151 ? 38.001 33.422 63.970 1.00 45.17 151 ILE B CA 1
ATOM 5776 C C . ILE B 1 151 ? 36.924 32.364 63.663 1.00 48.52 151 ILE B C 1
ATOM 5777 O O . ILE B 1 151 ? 35.940 32.652 62.969 1.00 50.13 151 ILE B O 1
ATOM 5782 N N . ASP B 1 152 ? 37.102 31.148 64.173 1.00 52.58 152 ASP B N 1
ATOM 5783 C CA . ASP B 1 152 ? 36.101 30.100 63.972 1.00 47.06 152 ASP B CA 1
ATOM 5784 C C . ASP B 1 152 ? 34.778 30.463 64.645 1.00 51.27 152 ASP B C 1
ATOM 5785 O O . ASP B 1 152 ? 33.711 30.441 64.017 1.00 43.30 152 ASP B O 1
ATOM 5790 N N . THR B 1 153 ? 34.862 30.834 65.921 1.00 45.33 153 THR B N 1
ATOM 5791 C CA . THR B 1 153 ? 33.674 31.190 66.658 1.00 42.25 153 THR B CA 1
ATOM 5792 C C . THR B 1 153 ? 32.983 32.382 66.001 1.00 46.38 153 THR B C 1
ATOM 5793 O O . THR B 1 153 ? 31.762 32.382 65.819 1.00 50.96 153 THR B O 1
ATOM 5805 N N . LEU B 1 155 ? 33.061 33.221 62.883 1.00 41.38 155 LEU B N 1
ATOM 5806 C CA . LEU B 1 155 ? 32.451 32.818 61.620 1.00 46.52 155 LEU B CA 1
ATOM 5807 C C . LEU B 1 155 ? 31.117 32.080 61.854 1.00 55.64 155 LEU B C 1
ATOM 5808 O O . LEU B 1 155 ? 30.096 32.357 61.189 1.00 57.85 155 LEU B O 1
ATOM 5813 N N . TYR B 1 156 ? 31.130 31.165 62.822 1.00 55.70 156 TYR B N 1
ATOM 5814 C CA . TYR B 1 156 ? 29.947 30.394 63.163 1.00 58.06 156 TYR B CA 1
ATOM 5815 C C . TYR B 1 156 ? 28.796 31.303 63.654 1.00 58.07 156 TYR B C 1
ATOM 5816 O O . TYR B 1 156 ? 27.667 31.198 63.173 1.00 53.64 156 TYR B O 1
ATOM 5825 N N . PHE B 1 157 ? 29.093 32.213 64.580 1.00 52.16 157 PHE B N 1
ATOM 5826 C CA . PHE B 1 157 ? 28.078 33.129 65.080 1.00 48.45 157 PHE B CA 1
ATOM 5827 C C . PHE B 1 157 ? 27.556 34.105 64.020 1.00 56.56 157 PHE B C 1
ATOM 5828 O O . PHE B 1 157 ? 26.363 34.414 64.005 1.00 58.03 157 PHE B O 1
ATOM 5836 N N . LEU B 1 158 ? 28.431 34.595 63.142 1.00 53.10 158 LEU B N 1
ATOM 5837 C CA . LEU B 1 158 ? 27.996 35.498 62.065 1.00 54.61 158 LEU B CA 1
ATOM 5838 C C . LEU B 1 158 ? 27.035 34.805 61.125 1.00 59.42 158 LEU B C 1
ATOM 5839 O O . LEU B 1 158 ? 25.991 35.359 60.777 1.00 58.96 158 LEU B O 1
ATOM 5844 N N . LEU B 1 159 ? 27.418 33.617 60.664 1.00 61.89 159 LEU B N 1
ATOM 5845 C CA . LEU B 1 159 ? 26.601 32.925 59.672 1.00 66.34 159 LEU B CA 1
ATOM 5846 C C . LEU B 1 159 ? 25.316 32.288 60.235 1.00 66.68 159 LEU B C 1
ATOM 5847 O O . LEU B 1 159 ? 24.245 32.333 59.617 1.00 59.39 159 LEU B O 1
ATOM 5852 N N . PHE B 1 160 ? 25.435 31.697 61.413 1.00 64.09 160 PHE B N 1
ATOM 5853 C CA . PHE B 1 160 ? 24.385 30.839 61.923 1.00 65.77 160 PHE B CA 1
ATOM 5854 C C . PHE B 1 160 ? 23.571 31.425 63.071 1.00 64.88 160 PHE B C 1
ATOM 5855 O O . PHE B 1 160 ? 22.468 30.973 63.333 1.00 69.73 160 PHE B O 1
ATOM 5863 N N . ASN B 1 161 ? 24.112 32.419 63.763 1.00 58.22 161 ASN B N 1
ATOM 5864 C CA . ASN B 1 161 ? 23.335 33.100 64.785 1.00 51.14 161 ASN B CA 1
ATOM 5865 C C . ASN B 1 161 ? 22.803 34.471 64.364 1.00 59.86 161 ASN B C 1
ATOM 5866 O O . ASN B 1 161 ? 21.613 34.724 64.461 1.00 70.48 161 ASN B O 1
ATOM 5871 N N . ILE B 1 162 ? 23.678 35.348 63.887 1.00 61.91 162 ILE B N 1
ATOM 5872 C CA . ILE B 1 162 ? 23.264 36.682 63.459 1.00 55.68 162 ILE B CA 1
ATOM 5873 C C . ILE B 1 162 ? 22.436 36.717 62.176 1.00 57.86 162 ILE B C 1
ATOM 5874 O O . ILE B 1 162 ? 21.368 37.344 62.136 1.00 63.55 162 ILE B O 1
ATOM 5879 N N . ALA B 1 163 ? 22.913 36.051 61.129 1.00 53.39 163 ALA B N 1
ATOM 5880 C CA . ALA B 1 163 ? 22.230 36.132 59.833 1.00 57.79 163 ALA B CA 1
ATOM 5881 C C . ALA B 1 163 ? 20.797 35.535 59.810 1.00 60.11 163 ALA B C 1
ATOM 5882 O O . ALA B 1 163 ? 19.855 36.186 59.314 1.00 61.69 163 ALA B O 1
ATOM 5884 N N . PRO B 1 164 ? 20.622 34.313 60.356 1.00 64.02 164 PRO B N 1
ATOM 5885 C CA . PRO B 1 164 ? 19.254 33.785 60.437 1.00 62.96 164 PRO B CA 1
ATOM 5886 C C . PRO B 1 164 ? 18.374 34.679 61.294 1.00 56.28 164 PRO B C 1
ATOM 5887 O O . PRO B 1 164 ? 17.230 34.885 60.931 1.00 61.58 164 PRO B O 1
ATOM 5891 N N . THR B 1 165 ? 18.912 35.230 62.377 1.00 46.75 165 THR B N 1
ATOM 5892 C CA . THR B 1 165 ? 18.165 36.153 63.223 1.00 43.83 165 THR B CA 1
ATOM 5893 C C . THR B 1 165 ? 17.737 37.425 62.488 1.00 55.77 165 THR B C 1
ATOM 5894 O O . THR B 1 165 ? 16.676 37.983 62.768 1.00 62.51 165 THR B O 1
ATOM 5898 N N . VAL B 1 166 ? 18.554 37.896 61.552 1.00 58.85 166 VAL B N 1
ATOM 5899 C CA . VAL B 1 166 ? 18.158 39.053 60.751 1.00 59.45 166 VAL B CA 1
ATOM 5900 C C . VAL B 1 166 ? 16.992 38.669 59.836 1.00 65.09 166 VAL B C 1
ATOM 5901 O O . VAL B 1 166 ? 15.994 39.405 59.722 1.00 68.13 166 VAL B O 1
ATOM 5905 N N . ILE B 1 167 ? 17.116 37.498 59.205 1.00 66.38 167 ILE B N 1
ATOM 5906 C CA . ILE B 1 167 ? 16.051 36.978 58.333 1.00 69.57 167 ILE B CA 1
ATOM 5907 C C . ILE B 1 167 ? 14.709 36.828 59.089 1.00 63.70 167 ILE B C 1
ATOM 5908 O O . ILE B 1 167 ? 13.657 37.325 58.654 1.00 63.55 167 ILE B O 1
ATOM 5913 N N . GLU B 1 168 ? 14.782 36.167 60.237 1.00 54.65 168 GLU B N 1
ATOM 5914 C CA . GLU B 1 168 ? 13.653 35.957 61.107 1.00 63.07 168 GLU B CA 1
ATOM 5915 C C . GLU B 1 168 ? 13.063 37.267 61.617 1.00 73.97 168 GLU B C 1
ATOM 5916 O O . GLU B 1 168 ? 11.841 37.407 61.675 1.00 76.93 168 GLU B O 1
ATOM 5922 N N . LEU B 1 169 ? 13.915 38.226 61.981 1.00 71.16 169 LEU B N 1
ATOM 5923 C CA . LEU B 1 169 ? 13.413 39.509 62.478 1.00 67.36 169 LEU B CA 1
ATOM 5924 C C . LEU B 1 169 ? 12.627 40.226 61.383 1.00 71.89 169 LEU B C 1
ATOM 5925 O O . LEU B 1 169 ? 11.533 40.750 61.640 1.00 78.28 169 LEU B O 1
ATOM 5930 N N . THR B 1 170 ? 13.153 40.226 60.160 1.00 66.71 170 THR B N 1
ATOM 5931 C CA . THR B 1 170 ? 12.416 40.865 59.068 1.00 75.35 170 THR B CA 1
ATOM 5932 C C . THR B 1 170 ? 11.081 40.145 58.791 1.00 73.64 170 THR B C 1
ATOM 5933 O O . THR B 1 170 ? 10.043 40.790 58.580 1.00 70.37 170 THR B O 1
ATOM 5937 N N . ALA B 1 171 ? 11.110 38.812 58.827 1.00 74.92 171 ALA B N 1
ATOM 5938 C CA . ALA B 1 171 ? 9.901 38.019 58.614 1.00 73.70 171 ALA B CA 1
ATOM 5939 C C . ALA B 1 171 ? 8.828 38.334 59.663 1.00 74.60 171 ALA B C 1
ATOM 5940 O O . ALA B 1 171 ? 7.676 38.630 59.324 1.00 80.73 171 ALA B O 1
ATOM 5942 N N . VAL B 1 172 ? 9.232 38.317 60.928 1.00 64.45 172 VAL B N 1
ATOM 5943 C CA . VAL B 1 172 ? 8.346 38.615 62.039 1.00 53.92 172 VAL B CA 1
ATOM 5944 C C . VAL B 1 172 ? 7.775 40.030 61.914 1.00 69.59 172 VAL B C 1
ATOM 5945 O O . VAL B 1 172 ? 6.596 40.252 62.191 1.00 79.22 172 VAL B O 1
ATOM 5949 N N . ILE B 1 173 ? 8.592 40.979 61.468 1.00 67.25 173 ILE B N 1
ATOM 5950 C CA . ILE B 1 173 ? 8.106 42.340 61.266 1.00 71.17 173 ILE B CA 1
ATOM 5951 C C . ILE B 1 173 ? 6.981 42.361 60.231 1.00 77.71 173 ILE B C 1
ATOM 5952 O O . ILE B 1 173 ? 5.918 42.966 60.465 1.00 75.77 173 ILE B O 1
ATOM 5957 N N . VAL B 1 174 ? 7.205 41.683 59.101 1.00 75.03 174 VAL B N 1
ATOM 5958 C CA . VAL B 1 174 ? 6.202 41.657 58.030 1.00 79.09 174 VAL B CA 1
ATOM 5959 C C . VAL B 1 174 ? 4.898 40.994 58.482 1.00 78.83 174 VAL B C 1
ATOM 5960 O O . VAL B 1 174 ? 3.802 41.508 58.259 1.00 80.10 174 VAL B O 1
ATOM 5964 N N . ILE B 1 175 ? 5.043 39.838 59.114 1.00 72.58 175 ILE B N 1
ATOM 5965 C CA . ILE B 1 175 ? 3.926 39.028 59.536 1.00 67.90 175 ILE B CA 1
ATOM 5966 C C . ILE B 1 175 ? 3.094 39.744 60.602 1.00 80.28 175 ILE B C 1
ATOM 5967 O O . ILE B 1 175 ? 1.854 39.771 60.520 1.00 91.54 175 ILE B O 1
ATOM 5972 N N . PHE B 1 176 ? 3.764 40.346 61.583 1.00 77.73 176 PHE B N 1
ATOM 5973 C CA . PHE B 1 176 ? 3.056 41.134 62.593 1.00 81.91 176 PHE B CA 1
ATOM 5974 C C . PHE B 1 176 ? 2.352 42.309 61.928 1.00 90.31 176 PHE B C 1
ATOM 5975 O O . PHE B 1 176 ? 1.245 42.698 62.321 1.00 93.26 176 PHE B O 1
ATOM 5983 N N . TRP B 1 177 ? 3.004 42.863 60.909 1.00 91.95 177 TRP B N 1
ATOM 5984 C CA . TRP B 1 177 ? 2.466 44.006 60.186 1.00 96.45 177 TRP B CA 1
ATOM 5985 C C . TRP B 1 177 ? 1.136 43.649 59.517 1.00 100.58 177 TRP B C 1
ATOM 5986 O O . TRP B 1 177 ? 0.132 44.347 59.680 1.00 99.26 177 TRP B O 1
ATOM 5997 N N . LEU B 1 178 ? 1.153 42.557 58.756 1.00 99.00 178 LEU B N 1
ATOM 5998 C CA . LEU B 1 178 ? -0.010 42.070 58.025 1.00 93.54 178 LEU B CA 1
ATOM 5999 C C . LEU B 1 178 ? -1.112 41.561 58.932 1.00 90.52 178 LEU B C 1
ATOM 6000 O O . LEU B 1 178 ? -2.270 41.561 58.544 1.00 93.42 178 LEU B O 1
ATOM 6005 N N . ASN B 1 179 ? -0.776 41.122 60.139 1.00 89.99 179 ASN B N 1
ATOM 6006 C CA . ASN B 1 179 ? -1.807 40.478 60.944 1.00 89.30 179 ASN B CA 1
ATOM 6007 C C . ASN B 1 179 ? -2.161 41.165 62.258 1.00 92.20 179 ASN B C 1
ATOM 6008 O O . ASN B 1 179 ? -3.118 40.771 62.921 1.00 96.38 179 ASN B O 1
ATOM 6013 N N . PHE B 1 180 ? -1.426 42.206 62.625 1.00 91.27 180 PHE B N 1
ATOM 6014 C CA . PHE B 1 180 ? -1.668 42.858 63.906 1.00 93.05 180 PHE B CA 1
ATOM 6015 C C . PHE B 1 180 ? -1.354 44.348 63.876 1.00 97.67 180 PHE B C 1
ATOM 6016 O O . PHE B 1 180 ? -0.970 44.905 62.846 1.00 97.06 180 PHE B O 1
ATOM 6024 N N . GLY B 1 181 ? -1.495 44.964 65.046 1.00 100.93 181 GLY B N 1
ATOM 6025 C CA . GLY B 1 181 ? -0.981 46.292 65.330 1.00 113.75 181 GLY B CA 1
ATOM 6026 C C . GLY B 1 181 ? -1.495 47.456 64.502 1.00 131.03 181 GLY B C 1
ATOM 6027 O O . GLY B 1 181 ? -2.711 47.655 64.383 1.00 139.74 181 GLY B O 1
ATOM 6028 N N . LEU B 1 182 ? -0.579 48.258 63.957 1.00 130.67 182 LEU B N 1
ATOM 6029 C CA . LEU B 1 182 ? 0.829 47.901 63.760 1.00 111.24 182 LEU B CA 1
ATOM 6030 C C . LEU B 1 182 ? 1.668 48.232 64.981 1.00 113.95 182 LEU B C 1
ATOM 6031 O O . LEU B 1 182 ? 2.894 48.156 64.936 1.00 115.78 182 LEU B O 1
ATOM 6036 N N . GLY B 1 183 ? 0.998 48.660 66.045 1.00 83.77 183 GLY B N 1
ATOM 6037 C CA . GLY B 1 183 ? 1.642 48.971 67.304 1.00 86.25 183 GLY B CA 1
ATOM 6038 C C . GLY B 1 183 ? 2.494 47.820 67.800 1.00 85.56 183 GLY B C 1
ATOM 6039 O O . GLY B 1 183 ? 3.513 48.028 68.465 1.00 89.05 183 GLY B O 1
ATOM 6040 N N . LEU B 1 184 ? 2.079 46.601 67.460 1.00 74.80 184 LEU B N 1
ATOM 6041 C CA . LEU B 1 184 ? 2.823 45.415 67.833 1.00 71.62 184 LEU B CA 1
ATOM 6042 C C . LEU B 1 184 ? 4.208 45.483 67.185 1.00 75.12 184 LEU B C 1
ATOM 6043 O O . LEU B 1 184 ? 5.222 45.286 67.851 1.00 79.38 184 LEU B O 1
ATOM 6048 N N . VAL B 1 185 ? 4.239 45.804 65.895 1.00 71.26 185 VAL B N 1
ATOM 6049 C CA . VAL B 1 185 ? 5.480 45.921 65.135 1.00 71.22 185 VAL B CA 1
ATOM 6050 C C . VAL B 1 185 ? 6.456 46.953 65.721 1.00 73.95 185 VAL B C 1
ATOM 6051 O O . VAL B 1 185 ? 7.662 46.670 65.890 1.00 67.48 185 VAL B O 1
ATOM 6055 N N . THR B 1 186 ? 5.947 48.143 66.030 1.00 72.68 186 THR B N 1
ATOM 6056 C CA . THR B 1 186 ? 6.805 49.167 66.606 1.00 78.25 186 THR B CA 1
ATOM 6057 C C . THR B 1 186 ? 7.269 48.738 67.996 1.00 78.92 186 THR B C 1
ATOM 6058 O O . THR B 1 186 ? 8.402 48.994 68.380 1.00 86.67 186 THR B O 1
ATOM 6062 N N . ALA B 1 187 ? 6.404 48.058 68.737 1.00 73.22 187 ALA B N 1
ATOM 6063 C CA . ALA B 1 187 ? 6.774 47.570 70.063 1.00 63.98 187 ALA B CA 1
ATOM 6064 C C . ALA B 1 187 ? 7.933 46.563 69.996 1.00 65.10 187 ALA B C 1
ATOM 6065 O O . ALA B 1 187 ? 8.881 46.647 70.783 1.00 66.76 187 ALA B O 1
ATOM 6067 N N . THR B 1 188 ? 7.861 45.600 69.079 1.00 64.00 188 THR B N 1
ATOM 6068 C CA . THR B 1 188 ? 8.929 44.618 68.997 1.00 68.66 188 THR B CA 1
ATOM 6069 C C . THR B 1 188 ? 10.212 45.238 68.445 1.00 70.10 188 THR B C 1
ATOM 6070 O O . THR B 1 188 ? 11.291 44.949 68.941 1.00 71.22 188 THR B O 1
ATOM 6074 N N . ILE B 1 189 ? 10.092 46.129 67.463 1.00 68.57 189 ILE B N 1
ATOM 6075 C CA . ILE B 1 189 ? 11.275 46.800 66.925 1.00 65.05 189 ILE B CA 1
ATOM 6076 C C . ILE B 1 189 ? 11.975 47.612 68.017 1.00 63.70 189 ILE B C 1
ATOM 6077 O O . ILE B 1 189 ? 13.211 47.572 68.145 1.00 62.44 189 ILE B O 1
ATOM 6082 N N . LEU B 1 190 ? 11.188 48.335 68.811 1.00 59.53 190 LEU B N 1
ATOM 6083 C CA . LEU B 1 190 ? 11.746 49.075 69.933 1.00 65.22 190 LEU B CA 1
ATOM 6084 C C . LEU B 1 190 ? 12.408 48.118 70.919 1.00 66.96 190 LEU B C 1
ATOM 6085 O O . LEU B 1 190 ? 13.493 48.408 71.454 1.00 70.20 190 LEU B O 1
ATOM 6090 N N . ALA B 1 191 ? 11.781 46.963 71.136 1.00 62.22 191 ALA B N 1
ATOM 6091 C CA . ALA B 1 191 ? 12.339 46.008 72.087 1.00 59.02 191 ALA B CA 1
ATOM 6092 C C . ALA B 1 191 ? 13.714 45.538 71.622 1.00 56.90 191 ALA B C 1
ATOM 6093 O O . ALA B 1 191 ? 14.663 45.560 72.397 1.00 57.13 191 ALA B O 1
ATOM 6095 N N . VAL B 1 192 ? 13.811 45.149 70.352 1.00 46.11 192 VAL B N 1
ATOM 6096 C CA . VAL B 1 192 ? 15.044 44.637 69.792 1.00 46.68 192 VAL B CA 1
ATOM 6097 C C . VAL B 1 192 ? 16.131 45.709 69.815 1.00 56.04 192 VAL B C 1
ATOM 6098 O O . VAL B 1 192 ? 17.275 45.410 70.151 1.00 62.59 192 VAL B O 1
ATOM 6102 N N . ILE B 1 193 ? 15.780 46.954 69.484 1.00 52.68 193 ILE B N 1
ATOM 6103 C CA . ILE B 1 193 ? 16.774 48.029 69.517 1.00 54.10 193 ILE B CA 1
ATOM 6104 C C . ILE B 1 193 ? 17.312 48.247 70.935 1.00 57.26 193 ILE B C 1
ATOM 6105 O O . ILE B 1 193 ? 18.528 48.302 71.145 1.00 61.34 193 ILE B O 1
ATOM 6110 N N . ALA B 1 194 ? 16.410 48.335 71.909 1.00 55.27 194 ALA B N 1
ATOM 6111 C CA . ALA B 1 194 ? 16.829 48.487 73.301 1.00 54.02 194 ALA B CA 1
ATOM 6112 C C . ALA B 1 194 ? 17.686 47.299 73.735 1.00 57.23 194 ALA B C 1
ATOM 6113 O O . ALA B 1 194 ? 18.684 47.463 74.430 1.00 63.95 194 ALA B O 1
ATOM 6115 N N . TYR B 1 195 ? 17.291 46.107 73.304 1.00 50.84 195 TYR B N 1
ATOM 6116 C CA . TYR B 1 195 ? 17.953 44.879 73.694 1.00 55.92 195 TYR B CA 1
ATOM 6117 C C . TYR B 1 195 ? 19.395 44.854 73.189 1.00 56.57 195 TYR B C 1
ATOM 6118 O O . TYR B 1 195 ? 20.322 44.572 73.956 1.00 53.13 195 TYR B O 1
ATOM 6127 N N . VAL B 1 196 ? 19.565 45.158 71.901 1.00 52.84 196 VAL B N 1
ATOM 6128 C CA . VAL B 1 196 ? 20.872 45.155 71.269 1.00 53.14 196 VAL B CA 1
ATOM 6129 C C . VAL B 1 196 ? 21.741 46.233 71.898 1.00 52.84 196 VAL B C 1
ATOM 6130 O O . VAL B 1 196 ? 22.902 45.990 72.226 1.00 55.29 196 VAL B O 1
ATOM 6134 N N . TRP B 1 197 ? 21.182 47.421 72.079 1.00 48.16 197 TRP B N 1
ATOM 6135 C CA . TRP B 1 197 ? 21.966 48.511 72.651 1.00 53.66 197 TRP B CA 1
ATOM 6136 C C . TRP B 1 197 ? 22.439 48.205 74.081 1.00 58.93 197 TRP B C 1
ATOM 6137 O O . TRP B 1 197 ? 23.622 48.358 74.414 1.00 73.29 197 TRP B O 1
ATOM 6148 N N . THR B 1 198 ? 21.515 47.730 74.905 1.00 53.11 198 THR B N 1
ATOM 6149 C CA . THR B 1 198 ? 21.792 47.375 76.293 1.00 48.35 198 THR B CA 1
ATOM 6150 C C . THR B 1 198 ? 22.864 46.282 76.382 1.00 50.11 198 THR B C 1
ATOM 6151 O O . THR B 1 198 ? 23.798 46.369 77.192 1.00 49.18 198 THR B O 1
ATOM 6155 N N . THR B 1 199 ? 22.710 45.254 75.548 1.00 50.53 199 THR B N 1
ATOM 6156 C CA . THR B 1 199 ? 23.629 44.135 75.539 1.00 53.19 199 THR B CA 1
ATOM 6157 C C . THR B 1 199 ? 25.004 44.623 75.126 1.00 56.65 199 THR B C 1
ATOM 6158 O O . THR B 1 199 ? 26.005 44.233 75.705 1.00 66.43 199 THR B O 1
ATOM 6162 N N . ARG B 1 200 ? 25.048 45.499 74.134 1.00 55.42 200 ARG B N 1
ATOM 6163 C CA . ARG B 1 200 ? 26.315 46.015 73.641 1.00 51.20 200 ARG B CA 1
ATOM 6164 C C . ARG B 1 200 ? 27.061 46.820 74.720 1.00 54.63 200 ARG B C 1
ATOM 6165 O O . ARG B 1 200 ? 28.256 46.562 74.979 1.00 55.55 200 ARG B O 1
ATOM 6173 N N . THR B 1 201 ? 26.374 47.755 75.382 1.00 50.22 201 THR B N 1
ATOM 6174 C CA . THR B 1 201 ? 27.077 48.587 76.371 1.00 50.34 201 THR B CA 1
ATOM 6175 C C . THR B 1 201 ? 27.528 47.766 77.598 1.00 47.25 201 THR B C 1
ATOM 6176 O O . THR B 1 201 ? 28.696 47.845 78.057 1.00 55.66 201 THR B O 1
ATOM 6180 N N . ILE B 1 202 ? 26.624 46.924 78.088 1.00 47.98 202 ILE B N 1
ATOM 6181 C CA . ILE B 1 202 ? 26.973 46.059 79.203 1.00 50.14 202 ILE B CA 1
ATOM 6182 C C . ILE B 1 202 ? 28.133 45.144 78.793 1.00 51.36 202 ILE B C 1
ATOM 6183 O O . ILE B 1 202 ? 29.023 44.890 79.590 1.00 50.93 202 ILE B O 1
ATOM 6188 N N . THR B 1 203 ? 28.133 44.673 77.548 1.00 50.67 203 THR B N 1
ATOM 6189 C CA . THR B 1 203 ? 29.204 43.793 77.071 1.00 53.32 203 THR B CA 1
ATOM 6190 C C . THR B 1 203 ? 30.566 44.478 76.984 1.00 52.35 203 THR B C 1
ATOM 6191 O O . THR B 1 203 ? 31.572 43.857 77.295 1.00 45.73 203 THR B O 1
ATOM 6195 N N . GLU B 1 204 ? 30.600 45.752 76.591 1.00 57.56 204 GLU B N 1
ATOM 6196 C CA . GLU B 1 204 ? 31.870 46.481 76.582 1.00 56.89 204 GLU B CA 1
ATOM 6197 C C . GLU B 1 204 ? 32.431 46.532 78.015 1.00 56.16 204 GLU B C 1
ATOM 6198 O O . GLU B 1 204 ? 33.630 46.222 78.275 1.00 56.32 204 GLU B O 1
ATOM 6204 N N . TRP B 1 205 ? 31.548 46.852 78.961 1.00 52.31 205 TRP B N 1
ATOM 6205 C CA . TRP B 1 205 ? 31.986 46.822 80.358 1.00 51.46 205 TRP B CA 1
ATOM 6206 C C . TRP B 1 205 ? 32.500 45.431 80.819 1.00 61.46 205 TRP B C 1
ATOM 6207 O O . TRP B 1 205 ? 33.602 45.297 81.401 1.00 64.39 205 TRP B O 1
ATOM 6218 N N . ARG B 1 206 ? 31.732 44.393 80.505 1.00 57.06 206 ARG B N 1
ATOM 6219 C CA . ARG B 1 206 ? 32.098 43.032 80.893 1.00 55.68 206 ARG B CA 1
ATOM 6220 C C . ARG B 1 206 ? 33.424 42.583 80.281 1.00 60.24 206 ARG B C 1
ATOM 6221 O O . ARG B 1 206 ? 34.180 41.838 80.898 1.00 60.79 206 ARG B O 1
ATOM 6229 N N . THR B 1 207 ? 33.696 43.029 79.064 1.00 61.66 207 THR B N 1
ATOM 6230 C CA . THR B 1 207 ? 34.926 42.649 78.393 1.00 63.68 207 THR B CA 1
ATOM 6231 C C . THR B 1 207 ? 36.121 43.297 79.110 1.00 60.13 207 THR B C 1
ATOM 6232 O O . THR B 1 207 ? 37.170 42.657 79.304 1.00 55.60 207 THR B O 1
ATOM 6236 N N . HIS B 1 208 ? 35.944 44.532 79.572 1.00 56.14 208 HIS B N 1
ATOM 6237 C CA . HIS B 1 208 ? 37.008 45.107 80.389 1.00 53.77 208 HIS B CA 1
ATOM 6238 C C . HIS B 1 208 ? 37.277 44.276 81.665 1.00 57.00 208 HIS B C 1
ATOM 6239 O O . HIS B 1 208 ? 38.445 43.923 81.978 1.00 64.18 208 HIS B O 1
ATOM 6246 N N . LEU B 1 209 ? 36.202 43.934 82.378 1.00 53.34 209 LEU B N 1
ATOM 6247 C CA . LEU B 1 209 ? 36.334 43.133 83.605 1.00 48.75 209 LEU B CA 1
ATOM 6248 C C . LEU B 1 209 ? 36.978 41.755 83.367 1.00 50.83 209 LEU B C 1
ATOM 6249 O O . LEU B 1 209 ? 37.724 41.225 84.222 1.00 45.79 209 LEU B O 1
ATOM 6254 N N . ARG B 1 210 ? 36.654 41.170 82.215 1.00 50.22 210 ARG B N 1
ATOM 6255 C CA . ARG B 1 210 ? 37.159 39.859 81.831 1.00 54.41 210 ARG B CA 1
ATOM 6256 C C . ARG B 1 210 ? 38.668 39.932 81.586 1.00 58.53 210 ARG B C 1
ATOM 6257 O O . ARG B 1 210 ? 39.416 39.017 81.953 1.00 56.45 210 ARG B O 1
ATOM 6265 N N . GLU B 1 211 ? 39.097 41.015 80.943 1.00 54.41 211 GLU B N 1
ATOM 6266 C CA . GLU B 1 211 ? 40.511 41.213 80.676 1.00 51.57 211 GLU B CA 1
ATOM 6267 C C . GLU B 1 211 ? 41.307 41.379 81.979 1.00 53.93 211 GLU B C 1
ATOM 6268 O O . GLU B 1 211 ? 42.424 40.823 82.134 1.00 50.95 211 GLU B O 1
ATOM 6274 N N . LYS B 1 212 ? 40.745 42.139 82.919 1.00 53.69 212 LYS B N 1
ATOM 6275 C CA . LYS B 1 212 ? 41.428 42.273 84.208 1.00 54.13 212 LYS B CA 1
ATOM 6276 C C . LYS B 1 212 ? 41.543 40.914 84.922 1.00 54.92 212 LYS B C 1
ATOM 6277 O O . LYS B 1 212 ? 42.613 40.547 85.437 1.00 48.00 212 LYS B O 1
ATOM 6291 N N . ASN B 1 214 ? 41.577 37.910 83.610 1.00 42.87 214 ASN B N 1
ATOM 6292 C CA . ASN B 1 214 ? 42.542 37.078 82.916 1.00 49.11 214 ASN B CA 1
ATOM 6293 C C . ASN B 1 214 ? 43.969 37.447 83.285 1.00 51.25 214 ASN B C 1
ATOM 6294 O O . ASN B 1 214 ? 44.796 36.573 83.534 1.00 56.67 214 ASN B O 1
ATOM 6299 N N . ARG B 1 215 ? 44.239 38.747 83.359 1.00 45.37 215 ARG B N 1
ATOM 6300 C CA . ARG B 1 215 ? 45.560 39.209 83.769 1.00 45.54 215 ARG B CA 1
ATOM 6301 C C . ARG B 1 215 ? 45.926 38.726 85.179 1.00 51.04 215 ARG B C 1
ATOM 6302 O O . ARG B 1 215 ? 47.026 38.177 85.402 1.00 55.57 215 ARG B O 1
ATOM 6310 N N . LEU B 1 216 ? 44.988 38.882 86.113 1.00 51.22 216 LEU B N 1
ATOM 6311 C CA . LEU B 1 216 ? 45.237 38.495 87.502 1.00 47.16 216 LEU B CA 1
ATOM 6312 C C . LEU B 1 216 ? 45.449 36.991 87.652 1.00 45.32 216 LEU B C 1
ATOM 6313 O O . LEU B 1 216 ? 46.266 36.532 88.459 1.00 46.41 216 LEU B O 1
ATOM 6318 N N . ASP B 1 217 ? 44.708 36.242 86.848 1.00 47.32 217 ASP B N 1
ATOM 6319 C CA . ASP B 1 217 ? 44.841 34.807 86.777 1.00 46.04 217 ASP B CA 1
ATOM 6320 C C . ASP B 1 217 ? 46.249 34.402 86.313 1.00 56.41 217 ASP B C 1
ATOM 6321 O O . ASP B 1 217 ? 46.901 33.522 86.908 1.00 54.90 217 ASP B O 1
ATOM 6326 N N . GLY B 1 218 ? 46.714 35.064 85.254 1.00 53.13 218 GLY B N 1
ATOM 6327 C CA . GLY B 1 218 ? 48.030 34.799 84.709 1.00 44.00 218 GLY B CA 1
ATOM 6328 C C . GLY B 1 218 ? 49.078 35.054 85.771 1.00 43.05 218 GLY B C 1
ATOM 6329 O O . GLY B 1 218 ? 50.017 34.275 85.929 1.00 42.73 218 GLY B O 1
ATOM 6330 N N . GLN B 1 219 ? 48.906 36.142 86.517 1.00 44.79 219 GLN B N 1
ATOM 6331 C CA . GLN B 1 219 ? 49.862 36.457 87.572 1.00 41.79 219 GLN B CA 1
ATOM 6332 C C . GLN B 1 219 ? 49.900 35.435 88.717 1.00 43.42 219 GLN B C 1
ATOM 6333 O O . GLN B 1 219 ? 50.989 35.014 89.139 1.00 46.24 219 GLN B O 1
ATOM 6339 N N . ALA B 1 220 ? 48.733 35.001 89.198 1.00 43.48 220 ALA B N 1
ATOM 6340 C CA . ALA B 1 220 ? 48.727 34.013 90.280 1.00 41.73 220 ALA B CA 1
ATOM 6341 C C . ALA B 1 220 ? 49.378 32.704 89.804 1.00 39.18 220 ALA B C 1
ATOM 6342 O O . ALA B 1 220 ? 50.234 32.113 90.490 1.00 48.18 220 ALA B O 1
ATOM 6344 N N . LEU B 1 221 ? 49.006 32.294 88.599 1.00 38.67 221 LEU B N 1
ATOM 6345 C CA . LEU B 1 221 ? 49.537 31.071 88.003 1.00 42.87 221 LEU B CA 1
ATOM 6346 C C . LEU B 1 221 ? 51.071 31.130 87.807 1.00 43.17 221 LEU B C 1
ATOM 6347 O O . LEU B 1 221 ? 51.793 30.166 88.096 1.00 45.56 221 LEU B O 1
ATOM 6352 N N . ALA B 1 222 ? 51.563 32.274 87.352 1.00 36.93 222 ALA B N 1
ATOM 6353 C CA . ALA B 1 222 ? 52.992 32.467 87.177 1.00 41.45 222 ALA B CA 1
ATOM 6354 C C . ALA B 1 222 ? 53.694 32.402 88.531 1.00 41.31 222 ALA B C 1
ATOM 6355 O O . ALA B 1 222 ? 54.795 31.883 88.626 1.00 44.15 222 ALA B O 1
ATOM 6357 N N . ARG B 1 223 ? 53.078 32.933 89.582 1.00 39.82 223 ARG B N 1
ATOM 6358 C CA . ARG B 1 223 ? 53.697 32.790 90.902 1.00 42.85 223 ARG B CA 1
ATOM 6359 C C . ARG B 1 223 ? 53.814 31.325 91.350 1.00 41.67 223 ARG B C 1
ATOM 6360 O O . ARG B 1 223 ? 54.889 30.886 91.784 1.00 40.47 223 ARG B O 1
ATOM 6368 N N . ALA B 1 224 ? 52.722 30.568 91.219 1.00 40.13 224 ALA B N 1
ATOM 6369 C CA . ALA B 1 224 ? 52.757 29.145 91.564 1.00 38.05 224 ALA B CA 1
ATOM 6370 C C . ALA B 1 224 ? 53.811 28.374 90.756 1.00 40.94 224 ALA B C 1
ATOM 6371 O O . ALA B 1 224 ? 54.618 27.614 91.316 1.00 37.99 224 ALA B O 1
ATOM 6373 N N . VAL B 1 225 ? 53.817 28.590 89.446 1.00 41.23 225 VAL B N 1
ATOM 6374 C CA . VAL B 1 225 ? 54.740 27.872 88.579 1.00 44.09 225 VAL B CA 1
ATOM 6375 C C . VAL B 1 225 ? 56.208 28.249 88.832 1.00 48.70 225 VAL B C 1
ATOM 6376 O O . VAL B 1 225 ? 57.072 27.367 88.895 1.00 50.84 225 VAL B O 1
ATOM 6380 N N . ASP B 1 226 ? 56.491 29.534 89.035 1.00 49.94 226 ASP B N 1
ATOM 6381 C CA . ASP B 1 226 ? 57.869 29.959 89.305 1.00 47.79 226 ASP B CA 1
ATOM 6382 C C . ASP B 1 226 ? 58.366 29.386 90.630 1.00 46.36 226 ASP B C 1
ATOM 6383 O O . ASP B 1 226 ? 59.567 29.070 90.807 1.00 47.10 226 ASP B O 1
ATOM 6388 N N . SER B 1 227 ? 57.439 29.284 91.577 1.00 46.65 227 SER B N 1
ATOM 6389 C CA . SER B 1 227 ? 57.739 28.645 92.851 1.00 48.03 227 SER B CA 1
ATOM 6390 C C . SER B 1 227 ? 58.090 27.124 92.710 1.00 40.28 227 SER B C 1
ATOM 6391 O O . SER B 1 227 ? 59.128 26.626 93.208 1.00 41.33 227 SER B O 1
ATOM 6394 N N . LEU B 1 228 ? 57.228 26.388 92.020 1.00 46.24 228 LEU B N 1
ATOM 6395 C CA . LEU B 1 228 ? 57.437 24.953 91.888 1.00 48.80 228 LEU B CA 1
ATOM 6396 C C . LEU B 1 228 ? 58.686 24.653 91.084 1.00 56.52 228 LEU B C 1
ATOM 6397 O O . LEU B 1 228 ? 59.445 23.751 91.412 1.00 64.71 228 LEU B O 1
ATOM 6402 N N . LEU B 1 229 ? 58.922 25.434 90.045 1.00 55.74 229 LEU B N 1
ATOM 6403 C CA . LEU B 1 229 ? 60.116 25.221 89.258 1.00 56.80 229 LEU B CA 1
ATOM 6404 C C . LEU B 1 229 ? 61.337 25.706 90.041 1.00 61.49 229 LEU B C 1
ATOM 6405 O O . LEU B 1 229 ? 62.474 25.428 89.664 1.00 66.00 229 LEU B O 1
ATOM 6410 N N . ASN B 1 230 ? 61.111 26.426 91.140 1.00 60.57 230 ASN B N 1
ATOM 6411 C CA . ASN B 1 230 ? 62.239 26.765 92.004 1.00 56.63 230 ASN B CA 1
ATOM 6412 C C . ASN B 1 230 ? 62.173 26.091 93.377 1.00 53.93 230 ASN B C 1
ATOM 6413 O O . ASN B 1 230 ? 62.653 26.632 94.385 1.00 54.42 230 ASN B O 1
ATOM 6418 N N . TYR B 1 231 ? 61.626 24.876 93.379 1.00 51.14 231 TYR B N 1
ATOM 6419 C CA . TYR B 1 231 ? 61.504 24.042 94.578 1.00 49.70 231 TYR B CA 1
ATOM 6420 C C . TYR B 1 231 ? 62.790 23.923 95.434 1.00 43.80 231 TYR B C 1
ATOM 6421 O O . TYR B 1 231 ? 62.750 24.068 96.660 1.00 44.49 231 TYR B O 1
ATOM 6430 N N . GLU B 1 232 ? 63.931 23.675 94.802 1.00 45.22 232 GLU B N 1
ATOM 6431 C CA . GLU B 1 232 ? 65.178 23.587 95.551 1.00 43.00 232 GLU B CA 1
ATOM 6432 C C . GLU B 1 232 ? 65.494 24.875 96.298 1.00 40.42 232 GLU B C 1
ATOM 6433 O O . GLU B 1 232 ? 65.789 24.848 97.478 1.00 35.21 232 GLU B O 1
ATOM 6439 N N . THR B 1 233 ? 65.421 25.999 95.594 1.00 42.05 233 THR B N 1
ATOM 6440 C CA . THR B 1 233 ? 65.749 27.299 96.150 1.00 45.48 233 THR B CA 1
ATOM 6441 C C . THR B 1 233 ? 64.806 27.617 97.292 1.00 47.28 233 THR B C 1
ATOM 6442 O O . THR B 1 233 ? 65.230 28.109 98.348 1.00 46.08 233 THR B O 1
ATOM 6446 N N . VAL B 1 234 ? 63.527 27.307 97.094 1.00 42.66 234 VAL B N 1
ATOM 6447 C CA . VAL B 1 234 ? 62.568 27.474 98.180 1.00 39.25 234 VAL B CA 1
ATOM 6448 C C . VAL B 1 234 ? 62.953 26.619 99.407 1.00 44.03 234 VAL B C 1
ATOM 6449 O O . VAL B 1 234 ? 62.919 27.124 100.534 1.00 38.91 234 VAL B O 1
ATOM 6453 N N . LYS B 1 235 ? 63.365 25.361 99.200 1.00 38.30 235 LYS B N 1
ATOM 6454 C CA . LYS B 1 235 ? 63.846 24.565 100.326 1.00 48.48 235 LYS B CA 1
ATOM 6455 C C . LYS B 1 235 ? 65.064 25.200 101.013 1.00 56.73 235 LYS B C 1
ATOM 6456 O O . LYS B 1 235 ? 65.064 25.366 102.232 1.00 61.48 235 LYS B O 1
ATOM 6462 N N . TYR B 1 236 ? 66.060 25.597 100.221 1.00 50.39 236 TYR B N 1
ATOM 6463 C CA . TYR B 1 236 ? 67.318 26.153 100.713 1.00 48.92 236 TYR B CA 1
ATOM 6464 C C . TYR B 1 236 ? 67.120 27.320 101.670 1.00 46.38 236 TYR B C 1
ATOM 6465 O O . TYR B 1 236 ? 67.906 27.524 102.601 1.00 53.47 236 TYR B O 1
ATOM 6474 N N . PHE B 1 237 ? 66.064 28.080 101.438 1.00 36.79 237 PHE B N 1
ATOM 6475 C CA . PHE B 1 237 ? 65.775 29.237 102.270 1.00 50.70 237 PHE B CA 1
ATOM 6476 C C . PHE B 1 237 ? 64.572 29.008 103.170 1.00 45.16 237 PHE B C 1
ATOM 6477 O O . PHE B 1 237 ? 64.051 29.961 103.743 1.00 46.04 237 PHE B O 1
ATOM 6485 N N . GLY B 1 238 ? 64.138 27.747 103.267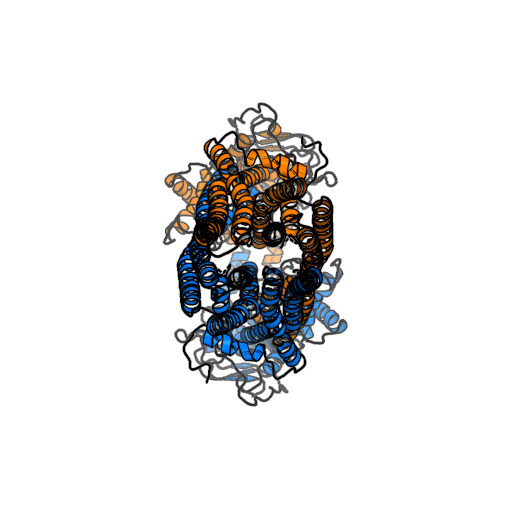 1.00 42.44 238 GLY B N 1
ATOM 6486 C CA . GLY B 1 238 ? 62.995 27.377 104.098 1.00 50.76 238 GLY B CA 1
ATOM 6487 C C . GLY B 1 238 ? 61.799 28.291 103.859 1.00 54.81 238 GLY B C 1
ATOM 6488 O O . GLY B 1 238 ? 61.156 28.751 104.807 1.00 52.43 238 GLY B O 1
ATOM 6489 N N . ALA B 1 239 ? 61.533 28.586 102.587 1.00 56.77 239 ALA B N 1
ATOM 6490 C CA . ALA B 1 239 ? 60.593 29.647 102.216 1.00 54.47 239 ALA B CA 1
ATOM 6491 C C . ALA B 1 239 ? 59.162 29.216 101.800 1.00 47.71 239 ALA B C 1
ATOM 6492 O O . ALA B 1 239 ? 58.450 29.988 101.151 1.00 48.91 239 ALA B O 1
ATOM 6494 N N . GLU B 1 240 ? 58.748 28.012 102.202 1.00 43.93 240 GLU B N 1
ATOM 6495 C CA . GLU B 1 240 ? 57.428 27.445 101.857 1.00 42.54 240 GLU B CA 1
ATOM 6496 C C . GLU B 1 240 ? 56.236 28.305 102.273 1.00 43.50 240 GLU B C 1
ATOM 6497 O O . GLU B 1 240 ? 55.365 28.590 101.452 1.00 44.45 240 GLU B O 1
ATOM 6503 N N . SER B 1 241 ? 56.195 28.705 103.544 1.00 45.15 241 SER B N 1
ATOM 6504 C CA . SER B 1 241 ? 55.126 29.568 104.049 1.00 48.70 241 SER B CA 1
ATOM 6505 C C . SER B 1 241 ? 55.097 30.887 103.281 1.00 48.56 241 SER B C 1
ATOM 6506 O O . SER B 1 241 ? 54.028 31.411 102.959 1.00 51.41 241 SER B O 1
ATOM 6509 N N . ARG B 1 242 ? 56.278 31.421 102.988 1.00 43.40 242 ARG B N 1
ATOM 6510 C CA . ARG B 1 242 ? 56.360 32.678 102.260 1.00 50.04 242 ARG B CA 1
ATOM 6511 C C . ARG B 1 242 ? 55.756 32.546 100.850 1.00 42.24 242 ARG B C 1
ATOM 6512 O O . ARG B 1 242 ? 54.966 33.369 100.425 1.00 48.73 242 ARG B O 1
ATOM 6520 N N . GLU B 1 243 ? 56.122 31.489 100.143 1.00 46.22 243 GLU B N 1
ATOM 6521 C CA . GLU B 1 243 ? 55.618 31.250 98.797 1.00 48.13 243 GLU B CA 1
ATOM 6522 C C . GLU B 1 243 ? 54.120 30.970 98.820 1.00 47.43 243 GLU B C 1
ATOM 6523 O O . GLU B 1 243 ? 53.410 31.343 97.898 1.00 47.11 243 GLU B O 1
ATOM 6529 N N . GLU B 1 244 ? 53.658 30.298 99.873 1.00 39.41 244 GLU B N 1
ATOM 6530 C CA . GLU B 1 244 ? 52.242 30.039 100.064 1.00 44.91 244 GLU B CA 1
ATOM 6531 C C . GLU B 1 244 ? 51.486 31.340 100.231 1.00 40.52 244 GLU B C 1
ATOM 6532 O O . GLU B 1 244 ? 50.469 31.541 99.594 1.00 38.72 244 GLU B O 1
ATOM 6538 N N . ALA B 1 245 ? 52.007 32.237 101.065 1.00 43.37 245 ALA B N 1
ATOM 6539 C CA . ALA B 1 245 ? 51.360 33.530 101.296 1.00 45.33 245 ALA B CA 1
ATOM 6540 C C . ALA B 1 245 ? 51.352 34.362 100.005 1.00 46.72 245 ALA B C 1
ATOM 6541 O O . ALA B 1 245 ? 50.369 35.029 99.667 1.00 47.94 245 ALA B O 1
ATOM 6543 N N . ARG B 1 246 ? 52.455 34.299 99.279 1.00 46.53 246 ARG B N 1
ATOM 6544 C CA . ARG B 1 246 ? 52.594 34.986 97.998 1.00 46.98 246 ARG B CA 1
ATOM 6545 C C . ARG B 1 246 ? 51.645 34.441 96.916 1.00 45.66 246 ARG B C 1
ATOM 6546 O O . ARG B 1 246 ? 51.058 35.206 96.150 1.00 45.43 246 ARG B O 1
ATOM 6554 N N . TYR B 1 247 ? 51.463 33.129 96.861 1.00 45.70 247 TYR B N 1
ATOM 6555 C CA . TYR B 1 247 ? 50.473 32.595 95.938 1.00 43.82 247 TYR B CA 1
ATOM 6556 C C . TYR B 1 247 ? 49.072 33.005 96.393 1.00 42.52 247 TYR B C 1
ATOM 6557 O O . TYR B 1 247 ? 48.218 33.352 95.573 1.00 42.85 247 TYR B O 1
ATOM 6566 N N . ALA B 1 248 ? 48.847 32.969 97.702 1.00 40.90 248 ALA B N 1
ATOM 6567 C CA . ALA B 1 248 ? 47.531 33.276 98.269 1.00 48.75 248 ALA B CA 1
ATOM 6568 C C . ALA B 1 248 ? 47.050 34.719 97.997 1.00 48.58 248 ALA B C 1
ATOM 6569 O O . ALA B 1 248 ? 45.879 34.933 97.664 1.00 46.74 248 ALA B O 1
ATOM 6571 N N . SER B 1 249 ? 47.937 35.706 98.118 1.00 45.91 249 SER B N 1
ATOM 6572 C CA . SER B 1 249 ? 47.493 37.081 97.874 1.00 48.03 249 SER B CA 1
ATOM 6573 C C . SER B 1 249 ? 47.092 37.278 96.402 1.00 41.05 249 SER B C 1
ATOM 6574 O O . SER B 1 249 ? 46.035 37.853 96.099 1.00 47.33 249 SER B O 1
ATOM 6577 N N . ALA B 1 250 ? 47.902 36.738 95.498 1.00 42.96 250 ALA B N 1
ATOM 6578 C CA . ALA B 1 250 ? 47.610 36.807 94.070 1.00 46.65 250 ALA B CA 1
ATOM 6579 C C . ALA B 1 250 ? 46.309 36.078 93.738 1.00 49.24 250 ALA B C 1
ATOM 6580 O O . ALA B 1 250 ? 45.485 36.585 92.971 1.00 51.18 250 ALA B O 1
ATOM 6582 N N . ALA B 1 251 ? 46.121 34.905 94.344 1.00 51.52 251 ALA B N 1
ATOM 6583 C CA . ALA B 1 251 ? 44.926 34.078 94.111 1.00 45.45 251 ALA B CA 1
ATOM 6584 C C . ALA B 1 251 ? 43.657 34.772 94.627 1.00 44.94 251 ALA B C 1
ATOM 6585 O O . ALA B 1 251 ? 42.575 34.604 94.059 1.00 46.02 251 ALA B O 1
ATOM 6587 N N . ARG B 1 252 ? 43.792 35.532 95.714 1.00 49.17 252 ARG B N 1
ATOM 6588 C CA . ARG B 1 252 ? 42.686 36.371 96.199 1.00 51.59 252 ARG B CA 1
ATOM 6589 C C . ARG B 1 252 ? 42.372 37.522 95.239 1.00 49.63 252 ARG B C 1
ATOM 6590 O O . ARG B 1 252 ? 41.203 37.813 94.971 1.00 49.22 252 ARG B O 1
ATOM 6598 N N . ALA B 1 253 ? 43.409 38.180 94.721 1.00 45.64 253 ALA B N 1
ATOM 6599 C CA . ALA B 1 253 ? 43.169 39.258 93.753 1.00 43.91 253 ALA B CA 1
ATOM 6600 C C . ALA B 1 253 ? 42.402 38.714 92.542 1.00 42.63 253 ALA B C 1
ATOM 6601 O O . ALA B 1 253 ? 41.402 39.308 92.067 1.00 50.53 253 ALA B O 1
ATOM 6603 N N . TYR B 1 254 ? 42.840 37.540 92.085 1.00 39.19 254 TYR B N 1
ATOM 6604 C CA . TYR B 1 254 ? 42.155 36.877 90.991 1.00 39.05 254 TYR B CA 1
ATOM 6605 C C . TYR B 1 254 ? 40.696 36.545 91.356 1.00 48.35 254 TYR B C 1
ATOM 6606 O O . TYR B 1 254 ? 39.784 36.824 90.574 1.00 41.04 254 TYR B O 1
ATOM 6615 N N . ALA B 1 255 ? 40.472 35.973 92.540 1.00 46.26 255 ALA B N 1
ATOM 6616 C CA . ALA B 1 255 ? 39.108 35.613 92.929 1.00 45.78 255 ALA B CA 1
ATOM 6617 C C . ALA B 1 255 ? 38.178 36.829 92.987 1.00 52.03 255 ALA B C 1
ATOM 6618 O O . ALA B 1 255 ? 37.020 36.752 92.568 1.00 55.24 255 ALA B O 1
ATOM 6620 N N . ASP B 1 256 ? 38.690 37.954 93.485 1.00 58.21 256 ASP B N 1
ATOM 6621 C CA . ASP B 1 256 ? 37.878 39.171 93.546 1.00 56.60 256 ASP B CA 1
ATOM 6622 C C . ASP B 1 256 ? 37.459 39.586 92.137 1.00 53.59 256 ASP B C 1
ATOM 6623 O O . ASP B 1 256 ? 36.277 39.887 91.893 1.00 50.59 256 ASP B O 1
ATOM 6628 N N . ALA B 1 257 ? 38.423 39.584 91.212 1.00 57.70 257 ALA B N 1
ATOM 6629 C CA . ALA B 1 257 ? 38.108 39.909 89.815 1.00 50.27 257 ALA B CA 1
ATOM 6630 C C . ALA B 1 257 ? 37.133 38.910 89.139 1.00 46.20 257 ALA B C 1
ATOM 6631 O O . ALA B 1 257 ? 36.262 39.298 88.343 1.00 47.89 257 ALA B O 1
ATOM 6633 N N . ALA B 1 258 ? 37.274 37.629 89.460 1.00 48.23 258 ALA B N 1
ATOM 6634 C CA . ALA B 1 258 ? 36.415 36.594 88.884 1.00 52.64 258 ALA B CA 1
ATOM 6635 C C . ALA B 1 258 ? 34.972 36.777 89.388 1.00 54.17 258 ALA B C 1
ATOM 6636 O O . ALA B 1 258 ? 34.019 36.619 88.632 1.00 54.66 258 ALA B O 1
ATOM 6638 N N . VAL B 1 259 ? 34.833 37.128 90.664 1.00 49.02 259 VAL B N 1
ATOM 6639 C CA . VAL B 1 259 ? 33.529 37.418 91.230 1.00 60.41 259 VAL B CA 1
ATOM 6640 C C . VAL B 1 259 ? 32.908 38.620 90.523 1.00 62.78 259 VAL B C 1
ATOM 6641 O O . VAL B 1 259 ? 31.739 38.555 90.112 1.00 57.47 259 VAL B O 1
ATOM 6645 N N . LYS B 1 260 ? 33.677 39.700 90.334 1.00 56.95 260 LYS B N 1
ATOM 6646 C CA . LYS B 1 260 ? 33.084 40.849 89.632 1.00 53.94 260 LYS B CA 1
ATOM 6647 C C . LYS B 1 260 ? 32.633 40.497 88.208 1.00 55.96 260 LYS B C 1
ATOM 6648 O O . LYS B 1 260 ? 31.503 40.787 87.818 1.00 58.25 260 LYS B O 1
ATOM 6654 N N . SER B 1 261 ? 33.499 39.826 87.457 1.00 57.84 261 SER B N 1
ATOM 6655 C CA . SER B 1 261 ? 33.201 39.508 86.064 1.00 59.47 261 SER B CA 1
ATOM 6656 C C . SER B 1 261 ? 31.960 38.611 85.934 1.00 59.12 261 SER B C 1
ATOM 6657 O O . SER B 1 261 ? 30.990 38.922 85.182 1.00 62.58 261 SER B O 1
ATOM 6660 N N . GLU B 1 262 ? 31.947 37.540 86.727 1.00 63.44 262 GLU B N 1
ATOM 6661 C CA . GLU B 1 262 ? 30.820 36.606 86.678 1.00 63.79 262 GLU B CA 1
ATOM 6662 C C . GLU B 1 262 ? 29.518 37.243 87.149 1.00 61.06 262 GLU B C 1
ATOM 6663 O O . GLU B 1 262 ? 28.456 36.952 86.609 1.00 69.28 262 GLU B O 1
ATOM 6669 N N . ASN B 1 263 ? 29.599 38.119 88.146 1.00 59.34 263 ASN B N 1
ATOM 6670 C CA . ASN B 1 263 ? 28.414 38.814 88.621 1.00 52.27 263 ASN B CA 1
ATOM 6671 C C . ASN B 1 263 ? 27.849 39.705 87.503 1.00 58.26 263 ASN B C 1
ATOM 6672 O O . ASN B 1 263 ? 26.620 39.757 87.279 1.00 63.10 263 ASN B O 1
ATOM 6677 N N . SER B 1 264 ? 28.745 40.385 86.782 1.00 55.82 264 SER B N 1
ATOM 6678 C CA . SER B 1 264 ? 28.318 41.287 85.708 1.00 54.20 264 SER B CA 1
ATOM 6679 C C . SER B 1 264 ? 27.564 40.513 84.630 1.00 51.50 264 SER B C 1
ATOM 6680 O O . SER B 1 264 ? 26.707 41.076 83.937 1.00 56.23 264 SER B O 1
ATOM 6683 N N . LEU B 1 265 ? 27.888 39.230 84.470 1.00 45.02 265 LEU B N 1
ATOM 6684 C CA . LEU B 1 265 ? 27.038 38.405 83.595 1.00 42.83 265 LEU B CA 1
ATOM 6685 C C . LEU B 1 265 ? 25.553 38.333 84.096 1.00 59.48 265 LEU B C 1
ATOM 6686 O O . LEU B 1 265 ? 24.592 38.381 83.305 1.00 55.47 265 LEU B O 1
ATOM 6691 N N . GLY B 1 266 ? 25.374 38.211 85.407 1.00 51.21 266 GLY B N 1
ATOM 6692 C CA . GLY B 1 266 ? 24.048 38.182 86.005 1.00 48.01 266 GLY B CA 1
ATOM 6693 C C . GLY B 1 266 ? 23.326 39.491 85.731 1.00 57.45 266 GLY B C 1
ATOM 6694 O O . GLY B 1 266 ? 22.121 39.507 85.402 1.00 53.80 266 GLY B O 1
ATOM 6695 N N . LEU B 1 267 ? 24.069 40.594 85.850 1.00 54.35 267 LEU B N 1
ATOM 6696 C CA . LEU B 1 267 ? 23.493 41.898 85.530 1.00 57.14 267 LEU B CA 1
ATOM 6697 C C . LEU B 1 267 ? 23.037 41.969 84.071 1.00 54.54 267 LEU B C 1
ATOM 6698 O O . LEU B 1 267 ? 21.944 42.484 83.770 1.00 54.26 267 LEU B O 1
ATOM 6703 N N . LEU B 1 268 ? 23.845 41.419 83.167 1.00 46.76 268 LEU B N 1
ATOM 6704 C CA . LEU B 1 268 ? 23.442 41.413 81.761 1.00 51.21 268 LEU B CA 1
ATOM 6705 C C . LEU B 1 268 ? 22.167 40.590 81.524 1.00 52.49 268 LEU B C 1
ATOM 6706 O O . LEU B 1 268 ? 21.263 41.021 80.796 1.00 58.72 268 LEU B O 1
ATOM 6711 N N . ASN B 1 269 ? 22.096 39.412 82.142 1.00 47.80 269 ASN B N 1
ATOM 6712 C CA . ASN B 1 269 ? 20.941 38.538 81.961 1.00 47.95 269 ASN B CA 1
ATOM 6713 C C . ASN B 1 269 ? 19.656 39.184 82.459 1.00 54.83 269 ASN B C 1
ATOM 6714 O O . ASN B 1 269 ? 18.637 39.149 81.769 1.00 55.73 269 ASN B O 1
ATOM 6719 N N . ILE B 1 270 ? 19.729 39.803 83.639 1.00 54.72 270 ILE B N 1
ATOM 6720 C CA . ILE B 1 270 ? 18.590 40.509 84.219 1.00 54.57 270 ILE B CA 1
ATOM 6721 C C . ILE B 1 270 ? 18.144 41.680 83.343 1.00 54.71 270 ILE B C 1
ATOM 6722 O O . ILE B 1 270 ? 16.941 41.847 83.105 1.00 53.98 270 ILE B O 1
ATOM 6727 N N . ALA B 1 271 ? 19.095 42.471 82.841 1.00 52.18 271 ALA B N 1
ATOM 6728 C CA . ALA B 1 271 ? 18.732 43.569 81.936 1.00 51.09 271 ALA B CA 1
ATOM 6729 C C . ALA B 1 271 ? 17.986 43.035 80.705 1.00 51.46 271 ALA B C 1
ATOM 6730 O O . ALA B 1 271 ? 16.903 43.544 80.329 1.00 45.74 271 ALA B O 1
ATOM 6732 N N . GLN B 1 272 ? 18.543 41.970 80.120 1.00 47.52 272 GLN B N 1
ATOM 6733 C CA . GLN B 1 272 ? 17.953 41.348 78.936 1.00 49.03 272 GLN B CA 1
ATOM 6734 C C . GLN B 1 272 ? 16.532 40.821 79.186 1.00 54.63 272 GLN B C 1
ATOM 6735 O O . GLN B 1 272 ? 15.643 40.967 78.332 1.00 56.96 272 GLN B O 1
ATOM 6741 N N . ALA B 1 273 ? 16.343 40.194 80.348 1.00 50.03 273 ALA B N 1
ATOM 6742 C CA . ALA B 1 273 ? 15.070 39.589 80.718 1.00 57.93 273 ALA B CA 1
ATOM 6743 C C . ALA B 1 273 ? 14.033 40.669 80.984 1.00 61.14 273 ALA B C 1
ATOM 6744 O O . ALA B 1 273 ? 12.840 40.476 80.716 1.00 53.02 273 ALA B O 1
ATOM 6746 N N . LEU B 1 274 ? 14.498 41.798 81.513 1.00 58.08 274 LEU B N 1
ATOM 6747 C CA . LEU B 1 274 ? 13.617 42.931 81.734 1.00 58.62 274 LEU B CA 1
ATOM 6748 C C . LEU B 1 274 ? 13.070 43.398 80.400 1.00 59.51 274 LEU B C 1
ATOM 6749 O O . LEU B 1 274 ? 11.849 43.576 80.240 1.00 55.72 274 LEU B O 1
ATOM 6754 N N . ILE B 1 275 ? 13.960 43.583 79.428 1.00 59.24 275 ILE B N 1
ATOM 6755 C CA . ILE B 1 275 ? 13.477 44.068 78.132 1.00 54.65 275 ILE B CA 1
ATOM 6756 C C . ILE B 1 275 ? 12.507 43.068 77.469 1.00 55.72 275 ILE B C 1
ATOM 6757 O O . ILE B 1 275 ? 11.354 43.417 77.130 1.00 55.42 275 ILE B O 1
ATOM 6762 N N . VAL B 1 276 ? 12.943 41.813 77.351 1.00 54.53 276 VAL B N 1
ATOM 6763 C CA . VAL B 1 276 ? 12.116 40.780 76.723 1.00 50.67 276 VAL B CA 1
ATOM 6764 C C . VAL B 1 276 ? 10.730 40.679 77.387 1.00 55.52 276 VAL B C 1
ATOM 6765 O O . VAL B 1 276 ? 9.697 40.633 76.712 1.00 51.87 276 VAL B O 1
ATOM 6769 N N . ASN B 1 277 ? 10.711 40.646 78.712 1.00 52.58 277 ASN B N 1
ATOM 6770 C CA . ASN B 1 277 ? 9.464 40.464 79.430 1.00 53.55 277 ASN B CA 1
ATOM 6771 C C . ASN B 1 277 ? 8.517 41.688 79.487 1.00 66.89 277 ASN B C 1
ATOM 6772 O O . ASN B 1 277 ? 7.291 41.525 79.608 1.00 66.01 277 ASN B O 1
ATOM 6777 N N . LEU B 1 278 ? 9.076 42.896 79.393 1.00 68.18 278 LEU B N 1
ATOM 6778 C CA . LEU B 1 278 ? 8.251 44.081 79.167 1.00 63.70 278 LEU B CA 1
ATOM 6779 C C . LEU B 1 278 ? 7.552 43.956 77.823 1.00 61.77 278 LEU B C 1
ATOM 6780 O O . LEU B 1 278 ? 6.326 44.135 77.725 1.00 63.33 278 LEU B O 1
ATOM 6785 N N . LEU B 1 279 ? 8.324 43.624 76.789 1.00 60.84 279 LEU B N 1
ATOM 6786 C CA . LEU B 1 279 ? 7.721 43.438 75.469 1.00 58.45 279 LEU B CA 1
ATOM 6787 C C . LEU B 1 279 ? 6.668 42.337 75.472 1.00 66.30 279 LEU B C 1
ATOM 6788 O O . LEU B 1 279 ? 5.648 42.453 74.806 1.00 67.31 279 LEU B O 1
ATOM 6801 N N . ALA B 1 281 ? 4.784 41.224 78.110 1.00 60.58 281 ALA B N 1
ATOM 6802 C CA . ALA B 1 281 ? 3.629 41.727 78.833 1.00 62.25 281 ALA B CA 1
ATOM 6803 C C . ALA B 1 281 ? 2.771 42.600 77.927 1.00 67.45 281 ALA B C 1
ATOM 6804 O O . ALA B 1 281 ? 1.547 42.406 77.825 1.00 68.23 281 ALA B O 1
ATOM 6806 N N . GLY B 1 282 ? 3.421 43.547 77.258 1.00 61.08 282 GLY B N 1
ATOM 6807 C CA . GLY B 1 282 ? 2.712 44.448 76.366 1.00 60.42 282 GLY B CA 1
ATOM 6808 C C . GLY B 1 282 ? 2.065 43.757 75.179 1.00 61.65 282 GLY B C 1
ATOM 6809 O O . GLY B 1 282 ? 0.896 43.991 74.884 1.00 62.63 282 GLY B O 1
ATOM 6810 N N . ALA B 1 283 ? 2.816 42.893 74.502 1.00 58.71 283 ALA B N 1
ATOM 6811 C CA . ALA B 1 283 ? 2.316 42.245 73.294 1.00 62.80 283 ALA B CA 1
ATOM 6812 C C . ALA B 1 283 ? 1.122 41.365 73.610 1.00 68.63 283 ALA B C 1
ATOM 6813 O O . ALA B 1 283 ? 0.124 41.362 72.888 1.00 78.61 283 ALA B O 1
ATOM 6823 N N . ALA B 1 285 ? -0.838 41.461 76.401 1.00 72.15 285 ALA B N 1
ATOM 6824 C CA . ALA B 1 285 ? -1.947 42.262 76.916 1.00 68.56 285 ALA B CA 1
ATOM 6825 C C . ALA B 1 285 ? -2.715 42.891 75.760 1.00 65.23 285 ALA B C 1
ATOM 6826 O O . ALA B 1 285 ? -3.947 42.835 75.704 1.00 62.72 285 ALA B O 1
ATOM 6828 N N . TRP B 1 286 ? -1.973 43.469 74.824 1.00 63.42 286 TRP B N 1
ATOM 6829 C CA . TRP B 1 286 ? -2.581 44.092 73.655 1.00 66.01 286 TRP B CA 1
ATOM 6830 C C . TRP B 1 286 ? -3.324 43.067 72.788 1.00 69.17 286 TRP B C 1
ATOM 6831 O O . TRP B 1 286 ? -4.397 43.355 72.242 1.00 75.00 286 TRP B O 1
ATOM 6842 N N . THR B 1 287 ? -2.761 41.867 72.676 1.00 68.64 287 THR B N 1
ATOM 6843 C CA . THR B 1 287 ? -3.397 40.799 71.900 1.00 67.91 287 THR B CA 1
ATOM 6844 C C . THR B 1 287 ? -4.704 40.326 72.557 1.00 66.03 287 THR B C 1
ATOM 6845 O O . THR B 1 287 ? -5.698 40.076 71.879 1.00 64.14 287 THR B O 1
ATOM 6849 N N . VAL B 1 288 ? -4.687 40.212 73.881 1.00 63.14 288 VAL B N 1
ATOM 6850 C CA . VAL B 1 288 ? -5.848 39.789 74.642 1.00 69.50 288 VAL B CA 1
ATOM 6851 C C . VAL B 1 288 ? -6.947 40.841 74.490 1.00 75.78 288 VAL B C 1
ATOM 6852 O O . VAL B 1 288 ? -8.133 40.516 74.334 1.00 72.72 288 VAL B O 1
ATOM 6856 N N . TYR B 1 289 ? -6.538 42.105 74.502 1.00 74.42 289 TYR B N 1
ATOM 6857 C CA . TYR B 1 289 ? -7.468 43.198 74.291 1.00 69.54 289 TYR B CA 1
ATOM 6858 C C . TYR B 1 289 ? -8.086 43.133 72.894 1.00 73.20 289 TYR B C 1
ATOM 6859 O O . TYR B 1 289 ? -9.296 43.343 72.727 1.00 70.28 289 TYR B O 1
ATOM 6868 N N . GLY B 1 290 ? -7.263 42.817 71.900 1.00 69.28 290 GLY B N 1
ATOM 6869 C CA . GLY B 1 290 ? -7.765 42.633 70.551 1.00 66.70 290 GLY B CA 1
ATOM 6870 C C . GLY B 1 290 ? -8.725 41.459 70.462 1.00 75.97 290 GLY B C 1
ATOM 6871 O O . GLY B 1 290 ? -9.658 41.459 69.655 1.00 81.76 290 GLY B O 1
ATOM 6872 N N . TRP B 1 291 ? -8.501 40.449 71.296 1.00 72.96 291 TRP B N 1
ATOM 6873 C CA . TRP B 1 291 ? -9.405 39.318 71.346 1.00 68.57 291 TRP B CA 1
ATOM 6874 C C . TRP B 1 291 ? -10.761 39.732 71.897 1.00 73.76 291 TRP B C 1
ATOM 6875 O O . TRP B 1 291 ? -11.799 39.334 71.363 1.00 75.08 291 TRP B O 1
ATOM 6886 N N . SER B 1 292 ? -10.745 40.557 72.943 1.00 77.22 292 SER B N 1
ATOM 6887 C CA . SER B 1 292 ? -11.976 40.967 73.617 1.00 83.18 292 SER B CA 1
ATOM 6888 C C . SER B 1 292 ? -12.918 41.693 72.660 1.00 88.25 292 SER B C 1
ATOM 6889 O O . SER B 1 292 ? -14.137 41.699 72.857 1.00 90.98 292 SER B O 1
ATOM 6892 N N . GLN B 1 293 ? -12.345 42.309 71.631 1.00 85.86 293 GLN B N 1
ATOM 6893 C CA . GLN B 1 293 ? -13.131 43.061 70.665 1.00 84.53 293 GLN B CA 1
ATOM 6894 C C . GLN B 1 293 ? -13.509 42.241 69.433 1.00 85.13 293 GLN B C 1
ATOM 6895 O O . GLN B 1 293 ? -14.058 42.777 68.471 1.00 86.18 293 GLN B O 1
ATOM 6901 N N . GLY B 1 294 ? -13.210 40.947 69.461 1.00 86.04 294 GLY B N 1
ATOM 6902 C CA . GLY B 1 294 ? -13.562 40.064 68.365 1.00 86.47 294 GLY B CA 1
ATOM 6903 C C . GLY B 1 294 ? -12.629 40.197 67.173 1.00 85.26 294 GLY B C 1
ATOM 6904 O O . GLY B 1 294 ? -12.813 39.537 66.144 1.00 81.04 294 GLY B O 1
ATOM 6905 N N . LYS B 1 295 ? -11.616 41.051 67.303 1.00 89.18 295 LYS B N 1
ATOM 6906 C CA . LYS B 1 295 ? -10.638 41.220 66.229 1.00 86.14 295 LYS B CA 1
ATOM 6907 C C . LYS B 1 295 ? -9.685 40.024 66.102 1.00 78.32 295 LYS B C 1
ATOM 6908 O O . LYS B 1 295 ? -9.328 39.631 64.991 1.00 77.22 295 LYS B O 1
ATOM 6914 N N . LEU B 1 296 ? -9.286 39.446 67.234 1.00 70.41 296 LEU B N 1
ATOM 6915 C CA . LEU B 1 296 ? -8.292 38.373 67.234 1.00 74.74 296 LEU B CA 1
ATOM 6916 C C . LEU B 1 296 ? -8.805 37.135 67.942 1.00 78.16 296 LEU B C 1
ATOM 6917 O O . LEU B 1 296 ? -9.531 37.238 68.921 1.00 78.31 296 LEU B O 1
ATOM 6922 N N . THR B 1 297 ? -8.373 35.967 67.476 1.00 76.65 297 THR B N 1
ATOM 6923 C CA . THR B 1 297 ? -8.768 34.705 68.089 1.00 74.18 297 THR B CA 1
ATOM 6924 C C . THR B 1 297 ? -7.902 34.473 69.320 1.00 72.97 297 THR B C 1
ATOM 6925 O O . THR B 1 297 ? -6.924 35.187 69.523 1.00 71.09 297 THR B O 1
ATOM 6929 N N . VAL B 1 298 ? -8.268 33.499 70.153 1.00 70.05 298 VAL B N 1
ATOM 6930 C CA . VAL B 1 298 ? -7.440 33.134 71.303 1.00 76.91 298 VAL B CA 1
ATOM 6931 C C . VAL B 1 298 ? -6.134 32.488 70.847 1.00 74.90 298 VAL B C 1
ATOM 6932 O O . VAL B 1 298 ? -5.117 32.592 71.524 1.00 68.58 298 VAL B O 1
ATOM 6936 N N . GLY B 1 299 ? -6.164 31.847 69.683 1.00 76.47 299 GLY B N 1
ATOM 6937 C CA . GLY B 1 299 ? -4.971 31.243 69.122 1.00 72.96 299 GLY B CA 1
ATOM 6938 C C . GLY B 1 299 ? -3.909 32.293 68.861 1.00 69.87 299 GLY B C 1
ATOM 6939 O O . GLY B 1 299 ? -2.714 31.996 68.888 1.00 68.27 299 GLY B O 1
ATOM 6940 N N . ASP B 1 300 ? -4.352 33.525 68.619 1.00 69.75 300 ASP B N 1
ATOM 6941 C CA . ASP B 1 300 ? -3.447 34.645 68.371 1.00 70.18 300 ASP B CA 1
ATOM 6942 C C . ASP B 1 300 ? -2.538 34.954 69.557 1.00 65.11 300 ASP B C 1
ATOM 6943 O O . ASP B 1 300 ? -1.418 35.407 69.370 1.00 61.77 300 ASP B O 1
ATOM 6948 N N . LEU B 1 301 ? -3.018 34.707 70.771 1.00 61.50 301 LEU B N 1
ATOM 6949 C CA . LEU B 1 301 ? -2.202 34.902 71.963 1.00 62.51 301 LEU B CA 1
ATOM 6950 C C . LEU B 1 301 ? -1.007 33.942 71.956 1.00 72.25 301 LEU B C 1
ATOM 6951 O O . LEU B 1 301 ? 0.154 34.331 72.168 1.00 69.24 301 LEU B O 1
ATOM 6956 N N . VAL B 1 302 ? -1.318 32.675 71.718 1.00 72.89 302 VAL B N 1
ATOM 6957 C CA . VAL B 1 302 ? -0.318 31.628 71.637 1.00 68.24 302 VAL B CA 1
ATOM 6958 C C . VAL B 1 302 ? 0.654 31.908 70.483 1.00 67.58 302 VAL B C 1
ATOM 6959 O O . VAL B 1 302 ? 1.863 31.719 70.603 1.00 69.66 302 VAL B O 1
ATOM 6963 N N . PHE B 1 303 ? 0.109 32.407 69.383 1.00 69.99 303 PHE B N 1
ATOM 6964 C CA . PHE B 1 303 ? 0.881 32.741 68.197 1.00 66.87 303 PHE B CA 1
ATOM 6965 C C . PHE B 1 303 ? 1.912 33.829 68.507 1.00 70.46 303 PHE B C 1
ATOM 6966 O O . PHE B 1 303 ? 3.106 33.675 68.216 1.00 71.58 303 PHE B O 1
ATOM 6974 N N . VAL B 1 304 ? 1.451 34.921 69.110 1.00 66.15 304 VAL B N 1
ATOM 6975 C CA . VAL B 1 304 ? 2.332 36.036 69.432 1.00 60.01 304 VAL B CA 1
ATOM 6976 C C . VAL B 1 304 ? 3.393 35.624 70.438 1.00 60.62 304 VAL B C 1
ATOM 6977 O O . VAL B 1 304 ? 4.591 35.925 70.257 1.00 51.38 304 VAL B O 1
ATOM 6981 N N . ASN B 1 305 ? 2.966 34.906 71.476 1.00 55.27 305 ASN B N 1
ATOM 6982 C CA . ASN B 1 305 ? 3.906 34.461 72.499 1.00 56.46 305 ASN B CA 1
ATOM 6983 C C . ASN B 1 305 ? 5.024 33.590 71.884 1.00 63.18 305 ASN B C 1
ATOM 6984 O O . ASN B 1 305 ? 6.218 33.793 72.163 1.00 61.86 305 ASN B O 1
ATOM 6989 N N . THR B 1 306 ? 4.629 32.650 71.021 1.00 62.07 306 THR B N 1
ATOM 6990 C CA . THR B 1 306 ? 5.586 31.775 70.352 1.00 66.24 306 THR B CA 1
ATOM 6991 C C . THR B 1 306 ? 6.537 32.568 69.440 1.00 66.17 306 THR B C 1
ATOM 6992 O O . THR B 1 306 ? 7.759 32.393 69.502 1.00 63.65 306 THR B O 1
ATOM 6996 N N . TYR B 1 307 ? 5.988 33.477 68.634 1.00 67.19 307 TYR B N 1
ATOM 6997 C CA . TYR B 1 307 ? 6.823 34.271 67.734 1.00 57.81 307 TYR B CA 1
ATOM 6998 C C . TYR B 1 307 ? 7.880 35.066 68.504 1.00 58.73 307 TYR B C 1
ATOM 6999 O O . TYR B 1 307 ? 9.047 35.125 68.107 1.00 59.83 307 TYR B O 1
ATOM 7008 N N . LEU B 1 308 ? 7.466 35.683 69.602 1.00 61.52 308 LEU B N 1
ATOM 7009 C CA . LEU B 1 308 ? 8.390 36.484 70.388 1.00 57.94 308 LEU B CA 1
ATOM 7010 C C . LEU B 1 308 ? 9.468 35.633 71.061 1.00 64.67 308 LEU B C 1
ATOM 7011 O O . LEU B 1 308 ? 10.654 36.021 71.073 1.00 61.26 308 LEU B O 1
ATOM 7016 N N . THR B 1 309 ? 9.082 34.480 71.614 1.00 61.66 309 THR B N 1
ATOM 7017 C CA . THR B 1 309 ? 10.096 33.657 72.282 1.00 61.21 309 THR B CA 1
ATOM 7018 C C . THR B 1 309 ? 11.097 33.034 71.304 1.00 59.81 309 THR B C 1
ATOM 7019 O O . THR B 1 309 ? 12.288 32.959 71.599 1.00 58.28 309 THR B O 1
ATOM 7023 N N . GLN B 1 310 ? 10.611 32.625 70.136 1.00 58.93 310 GLN B N 1
ATOM 7024 C CA . GLN B 1 310 ? 11.477 32.121 69.085 1.00 55.76 310 GLN B CA 1
ATOM 7025 C C . GLN B 1 310 ? 12.418 33.216 68.603 1.00 60.36 310 GLN B C 1
ATOM 7026 O O . GLN B 1 310 ? 13.619 32.966 68.393 1.00 59.56 310 GLN B O 1
ATOM 7032 N N . LEU B 1 311 ? 11.884 34.430 68.458 1.00 51.93 311 LEU B N 1
ATOM 7033 C CA . LEU B 1 311 ? 12.690 35.551 67.972 1.00 52.24 311 LEU B CA 1
ATOM 7034 C C . LEU B 1 311 ? 13.803 35.861 68.949 1.00 57.85 311 LEU B C 1
ATOM 7035 O O . LEU B 1 311 ? 14.938 36.089 68.549 1.00 53.76 311 LEU B O 1
ATOM 7040 N N . PHE B 1 312 ? 13.487 35.851 70.237 1.00 61.32 312 PHE B N 1
ATOM 7041 C CA . PHE B 1 312 ? 14.482 36.249 71.216 1.00 57.23 312 PHE B CA 1
ATOM 7042 C C . PHE B 1 312 ? 15.355 35.108 71.729 1.00 57.91 312 PHE B C 1
ATOM 7043 O O . PHE B 1 312 ? 16.270 35.352 72.529 1.00 58.35 312 PHE B O 1
ATOM 7051 N N . ARG B 1 313 ? 15.103 33.876 71.279 1.00 56.38 313 ARG B N 1
ATOM 7052 C CA . ARG B 1 313 ? 15.959 32.768 71.731 1.00 56.52 313 ARG B CA 1
ATOM 7053 C C . ARG B 1 313 ? 17.444 32.890 71.294 1.00 58.01 313 ARG B C 1
ATOM 7054 O O . ARG B 1 313 ? 18.328 32.733 72.129 1.00 52.60 313 ARG B O 1
ATOM 7062 N N . PRO B 1 314 ? 17.723 33.148 69.995 1.00 60.51 314 PRO B N 1
ATOM 7063 C CA . PRO B 1 314 ? 19.133 33.330 69.608 1.00 63.46 314 PRO B CA 1
ATOM 7064 C C . PRO B 1 314 ? 19.763 34.573 70.231 1.00 60.07 314 PRO B C 1
ATOM 7065 O O . PRO B 1 314 ? 20.971 34.607 70.431 1.00 59.25 314 PRO B O 1
ATOM 7069 N N . LEU B 1 315 ? 18.951 35.585 70.520 1.00 56.47 315 LEU B N 1
ATOM 7070 C CA . LEU B 1 315 ? 19.453 36.812 71.126 1.00 49.96 315 LEU B CA 1
ATOM 7071 C C . LEU B 1 315 ? 19.790 36.603 72.597 1.00 49.85 315 LEU B C 1
ATOM 7072 O O . LEU B 1 315 ? 20.271 37.507 73.270 1.00 50.57 315 LEU B O 1
ATOM 7077 N N . ASP B 1 316 ? 19.506 35.411 73.107 1.00 51.30 316 ASP B N 1
ATOM 7078 C CA . ASP B 1 316 ? 19.828 35.100 74.489 1.00 50.49 316 ASP B CA 1
ATOM 7079 C C . ASP B 1 316 ? 21.341 35.012 74.654 1.00 57.20 316 ASP B C 1
ATOM 7080 O O . ASP B 1 316 ? 21.877 35.119 75.771 1.00 52.70 316 ASP B O 1
ATOM 7093 N N . LEU B 1 318 ? 23.442 37.023 72.800 1.00 50.09 318 LEU B N 1
ATOM 7094 C CA . LEU B 1 318 ? 23.975 38.174 72.065 1.00 54.44 318 LEU B CA 1
ATOM 7095 C C . LEU B 1 318 ? 25.257 38.807 72.643 1.00 55.66 318 LEU B C 1
ATOM 7096 O O . LEU B 1 318 ? 26.090 39.329 71.892 1.00 57.19 318 LEU B O 1
ATOM 7101 N N . GLY B 1 319 ? 25.410 38.764 73.966 1.00 48.17 319 GLY B N 1
ATOM 7102 C CA . GLY B 1 319 ? 26.586 39.307 74.623 1.00 41.73 319 GLY B CA 1
ATOM 7103 C C . GLY B 1 319 ? 27.838 38.581 74.178 1.00 45.74 319 GLY B C 1
ATOM 7104 O O . GLY B 1 319 ? 28.795 39.190 73.695 1.00 51.59 319 GLY B O 1
ATOM 7113 N N . VAL B 1 321 ? 28.113 36.461 71.625 1.00 48.82 321 VAL B N 1
ATOM 7114 C CA . VAL B 1 321 ? 28.179 36.622 70.183 1.00 50.53 321 VAL B CA 1
ATOM 7115 C C . VAL B 1 321 ? 28.849 37.943 69.823 1.00 47.24 321 VAL B C 1
ATOM 7116 O O . VAL B 1 321 ? 29.742 37.986 68.985 1.00 46.94 321 VAL B O 1
ATOM 7120 N N . TYR B 1 322 ? 28.433 39.020 70.473 1.00 48.97 322 TYR B N 1
ATOM 7121 C CA . TYR B 1 322 ? 29.027 40.322 70.201 1.00 50.61 322 TYR B CA 1
ATOM 7122 C C . TYR B 1 322 ? 30.518 40.346 70.569 1.00 51.65 322 TYR B C 1
ATOM 7123 O O . TYR B 1 322 ? 31.352 40.829 69.806 1.00 45.41 322 TYR B O 1
ATOM 7132 N N . ARG B 1 323 ? 30.842 39.837 71.749 1.00 48.44 323 ARG B N 1
ATOM 7133 C CA . ARG B 1 323 ? 32.206 39.881 72.214 1.00 44.67 323 ARG B CA 1
ATOM 7134 C C . ARG B 1 323 ? 33.080 39.127 71.234 1.00 50.53 323 ARG B C 1
ATOM 7135 O O . ARG B 1 323 ? 34.167 39.577 70.875 1.00 46.92 323 ARG B O 1
ATOM 7143 N N . THR B 1 324 ? 32.562 37.986 70.801 1.00 47.56 324 THR B N 1
ATOM 7144 C CA . THR B 1 324 ? 33.282 37.040 69.982 1.00 42.61 324 THR B CA 1
ATOM 7145 C C . THR B 1 324 ? 33.426 37.468 68.531 1.00 48.95 324 THR B C 1
ATOM 7146 O O . THR B 1 324 ? 34.502 37.346 67.943 1.00 51.26 324 THR B O 1
ATOM 7150 N N . ILE B 1 325 ? 32.343 37.970 67.951 1.00 53.82 325 ILE B N 1
ATOM 7151 C CA . ILE B 1 325 ? 32.381 38.406 66.566 1.00 54.08 325 ILE B CA 1
ATOM 7152 C C . ILE B 1 325 ? 33.376 39.559 66.481 1.00 54.80 325 ILE B C 1
ATOM 7153 O O . ILE B 1 325 ? 34.160 39.652 65.532 1.00 51.86 325 ILE B O 1
ATOM 7158 N N . ARG B 1 326 ? 33.374 40.393 67.519 1.00 47.12 326 ARG B N 1
ATOM 7159 C CA . ARG B 1 326 ? 34.236 41.566 67.569 1.00 45.06 326 ARG B CA 1
ATOM 7160 C C . ARG B 1 326 ? 35.721 41.176 67.609 1.00 51.86 326 ARG B C 1
ATOM 7161 O O . ARG B 1 326 ? 36.533 41.721 66.857 1.00 46.74 326 ARG B O 1
ATOM 7169 N N . GLN B 1 327 ? 36.067 40.247 68.497 1.00 47.64 327 GLN B N 1
ATOM 7170 C CA . GLN B 1 327 ? 37.448 39.802 68.624 1.00 47.50 327 GLN B CA 1
ATOM 7171 C C . GLN B 1 327 ? 37.913 39.080 67.369 1.00 45.99 327 GLN B C 1
ATOM 7172 O O . GLN B 1 327 ? 39.036 39.270 66.928 1.00 53.24 327 GLN B O 1
ATOM 7178 N N . GLY B 1 328 ? 37.021 38.295 66.778 1.00 41.77 328 GLY B N 1
ATOM 7179 C CA . GLY B 1 328 ? 37.309 37.564 65.561 1.00 42.42 328 GLY B CA 1
ATOM 7180 C C . GLY B 1 328 ? 37.613 38.473 64.381 1.00 45.03 328 GLY B C 1
ATOM 7181 O O . GLY B 1 328 ? 38.541 38.220 63.608 1.00 42.06 328 GLY B O 1
ATOM 7182 N N . LEU B 1 329 ? 36.829 39.532 64.235 1.00 43.62 329 LEU B N 1
ATOM 7183 C CA . LEU B 1 329 ? 37.054 40.506 63.167 1.00 47.25 329 LEU B CA 1
ATOM 7184 C C . LEU B 1 329 ? 38.391 41.219 63.355 1.00 50.35 329 LEU B C 1
ATOM 7185 O O . LEU B 1 329 ? 39.088 41.533 62.384 1.00 53.47 329 LEU B O 1
ATOM 7190 N N . ILE B 1 330 ? 38.736 41.471 64.613 1.00 47.54 330 ILE B N 1
ATOM 7191 C CA . ILE B 1 330 ? 39.998 42.091 64.935 1.00 44.80 330 ILE B CA 1
ATOM 7192 C C . ILE B 1 330 ? 41.141 41.178 64.498 1.00 47.12 330 ILE B C 1
ATOM 7193 O O . ILE B 1 330 ? 42.022 41.615 63.765 1.00 54.30 330 ILE B O 1
ATOM 7198 N N . ASP B 1 331 ? 41.080 39.905 64.907 1.00 46.75 331 ASP B N 1
ATOM 7199 C CA . ASP B 1 331 ? 42.130 38.917 64.639 1.00 38.95 331 ASP B CA 1
ATOM 7200 C C . ASP B 1 331 ? 42.268 38.655 63.144 1.00 41.19 331 ASP B C 1
ATOM 7201 O O . ASP B 1 331 ? 43.382 38.531 62.603 1.00 41.65 331 ASP B O 1
ATOM 7214 N N . ALA B 1 333 ? 41.475 40.851 60.820 1.00 46.67 333 ALA B N 1
ATOM 7215 C CA . ALA B 1 333 ? 42.024 42.058 60.208 1.00 51.64 333 ALA B CA 1
ATOM 7216 C C . ALA B 1 333 ? 43.537 42.045 60.364 1.00 48.43 333 ALA B C 1
ATOM 7217 O O . ALA B 1 333 ? 44.259 42.493 59.484 1.00 43.40 333 ALA B O 1
ATOM 7219 N N . GLU B 1 334 ? 44.002 41.491 61.480 1.00 45.96 334 GLU B N 1
ATOM 7220 C CA . GLU B 1 334 ? 45.423 41.307 61.720 1.00 43.93 334 GLU B CA 1
ATOM 7221 C C . GLU B 1 334 ? 46.055 40.404 60.649 1.00 49.31 334 GLU B C 1
ATOM 7222 O O . GLU B 1 334 ? 47.067 40.759 60.057 1.00 62.96 334 GLU B O 1
ATOM 7236 N N . PHE B 1 336 ? 44.985 39.965 57.651 1.00 40.61 336 PHE B N 1
ATOM 7237 C CA . PHE B 1 336 ? 44.973 40.652 56.361 1.00 49.53 336 PHE B CA 1
ATOM 7238 C C . PHE B 1 336 ? 46.037 41.748 56.307 1.00 49.04 336 PHE B C 1
ATOM 7239 O O . PHE B 1 336 ? 46.583 42.058 55.238 1.00 44.31 336 PHE B O 1
ATOM 7247 N N . ARG B 1 337 ? 46.328 42.315 57.474 1.00 45.17 337 ARG B N 1
ATOM 7248 C CA . ARG B 1 337 ? 47.377 43.306 57.617 1.00 45.58 337 ARG B CA 1
ATOM 7249 C C . ARG B 1 337 ? 48.769 42.696 57.262 1.00 51.11 337 ARG B C 1
ATOM 7250 O O . ARG B 1 337 ? 49.560 43.342 56.577 1.00 52.72 337 ARG B O 1
ATOM 7258 N N . LEU B 1 338 ? 49.047 41.464 57.706 1.00 49.00 338 LEU B N 1
ATOM 7259 C CA . LEU B 1 338 ? 50.288 40.751 57.351 1.00 47.36 338 LEU B CA 1
ATOM 7260 C C . LEU B 1 338 ? 50.360 40.410 55.858 1.00 47.30 338 LEU B C 1
ATOM 7261 O O . LEU B 1 338 ? 51.400 40.562 55.213 1.00 50.09 338 LEU B O 1
ATOM 7266 N N . ILE B 1 339 ? 49.254 39.923 55.315 1.00 52.28 339 ILE B N 1
ATOM 7267 C CA . ILE B 1 339 ? 49.201 39.572 53.902 1.00 55.46 339 ILE B CA 1
ATOM 7268 C C . ILE B 1 339 ? 49.470 40.804 53.048 1.00 55.55 339 ILE B C 1
ATOM 7269 O O . ILE B 1 339 ? 50.093 40.720 51.994 1.00 55.15 339 ILE B O 1
ATOM 7274 N N . ASP B 1 340 ? 49.040 41.957 53.549 1.00 59.01 340 ASP B N 1
ATOM 7275 C CA . ASP B 1 340 ? 49.235 43.240 52.869 1.00 59.72 340 ASP B CA 1
ATOM 7276 C C . ASP B 1 340 ? 50.629 43.854 53.041 1.00 57.10 340 ASP B C 1
ATOM 7277 O O . ASP B 1 340 ? 51.071 44.611 52.181 1.00 60.54 340 ASP B O 1
ATOM 7282 N N . THR B 1 341 ? 51.296 43.531 54.148 1.00 56.53 341 THR B N 1
ATOM 7283 C CA . THR B 1 341 ? 52.603 44.089 54.476 1.00 54.97 341 THR B CA 1
ATOM 7284 C C . THR B 1 341 ? 53.604 43.896 53.334 1.00 53.10 341 THR B C 1
ATOM 7285 O O . THR B 1 341 ? 53.690 42.832 52.728 1.00 46.99 341 THR B O 1
ATOM 7289 N N . HIS B 1 342 ? 54.333 44.947 53.012 1.00 53.75 342 HIS B N 1
ATOM 7290 C CA . HIS B 1 342 ? 55.119 44.902 51.800 1.00 53.03 342 HIS B CA 1
ATOM 7291 C C . HIS B 1 342 ? 56.454 44.230 52.012 1.00 44.18 342 HIS B C 1
ATOM 7292 O O . HIS B 1 342 ? 57.017 44.253 53.101 1.00 40.61 342 HIS B O 1
ATOM 7299 N N . ILE B 1 343 ? 56.944 43.617 50.948 1.00 45.65 343 ILE B N 1
ATOM 7300 C CA . ILE B 1 343 ? 58.155 42.808 51.013 1.00 44.82 343 ILE B CA 1
ATOM 7301 C C . ILE B 1 343 ? 59.363 43.686 50.747 1.00 41.65 343 ILE B C 1
ATOM 7302 O O . ILE B 1 343 ? 59.483 44.271 49.686 1.00 40.71 343 ILE B O 1
ATOM 7307 N N . GLU B 1 344 ? 60.228 43.797 51.746 1.00 43.17 344 GLU B N 1
ATOM 7308 C CA . GLU B 1 344 ? 61.435 44.594 51.653 1.00 48.46 344 GLU B CA 1
ATOM 7309 C C . GLU B 1 344 ? 62.411 44.142 50.539 1.00 50.95 344 GLU B C 1
ATOM 7310 O O . GLU B 1 344 ? 62.888 44.958 49.766 1.00 48.43 344 GLU B O 1
ATOM 7316 N N . VAL B 1 345 ? 62.689 42.844 50.455 1.00 49.95 345 VAL B N 1
ATOM 7317 C CA . VAL B 1 345 ? 63.639 42.322 49.472 1.00 42.26 345 VAL B CA 1
ATOM 7318 C C . VAL B 1 345 ? 62.941 41.471 48.400 1.00 45.76 345 VAL B C 1
ATOM 7319 O O . VAL B 1 345 ? 62.496 40.347 48.665 1.00 46.94 345 VAL B O 1
ATOM 7323 N N . ALA B 1 346 ? 62.873 41.995 47.178 1.00 39.98 346 ALA B N 1
ATOM 7324 C CA . ALA B 1 346 ? 62.148 41.299 46.113 1.00 41.85 346 ALA B CA 1
ATOM 7325 C C . ALA B 1 346 ? 63.010 41.047 44.880 1.00 42.59 346 ALA B C 1
ATOM 7326 O O . ALA B 1 346 ? 63.986 41.751 44.644 1.00 47.16 346 ALA B O 1
ATOM 7328 N N . ASP B 1 347 ? 62.632 40.043 44.093 1.00 43.85 347 ASP B N 1
ATOM 7329 C CA . ASP B 1 347 ? 63.243 39.857 42.788 1.00 44.49 347 ASP B CA 1
ATOM 7330 C C . ASP B 1 347 ? 62.814 41.011 41.890 1.00 42.65 347 ASP B C 1
ATOM 7331 O O . ASP B 1 347 ? 61.664 41.442 41.939 1.00 55.03 347 ASP B O 1
ATOM 7336 N N . VAL B 1 348 ? 63.713 41.497 41.048 1.00 39.50 348 VAL B N 1
ATOM 7337 C CA . VAL B 1 348 ? 63.324 42.463 40.031 1.00 51.36 348 VAL B CA 1
ATOM 7338 C C . VAL B 1 348 ? 62.455 41.706 39.037 1.00 59.99 348 VAL B C 1
ATOM 7339 O O . VAL B 1 348 ? 62.522 40.478 38.976 1.00 57.89 348 VAL B O 1
ATOM 7343 N N . PRO B 1 349 ? 61.622 42.427 38.265 1.00 60.68 349 PRO B N 1
ATOM 7344 C CA . PRO B 1 349 ? 60.781 41.763 37.254 1.00 62.85 349 PRO B CA 1
ATOM 7345 C C . PRO B 1 349 ? 61.623 40.972 36.245 1.00 58.68 349 PRO B C 1
ATOM 7346 O O . PRO B 1 349 ? 62.653 41.469 35.773 1.00 53.56 349 PRO B O 1
ATOM 7350 N N . ASN B 1 350 ? 61.187 39.749 35.951 1.00 67.48 350 ASN B N 1
ATOM 7351 C CA . ASN B 1 350 ? 61.863 38.863 34.998 1.00 72.35 350 ASN B CA 1
ATOM 7352 C C . ASN B 1 350 ? 63.311 38.579 35.345 1.00 65.22 350 ASN B C 1
ATOM 7353 O O . ASN B 1 350 ? 64.160 38.455 34.461 1.00 64.85 350 ASN B O 1
ATOM 7358 N N . ALA B 1 351 ? 63.585 38.471 36.636 1.00 61.44 351 ALA B N 1
ATOM 7359 C CA . ALA B 1 351 ? 64.948 38.284 37.085 1.00 54.11 351 ALA B CA 1
ATOM 7360 C C . ALA B 1 351 ? 65.442 36.947 36.560 1.00 52.74 351 ALA B C 1
ATOM 7361 O O . ALA B 1 351 ? 64.760 35.932 36.690 1.00 49.57 351 ALA B O 1
ATOM 7363 N N . PRO B 1 352 ? 66.634 36.949 35.953 1.00 49.99 352 PRO B N 1
ATOM 7364 C CA . PRO B 1 352 ? 67.277 35.727 35.464 1.00 42.61 352 PRO B CA 1
ATOM 7365 C C . PRO B 1 352 ? 67.767 34.892 36.625 1.00 36.97 352 PRO B C 1
ATOM 7366 O O . PRO B 1 352 ? 67.802 35.372 37.751 1.00 40.27 352 PRO B O 1
ATOM 7370 N N . ALA B 1 353 ? 68.068 33.628 36.367 1.00 44.38 353 ALA B N 1
ATOM 7371 C CA . ALA B 1 353 ? 68.717 32.793 37.370 1.00 47.73 353 ALA B CA 1
ATOM 7372 C C . ALA B 1 353 ? 70.186 33.197 37.471 1.00 52.04 353 ALA B C 1
ATOM 7373 O O . ALA B 1 353 ? 70.800 33.584 36.466 1.00 46.98 353 ALA B O 1
ATOM 7375 N N . LEU B 1 354 ? 70.741 33.127 38.677 1.00 47.95 354 LEU B N 1
ATOM 7376 C CA . LEU B 1 354 ? 72.179 33.263 38.844 1.00 42.85 354 LEU B CA 1
ATOM 7377 C C . LEU B 1 354 ? 72.874 32.045 38.249 1.00 50.97 354 LEU B C 1
ATOM 7378 O O . LEU B 1 354 ? 72.485 30.905 38.518 1.00 54.96 354 LEU B O 1
ATOM 7383 N N . VAL B 1 355 ? 73.902 32.271 37.443 1.00 52.36 355 VAL B N 1
ATOM 7384 C CA . VAL B 1 355 ? 74.662 31.156 36.905 1.00 50.43 355 VAL B CA 1
ATOM 7385 C C . VAL B 1 355 ? 76.092 31.192 37.402 1.00 51.37 355 VAL B C 1
ATOM 7386 O O . VAL B 1 355 ? 76.898 31.994 36.924 1.00 55.66 355 VAL B O 1
ATOM 7390 N N . VAL B 1 356 ? 76.416 30.307 38.345 1.00 52.16 356 VAL B N 1
ATOM 7391 C CA . VAL B 1 356 ? 77.751 30.288 38.929 1.00 49.80 356 VAL B CA 1
ATOM 7392 C C . VAL B 1 356 ? 78.654 29.335 38.154 1.00 49.07 356 VAL B C 1
ATOM 7393 O O . VAL B 1 356 ? 78.689 28.148 38.436 1.00 49.25 356 VAL B O 1
ATOM 7397 N N . ASN B 1 357 ? 79.408 29.885 37.207 1.00 45.87 357 ASN B N 1
ATOM 7398 C CA . ASN B 1 357 ? 80.404 29.138 36.457 1.00 45.32 357 ASN B CA 1
ATOM 7399 C C . ASN B 1 357 ? 81.791 29.255 37.085 1.00 47.67 357 ASN B C 1
ATOM 7400 O O . ASN B 1 357 ? 82.587 28.331 37.006 1.00 51.33 357 ASN B O 1
ATOM 7405 N N . ARG B 1 358 ? 82.078 30.418 37.661 1.00 46.86 358 ARG B N 1
ATOM 7406 C CA . ARG B 1 358 ? 83.278 30.657 38.447 1.00 40.16 358 ARG B CA 1
ATOM 7407 C C . ARG B 1 358 ? 82.932 31.346 39.780 1.00 44.46 358 ARG B C 1
ATOM 7408 O O . ARG B 1 358 ? 82.610 32.536 39.812 1.00 45.90 358 ARG B O 1
ATOM 7416 N N . PRO B 1 359 ? 83.017 30.617 40.902 1.00 44.46 359 PRO B N 1
ATOM 7417 C CA . PRO B 1 359 ? 82.421 31.169 42.131 1.00 39.65 359 PRO B CA 1
ATOM 7418 C C . PRO B 1 359 ? 83.240 32.248 42.845 1.00 38.77 359 PRO B C 1
ATOM 7419 O O . PRO B 1 359 ? 83.657 32.058 43.989 1.00 40.98 359 PRO B O 1
ATOM 7423 N N . SER B 1 360 ? 83.423 33.391 42.195 1.00 40.35 360 SER B N 1
ATOM 7424 C CA . SER B 1 360 ? 84.021 34.542 42.869 1.00 38.84 360 SER B CA 1
ATOM 7425 C C . SER B 1 360 ? 82.951 35.350 43.617 1.00 39.25 360 SER B C 1
ATOM 7426 O O . SER B 1 360 ? 81.762 35.305 43.283 1.00 38.63 360 SER B O 1
ATOM 7429 N N . VAL B 1 361 ? 83.380 36.053 44.658 1.00 35.82 361 VAL B N 1
ATOM 7430 C CA . VAL B 1 361 ? 82.507 36.936 45.407 1.00 36.74 361 VAL B CA 1
ATOM 7431 C C . VAL B 1 361 ? 83.094 38.343 45.520 1.00 41.09 361 VAL B C 1
ATOM 7432 O O . VAL B 1 361 ? 84.239 38.510 45.955 1.00 32.87 361 VAL B O 1
ATOM 7436 N N . THR B 1 362 ? 82.308 39.348 45.131 1.00 40.94 362 THR B N 1
ATOM 7437 C CA . THR B 1 362 ? 82.754 40.737 45.202 1.00 41.25 362 THR B CA 1
ATOM 7438 C C . THR B 1 362 ? 81.870 41.639 46.039 1.00 34.67 362 THR B C 1
ATOM 7439 O O . THR B 1 362 ? 80.689 41.757 45.767 1.00 38.10 362 THR B O 1
ATOM 7443 N N . PHE B 1 363 ? 82.446 42.317 47.023 1.00 38.73 363 PHE B N 1
ATOM 7444 C CA . PHE B 1 363 ? 81.768 43.457 47.659 1.00 36.26 363 PHE B CA 1
ATOM 7445 C C . PHE B 1 363 ? 82.310 44.744 47.005 1.00 42.94 363 PHE B C 1
ATOM 7446 O O . PHE B 1 363 ? 83.525 45.013 47.001 1.00 46.69 363 PHE B O 1
ATOM 7454 N N . ASP B 1 364 ? 81.415 45.490 46.375 1.00 37.64 364 ASP B N 1
ATOM 7455 C CA . ASP B 1 364 ? 81.776 46.706 45.651 1.00 29.89 364 ASP B CA 1
ATOM 7456 C C . ASP B 1 364 ? 81.184 47.935 46.368 1.00 36.08 364 ASP B C 1
ATOM 7457 O O . ASP B 1 364 ? 80.001 48.243 46.215 1.00 41.92 364 ASP B O 1
ATOM 7462 N N . ASN B 1 365 ? 82.003 48.599 47.178 1.00 36.53 365 ASN B N 1
ATOM 7463 C CA . ASN B 1 365 ? 81.599 49.831 47.844 1.00 35.85 365 ASN B CA 1
ATOM 7464 C C . ASN B 1 365 ? 80.295 49.706 48.653 1.00 38.01 365 ASN B C 1
ATOM 7465 O O . ASN B 1 365 ? 79.384 50.526 48.533 1.00 42.61 365 ASN B O 1
ATOM 7470 N N . VAL B 1 366 ? 80.227 48.700 49.520 1.00 35.75 366 VAL B N 1
ATOM 7471 C CA . VAL B 1 366 ? 78.965 48.387 50.177 1.00 32.93 366 VAL B CA 1
ATOM 7472 C C . VAL B 1 366 ? 78.736 49.301 51.387 1.00 38.24 366 VAL B C 1
ATOM 7473 O O . VAL B 1 366 ? 79.556 49.359 52.314 1.00 34.18 366 VAL B O 1
ATOM 7477 N N . VAL B 1 367 ? 77.620 50.025 51.354 1.00 30.81 367 VAL B N 1
ATOM 7478 C CA . VAL B 1 367 ? 77.202 50.850 52.472 1.00 31.03 367 VAL B CA 1
ATOM 7479 C C . VAL B 1 367 ? 75.935 50.204 52.997 1.00 39.71 367 VAL B C 1
ATOM 7480 O O . VAL B 1 367 ? 75.007 49.933 52.227 1.00 33.72 367 VAL B O 1
ATOM 7484 N N . PHE B 1 368 ? 75.913 49.925 54.298 1.00 28.37 368 PHE B N 1
ATOM 7485 C CA . PHE B 1 368 ? 74.798 49.208 54.865 1.00 28.08 368 PHE B CA 1
ATOM 7486 C C . PHE B 1 368 ? 74.687 49.400 56.377 1.00 36.82 368 PHE B C 1
ATOM 7487 O O . PHE B 1 368 ? 75.697 49.610 57.075 1.00 32.77 368 PHE B O 1
ATOM 7495 N N . GLY B 1 369 ? 73.447 49.314 56.866 1.00 31.38 369 GLY B N 1
ATOM 7496 C CA . GLY B 1 369 ? 73.148 49.266 58.283 1.00 35.42 369 GLY B CA 1
ATOM 7497 C C . GLY B 1 369 ? 71.779 48.614 58.404 1.00 47.29 369 GLY B C 1
ATOM 7498 O O . GLY B 1 369 ? 71.019 48.608 57.435 1.00 43.46 369 GLY B O 1
ATOM 7499 N N . TYR B 1 370 ? 71.463 48.037 59.561 1.00 45.55 370 TYR B N 1
ATOM 7500 C CA . TYR B 1 3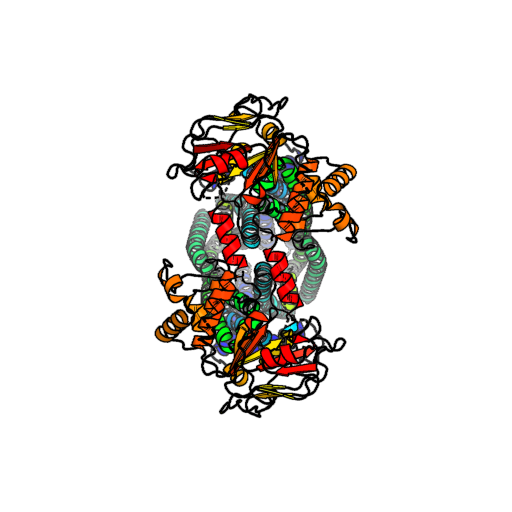70 ? 70.138 47.459 59.750 1.00 43.63 370 TYR B CA 1
ATOM 7501 C C . TYR B 1 370 ? 69.108 48.566 59.837 1.00 45.98 370 TYR B C 1
ATOM 7502 O O . TYR B 1 370 ? 68.025 48.442 59.308 1.00 45.45 370 TYR B O 1
ATOM 7511 N N . ASP B 1 371 ? 69.455 49.665 60.487 1.00 47.95 371 ASP B N 1
ATOM 7512 C CA . ASP B 1 371 ? 68.531 50.778 60.575 1.00 47.64 371 ASP B CA 1
ATOM 7513 C C . ASP B 1 371 ? 69.193 52.051 60.071 1.00 53.37 371 ASP B C 1
ATOM 7514 O O . ASP B 1 371 ? 70.388 52.253 60.265 1.00 57.41 371 ASP B O 1
ATOM 7519 N N . ARG B 1 372 ? 68.412 52.904 59.412 1.00 54.22 372 ARG B N 1
ATOM 7520 C CA . ARG B 1 372 ? 68.970 54.054 58.708 1.00 49.00 372 ARG B CA 1
ATOM 7521 C C . ARG B 1 372 ? 69.654 55.059 59.646 1.00 54.48 372 ARG B C 1
ATOM 7522 O O . ARG B 1 372 ? 70.356 55.958 59.185 1.00 56.79 372 ARG B O 1
ATOM 7530 N N . ASP B 1 373 ? 69.430 54.938 60.950 1.00 43.01 373 ASP B N 1
ATOM 7531 C CA . ASP B 1 373 ? 70.147 55.798 61.893 1.00 47.08 373 ASP B CA 1
ATOM 7532 C C . ASP B 1 373 ? 71.469 55.186 62.429 1.00 44.86 373 ASP B C 1
ATOM 7533 O O . ASP B 1 373 ? 72.152 55.791 63.242 1.00 49.43 373 ASP B O 1
ATOM 7538 N N . ARG B 1 374 ? 71.847 54.007 61.952 1.00 43.15 374 ARG B N 1
ATOM 7539 C CA . ARG B 1 374 ? 73.105 53.411 62.399 1.00 48.35 374 ARG B CA 1
ATOM 7540 C C . ARG B 1 374 ? 73.825 52.688 61.256 1.00 45.18 374 ARG B C 1
ATOM 7541 O O . ARG B 1 374 ? 73.619 51.493 61.012 1.00 40.49 374 ARG B O 1
ATOM 7549 N N . GLU B 1 375 ? 74.676 53.433 60.556 1.00 41.00 375 GLU B N 1
ATOM 7550 C CA . GLU B 1 375 ? 75.446 52.867 59.457 1.00 40.69 375 GLU B CA 1
ATOM 7551 C C . GLU B 1 375 ? 76.559 51.966 60.000 1.00 39.59 375 GLU B C 1
ATOM 7552 O O . GLU B 1 375 ? 77.299 52.352 60.908 1.00 45.07 375 GLU B O 1
ATOM 7558 N N . ILE B 1 376 ? 76.650 50.760 59.451 1.00 32.58 376 ILE B N 1
ATOM 7559 C CA . ILE B 1 376 ? 77.661 49.792 59.877 1.00 38.97 376 ILE B CA 1
ATOM 7560 C C . ILE B 1 376 ? 78.792 49.605 58.859 1.00 37.78 376 ILE B C 1
ATOM 7561 O O . ILE B 1 376 ? 79.961 49.723 59.210 1.00 35.84 376 ILE B O 1
ATOM 7566 N N . LEU B 1 377 ? 78.445 49.299 57.610 1.00 38.58 377 LEU B N 1
ATOM 7567 C CA . LEU B 1 377 ? 79.430 49.267 56.536 1.00 31.36 377 LEU B CA 1
ATOM 7568 C C . LEU B 1 377 ? 79.451 50.626 55.836 1.00 41.33 377 LEU B C 1
ATOM 7569 O O . LEU B 1 377 ? 78.411 51.137 55.436 1.00 39.79 377 LEU B O 1
ATOM 7574 N N . HIS B 1 378 ? 80.646 51.192 55.689 1.00 44.30 378 HIS B N 1
ATOM 7575 C CA . HIS B 1 378 ? 80.837 52.556 55.191 1.00 42.91 378 HIS B CA 1
ATOM 7576 C C . HIS B 1 378 ? 81.488 52.630 53.808 1.00 46.27 378 HIS B C 1
ATOM 7577 O O . HIS B 1 378 ? 82.119 53.625 53.476 1.00 54.65 378 HIS B O 1
ATOM 7584 N N . GLY B 1 379 ? 81.383 51.569 53.024 1.00 40.02 379 GLY B N 1
ATOM 7585 C CA . GLY B 1 379 ? 82.060 51.502 51.744 1.00 36.13 379 GLY B CA 1
ATOM 7586 C C . GLY B 1 379 ? 82.997 50.308 51.704 1.00 42.64 379 GLY B C 1
ATOM 7587 O O . GLY B 1 379 ? 84.188 50.451 51.401 1.00 49.40 379 GLY B O 1
ATOM 7588 N N . LEU B 1 380 ? 82.451 49.126 52.006 1.00 33.67 380 LEU B N 1
ATOM 7589 C CA . LEU B 1 380 ? 83.243 47.918 52.062 1.00 36.62 380 LEU B CA 1
ATOM 7590 C C . LEU B 1 380 ? 83.462 47.328 50.667 1.00 33.49 380 LEU B C 1
ATOM 7591 O O . LEU B 1 380 ? 82.522 47.010 49.970 1.00 36.03 380 LEU B O 1
ATOM 7596 N N . SER B 1 381 ? 84.722 47.210 50.267 1.00 28.85 381 SER B N 1
ATOM 7597 C CA . SER B 1 381 ? 85.072 46.609 48.994 1.00 31.73 381 SER B CA 1
ATOM 7598 C C . SER B 1 381 ? 86.085 45.508 49.229 1.00 34.25 381 SER B C 1
ATOM 7599 O O . SER B 1 381 ? 87.038 45.687 49.971 1.00 36.00 381 SER B O 1
ATOM 7602 N N . PHE B 1 382 ? 85.850 44.353 48.630 1.00 34.33 382 PHE B N 1
ATOM 7603 C CA . PHE B 1 382 ? 86.841 43.283 48.648 1.00 35.60 382 PHE B CA 1
ATOM 7604 C C . PHE B 1 382 ? 86.498 42.269 47.556 1.00 37.31 382 PHE B C 1
ATOM 7605 O O . PHE B 1 382 ? 85.371 42.243 47.060 1.00 34.59 382 PHE B O 1
ATOM 7613 N N . GLU B 1 383 ? 87.486 41.472 47.173 1.00 40.38 383 GLU B N 1
ATOM 7614 C CA . GLU B 1 383 ? 87.341 40.472 46.131 1.00 42.40 383 GLU B CA 1
ATOM 7615 C C . GLU B 1 383 ? 87.776 39.131 46.683 1.00 48.05 383 GLU B C 1
ATOM 7616 O O . GLU B 1 383 ? 88.901 38.999 47.171 1.00 51.99 383 GLU B O 1
ATOM 7622 N N . VAL B 1 384 ? 86.900 38.137 46.612 1.00 41.23 384 VAL B N 1
ATOM 7623 C CA . VAL B 1 384 ? 87.276 36.780 46.986 1.00 36.14 384 VAL B CA 1
ATOM 7624 C C . VAL B 1 384 ? 87.415 35.916 45.733 1.00 36.82 384 VAL B C 1
ATOM 7625 O O . VAL B 1 384 ? 86.431 35.686 45.025 1.00 36.71 384 VAL B O 1
ATOM 7629 N N . ALA B 1 385 ? 88.628 35.422 45.476 1.00 28.47 385 ALA B N 1
ATOM 7630 C CA . ALA B 1 385 ? 88.902 34.616 44.278 1.00 29.77 385 ALA B CA 1
ATOM 7631 C C . ALA B 1 385 ? 88.196 33.241 44.355 1.00 39.84 385 ALA B C 1
ATOM 7632 O O . ALA B 1 385 ? 88.002 32.674 45.434 1.00 35.09 385 ALA B O 1
ATOM 7634 N N . ALA B 1 386 ? 87.812 32.708 43.209 1.00 37.85 386 ALA B N 1
ATOM 7635 C CA . ALA B 1 386 ? 87.114 31.433 43.191 1.00 44.12 386 ALA B CA 1
ATOM 7636 C C . ALA B 1 386 ? 87.998 30.300 43.736 1.00 48.31 386 ALA B C 1
ATOM 7637 O O . ALA B 1 386 ? 89.143 30.110 43.296 1.00 44.56 386 ALA B O 1
ATOM 7639 N N . GLY B 1 387 ? 87.470 29.582 44.730 1.00 45.41 387 GLY B N 1
ATOM 7640 C CA . GLY B 1 387 ? 88.150 28.426 45.279 1.00 41.21 387 GLY B CA 1
ATOM 7641 C C . GLY B 1 387 ? 89.143 28.662 46.394 1.00 50.58 387 GLY B C 1
ATOM 7642 O O . GLY B 1 387 ? 89.784 27.715 46.866 1.00 56.89 387 GLY B O 1
ATOM 7643 N N . SER B 1 388 ? 89.318 29.915 46.797 1.00 46.40 388 SER B N 1
ATOM 7644 C CA . SER B 1 388 ? 90.243 30.217 47.879 1.00 38.66 388 SER B CA 1
ATOM 7645 C C . SER B 1 388 ? 89.580 30.030 49.238 1.00 40.34 388 SER B C 1
ATOM 7646 O O . SER B 1 388 ? 88.342 30.062 49.350 1.00 39.00 388 SER B O 1
ATOM 7649 N N . ARG B 1 389 ? 90.415 29.817 50.255 1.00 39.20 389 ARG B N 1
ATOM 7650 C CA . ARG B 1 389 ? 89.982 29.789 51.652 1.00 37.36 389 ARG B CA 1
ATOM 7651 C C . ARG B 1 389 ? 90.334 31.132 52.248 1.00 40.37 389 ARG B C 1
ATOM 7652 O O . ARG B 1 389 ? 91.503 31.440 52.483 1.00 42.88 389 ARG B O 1
ATOM 7660 N N . VAL B 1 390 ? 89.311 31.911 52.552 1.00 39.07 390 VAL B N 1
ATOM 7661 C CA . VAL B 1 390 ? 89.523 33.277 52.992 1.00 37.18 390 VAL B CA 1
ATOM 7662 C C . VAL B 1 390 ? 88.903 33.463 54.370 1.00 37.40 390 VAL B C 1
ATOM 7663 O O . VAL B 1 390 ? 87.865 32.886 54.667 1.00 45.77 390 VAL B O 1
ATOM 7667 N N . ALA B 1 391 ? 89.512 34.279 55.216 1.00 33.21 391 ALA B N 1
ATOM 7668 C CA . ALA B 1 391 ? 88.876 34.608 56.487 1.00 31.06 391 ALA B CA 1
ATOM 7669 C C . ALA B 1 391 ? 88.585 36.109 56.547 1.00 36.06 391 ALA B C 1
ATOM 7670 O O . ALA B 1 391 ? 89.298 36.906 55.944 1.00 37.88 391 ALA B O 1
ATOM 7672 N N . ILE B 1 392 ? 87.535 36.473 57.282 1.00 41.22 392 ILE B N 1
ATOM 7673 C CA . ILE B 1 392 ? 87.167 37.857 57.534 1.00 38.60 392 ILE B CA 1
ATOM 7674 C C . ILE B 1 392 ? 87.140 38.082 59.040 1.00 3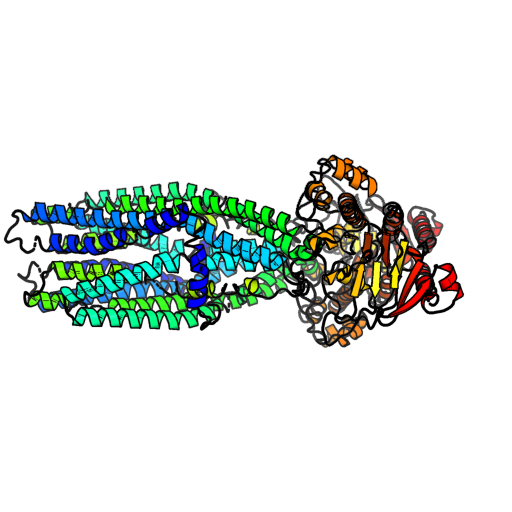7.96 392 ILE B C 1
ATOM 7675 O O . ILE B 1 392 ? 86.370 37.460 59.759 1.00 39.04 392 ILE B O 1
ATOM 7680 N N . VAL B 1 393 ? 87.988 38.993 59.503 1.00 39.03 393 VAL B N 1
ATOM 7681 C CA . VAL B 1 393 ? 88.176 39.282 60.929 1.00 32.93 393 VAL B CA 1
ATOM 7682 C C . VAL B 1 393 ? 88.184 40.803 61.170 1.00 39.75 393 VAL B C 1
ATOM 7683 O O . VAL B 1 393 ? 88.305 41.608 60.229 1.00 34.01 393 VAL B O 1
ATOM 7687 N N . GLY B 1 394 ? 87.923 41.208 62.401 1.00 38.87 394 GLY B N 1
ATOM 7688 C CA . GLY B 1 394 ? 88.036 42.613 62.721 1.00 37.49 394 GLY B CA 1
ATOM 7689 C C . GLY B 1 394 ? 87.722 42.863 64.170 1.00 39.51 394 GLY B C 1
ATOM 7690 O O . GLY B 1 394 ? 87.156 42.004 64.839 1.00 37.63 394 GLY B O 1
ATOM 7691 N N . PRO B 1 395 ? 87.985 44.080 64.635 1.00 37.20 395 PRO B N 1
ATOM 7692 C CA . PRO B 1 395 ? 87.623 44.418 66.016 1.00 41.34 395 PRO B CA 1
ATOM 7693 C C . PRO B 1 395 ? 86.150 44.802 66.143 1.00 41.19 395 PRO B C 1
ATOM 7694 O O . PRO B 1 395 ? 85.377 44.673 65.195 1.00 42.91 395 PRO B O 1
ATOM 7698 N N . SER B 1 396 ? 85.796 45.333 67.308 1.00 63.95 396 SER B N 1
ATOM 7699 C CA . SER B 1 396 ? 84.412 45.491 67.741 1.00 71.60 396 SER B CA 1
ATOM 7700 C C . SER B 1 396 ? 83.487 46.215 66.761 1.00 72.84 396 SER B C 1
ATOM 7701 O O . SER B 1 396 ? 82.305 45.872 66.664 1.00 84.38 396 SER B O 1
ATOM 7704 N N . GLY B 1 397 ? 84.005 47.178 66.003 1.00 58.43 397 GLY B N 1
ATOM 7705 C CA . GLY B 1 397 ? 83.138 47.900 65.081 1.00 59.15 397 GLY B CA 1
ATOM 7706 C C . GLY B 1 397 ? 83.236 47.581 63.594 1.00 54.12 397 GLY B C 1
ATOM 7707 O O . GLY B 1 397 ? 82.761 48.337 62.741 1.00 59.28 397 GLY B O 1
ATOM 7708 N N . ALA B 1 398 ? 83.868 46.470 63.260 1.00 36.47 398 ALA B N 1
ATOM 7709 C CA . ALA B 1 398 ? 84.232 46.253 61.873 1.00 47.36 398 ALA B CA 1
ATOM 7710 C C . ALA B 1 398 ? 83.067 46.003 60.887 1.00 48.65 398 ALA B C 1
ATOM 7711 O O . ALA B 1 398 ? 83.187 46.290 59.695 1.00 54.24 398 ALA B O 1
ATOM 7713 N N . GLY B 1 399 ? 81.959 45.454 61.382 1.00 39.36 399 GLY B N 1
ATOM 7714 C CA . GLY B 1 399 ? 80.824 45.091 60.546 1.00 36.29 399 GLY B CA 1
ATOM 7715 C C . GLY B 1 399 ? 80.866 43.697 59.896 1.00 38.64 399 GLY B C 1
ATOM 7716 O O . GLY B 1 399 ? 80.060 43.412 59.009 1.00 37.80 399 GLY B O 1
ATOM 7717 N N . LYS B 1 400 ? 81.775 42.822 60.330 1.00 32.25 400 LYS B N 1
ATOM 7718 C CA . LYS B 1 400 ? 81.878 41.484 59.728 1.00 38.07 400 LYS B CA 1
ATOM 7719 C C . LYS B 1 400 ? 80.619 40.607 59.903 1.00 33.36 400 LYS B C 1
ATOM 7720 O O . LYS B 1 400 ? 80.250 39.824 59.016 1.00 40.43 400 LYS B O 1
ATOM 7726 N N . SER B 1 401 ? 79.912 40.832 61.001 1.00 32.46 401 SER B N 1
ATOM 7727 C CA . SER B 1 401 ? 78.666 40.144 61.292 1.00 42.28 401 SER B CA 1
ATOM 7728 C C . SER B 1 401 ? 77.514 40.451 60.322 1.00 46.31 401 SER B C 1
ATOM 7729 O O . SER B 1 401 ? 76.439 39.879 60.455 1.00 54.60 401 SER B O 1
ATOM 7732 N N . THR B 1 402 ? 77.720 41.377 59.386 1.00 38.85 402 THR B N 1
ATOM 7733 C CA . THR B 1 402 ? 76.710 41.698 58.372 1.00 27.52 402 THR B CA 1
ATOM 7734 C C . THR B 1 402 ? 76.917 40.909 57.099 1.00 28.06 402 THR B C 1
ATOM 7735 O O . THR B 1 402 ? 75.971 40.735 56.298 1.00 30.96 402 THR B O 1
ATOM 7739 N N . ILE B 1 403 ? 78.146 40.427 56.900 1.00 28.75 403 ILE B N 1
ATOM 7740 C CA . ILE B 1 403 ? 78.501 39.819 55.617 1.00 30.57 403 ILE B CA 1
ATOM 7741 C C . ILE B 1 403 ? 77.556 38.676 55.204 1.00 33.97 403 ILE B C 1
ATOM 7742 O O . ILE B 1 403 ? 76.985 38.687 54.102 1.00 35.89 403 ILE B O 1
ATOM 7747 N N . ALA B 1 404 ? 77.368 37.709 56.099 1.00 35.49 404 ALA B N 1
ATOM 7748 C CA . ALA B 1 404 ? 76.540 36.544 55.774 1.00 41.26 404 ALA B CA 1
ATOM 7749 C C . ALA B 1 404 ? 75.147 37.002 55.366 1.00 41.21 404 ALA B C 1
ATOM 7750 O O . ALA B 1 404 ? 74.613 36.576 54.313 1.00 39.81 404 ALA B O 1
ATOM 7752 N N . ARG B 1 405 ? 74.596 37.936 56.148 1.00 33.05 405 ARG B N 1
ATOM 7753 C CA . ARG B 1 405 ? 73.231 38.346 55.887 1.00 37.41 405 ARG B CA 1
ATOM 7754 C C . ARG B 1 405 ? 73.119 39.091 54.571 1.00 39.44 405 ARG B C 1
ATOM 7755 O O . ARG B 1 405 ? 72.093 39.005 53.883 1.00 39.23 405 ARG B O 1
ATOM 7763 N N . LEU B 1 406 ? 74.182 39.798 54.197 1.00 34.08 406 LEU B N 1
ATOM 7764 C CA . LEU B 1 406 ? 74.126 40.515 52.932 1.00 28.03 406 LEU B CA 1
ATOM 7765 C C . LEU B 1 406 ? 74.273 39.537 51.774 1.00 29.67 406 LEU B C 1
ATOM 7766 O O . LEU B 1 406 ? 73.661 39.703 50.724 1.00 32.41 406 LEU B O 1
ATOM 7771 N N . LEU B 1 407 ? 75.108 38.524 51.971 1.00 29.67 407 LEU B N 1
ATOM 7772 C CA . LEU B 1 407 ? 75.444 37.628 50.877 1.00 36.83 407 LEU B CA 1
ATOM 7773 C C . LEU B 1 407 ? 74.235 36.779 50.491 1.00 33.79 407 LEU B C 1
ATOM 7774 O O . LEU B 1 407 ? 74.003 36.500 49.315 1.00 32.04 407 LEU B O 1
ATOM 7779 N N . PHE B 1 408 ? 73.441 36.418 51.495 1.00 31.62 408 PHE B N 1
ATOM 7780 C CA . PHE B 1 408 ? 72.226 35.648 51.270 1.00 38.81 408 PHE B CA 1
ATOM 7781 C C . PHE B 1 408 ? 71.086 36.588 50.920 1.00 38.67 408 PHE B C 1
ATOM 7782 O O . PHE B 1 408 ? 69.938 36.149 50.742 1.00 36.02 408 PHE B O 1
ATOM 7790 N N . ARG B 1 409 ? 71.406 37.884 50.852 1.00 38.13 409 ARG B N 1
ATOM 7791 C CA . ARG B 1 409 ? 70.429 38.920 50.541 1.00 31.49 409 ARG B CA 1
ATOM 7792 C C . ARG B 1 409 ? 69.210 38.878 51.464 1.00 31.58 409 ARG B C 1
ATOM 7793 O O . ARG B 1 409 ? 68.086 38.956 51.006 1.00 33.16 409 ARG B O 1
ATOM 7801 N N . PHE B 1 410 ? 69.449 38.710 52.762 1.00 28.88 410 PHE B N 1
ATOM 7802 C CA . PHE B 1 410 ? 68.434 38.970 53.772 1.00 38.09 410 PHE B CA 1
ATOM 7803 C C . PHE B 1 410 ? 68.126 40.461 53.786 1.00 38.69 410 PHE B C 1
ATOM 7804 O O . PHE B 1 410 ? 67.066 40.863 54.237 1.00 43.06 410 PHE B O 1
ATOM 7812 N N . TYR B 1 411 ? 69.100 41.269 53.363 1.00 41.93 411 TYR B N 1
ATOM 7813 C CA . TYR B 1 411 ? 68.960 42.726 53.228 1.00 40.81 411 TYR B CA 1
ATOM 7814 C C . TYR B 1 411 ? 69.671 43.173 51.954 1.00 39.27 411 TYR B C 1
ATOM 7815 O O . TYR B 1 411 ? 70.536 42.455 51.424 1.00 36.72 411 TYR B O 1
ATOM 7824 N N . ASP B 1 412 ? 69.320 44.359 51.469 1.00 33.93 412 ASP B N 1
ATOM 7825 C CA . ASP B 1 412 ? 70.034 44.945 50.345 1.00 38.65 412 ASP B CA 1
ATOM 7826 C C . ASP B 1 412 ? 70.973 46.022 50.881 1.00 40.69 412 ASP B C 1
ATOM 7827 O O . ASP B 1 412 ? 70.722 46.618 51.937 1.00 37.82 412 ASP B O 1
ATOM 7832 N N . PRO B 1 413 ? 72.087 46.243 50.188 1.00 38.91 413 PRO B N 1
ATOM 7833 C CA . PRO B 1 413 ? 72.911 47.425 50.505 1.00 38.02 413 PRO B CA 1
ATOM 7834 C C . PRO B 1 413 ? 72.115 48.730 50.301 1.00 34.48 413 PRO B C 1
ATOM 7835 O O . PRO B 1 413 ? 71.279 48.824 49.392 1.00 32.51 413 PRO B O 1
ATOM 7839 N N . TRP B 1 414 ? 72.372 49.712 51.159 1.00 33.59 414 TRP B N 1
ATOM 7840 C CA . TRP B 1 414 ? 71.894 51.069 50.959 1.00 31.47 414 TRP B CA 1
ATOM 7841 C C . TRP B 1 414 ? 72.557 51.662 49.725 1.00 35.02 414 TRP B C 1
ATOM 7842 O O . TRP B 1 414 ? 71.913 52.351 48.941 1.00 36.32 414 TRP B O 1
ATOM 7853 N N . GLU B 1 415 ? 73.854 51.392 49.575 1.00 36.39 415 GLU B N 1
ATOM 7854 C CA . GLU B 1 415 ? 74.635 51.820 48.411 1.00 38.84 415 GLU B CA 1
ATOM 7855 C C . GLU B 1 415 ? 75.639 50.755 48.040 1.00 40.96 415 GLU B C 1
ATOM 7856 O O . GLU B 1 415 ? 76.137 50.023 48.911 1.00 40.49 415 GLU B O 1
ATOM 7862 N N . GLY B 1 416 ? 75.988 50.701 46.757 1.00 36.03 416 GLY B N 1
ATOM 7863 C CA . GLY B 1 416 ? 76.931 49.702 46.282 1.00 28.57 416 GLY B CA 1
ATOM 7864 C C . GLY B 1 416 ? 76.271 48.350 46.020 1.00 40.28 416 GLY B C 1
ATOM 7865 O O . GLY B 1 416 ? 75.047 48.212 46.061 1.00 38.35 416 GLY B O 1
ATOM 7866 N N . ARG B 1 417 ? 77.078 47.327 45.769 1.00 40.42 417 ARG B N 1
ATOM 7867 C CA . ARG B 1 417 ? 76.502 46.049 45.365 1.00 38.61 417 ARG B CA 1
ATOM 7868 C C . ARG B 1 417 ? 77.416 44.863 45.651 1.00 38.58 417 ARG B C 1
ATOM 7869 O O . ARG B 1 417 ? 78.629 45.021 45.868 1.00 42.69 417 ARG B O 1
ATOM 7877 N N . ILE B 1 418 ? 76.810 43.679 45.638 1.00 35.56 418 ILE B N 1
ATOM 7878 C CA . ILE B 1 418 ? 77.500 42.424 45.858 1.00 23.19 418 ILE B CA 1
ATOM 7879 C C . ILE B 1 418 ? 77.385 41.580 44.581 1.00 33.72 418 ILE B C 1
ATOM 7880 O O . ILE B 1 418 ? 76.320 41.468 43.985 1.00 36.76 418 ILE B O 1
ATOM 7885 N N . LEU B 1 419 ? 78.489 41.009 44.131 1.00 37.32 419 LEU B N 1
ATOM 7886 C CA . LEU B 1 419 ? 78.439 40.179 42.942 1.00 34.20 419 LEU B CA 1
ATOM 7887 C C . LEU B 1 419 ? 78.888 38.784 43.281 1.00 35.20 419 LEU B C 1
ATOM 7888 O O . LEU B 1 419 ? 79.752 38.598 44.115 1.00 36.69 419 LEU B O 1
ATOM 7893 N N . ILE B 1 420 ? 78.276 37.804 42.646 1.00 43.16 420 ILE B N 1
ATOM 7894 C CA . ILE B 1 420 ? 78.809 36.452 42.631 1.00 36.19 420 ILE B CA 1
ATOM 7895 C C . ILE B 1 420 ? 79.082 36.135 41.182 1.00 34.48 420 ILE B C 1
ATOM 7896 O O . ILE B 1 420 ? 78.267 36.432 40.315 1.00 34.89 420 ILE B O 1
ATOM 7901 N N . ASP B 1 421 ? 80.248 35.556 40.925 1.00 41.19 421 ASP B N 1
ATOM 7902 C CA . ASP B 1 421 ? 80.753 35.438 39.572 1.00 40.08 421 ASP B CA 1
ATOM 7903 C C . ASP B 1 421 ? 80.669 36.876 39.087 1.00 48.06 421 ASP B C 1
ATOM 7904 O O . ASP B 1 421 ? 81.090 37.779 39.814 1.00 64.69 421 ASP B O 1
ATOM 7909 N N . GLY B 1 422 ? 80.133 37.164 37.922 1.00 34.33 422 GLY B N 1
ATOM 7910 C CA . GLY B 1 422 ? 80.130 38.592 37.597 1.00 39.69 422 GLY B CA 1
ATOM 7911 C C . GLY B 1 422 ? 78.821 39.345 37.832 1.00 45.34 422 GLY B C 1
ATOM 7912 O O . GLY B 1 422 ? 78.657 40.475 37.366 1.00 42.77 422 GLY B O 1
ATOM 7913 N N . GLN B 1 423 ? 77.904 38.725 38.572 1.00 39.26 423 GLN B N 1
ATOM 7914 C CA . GLN B 1 423 ? 76.501 39.133 38.572 1.00 36.29 423 GLN B CA 1
ATOM 7915 C C . GLN B 1 423 ? 76.001 39.730 39.888 1.00 34.11 423 GLN B C 1
ATOM 7916 O O . GLN B 1 423 ? 76.169 39.138 40.966 1.00 33.68 423 GLN B O 1
ATOM 7922 N N . ASP B 1 424 ? 75.379 40.908 39.780 1.00 35.69 424 ASP B N 1
ATOM 7923 C CA . ASP B 1 424 ? 74.837 41.628 40.930 1.00 32.09 424 ASP B CA 1
ATOM 7924 C C . ASP B 1 424 ? 73.745 40.747 41.555 1.00 34.77 424 ASP B C 1
ATOM 7925 O O . ASP B 1 424 ? 72.782 40.373 40.895 1.00 34.13 424 ASP B O 1
ATOM 7930 N N . ILE B 1 425 ? 73.917 40.373 42.816 1.00 30.07 425 ILE B N 1
ATOM 7931 C CA . ILE B 1 425 ? 72.989 39.429 43.409 1.00 37.37 425 ILE B CA 1
ATOM 7932 C C . ILE B 1 425 ? 71.583 40.023 43.599 1.00 46.29 425 ILE B C 1
ATOM 7933 O O . ILE B 1 425 ? 70.618 39.291 43.790 1.00 41.91 425 ILE B O 1
ATOM 7938 N N . ALA B 1 426 ? 71.475 41.346 43.507 1.00 50.63 426 ALA B N 1
ATOM 7939 C CA . ALA B 1 426 ? 70.184 42.030 43.571 1.00 45.00 426 ALA B CA 1
ATOM 7940 C C . ALA B 1 426 ? 69.351 41.884 42.290 1.00 44.97 426 ALA B C 1
ATOM 7941 O O . ALA B 1 426 ? 68.181 42.254 42.278 1.00 44.94 426 ALA B O 1
ATOM 7943 N N . HIS B 1 427 ? 69.966 41.427 41.196 1.00 39.95 427 HIS B N 1
ATOM 7944 C CA . HIS B 1 427 ? 69.262 41.351 39.903 1.00 34.42 427 HIS B CA 1
ATOM 7945 C C . HIS B 1 427 ? 68.945 39.937 39.474 1.00 36.25 427 HIS B C 1
ATOM 7946 O O . HIS B 1 427 ? 68.460 39.726 38.364 1.00 41.57 427 HIS B O 1
ATOM 7953 N N . VAL B 1 428 ? 69.220 38.974 40.343 1.00 31.21 428 VAL B N 1
ATOM 7954 C CA . VAL B 1 428 ? 68.907 37.587 40.033 1.00 42.34 428 VAL B CA 1
ATOM 7955 C C . VAL B 1 428 ? 67.781 37.086 40.935 1.00 37.55 428 VAL B C 1
ATOM 7956 O O . VAL B 1 428 ? 67.445 37.727 41.941 1.00 32.89 428 VAL B O 1
ATOM 7960 N N . THR B 1 429 ? 67.228 35.922 40.606 1.00 40.99 429 THR B N 1
ATOM 7961 C CA . THR B 1 429 ? 66.204 35.317 41.466 1.00 38.12 429 THR B CA 1
ATOM 7962 C C . THR B 1 429 ? 66.858 34.959 42.804 1.00 45.13 429 THR B C 1
ATOM 7963 O O . THR B 1 429 ? 68.009 34.505 42.852 1.00 47.93 429 THR B O 1
ATOM 7967 N N . GLN B 1 430 ? 66.138 35.203 43.891 1.00 44.39 430 GLN B N 1
ATOM 7968 C CA . GLN B 1 430 ? 66.643 34.910 45.224 1.00 44.03 430 GLN B CA 1
ATOM 7969 C C . GLN B 1 430 ? 66.926 33.427 45.402 1.00 40.99 430 GLN B C 1
ATOM 7970 O O . GLN B 1 430 ? 67.868 33.028 46.086 1.00 47.81 430 GLN B O 1
ATOM 7976 N N . THR B 1 431 ? 66.096 32.604 44.784 1.00 43.51 431 THR B N 1
ATOM 7977 C CA . THR B 1 431 ? 66.221 31.178 44.962 1.00 43.78 431 THR B CA 1
ATOM 7978 C C . THR B 1 431 ? 67.506 30.666 44.337 1.00 36.90 431 THR B C 1
ATOM 7979 O O . THR B 1 431 ? 68.191 29.853 44.945 1.00 39.41 431 THR B O 1
ATOM 7983 N N . SER B 1 432 ? 67.867 31.169 43.158 1.00 32.66 432 SER B N 1
ATOM 7984 C CA . SER B 1 432 ? 69.108 30.712 42.521 1.00 38.53 432 SER B CA 1
ATOM 7985 C C . SER B 1 432 ? 70.320 31.190 43.319 1.00 38.68 432 SER B C 1
ATOM 7986 O O . SER B 1 432 ? 71.302 30.449 43.544 1.00 47.66 432 SER B O 1
ATOM 7989 N N . LEU B 1 433 ? 70.220 32.425 43.792 1.00 37.11 433 LEU B N 1
ATOM 7990 C CA . LEU B 1 433 ? 71.264 32.991 44.635 1.00 37.99 433 LEU B CA 1
ATOM 7991 C C . LEU B 1 433 ? 71.519 32.106 45.860 1.00 33.66 433 LEU B C 1
ATOM 7992 O O . LEU B 1 433 ? 72.649 31.754 46.145 1.00 37.33 433 LEU B O 1
ATOM 7997 N N . ARG B 1 434 ? 70.464 31.733 46.572 1.00 30.93 434 ARG B N 1
ATOM 7998 C CA . ARG B 1 434 ? 70.653 30.936 47.772 1.00 30.21 434 ARG B CA 1
ATOM 7999 C C . ARG B 1 434 ? 71.029 29.511 47.451 1.00 37.68 434 ARG B C 1
ATOM 8000 O O . ARG B 1 434 ? 71.709 28.850 48.239 1.00 36.24 434 ARG B O 1
ATOM 8008 N N . ALA B 1 435 ? 70.610 29.048 46.276 1.00 34.72 435 ALA B N 1
ATOM 8009 C CA . ALA B 1 435 ? 71.019 27.733 45.804 1.00 38.16 435 ALA B CA 1
ATOM 8010 C C . ALA B 1 435 ? 72.552 27.673 45.667 1.00 38.84 435 ALA B C 1
ATOM 8011 O O . ALA B 1 435 ? 73.141 26.607 45.787 1.00 45.12 435 ALA B O 1
ATOM 8013 N N . ALA B 1 436 ? 73.191 28.812 45.394 1.00 33.18 436 ALA B N 1
ATOM 8014 C CA . ALA B 1 436 ? 74.653 28.817 45.290 1.00 34.01 436 ALA B CA 1
ATOM 8015 C C . ALA B 1 436 ? 75.413 28.908 46.625 1.00 36.22 436 ALA B C 1
ATOM 8016 O O . ALA B 1 436 ? 76.627 28.807 46.636 1.00 36.57 436 ALA B O 1
ATOM 8018 N N . LEU B 1 437 ? 74.722 29.106 47.744 1.00 33.78 437 LEU B N 1
ATOM 8019 C CA . LEU B 1 437 ? 75.418 29.389 49.007 1.00 33.60 437 LEU B CA 1
ATOM 8020 C C . LEU B 1 437 ? 75.204 28.399 50.136 1.00 36.93 437 LEU B C 1
ATOM 8021 O O . LEU B 1 437 ? 74.078 28.053 50.470 1.00 44.93 437 LEU B O 1
ATOM 8026 N N . GLY B 1 438 ? 76.294 27.998 50.769 1.00 30.74 438 GLY B N 1
ATOM 8027 C CA . GLY B 1 438 ? 76.189 27.233 51.986 1.00 29.08 438 GLY B CA 1
ATOM 8028 C C . GLY B 1 438 ? 76.578 28.089 53.170 1.00 36.79 438 GLY B C 1
ATOM 8029 O O . GLY B 1 438 ? 77.382 29.006 53.039 1.00 45.65 438 GLY B O 1
ATOM 8030 N N . ILE B 1 439 ? 76.022 27.781 54.330 1.00 38.69 439 ILE B N 1
ATOM 8031 C CA . ILE B 1 439 ? 76.363 28.484 55.551 1.00 42.45 439 ILE B CA 1
ATOM 8032 C C . ILE B 1 439 ? 76.393 27.510 56.732 1.00 41.14 439 ILE B C 1
ATOM 8033 O O . ILE B 1 439 ? 75.580 26.594 56.817 1.00 42.43 439 ILE B O 1
ATOM 8038 N N . VAL B 1 440 ? 77.383 27.663 57.602 1.00 43.15 440 VAL B N 1
ATOM 8039 C CA . VAL B 1 440 ? 77.329 27.042 58.910 1.00 39.08 440 VAL B CA 1
ATOM 8040 C C . VAL B 1 440 ? 77.320 28.164 59.919 1.00 40.84 440 VAL B C 1
ATOM 8041 O O . VAL B 1 440 ? 78.362 28.725 60.237 1.00 47.54 440 VAL B O 1
ATOM 8045 N N . PRO B 1 441 ? 76.141 28.489 60.449 1.00 46.29 441 PRO B N 1
ATOM 8046 C CA . PRO B 1 441 ? 76.025 29.626 61.364 1.00 40.48 441 PRO B CA 1
ATOM 8047 C C . PRO B 1 441 ? 76.532 29.259 62.744 1.00 35.95 441 PRO B C 1
ATOM 8048 O O . PRO B 1 441 ? 76.779 28.102 63.022 1.00 39.76 441 PRO B O 1
ATOM 8052 N N . GLN B 1 442 ? 76.658 30.252 63.605 1.00 44.39 442 GLN B N 1
ATOM 8053 C CA . GLN B 1 442 ? 77.143 30.052 64.954 1.00 47.53 442 GLN B CA 1
ATOM 8054 C C . GLN B 1 442 ? 76.228 29.159 65.798 1.00 49.36 442 GLN B C 1
ATOM 8055 O O . GLN B 1 442 ? 76.695 28.220 66.442 1.00 60.18 442 GLN B O 1
ATOM 8061 N N . ASP B 1 443 ? 74.937 29.475 65.804 1.00 51.94 443 ASP B N 1
ATOM 8062 C CA . ASP B 1 443 ? 73.937 28.723 66.558 1.00 59.64 443 ASP B CA 1
ATOM 8063 C C . ASP B 1 443 ? 73.175 27.900 65.547 1.00 60.24 443 ASP B C 1
ATOM 8064 O O . ASP B 1 443 ? 72.374 28.427 64.788 1.00 70.31 443 ASP B O 1
ATOM 8069 N N . SER B 1 444 ? 73.400 26.602 65.538 1.00 56.46 444 SER B N 1
ATOM 8070 C CA . SER B 1 444 ? 72.751 25.784 64.541 1.00 63.77 444 SER B CA 1
ATOM 8071 C C . SER B 1 444 ? 71.468 25.278 65.140 1.00 55.53 444 SER B C 1
ATOM 8072 O O . SER B 1 444 ? 71.372 25.066 66.346 1.00 53.25 444 SER B O 1
ATOM 8075 N N . VAL B 1 445 ? 70.448 25.168 64.311 1.00 56.74 445 VAL B N 1
ATOM 8076 C CA . VAL B 1 445 ? 69.149 24.778 64.805 1.00 65.71 445 VAL B CA 1
ATOM 8077 C C . VAL B 1 445 ? 68.710 23.430 64.238 1.00 57.49 445 VAL B C 1
ATOM 8078 O O . VAL B 1 445 ? 68.995 23.096 63.091 1.00 61.56 445 VAL B O 1
ATOM 8082 N N . LEU B 1 446 ? 68.083 22.620 65.075 1.00 51.86 446 LEU B N 1
ATOM 8083 C CA . LEU B 1 446 ? 67.525 21.378 64.583 1.00 55.35 446 LEU B CA 1
ATOM 8084 C C . LEU B 1 446 ? 66.023 21.529 64.561 1.00 51.64 446 LEU B C 1
ATOM 8085 O O . LEU B 1 446 ? 65.437 22.084 65.492 1.00 50.50 446 LEU B O 1
ATOM 8090 N N . PHE B 1 447 ? 65.394 21.051 63.495 1.00 48.18 447 PHE B N 1
ATOM 8091 C CA . PHE B 1 447 ? 63.948 20.946 63.495 1.00 41.27 447 PHE B CA 1
ATOM 8092 C C . PHE B 1 447 ? 63.524 19.837 64.430 1.00 44.13 447 PHE B C 1
ATOM 8093 O O . PHE B 1 447 ? 64.300 18.942 64.735 1.00 58.01 447 PHE B O 1
ATOM 8101 N N . ASN B 1 448 ? 62.280 19.888 64.867 1.00 48.08 448 ASN B N 1
ATOM 8102 C CA . ASN B 1 448 ? 61.725 18.816 65.662 1.00 55.92 448 ASN B CA 1
ATOM 8103 C C . ASN B 1 448 ? 61.331 17.655 64.764 1.00 55.89 448 ASN B C 1
ATOM 8104 O O . ASN B 1 448 ? 60.169 17.477 64.429 1.00 56.45 448 ASN B O 1
ATOM 8109 N N . ASP B 1 449 ? 62.335 16.906 64.335 1.00 56.10 449 ASP B N 1
ATOM 8110 C CA . ASP B 1 449 ? 62.157 15.795 63.412 1.00 53.98 449 ASP B CA 1
ATOM 8111 C C . ASP B 1 449 ? 63.372 14.888 63.564 1.00 51.49 449 ASP B C 1
ATOM 8112 O O . ASP B 1 449 ? 64.156 15.072 64.489 1.00 50.88 449 ASP B O 1
ATOM 8117 N N . THR B 1 450 ? 63.509 13.891 62.696 1.00 51.34 450 THR B N 1
ATOM 8118 C CA . THR B 1 450 ? 64.616 12.943 62.805 1.00 50.76 450 THR B CA 1
ATOM 8119 C C . THR B 1 450 ? 65.933 13.599 62.394 1.00 48.92 450 THR B C 1
ATOM 8120 O O . THR B 1 450 ? 65.925 14.657 61.770 1.00 44.36 450 THR B O 1
ATOM 8124 N N . ILE B 1 451 ? 67.054 12.980 62.756 1.00 48.93 451 ILE B N 1
ATOM 8125 C CA . ILE B 1 451 ? 68.364 13.450 62.307 1.00 53.08 451 ILE B CA 1
ATOM 8126 C C . ILE B 1 451 ? 68.434 13.410 60.781 1.00 46.89 451 ILE B C 1
ATOM 8127 O O . ILE B 1 451 ? 68.977 14.317 60.139 1.00 43.59 451 ILE B O 1
ATOM 8132 N N . GLY B 1 452 ? 67.858 12.357 60.211 1.00 50.47 452 GLY B N 1
ATOM 8133 C CA . GLY B 1 452 ? 67.804 12.200 58.775 1.00 43.57 452 GLY B CA 1
ATOM 8134 C C . GLY B 1 452 ? 67.023 13.288 58.072 1.00 41.82 452 GLY B C 1
ATOM 8135 O O . GLY B 1 452 ? 67.478 13.802 57.055 1.00 40.02 452 GLY B O 1
ATOM 8136 N N . TYR B 1 453 ? 65.860 13.652 58.610 1.00 50.60 453 TYR B N 1
ATOM 8137 C CA . TYR B 1 453 ? 65.091 14.755 58.045 1.00 47.26 453 TYR B CA 1
ATOM 8138 C C . TYR B 1 453 ? 65.948 16.024 58.110 1.00 41.48 453 TYR B C 1
ATOM 8139 O O . TYR B 1 453 ? 66.022 16.801 57.143 1.00 44.70 453 TYR B O 1
ATOM 8148 N N . ASN B 1 454 ? 66.602 16.217 59.254 1.00 39.10 454 ASN B N 1
ATOM 8149 C CA . ASN B 1 454 ? 67.457 17.391 59.484 1.00 45.40 454 ASN B CA 1
ATOM 8150 C C . ASN B 1 454 ? 68.678 17.552 58.544 1.00 46.63 454 ASN B C 1
ATOM 8151 O O . ASN B 1 454 ? 69.036 18.673 58.171 1.00 40.57 454 ASN B O 1
ATOM 8156 N N . ILE B 1 455 ? 69.332 16.447 58.201 1.00 43.67 455 ILE B N 1
ATOM 8157 C CA . ILE B 1 455 ? 70.422 16.480 57.226 1.00 44.42 455 ILE B CA 1
ATOM 8158 C C . ILE B 1 455 ? 69.869 16.598 55.797 1.00 44.40 455 ILE B C 1
ATOM 8159 O O . ILE B 1 455 ? 70.393 17.361 54.983 1.00 42.43 455 ILE B O 1
ATOM 8164 N N . ALA B 1 456 ? 68.787 15.864 55.517 1.00 39.41 456 ALA B N 1
ATOM 8165 C CA . ALA B 1 456 ? 68.171 15.838 54.185 1.00 43.80 456 ALA B CA 1
ATOM 8166 C C . ALA B 1 456 ? 67.619 17.193 53.783 1.00 45.20 456 ALA B C 1
ATOM 8167 O O . ALA B 1 456 ? 67.450 17.481 52.603 1.00 52.44 456 ALA B O 1
ATOM 8169 N N . TYR B 1 457 ? 67.346 18.017 54.782 1.00 44.69 457 TYR B N 1
ATOM 8170 C CA . TYR B 1 457 ? 66.844 19.365 54.588 1.00 38.79 457 TYR B CA 1
ATOM 8171 C C . TYR B 1 457 ? 67.768 20.195 53.674 1.00 44.24 457 TYR B C 1
ATOM 8172 O O . TYR B 1 457 ? 67.349 21.202 53.106 1.00 47.14 457 TYR B O 1
ATOM 8181 N N . GLY B 1 458 ? 69.027 19.784 53.550 1.00 50.98 458 GLY B N 1
ATOM 8182 C CA . GLY B 1 458 ? 69.983 20.525 52.739 1.00 49.09 458 GLY B CA 1
ATOM 8183 C C . GLY B 1 458 ? 69.613 20.649 51.267 1.00 49.87 458 GLY B C 1
ATOM 8184 O O . GLY B 1 458 ? 70.014 21.604 50.611 1.00 48.01 458 GLY B O 1
ATOM 8185 N N . ARG B 1 459 ? 68.864 19.673 50.752 1.00 44.98 459 ARG B N 1
ATOM 8186 C CA . ARG B 1 459 ? 68.377 19.682 49.368 1.00 50.14 459 ARG B CA 1
ATOM 8187 C C . ARG B 1 459 ? 67.033 18.955 49.263 1.00 53.27 459 ARG B C 1
ATOM 8188 O O . ARG B 1 459 ? 66.880 17.852 49.806 1.00 66.27 459 ARG B O 1
ATOM 8196 N N . ASP B 1 460 ? 66.111 19.507 48.475 1.00 49.77 460 ASP B N 1
ATOM 8197 C CA . ASP B 1 460 ? 64.704 19.087 48.486 1.00 46.59 460 ASP B CA 1
ATOM 8198 C C . ASP B 1 460 ? 64.465 17.584 48.323 1.00 54.74 460 ASP B C 1
ATOM 8199 O O . ASP B 1 460 ? 63.769 16.974 49.148 1.00 70.56 460 ASP B O 1
ATOM 8204 N N . GLY B 1 461 ? 65.033 16.957 47.308 1.00 42.47 461 GLY B N 1
ATOM 8205 C CA . GLY B 1 461 ? 64.796 15.524 47.169 1.00 41.10 461 GLY B CA 1
ATOM 8206 C C . GLY B 1 461 ? 65.890 14.585 47.657 1.00 48.71 461 GLY B C 1
ATOM 8207 O O . GLY B 1 461 ? 66.022 13.479 47.131 1.00 51.13 461 GLY B O 1
ATOM 8208 N N . ALA B 1 462 ? 66.677 15.012 48.644 1.00 53.35 462 ALA B N 1
ATOM 8209 C CA . ALA B 1 462 ? 67.884 14.279 49.042 1.00 46.25 462 ALA B CA 1
ATOM 8210 C C . ALA B 1 462 ? 67.573 12.863 49.481 1.00 50.04 462 ALA B C 1
ATOM 8211 O O . ALA B 1 462 ? 66.665 12.639 50.280 1.00 56.01 462 ALA B O 1
ATOM 8213 N N . SER B 1 463 ? 68.312 11.910 48.915 1.00 54.06 463 SER B N 1
ATOM 8214 C CA . SER B 1 463 ? 68.167 10.484 49.223 1.00 49.87 463 SER B CA 1
ATOM 8215 C C . SER B 1 463 ? 68.935 10.070 50.477 1.00 55.23 463 SER B C 1
ATOM 8216 O O . SER B 1 463 ? 69.740 10.829 51.001 1.00 58.61 463 SER B O 1
ATOM 8219 N N . ARG B 1 464 ? 68.665 8.865 50.962 1.00 56.91 464 ARG B N 1
ATOM 8220 C CA . ARG B 1 464 ? 69.371 8.320 52.115 1.00 62.76 464 ARG B CA 1
ATOM 8221 C C . ARG B 1 464 ? 70.859 8.100 51.855 1.00 60.19 464 ARG B C 1
ATOM 8222 O O . ARG B 1 464 ? 71.665 8.138 52.786 1.00 60.62 464 ARG B O 1
ATOM 8230 N N . ALA B 1 465 ? 71.212 7.782 50.613 1.00 59.54 465 ALA B N 1
ATOM 8231 C CA . ALA B 1 465 ? 72.618 7.623 50.241 1.00 59.23 465 ALA B CA 1
ATOM 8232 C C . ALA B 1 465 ? 73.327 8.959 50.354 1.00 56.85 465 ALA B C 1
ATOM 8233 O O . ALA B 1 465 ? 74.467 9.022 50.818 1.00 61.49 465 ALA B O 1
ATOM 8235 N N . GLU B 1 466 ? 72.653 10.016 49.902 1.00 49.48 466 GLU B N 1
ATOM 8236 C CA . GLU B 1 466 ? 73.177 11.375 50.006 1.00 53.00 466 GLU B CA 1
ATOM 8237 C C . GLU B 1 466 ? 73.334 11.817 51.458 1.00 54.60 466 GLU B C 1
ATOM 8238 O O . GLU B 1 466 ? 74.322 12.459 51.823 1.00 58.43 466 GLU B O 1
ATOM 8244 N N . VAL B 1 467 ? 72.332 11.491 52.269 1.00 56.13 467 VAL B N 1
ATOM 8245 C CA . VAL B 1 467 ? 72.359 11.792 53.690 1.00 54.68 467 VAL B CA 1
ATOM 8246 C C . VAL B 1 467 ? 73.556 11.068 54.310 1.00 52.72 467 VAL B C 1
ATOM 8247 O O . VAL B 1 467 ? 74.304 11.654 55.056 1.00 59.79 467 VAL B O 1
ATOM 8251 N N . ASP B 1 468 ? 73.764 9.820 53.934 1.00 53.68 468 ASP B N 1
ATOM 8252 C CA . ASP B 1 468 ? 74.904 9.054 54.393 1.00 59.50 468 ASP B CA 1
ATOM 8253 C C . ASP B 1 468 ? 76.250 9.640 53.990 1.00 54.81 468 ASP B C 1
ATOM 8254 O O . ASP B 1 468 ? 77.162 9.741 54.817 1.00 53.75 468 ASP B O 1
ATOM 8259 N N . ALA B 1 469 ? 76.362 10.054 52.733 1.00 54.47 469 ALA B N 1
ATOM 8260 C CA . ALA B 1 469 ? 77.586 10.658 52.247 1.00 53.03 469 ALA B CA 1
ATOM 8261 C C . ALA B 1 469 ? 77.888 11.956 53.003 1.00 51.49 469 ALA B C 1
ATOM 8262 O O . ALA B 1 469 ? 79.025 12.187 53.417 1.00 57.41 469 ALA B O 1
ATOM 8264 N N . ALA B 1 470 ? 76.872 12.792 53.198 1.00 48.97 470 ALA B N 1
ATOM 8265 C CA . ALA B 1 470 ? 77.071 14.034 53.950 1.00 42.52 470 ALA B CA 1
ATOM 8266 C C . ALA B 1 470 ? 77.426 13.772 55.417 1.00 42.11 470 ALA B C 1
ATOM 8267 O O . ALA B 1 470 ? 78.320 14.406 55.958 1.00 51.12 470 ALA B O 1
ATOM 8269 N N . ALA B 1 471 ? 76.742 12.829 56.052 1.00 40.69 471 ALA B N 1
ATOM 8270 C CA . ALA B 1 471 ? 77.054 12.466 57.434 1.00 45.30 471 ALA B CA 1
ATOM 8271 C C . ALA B 1 471 ? 78.507 11.990 57.532 1.00 47.24 471 ALA B C 1
ATOM 8272 O O . ALA B 1 471 ? 79.213 12.291 58.504 1.00 43.29 471 ALA B O 1
ATOM 8274 N N . LYS B 1 472 ? 78.950 11.262 56.511 1.00 48.01 472 LYS B N 1
ATOM 8275 C CA . LYS B 1 472 ? 80.336 10.811 56.450 1.00 57.84 472 LYS B CA 1
ATOM 8276 C C . LYS B 1 472 ? 81.309 11.984 56.300 1.00 53.77 472 LYS B C 1
ATOM 8277 O O . LYS B 1 472 ? 82.305 12.051 57.006 1.00 49.88 472 LYS B O 1
ATOM 8283 N N . GLY B 1 473 ? 81.006 12.915 55.397 1.00 50.82 473 GLY B N 1
ATOM 8284 C CA . GLY B 1 473 ? 81.850 14.073 55.183 1.00 47.60 473 GLY B CA 1
ATOM 8285 C C . GLY B 1 473 ? 81.967 15.000 56.377 1.00 48.37 473 GLY B C 1
ATOM 8286 O O . GLY B 1 473 ? 82.971 15.701 56.541 1.00 46.77 473 GLY B O 1
ATOM 8287 N N . ALA B 1 474 ? 80.934 15.005 57.208 1.00 45.37 474 ALA B N 1
ATOM 8288 C CA . ALA B 1 474 ? 80.868 15.893 58.371 1.00 43.21 474 ALA B CA 1
ATOM 8289 C C . ALA B 1 474 ? 81.397 15.166 59.577 1.00 47.02 474 ALA B C 1
ATOM 8290 O O . ALA B 1 474 ? 81.432 15.721 60.671 1.00 41.80 474 ALA B O 1
ATOM 8292 N N . ALA B 1 475 ? 81.757 13.902 59.357 1.00 41.36 475 ALA B N 1
ATOM 8293 C CA . ALA B 1 475 ? 82.285 13.010 60.384 1.00 48.80 475 ALA B CA 1
ATOM 8294 C C . ALA B 1 475 ? 81.329 12.833 61.549 1.00 53.54 475 ALA B C 1
ATOM 8295 O O . ALA B 1 475 ? 81.755 12.770 62.712 1.00 46.63 475 ALA B O 1
ATOM 8297 N N . ILE B 1 476 ? 80.042 12.709 61.228 1.00 44.16 476 ILE B N 1
ATOM 8298 C CA . ILE B 1 476 ? 79.050 12.414 62.253 1.00 55.98 476 ILE B CA 1
ATOM 8299 C C . ILE B 1 476 ? 78.379 11.046 62.019 1.00 57.46 476 ILE B C 1
ATOM 8300 O O . ILE B 1 476 ? 77.523 10.614 62.795 1.00 61.79 476 ILE B O 1
ATOM 8305 N N . ALA B 1 477 ? 78.803 10.355 60.963 1.00 55.96 477 ALA B N 1
ATOM 8306 C CA . ALA B 1 477 ? 78.181 9.089 60.565 1.00 57.68 477 ALA B CA 1
ATOM 8307 C C . ALA B 1 477 ? 78.276 7.996 61.630 1.00 58.94 477 ALA B C 1
ATOM 8308 O O . ALA B 1 477 ? 77.340 7.204 61.809 1.00 62.49 477 ALA B O 1
ATOM 8310 N N . ASP B 1 478 ? 79.410 7.945 62.325 1.00 64.06 478 ASP B N 1
ATOM 8311 C CA . ASP B 1 478 ? 79.625 6.926 63.358 1.00 74.20 478 ASP B CA 1
ATOM 8312 C C . ASP B 1 478 ? 78.738 7.155 64.562 1.00 67.05 478 ASP B C 1
ATOM 8313 O O . ASP B 1 478 ? 78.207 6.212 65.150 1.00 68.75 478 ASP B O 1
ATOM 8318 N N . PHE B 1 479 ? 78.584 8.420 64.929 1.00 63.74 479 PHE B N 1
ATOM 8319 C CA . PHE B 1 479 ? 77.753 8.762 66.064 1.00 63.94 479 PHE B CA 1
ATOM 8320 C C . PHE B 1 479 ? 76.309 8.326 65.799 1.00 66.08 479 PHE B C 1
ATOM 8321 O O . PHE B 1 479 ? 75.655 7.717 66.659 1.00 68.26 479 PHE B O 1
ATOM 8329 N N . ILE B 1 480 ? 75.845 8.585 64.580 1.00 60.87 480 ILE B N 1
ATOM 8330 C CA . ILE B 1 480 ? 74.514 8.174 64.167 1.00 62.45 480 ILE B CA 1
ATOM 8331 C C . ILE B 1 480 ? 74.392 6.650 64.152 1.00 65.93 480 ILE B C 1
ATOM 8332 O O . ILE B 1 480 ? 73.376 6.100 64.585 1.00 65.43 480 ILE B O 1
ATOM 8337 N N . ALA B 1 481 ? 75.439 5.976 63.680 1.00 63.19 481 ALA B N 1
ATOM 8338 C CA . ALA B 1 481 ? 75.430 4.514 63.604 1.00 66.97 481 ALA B CA 1
ATOM 8339 C C . ALA B 1 481 ? 75.256 3.857 64.978 1.00 71.35 481 ALA B C 1
ATOM 8340 O O . ALA B 1 481 ? 74.607 2.823 65.088 1.00 83.51 481 ALA B O 1
ATOM 8342 N N . ARG B 1 482 ? 75.826 4.459 66.021 1.00 71.29 482 ARG B N 1
ATOM 8343 C CA . ARG B 1 482 ? 75.673 3.936 67.378 1.00 78.33 482 ARG B CA 1
ATOM 8344 C C . ARG B 1 482 ? 74.315 4.258 68.011 1.00 68.84 482 ARG B C 1
ATOM 8345 O O . ARG B 1 482 ? 74.045 3.832 69.124 1.00 80.48 482 ARG B O 1
ATOM 8353 N N . LEU B 1 483 ? 73.482 5.040 67.336 1.00 66.00 483 LEU B N 1
ATOM 8354 C CA . LEU B 1 483 ? 72.108 5.249 67.800 1.00 68.91 483 LEU B CA 1
ATOM 8355 C C . LEU B 1 483 ? 71.194 4.101 67.370 1.00 71.92 483 LEU B C 1
ATOM 8356 O O . LEU B 1 483 ? 71.292 3.621 66.238 1.00 74.65 483 LEU B O 1
ATOM 8361 N N . PRO B 1 484 ? 70.297 3.665 68.270 1.00 76.94 484 PRO B N 1
ATOM 8362 C CA . PRO B 1 484 ? 69.365 2.573 67.967 1.00 82.38 484 PRO B CA 1
ATOM 8363 C C . PRO B 1 484 ? 68.546 2.835 66.703 1.00 71.19 484 PRO B C 1
ATOM 8364 O O . PRO B 1 484 ? 68.434 1.958 65.854 1.00 72.69 484 PRO B O 1
ATOM 8368 N N . GLN B 1 485 ? 67.994 4.028 66.550 1.00 71.73 485 GLN B N 1
ATOM 8369 C CA . GLN B 1 485 ? 67.229 4.283 65.341 1.00 66.53 485 GLN B CA 1
ATOM 8370 C C . GLN B 1 485 ? 68.018 4.973 64.248 1.00 71.19 485 GLN B C 1
ATOM 8371 O O . GLN B 1 485 ? 67.458 5.284 63.202 1.00 76.95 485 GLN B O 1
ATOM 8377 N N . GLY B 1 486 ? 69.318 5.164 64.464 1.00 62.23 486 GLY B N 1
ATOM 8378 C CA . GLY B 1 486 ? 70.162 5.781 63.460 1.00 59.20 486 GLY B CA 1
ATOM 8379 C C . GLY B 1 486 ? 69.622 7.136 63.004 1.00 59.08 486 GLY B C 1
ATOM 8380 O O . GLY B 1 486 ? 69.338 8.031 63.805 1.00 55.62 486 GLY B O 1
ATOM 8381 N N . TYR B 1 487 ? 69.466 7.266 61.694 1.00 54.30 487 TYR B N 1
ATOM 8382 C CA . TYR B 1 487 ? 68.960 8.468 61.082 1.00 51.57 487 TYR B CA 1
ATOM 8383 C C . TYR B 1 487 ? 67.493 8.763 61.422 1.00 59.20 487 TYR B C 1
ATOM 8384 O O . TYR B 1 487 ? 67.063 9.917 61.305 1.00 54.55 487 TYR B O 1
ATOM 8393 N N . ASP B 1 488 ? 66.740 7.755 61.871 1.00 55.20 488 ASP B N 1
ATOM 8394 C CA . ASP B 1 488 ? 65.328 7.958 62.200 1.00 56.15 488 ASP B CA 1
ATOM 8395 C C . ASP B 1 488 ? 65.172 8.359 63.654 1.00 60.05 488 ASP B C 1
ATOM 8396 O O . ASP B 1 488 ? 64.062 8.379 64.179 1.00 59.16 488 ASP B O 1
ATOM 8401 N N . THR B 1 489 ? 66.290 8.635 64.315 1.00 59.98 489 THR B N 1
ATOM 8402 C CA . THR B 1 489 ? 66.270 9.140 65.682 1.00 66.46 489 THR B CA 1
ATOM 8403 C C . THR B 1 489 ? 65.697 10.553 65.707 1.00 62.05 489 THR B C 1
ATOM 8404 O O . THR B 1 489 ? 66.148 11.423 64.962 1.00 58.46 489 THR B O 1
ATOM 8408 N N . GLU B 1 490 ? 64.697 10.784 66.548 1.00 61.24 490 GLU B N 1
ATOM 8409 C CA . GLU B 1 490 ? 64.122 12.114 66.681 1.00 58.51 490 GLU B CA 1
ATOM 8410 C C . GLU B 1 490 ? 65.081 12.992 67.456 1.00 56.10 490 GLU B C 1
ATOM 8411 O O . GLU B 1 490 ? 65.655 12.547 68.446 1.00 62.49 490 GLU B O 1
ATOM 8417 N N . VAL B 1 491 ? 65.269 14.230 66.999 1.00 59.12 491 VAL B N 1
ATOM 8418 C CA . VAL B 1 491 ? 66.101 15.193 67.722 1.00 59.61 491 VAL B CA 1
ATOM 8419 C C . VAL B 1 491 ? 65.328 16.477 67.916 1.00 71.93 491 VAL B C 1
ATOM 8420 O O . VAL B 1 491 ? 64.221 16.610 67.400 1.00 73.49 491 VAL B O 1
ATOM 8424 N N . GLY B 1 492 ? 65.934 17.430 68.627 1.00 82.87 492 GLY B N 1
ATOM 8425 C CA . GLY B 1 492 ? 65.254 18.640 69.054 1.00 77.83 492 GLY B CA 1
ATOM 8426 C C . GLY B 1 492 ? 64.603 18.302 70.376 1.00 92.71 492 GLY B C 1
ATOM 8427 O O . GLY B 1 492 ? 65.079 17.421 71.099 1.00 100.46 492 GLY B O 1
ATOM 8428 N N . GLU B 1 493 ? 63.528 19.002 70.713 1.00 103.91 493 GLU B N 1
ATOM 8429 C CA . GLU B 1 493 ? 62.712 18.602 71.854 1.00 117.48 493 GLU B CA 1
ATOM 8430 C C . GLU B 1 493 ? 61.270 18.436 71.391 1.00 114.33 493 GLU B C 1
ATOM 8431 O O . GLU B 1 493 ? 60.802 19.216 70.566 1.00 114.19 493 GLU B O 1
ATOM 8437 N N . ARG B 1 494 ? 60.556 17.437 71.907 1.00 112.27 494 ARG B N 1
ATOM 8438 C CA . ARG B 1 494 ? 61.093 16.431 72.820 1.00 110.45 494 ARG B CA 1
ATOM 8439 C C . ARG B 1 494 ? 61.769 15.286 72.077 1.00 105.59 494 ARG B C 1
ATOM 8440 O O . ARG B 1 494 ? 61.112 14.323 71.672 1.00 97.81 494 ARG B O 1
ATOM 8448 N N . GLY B 1 495 ? 63.083 15.384 71.912 1.00 106.49 495 GLY B N 1
ATOM 8449 C CA . GLY B 1 495 ? 63.831 14.361 71.208 1.00 100.71 495 GLY B CA 1
ATOM 8450 C C . GLY B 1 495 ? 65.213 14.289 71.811 1.00 91.04 495 GLY B C 1
ATOM 8451 O O . GLY B 1 495 ? 65.516 15.044 72.733 1.00 91.88 495 GLY B O 1
ATOM 8452 N N . LEU B 1 496 ? 66.054 13.397 71.294 1.00 85.13 496 LEU B N 1
ATOM 8453 C CA . LEU B 1 496 ? 67.419 13.282 71.792 1.00 84.28 496 LEU B CA 1
ATOM 8454 C C . LEU B 1 496 ? 68.151 14.609 71.664 1.00 79.59 496 LEU B C 1
ATOM 8455 O O . LEU B 1 496 ? 68.104 15.256 70.617 1.00 69.87 496 LEU B O 1
ATOM 8460 N N . LYS B 1 497 ? 68.852 14.995 72.724 1.00 85.65 497 LYS B N 1
ATOM 8461 C CA . LYS B 1 497 ? 69.596 16.249 72.717 1.00 85.39 497 LYS B CA 1
ATOM 8462 C C . LYS B 1 497 ? 71.034 16.003 72.294 1.00 74.02 497 LYS B C 1
ATOM 8463 O O . LYS B 1 497 ? 71.719 15.121 72.830 1.00 81.40 497 LYS B O 1
ATOM 8469 N N . LEU B 1 498 ? 71.473 16.784 71.315 1.00 56.58 498 LEU B N 1
ATOM 8470 C CA . LEU B 1 498 ? 72.818 16.661 70.770 1.00 58.06 498 LEU B CA 1
ATOM 8471 C C . LEU B 1 498 ? 73.788 17.649 71.420 1.00 63.47 498 LEU B C 1
ATOM 8472 O O . LEU B 1 498 ? 73.393 18.752 71.805 1.00 65.41 498 LEU B O 1
ATOM 8477 N N . SER B 1 499 ? 75.062 17.266 71.516 1.00 65.31 499 SER B N 1
ATOM 8478 C CA . SER B 1 499 ? 76.097 18.188 71.997 1.00 65.77 499 SER B CA 1
ATOM 8479 C C . SER B 1 499 ? 76.275 19.300 70.969 1.00 61.20 499 SER B C 1
ATOM 8480 O O . SER B 1 499 ? 75.722 19.228 69.868 1.00 58.99 499 SER B O 1
ATOM 8483 N N . GLY B 1 500 ? 77.043 20.330 71.317 1.00 63.85 500 GLY B N 1
ATOM 8484 C CA . GLY B 1 500 ? 77.260 21.440 70.396 1.00 53.26 500 GLY B CA 1
ATOM 8485 C C . GLY B 1 500 ? 77.977 20.975 69.136 1.00 54.72 500 GLY B C 1
ATOM 8486 O O . GLY B 1 500 ? 77.573 21.303 68.007 1.00 52.57 500 GLY B O 1
ATOM 8487 N N . GLY B 1 501 ? 79.021 20.175 69.336 1.00 49.09 501 GLY B N 1
ATOM 8488 C CA . GLY B 1 501 ? 79.778 19.611 68.239 1.00 51.96 501 GLY B CA 1
ATOM 8489 C C . GLY B 1 501 ? 78.900 18.754 67.351 1.00 59.01 501 GLY B C 1
ATOM 8490 O O . GLY B 1 501 ? 78.951 18.866 66.128 1.00 61.45 501 GLY B O 1
ATOM 8491 N N . GLU B 1 502 ? 78.073 17.910 67.959 1.00 57.84 502 GLU B N 1
ATOM 8492 C CA . GLU B 1 502 ? 77.158 17.080 67.187 1.00 52.16 502 GLU B CA 1
ATOM 8493 C C . GLU B 1 502 ? 76.196 17.945 66.351 1.00 54.04 502 GLU B C 1
ATOM 8494 O O . GLU B 1 502 ? 75.994 17.680 65.156 1.00 52.56 502 GLU B O 1
ATOM 8500 N N . LYS B 1 503 ? 75.652 19.008 66.950 1.00 46.49 503 LYS B N 1
ATOM 8501 C CA . LYS B 1 503 ? 74.781 19.907 66.199 1.00 46.31 503 LYS B CA 1
ATOM 8502 C C . LYS B 1 503 ? 75.484 20.569 65.031 1.00 41.92 503 LYS B C 1
ATOM 8503 O O . LYS B 1 503 ? 74.919 20.674 63.933 1.00 53.37 503 LYS B O 1
ATOM 8509 N N . GLN B 1 504 ? 76.711 21.035 65.260 1.00 48.80 504 GLN B N 1
ATOM 8510 C CA . GLN B 1 504 ? 77.466 21.715 64.197 1.00 49.24 504 GLN B CA 1
ATOM 8511 C C . GLN B 1 504 ? 77.832 20.735 63.099 1.00 42.48 504 GLN B C 1
ATOM 8512 O O . GLN B 1 504 ? 77.860 21.087 61.922 1.00 37.75 504 GLN B O 1
ATOM 8518 N N . ARG B 1 505 ? 78.054 19.487 63.473 1.00 36.93 505 ARG B N 1
ATOM 8519 C CA . ARG B 1 505 ? 78.307 18.492 62.450 1.00 44.85 505 ARG B CA 1
ATOM 8520 C C . ARG B 1 505 ? 77.039 18.258 61.639 1.00 41.01 505 ARG B C 1
ATOM 8521 O O . ARG B 1 505 ? 77.121 18.078 60.426 1.00 42.11 505 ARG B O 1
ATOM 8529 N N . VAL B 1 506 ? 75.867 18.292 62.287 1.00 42.39 506 VAL B N 1
ATOM 8530 C CA . VAL B 1 506 ? 74.618 18.170 61.529 1.00 37.01 506 VAL B CA 1
ATOM 8531 C C . VAL B 1 506 ? 74.483 19.321 60.532 1.00 42.58 506 VAL B C 1
ATOM 8532 O O . VAL B 1 506 ? 74.200 19.088 59.351 1.00 41.07 506 VAL B O 1
ATOM 8536 N N . ALA B 1 507 ? 74.777 20.543 60.976 1.00 37.95 507 ALA B N 1
ATOM 8537 C CA . ALA B 1 507 ? 74.738 21.686 60.065 1.00 36.65 507 ALA B CA 1
ATOM 8538 C C . ALA B 1 507 ? 75.706 21.510 58.887 1.00 40.43 507 ALA B C 1
ATOM 8539 O O . ALA B 1 507 ? 75.337 21.718 57.714 1.00 46.91 507 ALA B O 1
ATOM 8541 N N . ILE B 1 508 ? 76.933 21.092 59.192 1.00 37.54 508 ILE B N 1
ATOM 8542 C CA . ILE B 1 508 ? 77.915 20.820 58.139 1.00 36.85 508 ILE B CA 1
ATOM 8543 C C . ILE B 1 508 ? 77.368 19.779 57.145 1.00 40.01 508 ILE B C 1
ATOM 8544 O O . ILE B 1 508 ? 77.392 20.010 55.926 1.00 37.95 508 ILE B O 1
ATOM 8549 N N . ALA B 1 509 ? 76.788 18.692 57.660 1.00 31.72 509 ALA B N 1
ATOM 8550 C CA . ALA B 1 509 ? 76.271 17.632 56.784 1.00 35.09 509 ALA B CA 1
ATOM 8551 C C . ALA B 1 509 ? 75.167 18.163 55.867 1.00 37.84 509 ALA B C 1
ATOM 8552 O O . ALA B 1 509 ? 75.111 17.843 54.669 1.00 38.78 509 ALA B O 1
ATOM 8554 N N . ARG B 1 510 ? 74.315 19.002 56.450 1.00 36.32 510 ARG B N 1
ATOM 8555 C CA . ARG B 1 510 ? 73.212 19.645 55.756 1.00 39.61 510 ARG B CA 1
ATOM 8556 C C . ARG B 1 510 ? 73.747 20.413 54.537 1.00 40.85 510 ARG B C 1
ATOM 8557 O O . ARG B 1 510 ? 73.274 20.255 53.387 1.00 42.57 510 ARG B O 1
ATOM 8565 N N . THR B 1 511 ? 74.778 21.213 54.780 1.00 48.74 511 THR B N 1
ATOM 8566 C CA . THR B 1 511 ? 75.373 21.987 53.692 1.00 50.34 511 THR B CA 1
ATOM 8567 C C . THR B 1 511 ? 76.077 21.110 52.647 1.00 47.31 511 THR B C 1
ATOM 8568 O O . THR B 1 511 ? 76.095 21.416 51.449 1.00 50.23 511 THR B O 1
ATOM 8572 N N . LEU B 1 512 ? 76.654 20.010 53.096 1.00 36.83 512 LEU B N 1
ATOM 8573 C CA . LEU B 1 512 ? 77.226 19.044 52.163 1.00 40.69 512 LEU B CA 1
ATOM 8574 C C . LEU B 1 512 ? 76.172 18.421 51.229 1.00 49.05 512 LEU B C 1
ATOM 8575 O O . LEU B 1 512 ? 76.451 18.112 50.055 1.00 46.09 512 LEU B O 1
ATOM 8580 N N . VAL B 1 513 ? 74.973 18.192 51.764 1.00 47.12 513 VAL B N 1
ATOM 8581 C CA . VAL B 1 513 ? 73.879 17.687 50.947 1.00 45.11 513 VAL B CA 1
ATOM 8582 C C . VAL B 1 513 ? 73.533 18.740 49.885 1.00 41.25 513 VAL B C 1
ATOM 8583 O O . VAL B 1 513 ? 73.323 18.426 48.704 1.00 40.51 513 VAL B O 1
ATOM 8587 N N . LYS B 1 514 ? 73.487 19.999 50.301 1.00 38.29 514 LYS B N 1
ATOM 8588 C CA . LYS B 1 514 ? 73.249 21.064 49.317 1.00 32.46 514 LYS B CA 1
ATOM 8589 C C . LYS B 1 514 ? 74.372 21.112 48.249 1.00 38.86 514 LYS B C 1
ATOM 8590 O O . LYS B 1 514 ? 74.100 21.354 47.076 1.00 40.77 514 LYS B O 1
ATOM 8596 N N . ASN B 1 515 ? 75.617 20.843 48.662 1.00 39.25 515 ASN B N 1
ATOM 8597 C CA . ASN B 1 515 ? 76.817 20.905 47.802 1.00 36.26 515 ASN B CA 1
ATOM 8598 C C . ASN B 1 515 ? 77.049 22.213 47.008 1.00 38.99 515 ASN B C 1
ATOM 8599 O O . ASN B 1 515 ? 77.253 22.184 45.777 1.00 36.81 515 ASN B O 1
ATOM 8604 N N . PRO B 1 516 ? 77.069 23.362 47.711 1.00 34.01 516 PRO B N 1
ATOM 8605 C CA . PRO B 1 516 ? 77.236 24.676 47.075 1.00 37.61 516 PRO B CA 1
ATOM 8606 C C . PRO B 1 516 ? 78.706 24.989 46.701 1.00 47.65 516 PRO B C 1
ATOM 8607 O O . PRO B 1 516 ? 79.625 24.507 47.367 1.00 43.58 516 PRO B O 1
ATOM 8611 N N . PRO B 1 517 ? 78.921 25.797 45.646 1.00 44.18 517 PRO B N 1
ATOM 8612 C CA . PRO B 1 517 ? 80.263 26.252 45.233 1.00 39.44 517 PRO B CA 1
ATOM 8613 C C . PRO B 1 517 ? 80.865 27.266 46.216 1.00 41.87 517 PRO B C 1
ATOM 8614 O O . PRO B 1 517 ? 82.087 27.374 46.311 1.00 46.24 517 PRO B O 1
ATOM 8618 N N . ILE B 1 518 ? 80.017 27.989 46.935 1.00 31.94 518 ILE B N 1
ATOM 8619 C CA . ILE B 1 518 ? 80.490 28.959 47.910 1.00 36.94 518 ILE B CA 1
ATOM 8620 C C . ILE B 1 518 ? 79.978 28.581 49.280 1.00 36.30 518 ILE B C 1
ATOM 8621 O O . ILE B 1 518 ? 78.777 28.366 49.456 1.00 38.97 518 ILE B O 1
ATOM 8626 N N . LEU B 1 519 ? 80.885 28.519 50.250 1.00 32.39 519 LEU B N 1
ATOM 8627 C CA . L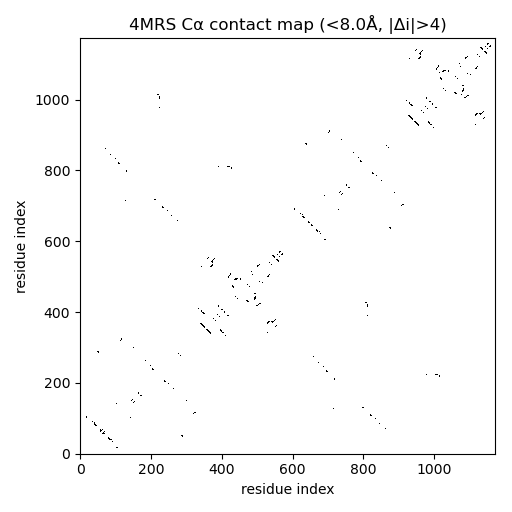EU B 1 519 ? 80.533 28.082 51.587 1.00 29.06 519 LEU B CA 1
ATOM 8628 C C . LEU B 1 519 ? 80.941 29.135 52.625 1.00 33.11 519 LEU B C 1
ATOM 8629 O O . LEU B 1 519 ? 82.068 29.620 52.616 1.00 43.44 519 LEU B O 1
ATOM 8634 N N . LEU B 1 520 ? 80.035 29.463 53.536 1.00 34.75 520 LEU B N 1
ATOM 8635 C CA . LEU B 1 520 ? 80.291 30.474 54.561 1.00 34.70 520 LEU B CA 1
ATOM 8636 C C . LEU B 1 520 ? 80.340 29.848 55.942 1.00 37.37 520 LEU B C 1
ATOM 8637 O O . LEU B 1 520 ? 79.395 29.200 56.369 1.00 40.39 520 LEU B O 1
ATOM 8642 N N . PHE B 1 521 ? 81.429 30.047 56.661 1.00 35.06 521 PHE B N 1
ATOM 8643 C CA . PHE B 1 521 ? 81.414 29.648 58.044 1.00 38.34 521 PHE B CA 1
ATOM 8644 C C . PHE B 1 521 ? 81.226 30.907 58.832 1.00 39.82 521 PHE B C 1
ATOM 8645 O O . PHE B 1 521 ? 82.121 31.747 58.887 1.00 38.74 521 PHE B O 1
ATOM 8653 N N . ASP B 1 522 ? 80.060 31.048 59.450 1.00 39.34 522 ASP B N 1
ATOM 8654 C CA . ASP B 1 522 ? 79.743 32.311 60.091 1.00 38.88 522 ASP B CA 1
ATOM 8655 C C . ASP B 1 522 ? 79.850 32.190 61.596 1.00 40.45 522 ASP B C 1
ATOM 8656 O O . ASP B 1 522 ? 78.863 31.938 62.271 1.00 50.06 522 ASP B O 1
ATOM 8661 N N . GLU B 1 523 ? 81.054 32.403 62.116 1.00 37.61 523 GLU B N 1
ATOM 8662 C CA . GLU B 1 523 ? 81.352 32.199 63.542 1.00 36.37 523 GLU B CA 1
ATOM 8663 C C . GLU B 1 523 ? 81.005 30.795 63.985 1.00 37.24 523 GLU B C 1
ATOM 8664 O O . GLU B 1 523 ? 80.530 30.590 65.095 1.00 49.76 523 GLU B O 1
ATOM 8670 N N . ALA B 1 524 ? 81.320 29.836 63.120 1.00 38.96 524 ALA B N 1
ATOM 8671 C CA . ALA B 1 524 ? 80.907 28.442 63.253 1.00 38.95 524 ALA B CA 1
ATOM 8672 C C . ALA B 1 524 ? 81.387 27.765 64.540 1.00 45.47 524 ALA B C 1
ATOM 8673 O O . ALA B 1 524 ? 80.767 26.817 65.011 1.00 52.10 524 ALA B O 1
ATOM 8675 N N . THR B 1 525 ? 82.515 28.203 65.080 1.00 44.12 525 THR B N 1
ATOM 8676 C CA . THR B 1 525 ? 83.074 27.544 66.261 1.00 51.41 525 THR B CA 1
ATOM 8677 C C . THR B 1 525 ? 82.977 28.357 67.568 1.00 51.47 525 THR B C 1
ATOM 8678 O O . THR B 1 525 ? 83.499 27.943 68.608 1.00 55.02 525 THR B O 1
ATOM 8682 N N . SER B 1 526 ? 82.320 29.511 67.508 1.00 48.73 526 SER B N 1
ATOM 8683 C CA . SER B 1 526 ? 82.344 30.464 68.618 1.00 50.93 526 SER B CA 1
ATOM 8684 C C . SER B 1 526 ? 81.614 29.966 69.856 1.00 56.00 526 SER B C 1
ATOM 8685 O O . SER B 1 526 ? 81.945 30.371 70.966 1.00 63.90 526 SER B O 1
ATOM 8688 N N . ALA B 1 527 ? 80.642 29.074 69.684 1.00 53.60 527 ALA B N 1
ATOM 8689 C CA . ALA B 1 527 ? 79.911 28.566 70.845 1.00 53.99 527 ALA B CA 1
ATOM 8690 C C . ALA B 1 527 ? 80.498 27.265 71.366 1.00 60.82 527 ALA B C 1
ATOM 8691 O O . ALA B 1 527 ? 80.070 26.757 72.395 1.00 70.12 527 ALA B O 1
ATOM 8693 N N . LEU B 1 528 ? 81.516 26.757 70.686 1.00 56.42 528 LEU B N 1
ATOM 8694 C CA . LEU B 1 528 ? 82.078 25.469 71.046 1.00 51.98 528 LEU B CA 1
ATOM 8695 C C . LEU B 1 528 ? 83.223 25.657 72.015 1.00 55.39 528 LEU B C 1
ATOM 8696 O O . LEU B 1 528 ? 83.872 26.695 72.026 1.00 66.28 528 LEU B O 1
ATOM 8701 N N . ASP B 1 529 ? 83.467 24.634 72.821 1.00 60.49 529 ASP B N 1
ATOM 8702 C CA . ASP B 1 529 ? 84.630 24.589 73.684 1.00 68.43 529 ASP B CA 1
ATOM 8703 C C . ASP B 1 529 ? 85.886 24.365 72.855 1.00 71.79 529 ASP B C 1
ATOM 8704 O O . ASP B 1 529 ? 85.810 24.084 71.659 1.00 75.20 529 ASP B O 1
ATOM 8709 N N . THR B 1 530 ? 87.038 24.506 73.494 1.00 75.04 530 THR B N 1
ATOM 8710 C CA . THR B 1 530 ? 88.329 24.425 72.819 1.00 76.16 530 THR B CA 1
ATOM 8711 C C . THR B 1 530 ? 88.571 23.126 72.054 1.00 75.33 530 THR B C 1
ATOM 8712 O O . THR B 1 530 ? 88.894 23.157 70.860 1.00 76.02 530 THR B O 1
ATOM 8716 N N . ARG B 1 531 ? 88.390 21.992 72.736 1.00 73.88 531 ARG B N 1
ATOM 8717 C CA . ARG B 1 531 ? 88.627 20.679 72.143 1.00 69.45 531 ARG B CA 1
ATOM 8718 C C . ARG B 1 531 ? 87.674 20.408 70.983 1.00 66.99 531 ARG B C 1
ATOM 8719 O O . ARG B 1 531 ? 88.093 19.945 69.914 1.00 71.13 531 ARG B O 1
ATOM 8727 N N . THR B 1 532 ? 86.397 20.730 71.183 1.00 67.76 532 THR B N 1
ATOM 8728 C CA . THR B 1 532 ? 85.390 20.573 70.139 1.00 62.28 532 THR B CA 1
ATOM 8729 C C . THR B 1 532 ? 85.769 21.425 68.946 1.00 56.27 532 THR B C 1
ATOM 8730 O O . THR B 1 532 ? 85.673 20.997 67.796 1.00 61.86 532 THR B O 1
ATOM 8734 N N . GLU B 1 533 ? 86.227 22.633 69.234 1.00 51.16 533 GLU B N 1
ATOM 8735 C CA . GLU B 1 533 ? 86.598 23.568 68.184 1.00 51.90 533 GLU B CA 1
ATOM 8736 C C . GLU B 1 533 ? 87.741 22.991 67.345 1.00 56.99 533 GLU B C 1
ATOM 8737 O O . GLU B 1 533 ? 87.640 22.933 66.109 1.00 53.79 533 GLU B O 1
ATOM 8743 N N . GLN B 1 534 ? 88.786 22.496 68.011 1.00 53.18 534 GLN B N 1
ATOM 8744 C CA . GLN B 1 534 ? 89.925 21.932 67.292 1.00 55.35 534 GLN B CA 1
ATOM 8745 C C . GLN B 1 534 ? 89.526 20.705 66.476 1.00 63.97 534 GLN B C 1
ATOM 8746 O O . GLN B 1 534 ? 90.029 20.510 65.366 1.00 66.17 534 GLN B O 1
ATOM 8752 N N . ASP B 1 535 ? 88.617 19.889 67.015 1.00 68.07 535 ASP B N 1
ATOM 8753 C CA . ASP B 1 535 ? 88.106 18.729 66.278 1.00 70.26 535 ASP B CA 1
ATOM 8754 C C . ASP B 1 535 ? 87.389 19.160 65.000 1.00 67.41 535 ASP B C 1
ATOM 8755 O O . ASP B 1 535 ? 87.625 18.611 63.923 1.00 68.56 535 ASP B O 1
ATOM 8760 N N . ILE B 1 536 ? 86.485 20.126 65.136 1.00 58.03 536 ILE B N 1
ATOM 8761 C CA . ILE B 1 536 ? 85.649 20.554 64.024 1.00 48.21 536 ILE B CA 1
ATOM 8762 C C . ILE B 1 536 ? 86.441 21.319 62.931 1.00 48.56 536 ILE B C 1
ATOM 8763 O O . ILE B 1 536 ? 86.055 21.320 61.756 1.00 45.55 536 ILE B O 1
ATOM 8768 N N . LEU B 1 537 ? 87.567 21.931 63.301 1.00 49.95 537 LEU B N 1
ATOM 8769 C CA . LEU B 1 537 ? 88.375 22.673 62.314 1.00 49.02 537 LEU B CA 1
ATOM 8770 C C . LEU B 1 537 ? 88.948 21.776 61.175 1.00 42.49 537 LEU B C 1
ATOM 8771 O O . LEU B 1 537 ? 89.007 22.207 60.018 1.00 41.03 537 LEU B O 1
ATOM 8776 N N . SER B 1 538 ? 89.316 20.528 61.475 1.00 41.17 538 SER B N 1
ATOM 8777 C CA . SER B 1 538 ? 89.752 19.616 60.405 1.00 54.06 538 SER B CA 1
ATOM 8778 C C . SER B 1 538 ? 88.631 19.199 59.454 1.00 51.70 538 SER B C 1
ATOM 8779 O O . SER B 1 538 ? 88.830 19.156 58.234 1.00 50.68 538 SER B O 1
ATOM 8782 N N . THR B 1 539 ? 87.453 18.913 60.007 1.00 50.37 539 THR B N 1
ATOM 8783 C CA . THR B 1 539 ? 86.280 18.607 59.198 1.00 40.77 539 THR B CA 1
ATOM 8784 C C . THR B 1 539 ? 85.945 19.794 58.299 1.00 44.91 539 THR B C 1
ATOM 8785 O O . THR B 1 539 ? 85.670 19.625 57.115 1.00 45.97 539 THR B O 1
ATOM 8797 N N . ARG B 1 541 ? 87.923 22.206 57.265 1.00 49.42 541 ARG B N 1
ATOM 8798 C CA . ARG B 1 541 ? 88.954 22.437 56.283 1.00 43.41 541 ARG B CA 1
ATOM 8799 C C . ARG B 1 541 ? 88.736 21.428 55.148 1.00 47.69 541 ARG B C 1
ATOM 8800 O O . ARG B 1 541 ? 88.746 21.795 53.968 1.00 53.65 541 ARG B O 1
ATOM 8808 N N . ALA B 1 542 ? 88.477 20.171 55.510 1.00 39.36 542 ALA B N 1
ATOM 8809 C CA . ALA B 1 542 ? 88.225 19.113 54.517 1.00 44.65 542 ALA B CA 1
ATOM 8810 C C . ALA B 1 542 ? 86.987 19.413 53.663 1.00 47.61 542 ALA B C 1
ATOM 8811 O O . ALA B 1 542 ? 86.957 19.169 52.461 1.00 48.59 542 ALA B O 1
ATOM 8813 N N . VAL B 1 543 ? 85.957 19.940 54.299 1.00 43.99 543 VAL B N 1
ATOM 8814 C CA . VAL B 1 543 ? 84.719 20.233 53.613 1.00 44.70 543 VAL B CA 1
ATOM 8815 C C . VAL B 1 543 ? 84.907 21.468 52.709 1.00 47.51 543 VAL B C 1
ATOM 8816 O O . VAL B 1 543 ? 84.159 21.668 51.755 1.00 49.50 543 VAL B O 1
ATOM 8820 N N . ALA B 1 544 ? 85.954 22.255 52.956 1.00 44.62 544 ALA B N 1
ATOM 8821 C CA . ALA B 1 544 ? 86.186 23.438 52.129 1.00 44.72 544 ALA B CA 1
ATOM 8822 C C . ALA B 1 544 ? 86.910 23.102 50.832 1.00 45.90 544 ALA B C 1
ATOM 8823 O O . ALA B 1 544 ? 87.177 23.992 50.036 1.00 47.67 544 ALA B O 1
ATOM 8825 N N . SER B 1 545 ? 87.091 21.818 50.565 1.00 47.86 545 SER B N 1
ATOM 8826 C CA . SER B 1 545 ? 88.054 21.354 49.577 1.00 54.68 545 SER B CA 1
ATOM 8827 C C . SER B 1 545 ? 87.936 22.005 48.198 1.00 63.00 545 SER B C 1
ATOM 8828 O O . SER B 1 545 ? 88.911 22.567 47.695 1.00 83.00 545 SER B O 1
ATOM 8831 N N . HIS B 1 546 ? 86.787 21.913 47.547 1.00 46.62 546 HIS B N 1
ATOM 8832 C CA . HIS B 1 546 ? 86.744 22.492 46.209 1.00 42.68 546 HIS B CA 1
ATOM 8833 C C . HIS B 1 546 ? 85.683 23.546 46.127 1.00 44.22 546 HIS B C 1
ATOM 8834 O O . HIS B 1 546 ? 84.960 23.627 45.143 1.00 47.72 546 HIS B O 1
ATOM 8841 N N . ARG B 1 547 ? 85.504 24.267 47.221 1.00 50.16 547 ARG B N 1
ATOM 8842 C CA . ARG B 1 547 ? 84.564 25.365 47.246 1.00 47.47 547 ARG B CA 1
ATOM 8843 C C . ARG B 1 547 ? 85.303 26.672 47.500 1.00 47.16 547 ARG B C 1
ATOM 8844 O O . ARG B 1 547 ? 86.424 26.672 48.006 1.00 42.51 547 ARG B O 1
ATOM 8852 N N . THR B 1 548 ? 84.663 27.781 47.146 1.00 43.28 548 THR B N 1
ATOM 8853 C CA . THR B 1 548 ? 85.077 29.081 47.630 1.00 36.30 548 THR B CA 1
ATOM 8854 C C . THR B 1 548 ? 84.613 29.175 49.057 1.00 39.85 548 THR B C 1
ATOM 8855 O O . THR B 1 548 ? 83.408 29.101 49.326 1.00 39.00 548 THR B O 1
ATOM 8859 N N . THR B 1 549 ? 85.552 29.360 49.977 1.00 36.27 549 THR B N 1
ATOM 8860 C CA . THR B 1 549 ? 85.194 29.358 51.392 1.00 38.10 549 THR B CA 1
ATOM 8861 C C . THR B 1 549 ? 85.515 30.685 52.061 1.00 35.02 549 THR B C 1
ATOM 8862 O O . THR B 1 549 ? 86.587 31.239 51.861 1.00 39.39 549 THR B O 1
ATOM 8866 N N . ILE B 1 550 ? 84.564 31.186 52.841 1.00 37.01 550 ILE B N 1
ATOM 8867 C CA . ILE B 1 550 ? 84.705 32.442 53.571 1.00 34.12 550 ILE B CA 1
ATOM 8868 C C . ILE B 1 550 ? 84.383 32.199 55.038 1.00 31.21 550 ILE B C 1
ATOM 8869 O O . ILE B 1 550 ? 83.247 31.844 55.369 1.00 40.23 550 ILE B O 1
ATOM 8874 N N . SER B 1 551 ? 85.366 32.379 55.921 1.00 28.47 551 SER B N 1
ATOM 8875 C CA . SER B 1 551 ? 85.155 32.128 57.350 1.00 29.91 551 SER B CA 1
ATOM 8876 C C . SER B 1 551 ? 85.254 33.427 58.126 1.00 35.39 551 SER B C 1
ATOM 8877 O O . SER B 1 551 ? 86.311 34.053 58.142 1.00 42.50 551 SER B O 1
ATOM 8880 N N . ILE B 1 552 ? 84.182 33.771 58.837 1.00 35.16 552 ILE B N 1
ATOM 8881 C CA . ILE B 1 552 ? 84.121 34.954 59.669 1.00 26.13 552 ILE B CA 1
ATOM 8882 C C . ILE B 1 552 ? 84.344 34.486 61.094 1.00 37.55 552 ILE B C 1
ATOM 8883 O O . ILE B 1 552 ? 83.567 33.695 61.611 1.00 45.35 552 ILE B O 1
ATOM 8888 N N . ALA B 1 553 ? 85.430 34.934 61.719 1.00 36.16 553 ALA B N 1
ATOM 8889 C CA . ALA B 1 553 ? 85.825 34.401 63.027 1.00 36.70 553 ALA B CA 1
ATOM 8890 C C . ALA B 1 553 ? 86.303 35.494 63.963 1.00 37.89 553 ALA B C 1
ATOM 8891 O O . ALA B 1 553 ? 86.860 36.487 63.514 1.00 47.26 553 ALA B O 1
ATOM 8893 N N . HIS B 1 554 ? 86.030 35.318 65.255 1.00 36.61 554 HIS B N 1
ATOM 8894 C CA . HIS B 1 554 ? 86.538 36.177 66.326 1.00 39.30 554 HIS B CA 1
ATOM 8895 C C . HIS B 1 554 ? 87.955 35.799 66.748 1.00 46.41 554 HIS B C 1
ATOM 8896 O O . HIS B 1 554 ? 88.823 36.657 66.958 1.00 50.17 554 HIS B O 1
ATOM 8903 N N . ARG B 1 555 ? 88.182 34.501 66.891 1.00 51.92 555 ARG B N 1
ATOM 8904 C CA . ARG B 1 555 ? 89.463 34.021 67.379 1.00 59.19 555 ARG B CA 1
ATOM 8905 C C . ARG B 1 555 ? 90.410 33.780 66.208 1.00 52.24 555 ARG B C 1
ATOM 8906 O O . ARG B 1 555 ? 90.168 32.909 65.372 1.00 49.66 555 ARG B O 1
ATOM 8914 N N . LEU B 1 556 ? 91.476 34.575 66.145 1.00 46.22 556 LEU B N 1
ATOM 8915 C CA . LEU B 1 556 ? 92.351 34.579 64.974 1.00 49.46 556 LEU B CA 1
ATOM 8916 C C . LEU B 1 556 ? 93.108 33.253 64.746 1.00 56.66 556 LEU B C 1
ATOM 8917 O O . LEU B 1 556 ? 93.296 32.848 63.594 1.00 60.86 556 LEU B O 1
ATOM 8922 N N . SER B 1 557 ? 93.503 32.562 65.820 1.00 48.38 557 SER B N 1
ATOM 8923 C CA . SER B 1 557 ? 94.265 31.325 65.664 1.00 59.14 557 SER B CA 1
ATOM 8924 C C . SER B 1 557 ? 93.488 30.279 64.862 1.00 57.36 557 SER B C 1
ATOM 8925 O O . SER B 1 557 ? 94.088 29.458 64.173 1.00 59.55 557 SER B O 1
ATOM 8928 N N . THR B 1 558 ? 92.161 30.319 64.950 1.00 45.09 558 THR B N 1
ATOM 8929 C CA . THR B 1 558 ? 91.317 29.376 64.217 1.00 42.00 558 THR B CA 1
ATOM 8930 C C . THR B 1 558 ? 91.299 29.603 62.711 1.00 44.10 558 THR B C 1
ATOM 8931 O O . THR B 1 558 ? 90.840 28.745 61.965 1.00 51.25 558 THR B O 1
ATOM 8935 N N . ILE B 1 559 ? 91.767 30.760 62.253 1.00 41.77 559 ILE B N 1
ATOM 8936 C CA . ILE B 1 559 ? 91.732 31.035 60.816 1.00 36.54 559 ILE B CA 1
ATOM 8937 C C . ILE B 1 559 ? 93.097 31.384 60.225 1.00 44.64 559 ILE B C 1
ATOM 8938 O O . ILE B 1 559 ? 93.183 31.806 59.073 1.00 42.03 559 ILE B O 1
ATOM 8943 N N . ALA B 1 560 ? 94.150 31.211 61.015 1.00 39.03 560 ALA B N 1
ATOM 8944 C CA . ALA B 1 560 ? 95.501 31.599 60.585 1.00 59.54 560 ALA B CA 1
ATOM 8945 C C . ALA B 1 560 ? 96.028 30.853 59.356 1.00 51.47 560 ALA B C 1
ATOM 8946 O O . ALA B 1 560 ? 96.909 31.349 58.677 1.00 53.75 560 ALA B O 1
ATOM 8948 N N . ASP B 1 561 ? 95.474 29.685 59.056 1.00 48.17 561 ASP B N 1
ATOM 8949 C CA . ASP B 1 561 ? 95.951 28.892 57.928 1.00 42.04 561 ASP B CA 1
ATOM 8950 C C . ASP B 1 561 ? 95.253 29.257 56.614 1.00 44.76 561 ASP B C 1
ATOM 8951 O O . ASP B 1 561 ? 95.468 28.586 55.609 1.00 47.31 561 ASP B O 1
ATOM 8956 N N . SER B 1 562 ? 94.431 30.316 56.624 1.00 47.21 562 SER B N 1
ATOM 8957 C CA . SER B 1 562 ? 93.690 30.761 55.430 1.00 42.48 562 SER B CA 1
ATOM 8958 C C . SER B 1 562 ? 94.630 31.207 54.322 1.00 43.07 562 SER B C 1
ATOM 8959 O O . SER B 1 562 ? 95.742 31.640 54.608 1.00 45.40 562 SER B O 1
ATOM 8962 N N . ASP B 1 563 ? 94.167 31.136 53.072 1.00 38.15 563 ASP B N 1
ATOM 8963 C CA . ASP B 1 563 ? 94.928 31.624 51.922 1.00 37.46 563 ASP B CA 1
ATOM 8964 C C . ASP B 1 563 ? 95.175 33.121 52.056 1.00 46.71 563 ASP B C 1
ATOM 8965 O O . ASP B 1 563 ? 96.261 33.623 51.754 1.00 49.86 563 ASP B O 1
ATOM 8970 N N . THR B 1 564 ? 94.138 33.830 52.480 1.00 38.42 564 THR B N 1
ATOM 8971 C CA . THR B 1 564 ? 94.239 35.244 52.739 1.00 45.81 564 THR B CA 1
ATOM 8972 C C . THR B 1 564 ? 93.206 35.675 53.790 1.00 43.26 564 THR B C 1
ATOM 8973 O O . THR B 1 564 ? 92.176 35.037 53.972 1.00 38.78 564 THR B O 1
ATOM 8977 N N . ILE B 1 565 ? 93.527 36.740 54.504 1.00 39.55 565 ILE B N 1
ATOM 8978 C CA . ILE B 1 565 ? 92.707 37.221 55.588 1.00 32.05 565 ILE B CA 1
ATOM 8979 C C . ILE B 1 565 ? 92.398 38.647 55.257 1.00 44.73 565 ILE B C 1
ATOM 8980 O O . ILE B 1 565 ? 93.319 39.438 54.971 1.00 39.53 565 ILE B O 1
ATOM 8985 N N . LEU B 1 566 ? 91.106 38.974 55.300 1.00 38.83 566 LEU B N 1
ATOM 8986 C CA . LEU B 1 566 ? 90.635 40.331 55.066 1.00 41.11 566 LEU B CA 1
ATOM 8987 C C . LEU B 1 566 ? 90.353 40.923 56.442 1.00 37.04 566 LEU B C 1
ATOM 8988 O O . LEU B 1 566 ? 89.588 40.364 57.198 1.00 39.86 566 LEU B O 1
ATOM 8993 N N . VAL B 1 567 ? 91.012 42.019 56.795 1.00 40.57 567 VAL B N 1
ATOM 8994 C CA . VAL B 1 567 ? 90.803 42.610 58.109 1.00 40.97 567 VAL B CA 1
ATOM 8995 C C . VAL B 1 567 ? 89.926 43.866 57.968 1.00 47.02 567 VAL B C 1
ATOM 8996 O O . VAL B 1 567 ? 90.340 44.838 57.346 1.00 48.68 567 VAL B O 1
ATOM 9000 N N . LEU B 1 568 ? 88.739 43.861 58.573 1.00 44.68 568 LEU B N 1
ATOM 9001 C CA . LEU B 1 568 ? 87.844 45.013 58.494 1.00 39.28 568 LEU B CA 1
ATOM 9002 C C . LEU B 1 568 ? 88.050 45.902 59.719 1.00 42.64 568 LEU B C 1
ATOM 9003 O O . LEU B 1 568 ? 88.322 45.419 60.823 1.00 45.75 568 LEU B O 1
ATOM 9008 N N . ASP B 1 569 ? 87.977 47.206 59.502 1.00 35.75 569 ASP B N 1
ATOM 9009 C CA . ASP B 1 569 ? 87.920 48.176 60.585 1.00 38.45 569 ASP B CA 1
ATOM 9010 C C . ASP B 1 569 ? 86.928 49.289 60.221 1.00 46.71 569 ASP B C 1
ATOM 9011 O O . ASP B 1 569 ? 86.976 49.849 59.111 1.00 43.62 569 ASP B O 1
ATOM 9016 N N . GLN B 1 570 ? 86.025 49.593 61.152 1.00 53.47 570 GLN B N 1
ATOM 9017 C CA . GLN B 1 570 ? 85.008 50.640 60.955 1.00 50.56 570 GLN B CA 1
ATOM 9018 C C . GLN B 1 570 ? 84.274 50.478 59.628 1.00 43.03 570 GLN B C 1
ATOM 9019 O O . GLN B 1 570 ? 84.142 51.423 58.871 1.00 45.49 570 GLN B O 1
ATOM 9025 N N . GLY B 1 571 ? 83.841 49.263 59.330 1.00 42.11 571 GLY B N 1
ATOM 9026 C CA . GLY B 1 571 ? 83.060 49.022 58.129 1.00 32.45 571 GLY B CA 1
ATOM 9027 C C . GLY B 1 571 ? 83.813 49.254 56.834 1.00 34.93 571 GLY B C 1
ATOM 9028 O O . GLY B 1 571 ? 83.194 49.495 55.809 1.00 37.34 571 GLY B O 1
ATOM 9029 N N . ARG B 1 572 ? 85.144 49.186 56.866 1.00 38.28 572 ARG B N 1
ATOM 9030 C CA . ARG B 1 572 ? 85.908 49.186 55.619 1.00 32.79 572 ARG B CA 1
ATOM 9031 C C . ARG B 1 572 ? 87.043 48.161 55.666 1.00 36.26 572 ARG B C 1
ATOM 9032 O O . ARG B 1 572 ? 87.428 47.692 56.733 1.00 37.73 572 ARG B O 1
ATOM 9040 N N . LEU B 1 573 ? 87.608 47.835 54.510 1.00 38.69 573 LEU B N 1
ATOM 9041 C CA . LEU B 1 573 ? 88.725 46.906 54.465 1.00 34.65 573 LEU B CA 1
ATOM 9042 C C . LEU B 1 573 ? 90.000 47.672 54.823 1.00 44.83 573 LEU B C 1
ATOM 9043 O O . LEU B 1 573 ? 90.449 48.545 54.082 1.00 46.13 573 LEU B O 1
ATOM 9048 N N . ALA B 1 574 ? 90.553 47.371 55.987 1.00 45.20 574 ALA B N 1
ATOM 9049 C CA . ALA B 1 574 ? 91.753 48.022 56.474 1.00 40.71 574 ALA B CA 1
ATOM 9050 C C . ALA B 1 574 ? 93.062 47.347 56.043 1.00 45.71 574 ALA B C 1
ATOM 9051 O O . ALA B 1 574 ? 94.017 48.025 55.674 1.00 53.51 574 ALA B O 1
ATOM 9053 N N . GLU B 1 575 ? 93.112 46.018 56.146 1.00 50.20 575 GLU B N 1
ATOM 9054 C CA . GLU B 1 575 ? 94.313 45.233 55.847 1.00 46.81 575 GLU B CA 1
ATOM 9055 C C . GLU B 1 575 ? 93.962 43.956 55.090 1.00 46.41 575 GLU B C 1
ATOM 9056 O O . GLU B 1 575 ? 92.863 43.427 55.227 1.00 44.60 575 GLU B O 1
ATOM 9062 N N . GLN B 1 576 ? 94.907 43.452 54.303 1.00 45.13 576 GLN B N 1
ATOM 9063 C CA . GLN B 1 576 ? 94.677 42.226 53.558 1.00 46.86 576 GLN B CA 1
ATOM 9064 C C . GLN B 1 576 ? 95.953 41.402 53.416 1.00 49.72 576 GLN B C 1
ATOM 9065 O O . GLN B 1 576 ? 97.000 41.938 53.109 1.00 52.58 576 GLN B O 1
ATOM 9071 N N . GLY B 1 577 ? 95.864 40.094 53.620 1.00 44.74 577 GLY B N 1
ATOM 9072 C CA . GLY B 1 577 ? 96.998 39.245 53.347 1.00 38.31 577 GLY B CA 1
ATOM 9073 C C . GLY B 1 577 ? 97.029 37.949 54.123 1.00 49.73 577 GLY B C 1
ATOM 9074 O O . GLY B 1 577 ? 96.058 37.577 54.811 1.00 40.02 577 GLY B O 1
ATOM 9075 N N . SER B 1 578 ? 98.130 37.222 53.964 1.00 40.32 578 SER B N 1
ATOM 9076 C CA . SER B 1 578 ? 98.282 35.959 54.668 1.00 49.14 578 SER B CA 1
ATOM 9077 C C . SER B 1 578 ? 98.593 36.279 56.118 1.00 51.35 578 SER B C 1
ATOM 9078 O O . SER B 1 578 ? 98.988 37.404 56.434 1.00 51.17 578 SER B O 1
ATOM 9081 N N . HIS B 1 579 ? 98.450 35.289 56.989 1.00 49.58 579 HIS B N 1
ATOM 9082 C CA . HIS B 1 579 ? 98.718 35.469 58.413 1.00 51.26 579 HIS B CA 1
ATOM 9083 C C . HIS B 1 579 ? 100.122 36.039 58.667 1.00 55.63 579 HIS B C 1
ATOM 9084 O O . HIS B 1 579 ? 100.305 36.950 59.487 1.00 58.79 579 HIS B O 1
ATOM 9091 N N . LEU B 1 580 ? 101.108 35.520 57.940 1.00 62.71 580 LEU B N 1
ATOM 9092 C CA . LEU B 1 580 ? 102.488 35.986 58.080 1.00 59.97 580 LEU B CA 1
ATOM 9093 C C . LEU B 1 580 ? 102.740 37.412 57.557 1.00 57.64 580 LEU B C 1
ATOM 9094 O O . LEU B 1 580 ? 103.430 38.205 58.218 1.00 61.82 580 LEU B O 1
ATOM 9099 N N . ASP B 1 581 ? 102.190 37.742 56.388 1.00 57.40 581 ASP B N 1
ATOM 9100 C CA . ASP B 1 581 ? 102.285 39.114 55.868 1.00 68.88 581 ASP B CA 1
ATOM 9101 C C . ASP B 1 581 ? 101.661 40.108 56.828 1.00 64.22 581 ASP B C 1
ATOM 9102 O O . ASP B 1 581 ? 102.198 41.195 57.069 1.00 69.00 581 ASP B O 1
ATOM 9107 N N . LEU B 1 582 ? 100.528 39.711 57.388 1.00 53.22 582 LEU B N 1
ATOM 9108 C CA . LEU B 1 582 ? 99.835 40.544 58.346 1.00 57.21 582 LEU B CA 1
ATOM 9109 C C . LEU B 1 582 ? 100.616 40.729 59.658 1.00 61.73 582 LEU B C 1
ATOM 9110 O O . LEU B 1 582 ? 100.619 41.830 60.208 1.00 57.82 582 LEU B O 1
ATOM 9115 N N . LEU B 1 583 ? 101.285 39.687 60.156 1.00 49.98 583 LEU B N 1
ATOM 9116 C CA . LEU B 1 583 ? 102.110 39.879 61.350 1.00 61.10 583 LEU B CA 1
ATOM 9117 C C . LEU B 1 583 ? 103.300 40.791 61.029 1.00 68.01 583 LEU B C 1
ATOM 9118 O O . LEU B 1 583 ? 103.715 41.601 61.860 1.00 72.76 583 LEU B O 1
ATOM 9123 N N . ARG B 1 584 ? 103.851 40.655 59.824 1.00 74.91 584 ARG B N 1
ATOM 9124 C CA . ARG B 1 584 ? 104.985 41.491 59.414 1.00 73.70 584 ARG B CA 1
ATOM 9125 C C . ARG B 1 584 ? 104.604 42.952 59.293 1.00 66.72 584 ARG B C 1
ATOM 9126 O O . ARG B 1 584 ? 105.388 43.818 59.637 1.00 62.88 584 ARG B O 1
ATOM 9134 N N . ARG B 1 585 ? 103.405 43.230 58.787 1.00 68.04 585 ARG B N 1
ATOM 9135 C CA . ARG B 1 585 ? 102.979 44.612 58.604 1.00 68.11 585 ARG B CA 1
ATOM 9136 C C . ARG B 1 585 ? 102.876 45.375 59.928 1.00 74.07 585 ARG B C 1
ATOM 9137 O O . ARG B 1 585 ? 102.893 46.604 59.946 1.00 76.40 585 ARG B O 1
ATOM 9145 N N . ASP B 1 586 ? 102.764 44.632 61.025 1.00 77.52 586 ASP B N 1
ATOM 9146 C CA . ASP B 1 586 ? 102.712 45.188 62.377 1.00 78.65 586 ASP B CA 1
ATOM 9147 C C . ASP B 1 586 ? 101.550 46.177 62.576 1.00 74.22 586 ASP B C 1
ATOM 9148 O O . ASP B 1 586 ? 101.633 47.082 63.397 1.00 75.25 586 ASP B O 1
ATOM 9153 N N . GLY B 1 587 ? 100.449 45.961 61.861 1.00 64.02 587 GLY B N 1
ATOM 9154 C CA . GLY B 1 587 ? 99.284 46.812 61.987 1.00 59.11 587 GLY B CA 1
ATOM 9155 C C . GLY B 1 587 ? 98.173 46.223 62.840 1.00 59.90 587 GLY B C 1
ATOM 9156 O O . GLY B 1 587 ? 98.432 45.529 63.825 1.00 64.05 587 GLY B O 1
ATOM 9157 N N . LEU B 1 588 ? 96.932 46.486 62.441 1.00 47.03 588 LEU B N 1
ATOM 9158 C CA . LEU B 1 588 ? 95.755 46.132 63.242 1.00 65.65 588 LEU B CA 1
ATOM 9159 C C . LEU B 1 588 ? 95.666 44.618 63.515 1.00 62.17 588 LEU B C 1
ATOM 9160 O O . LEU B 1 588 ? 95.409 44.194 64.649 1.00 60.73 588 LEU B O 1
ATOM 9165 N N . TYR B 1 589 ? 95.901 43.806 62.490 1.00 43.87 589 TYR B N 1
ATOM 9166 C CA . TYR B 1 589 ? 95.876 42.359 62.675 1.00 45.36 589 TYR B CA 1
ATOM 9167 C C . TYR B 1 589 ? 96.956 41.909 63.661 1.00 50.99 589 TYR B C 1
ATOM 9168 O O . TYR B 1 589 ? 96.692 41.084 64.522 1.00 47.91 589 TYR B O 1
ATOM 9177 N N . ALA B 1 590 ? 98.159 42.461 63.555 1.00 48.33 590 ALA B N 1
ATOM 9178 C CA . ALA B 1 590 ? 99.224 42.065 64.475 1.00 51.32 590 ALA B CA 1
ATOM 9179 C C . ALA B 1 590 ? 98.845 42.366 65.920 1.00 55.92 590 ALA B C 1
ATOM 9180 O O . ALA B 1 590 ? 99.153 41.595 66.833 1.00 64.30 590 ALA B O 1
ATOM 9182 N N . GLU B 1 591 ? 98.189 43.504 66.121 1.00 56.17 591 GLU B N 1
ATOM 9183 C CA . GLU B 1 591 ? 97.755 43.919 67.453 1.00 62.70 591 GLU B CA 1
ATOM 9184 C C . GLU B 1 591 ? 96.656 43.001 68.006 1.00 61.66 591 GLU B C 1
ATOM 9185 O O . GLU B 1 591 ? 96.690 42.604 69.176 1.00 54.78 591 GLU B O 1
ATOM 9199 N N . TRP B 1 593 ? 96.204 39.911 67.104 1.00 53.25 593 TRP B N 1
ATOM 9200 C CA . TRP B 1 593 ? 96.898 38.644 67.336 1.00 52.80 593 TRP B CA 1
ATOM 9201 C C . TRP B 1 593 ? 97.606 38.633 68.679 1.00 54.34 593 TRP B C 1
ATOM 9202 O O . TRP B 1 593 ? 97.424 37.722 69.482 1.00 76.70 593 TRP B O 1
ATOM 9213 N N . ALA B 1 594 ? 98.399 39.666 68.919 1.00 56.31 594 ALA B N 1
ATOM 9214 C CA . ALA B 1 594 ? 99.131 39.794 70.170 1.00 60.05 594 ALA B CA 1
ATOM 9215 C C . ALA B 1 594 ? 98.185 39.835 71.367 1.00 63.98 594 ALA B C 1
ATOM 9216 O O . ALA B 1 594 ? 98.415 39.168 72.363 1.00 69.21 594 ALA B O 1
ATOM 9218 N N . ARG B 1 595 ? 97.105 40.598 71.250 1.00 63.71 595 ARG B N 1
ATOM 9219 C CA . ARG B 1 595 ? 96.132 40.738 72.329 1.00 70.22 595 ARG B CA 1
ATOM 9220 C C . ARG B 1 595 ? 95.476 39.394 72.674 1.00 71.71 595 ARG B C 1
ATOM 9221 O O . ARG B 1 595 ? 95.371 39.020 73.847 1.00 73.19 595 ARG B O 1
ATOM 9229 N N . GLN B 1 596 ? 95.059 38.661 71.646 1.00 67.73 596 GLN B N 1
ATOM 9230 C CA . GLN B 1 596 ? 94.419 37.371 71.854 1.00 55.59 596 GLN B CA 1
ATOM 9231 C C . GLN B 1 596 ? 95.383 36.341 72.445 1.00 69.02 596 GLN B C 1
ATOM 9232 O O . GLN B 1 596 ? 95.004 35.540 73.315 1.00 72.24 596 GLN B O 1
ATOM 9238 N N . ALA B 1 597 ? 96.627 36.364 71.967 1.00 66.04 597 ALA B N 1
ATOM 9239 C CA . ALA B 1 597 ? 97.677 35.487 72.479 1.00 68.40 597 ALA B CA 1
ATOM 9240 C C . ALA B 1 597 ? 97.960 35.786 73.950 1.00 73.37 597 ALA B C 1
ATOM 9241 O O . ALA B 1 597 ? 98.147 34.886 74.775 1.00 78.41 597 ALA B O 1
ATOM 9243 N N . ALA B 1 598 ? 97.988 37.070 74.276 1.00 80.25 598 ALA B N 1
ATOM 9244 C CA . ALA B 1 598 ? 98.187 37.500 75.649 1.00 83.85 598 ALA B CA 1
ATOM 9245 C C . ALA B 1 598 ? 97.027 37.024 76.523 1.00 86.91 598 ALA B C 1
ATOM 9246 O O . ALA B 1 598 ? 97.251 36.546 77.620 1.00 74.36 598 ALA B O 1
ATOM 9248 N N . GLU B 1 599 ? 95.793 37.138 76.035 1.00 90.24 599 GLU B N 1
ATOM 9249 C CA . GLU B 1 599 ? 94.643 36.648 76.800 1.00 94.71 599 GLU B CA 1
ATOM 9250 C C . GLU B 1 599 ? 94.706 35.152 77.068 1.00 92.71 599 GLU B C 1
ATOM 9251 O O . GLU B 1 599 ? 94.443 34.710 78.191 1.00 92.41 599 GLU B O 1
ATOM 9257 N N . SER B 1 600 ? 95.027 34.370 76.039 1.00 92.53 600 SER B N 1
ATOM 9258 C CA . SER B 1 600 ? 95.141 32.926 76.227 1.00 96.88 600 SER B CA 1
ATOM 9259 C C . SER B 1 600 ? 96.254 32.637 77.240 1.00 98.56 600 SER B C 1
ATOM 9260 O O . SER B 1 600 ? 96.162 31.693 78.030 1.00 102.59 600 SER B O 1
ATOM 9263 N N . ALA B 1 601 ? 97.294 33.468 77.224 1.00 98.46 601 ALA B N 1
ATOM 9264 C CA . ALA B 1 601 ? 98.351 33.382 78.228 1.00 105.50 601 ALA B CA 1
ATOM 9265 C C . ALA B 1 601 ? 97.849 33.672 79.650 1.00 115.70 601 ALA B C 1
ATOM 9266 O O . ALA B 1 601 ? 98.222 32.978 80.589 1.00 121.88 601 ALA B O 1
ATOM 9268 N N . GLU B 1 602 ? 97.021 34.705 79.809 1.00 119.53 602 GLU B N 1
ATOM 9269 C CA . GLU B 1 602 ? 96.462 35.066 81.115 1.00 125.59 602 GLU B CA 1
ATOM 9270 C C . GLU B 1 602 ? 95.570 33.968 81.674 1.00 124.63 602 GLU B C 1
ATOM 9271 O O . GLU B 1 602 ? 95.668 33.618 82.853 1.00 126.12 602 GLU B O 1
ATOM 9277 N N . VAL B 1 603 ? 94.682 33.452 80.822 1.00 119.66 603 VAL B N 1
ATOM 9278 C CA . VAL B 1 603 ? 93.765 32.380 81.204 1.00 120.27 603 VAL B CA 1
ATOM 9279 C C . VAL B 1 603 ? 94.560 31.133 81.587 1.00 127.10 603 VAL B C 1
ATOM 9280 O O . VAL B 1 603 ? 94.260 30.460 82.580 1.00 128.99 603 VAL B O 1
ATOM 9284 N N . SER B 1 604 ? 95.594 30.848 80.801 1.00 128.41 604 SER B N 1
ATOM 9285 C CA . SER B 1 604 ? 96.473 29.715 81.058 1.00 131.19 604 SER B CA 1
ATOM 9286 C C . SER B 1 604 ? 97.286 29.893 82.347 1.00 135.34 604 SER B C 1
ATOM 9287 O O . SER B 1 604 ? 97.670 28.918 82.997 1.00 138.37 604 SER B O 1
ATOM 9290 N N . GLU B 1 605 ? 97.553 31.149 82.694 1.00 134.68 605 GLU B N 1
ATOM 9291 C CA . GLU B 1 605 ? 98.315 31.508 83.885 1.00 135.39 605 GLU B CA 1
ATOM 9292 C C . GLU B 1 605 ? 97.558 31.131 85.156 1.00 138.15 605 GLU B C 1
ATOM 9293 O O . GLU B 1 605 ? 98.155 30.719 86.153 1.00 142.23 605 GLU B O 1
ATOM 9299 N N . ALA B 1 606 ? 96.236 31.274 85.112 1.00 137.26 606 ALA B N 1
ATOM 9300 C CA . ALA B 1 606 ? 95.391 30.967 86.261 1.00 141.30 606 ALA B CA 1
ATOM 9301 C C . ALA B 1 606 ? 95.103 29.471 86.380 1.00 139.31 606 ALA B C 1
ATOM 9302 O O . ALA B 1 606 ? 95.312 28.710 85.433 1.00 133.68 606 ALA B O 1
#